Protein AF-A0A077ZFT0-F1 (afdb_monomer_lite)

Sequence (893 aa):
MASGTEEMDNSSPRLKNLGNWIHCFCVITFDLEVGQSLELKYPSHAILSKEEILSACYLAFPDSNSGFLGDALFHFRIRRVGGKDEPFSLVHAKYNSMCPFAMEIDPDFFYAFAFFRQVKDSSLPRGYFQKSVVLITSLPFINFYRHILSSLSPAYFSTGLPLIEAVCQEVEHWEDPLPGAMLSLPFMGSVVKLRIPTRTDSSGAKEALLGLHTGGENCFVLPSVHEPELFEYVPRIAKVRLFNFQFSCLSSYLPHLHLLWELVLLGEPIVVMGPFPDVVSAIVQALVNLIWPLRYCYDFRPYFTVQDNDFKEFVLPNGAAAAHNVILGTTNPFFIKALENWPHVLRLPKDSKKKTFKRNSKVRRNLAQMTNEEKIGLFSKYKGFLAKGNSLVKRLAKGVQYNRPSEAQTLIIRRHFTDLTQSFLLPLESPKVPQFELNEFIKTVESVGLPTVAGVKGDWIGLYRAFCETKNFQFWLQRQQLEADIKLRLLHLEAIAEAPLTDTLSTKVEVEVVDFILKLREALKFAVAHTDIVSVELRCRIEEQTNPFETEEIKRWSDRLNQDEANLLKKIIREFELYKYLDSNLPSRLTVKQAERLLILDGKTQRLRYLSYLGRKEHLTESKEKTRLERAKKGEVRRAEVLAERMSNTHLLYALGANCISRRIIDSSMNKIDEARLAFAQMYGQPLVLDMSPMRELSPIETDLTWSQLRECYFVNRTHLVPFDLHFTDCDQSLRTWSDSERYFCGGLDKYMLQWHEQRFYDLFPRERLVYLSPDSRRMLDAVEPDKIYVIGAMVDRPNRLNWTLGKAKQLNITTAKLPLDKYVRWHSGTKSLTLNQVIGILLDVVQSGGDWSSAIVKNVPKRKLIPKNTECSKQIRQGRFDRMRYLLSMVD

Radius of gyration: 44.39 Å; chains: 1; bounding box: 109×74×116 Å

Secondary structure (DSSP, 8-state):
---------TTS---TTHHHH-SEEEEEEEETTTEEEEEEEESTT----HHHHHHHHHHSS---SS---EEEEEEEEEE-TTTTTSPPPHHHHHHHHHS-GGG---TTEEEEEEEEEEEE-TTSTTSEEEEEEEEEESS--HHHHHHHHHHHHHHHHHH-HHHHHHHHHHHHTSPP--SSSEEEEEETTEEEEEEPPPTT--TTTTHHHHTT----TTEEE-S-SS---SS-B-----S-TT----B-TTGGGGGGHHHHHHHHHTT--EEEE-SSHHHHHHHHHHHHGGGTTSPP-SEEESS--TTSTTHHHHH-TTTGGGT--EEEEE--TTHHHHTTT-SEEEEPPS-TT-----TTPPPB--GGGGG-TT--EEEE----SBPP-HHHHHHHHHHHHTT--HHHHHHHHHHHHHHHHHHHHGGGG---SSS--HHHHHHHHHHH----GGG--B-HHHHHHHHHTSHHHHHHHHHHHHHHHHHHHHHHHHHHHHS-HHHHHTTS-HHHHHHHHHHHHHHHHHHHHTTTTS-HHHHHHHHTTT-SSS-HHHHHHHTTS-HHHHHHHHHHHHHHHHHHHH-TTS-SS--HHHHHHHHHS-SHHHHHHHHHHHHHHHHHHHHHHHHHHHHHHHHHHHHHHHHHHHHH-TT---STTSS-SS----HHHHHHHHHHHHHHHHHHSPEEEEE-GGGGGS-HHHHHHHHHHHHHHHHHHHTSSS--EEEEES--TTSTTGGGHHHHSTT-GGGSS-EE-SS-HHHHS-GGGEEEE-TT-SSB-----TT-EEEEE-----GGGTTHHHHHHHHTT-EEEB--HHHH----SS-S---HHHHHHHHHHHHHHTS-HHHHHHHHS-HHHHS----HHHHHHHHHHHHHHHHHHHHH-

Organism: Trichuris trichiura (NCBI:txid36087)

InterPro domains:
  IPR007356 tRNA (guanine(9)-N1)-methyltransferase, eukaryotic [PF27710] (616-866)
  IPR024224 DENND6 [PTHR13677] (17-573)
  IPR025812 tRNA methyltransferase 10 homolog C, TRM10-type domain [cd18102] (686-865)
  IPR028564 tRNA methyltransferase TRM10-type domain [PS51675] (674-868)
  IPR037516 Tripartite DENN domain [PS50211] (23-487)
  IPR038459 tRNA methyltransferase TRM10-type domain superfamily [G3DSA:3.40.1280.30] (670-865)

pLDDT: mean 82.5, std 14.41, range [28.52, 98.19]

Foldseek 3Di:
DDPPPPPPPPPDPPLVLLQLFFLWKWKWFQDPVPGIATPDIPPNPRDDDPLQRLQCRVQLDAPAPDPDAFKDKFKWKGFGDCLVVDDDDPLLVQQQVWAQPQWRFDSGIKMKIKIWHWHQDCVDPVRIGIMIIMTIHRGLQPVQVSVQCLVQVVVCVVVPPVSVVVQSVQSSPFDRLHADDWGWGDGPNATETEHGHTNPDDPCPLVVLVVPPPDPPRYHYDSGRNAFLQAKDFSPNDPPPDDGQIDGLCLLPLQCLVVLQLCQLLLAEEEEEAQGLRSQLNNQSNSQLLLPPFHRPAAETSEDDCSNPCNCQCQDPPCSVRVHSYYYGYHYLVCLVSCLVRAKYAYDDHGSPPPDSPLDDDAAAPSVCSNPNHDGGIHHVDDDQWDGLNVLSVVLVVCVVVVPDSVVNSVSSSVLSNQVNCLLCVLVLPDPDLDDDLVVSLVVCVVVDRPCTSVIDGRSNVSSVSSCVHPSNVVVVVVSSVVVVLVVLQVVLVVVLPDPCVVVCVPPDPVVVVVVLVVLVVSLVVCVVCVVSHDPVSNVSSVCVNDVACDPQNVVVLVVDDPVLNVVLVLLSVLLVLLCVVDVLFDRYDDPVLSVLLSVDPDPLRNVVSRNVNSPVVVVVVVVVVVVVVVVVVVVVVVVVVVVVQVVVVPDRDDQVPPDPDHDCDVVNLLVVLVVLLVVQLVPFFAEEAEAVCLLVDRLVFLLVLLQLVLLQLVLQSNFPRHHQYEYELDDCPDPSVVSNCVSVPPDPVVGSHHYYNHHPCVVDPQQQEEEEDQPDPAADQADDRSHYYYYYRTDDDPPCPCVSVVVCVVVVHHYHYHPDVVQADFADDDPDDGPNLVSQQNSVCVVVVHPNNCSNVVRPPVVRRDHDPCPVVVVVVVVVVVSSVVSVVVSD

Structure (mmCIF, N/CA/C/O backbone):
data_AF-A0A077ZFT0-F1
#
_entry.id   AF-A0A077ZFT0-F1
#
loop_
_atom_site.group_PDB
_atom_site.id
_atom_site.type_symbol
_atom_site.label_atom_id
_atom_site.label_alt_id
_atom_site.label_comp_id
_atom_site.label_asym_id
_atom_site.label_entity_id
_atom_site.label_seq_id
_atom_site.pdbx_PDB_ins_code
_atom_site.Cartn_x
_atom_site.Cartn_y
_atom_site.Cartn_z
_atom_site.occupancy
_atom_site.B_iso_or_equiv
_atom_site.auth_seq_id
_atom_site.auth_comp_id
_atom_site.auth_asym_id
_atom_site.auth_atom_id
_atom_site.pdbx_PDB_model_num
ATOM 1 N N . MET A 1 1 ? 19.676 -4.809 56.068 1.00 32.22 1 MET A N 1
ATOM 2 C CA . MET A 1 1 ? 20.565 -5.826 55.468 1.00 32.22 1 MET A CA 1
ATOM 3 C C . MET A 1 1 ? 20.198 -5.928 54.001 1.00 32.22 1 MET A C 1
ATOM 5 O O . MET A 1 1 ? 19.013 -5.874 53.712 1.00 32.22 1 MET A O 1
ATOM 9 N N . ALA A 1 2 ? 21.213 -5.913 53.137 1.00 34.53 2 ALA A N 1
ATOM 10 C CA . ALA A 1 2 ? 21.185 -5.688 51.689 1.00 34.53 2 ALA A CA 1
ATOM 11 C C . ALA A 1 2 ? 19.837 -5.925 50.976 1.00 34.53 2 ALA A C 1
ATOM 13 O O . ALA A 1 2 ? 19.367 -7.053 50.855 1.00 34.53 2 ALA A O 1
ATOM 14 N N . SER A 1 3 ? 19.267 -4.833 50.461 1.00 32.56 3 SER A N 1
ATOM 15 C CA . SER A 1 3 ? 18.223 -4.825 49.441 1.00 32.56 3 SER A CA 1
ATOM 16 C C . SER A 1 3 ? 18.828 -5.334 48.131 1.00 32.56 3 SER A C 1
ATOM 18 O O . SER A 1 3 ? 19.417 -4.564 47.372 1.00 32.56 3 SER A O 1
ATOM 20 N N . GLY A 1 4 ? 18.747 -6.643 47.908 1.00 32.72 4 GLY A N 1
ATOM 21 C CA . GLY A 1 4 ? 19.024 -7.242 46.610 1.00 32.72 4 GLY A CA 1
ATOM 22 C C . GLY A 1 4 ? 18.018 -6.713 45.595 1.00 32.72 4 GLY A C 1
ATOM 23 O O . GLY A 1 4 ? 16.882 -7.171 45.541 1.00 32.72 4 GLY A O 1
ATOM 24 N N . THR A 1 5 ? 18.416 -5.702 44.832 1.00 33.94 5 THR A N 1
ATOM 25 C CA . THR A 1 5 ? 17.793 -5.382 43.553 1.00 33.94 5 THR A CA 1
ATOM 26 C C . THR A 1 5 ? 18.115 -6.545 42.628 1.00 33.94 5 THR A C 1
ATOM 28 O O . THR A 1 5 ? 19.248 -6.665 42.168 1.00 33.94 5 THR A O 1
ATOM 31 N N . GLU A 1 6 ? 17.146 -7.436 42.432 1.00 32.12 6 GLU A N 1
ATOM 32 C CA . GLU A 1 6 ? 17.177 -8.422 41.357 1.00 32.12 6 GLU A CA 1
ATOM 33 C C . GLU A 1 6 ? 17.333 -7.663 40.035 1.00 32.12 6 GLU A C 1
ATOM 35 O O . GLU A 1 6 ? 16.396 -7.043 39.528 1.00 32.12 6 GLU A O 1
ATOM 40 N N . GLU A 1 7 ? 18.555 -7.654 39.505 1.00 28.56 7 GLU A N 1
ATOM 41 C CA . GLU A 1 7 ? 18.814 -7.302 38.118 1.00 28.56 7 GLU A CA 1
ATOM 42 C C . GLU A 1 7 ? 18.067 -8.323 37.257 1.00 28.56 7 GLU A C 1
ATOM 44 O O . GLU A 1 7 ? 18.486 -9.470 37.108 1.00 28.56 7 GLU A O 1
ATOM 49 N N . MET A 1 8 ? 16.902 -7.917 36.747 1.00 30.73 8 MET A N 1
ATOM 50 C CA . MET A 1 8 ? 16.144 -8.686 35.769 1.00 30.73 8 MET A CA 1
ATOM 51 C C . MET A 1 8 ? 17.031 -8.942 34.550 1.00 30.73 8 MET A C 1
ATOM 53 O O . MET A 1 8 ? 17.335 -8.028 33.780 1.00 30.73 8 MET A O 1
ATOM 57 N N . ASP A 1 9 ? 17.427 -10.200 34.394 1.00 30.33 9 ASP A N 1
ATOM 58 C CA . ASP A 1 9 ? 18.143 -10.743 33.249 1.00 30.33 9 ASP A CA 1
ATOM 59 C C . ASP A 1 9 ? 17.368 -10.430 31.953 1.00 30.33 9 ASP A C 1
ATOM 61 O O . ASP A 1 9 ? 16.358 -11.048 31.607 1.00 30.33 9 ASP A O 1
ATOM 65 N N . ASN A 1 10 ? 17.817 -9.391 31.247 1.00 33.97 10 ASN A N 1
ATOM 66 C CA . ASN A 1 10 ? 17.193 -8.833 30.043 1.00 33.97 10 ASN A CA 1
ATOM 67 C C . ASN A 1 10 ? 17.445 -9.704 28.789 1.00 33.97 10 ASN A C 1
ATOM 69 O O . ASN A 1 10 ? 17.310 -9.225 27.662 1.00 33.97 10 ASN A O 1
ATOM 73 N N . SER A 1 11 ? 17.843 -10.968 28.968 1.00 32.66 11 SER A N 1
ATOM 74 C CA . SER A 1 11 ? 18.234 -11.885 27.892 1.00 32.66 11 SER A CA 1
ATOM 75 C C . SER A 1 11 ? 17.097 -12.758 27.350 1.00 32.66 11 SER A C 1
ATOM 77 O O . SER A 1 11 ? 17.283 -13.421 26.329 1.00 32.66 11 SER A O 1
ATOM 79 N N . SER A 1 12 ? 15.899 -12.738 27.953 1.00 41.03 12 SER A N 1
ATOM 80 C CA . SER A 1 12 ? 14.747 -13.412 27.339 1.00 41.03 12 SER A CA 1
ATOM 81 C C . SER A 1 12 ? 14.349 -12.679 26.047 1.00 41.03 12 SER A C 1
ATOM 83 O O . SER A 1 12 ? 14.054 -11.479 26.093 1.00 41.03 12 SER A O 1
ATOM 85 N N . PRO A 1 13 ? 14.369 -13.342 24.872 1.00 49.66 13 PRO A N 1
ATOM 86 C CA . PRO A 1 13 ? 14.009 -12.692 23.623 1.00 49.66 13 PRO A CA 1
ATOM 87 C C . PRO A 1 13 ? 12.559 -12.234 23.751 1.00 49.66 13 PRO A C 1
ATOM 89 O O . PRO A 1 13 ? 11.650 -13.054 23.885 1.00 49.66 13 PRO A O 1
ATOM 92 N N . ARG A 1 14 ? 12.337 -10.913 23.766 1.00 59.25 14 ARG A N 1
ATOM 93 C CA . ARG A 1 14 ? 10.987 -10.357 23.654 1.00 59.25 14 ARG A CA 1
ATOM 94 C C . ARG A 1 14 ? 10.382 -10.968 22.395 1.00 59.25 14 ARG A C 1
ATOM 96 O O . ARG A 1 14 ? 10.903 -10.718 21.311 1.00 59.25 14 ARG A O 1
ATOM 103 N N . LEU A 1 15 ? 9.339 -11.779 22.568 1.00 71.88 15 LEU A N 1
ATOM 104 C CA . LEU A 1 15 ? 8.557 -12.373 21.485 1.00 71.88 15 LEU A CA 1
ATOM 105 C C . LEU A 1 15 ? 7.857 -11.223 20.755 1.00 71.88 15 LEU A C 1
ATOM 107 O O . LEU A 1 15 ? 6.775 -10.771 21.138 1.00 71.88 15 LEU A O 1
ATOM 111 N N . LYS A 1 16 ? 8.577 -10.622 19.809 1.00 79.25 16 LYS A N 1
ATOM 112 C CA . LYS A 1 16 ? 8.243 -9.320 19.242 1.00 79.25 16 LYS A CA 1
ATOM 113 C C . LYS A 1 16 ? 7.091 -9.472 18.261 1.00 79.25 16 LYS A C 1
ATOM 115 O O . LYS A 1 16 ? 6.194 -8.632 18.265 1.00 79.25 16 LYS A O 1
ATOM 120 N N . ASN A 1 17 ? 7.098 -10.542 17.468 1.00 88.75 17 ASN A N 1
ATOM 121 C CA . ASN A 1 17 ? 6.014 -10.842 16.539 1.00 88.75 17 ASN A CA 1
ATOM 122 C C . ASN A 1 17 ? 4.768 -11.361 17.257 1.00 88.75 17 ASN A C 1
ATOM 124 O O . ASN A 1 17 ? 3.658 -11.055 16.819 1.00 88.75 17 ASN A O 1
ATOM 128 N N . LEU A 1 18 ? 4.919 -12.054 18.392 1.00 92.94 18 LEU A N 1
ATOM 129 C CA . LEU A 1 18 ? 3.792 -12.428 19.243 1.00 92.94 18 LEU A CA 1
ATOM 130 C C . LEU A 1 18 ? 2.965 -11.193 19.590 1.00 92.94 18 LEU A C 1
ATOM 132 O O . LEU A 1 18 ? 1.770 -11.193 19.320 1.00 92.94 18 LEU A O 1
ATOM 136 N N . GLY A 1 19 ? 3.604 -10.119 20.069 1.00 91.75 19 GLY A N 1
ATOM 137 C CA . GLY A 1 19 ? 2.935 -8.861 20.422 1.00 91.75 19 GLY A CA 1
ATOM 138 C C . GLY A 1 19 ? 2.187 -8.179 19.267 1.00 91.75 19 GLY A C 1
ATOM 139 O O . GLY A 1 19 ? 1.271 -7.389 19.508 1.00 91.75 19 GLY A O 1
ATOM 140 N N . ASN A 1 20 ? 2.516 -8.503 18.010 1.00 94.56 20 ASN A N 1
ATOM 141 C CA . ASN A 1 20 ? 1.772 -7.998 16.856 1.00 94.56 20 ASN A CA 1
ATOM 142 C C . ASN A 1 20 ? 0.382 -8.648 16.761 1.00 94.56 20 ASN A C 1
ATOM 144 O O . ASN A 1 20 ? -0.560 -7.978 16.338 1.00 94.56 20 ASN A O 1
ATOM 148 N N . TRP A 1 21 ? 0.238 -9.901 17.206 1.00 96.31 21 TRP A N 1
ATOM 149 C CA . TRP A 1 21 ? -1.006 -10.677 17.179 1.00 96.31 21 TRP A CA 1
ATOM 150 C C . TRP A 1 21 ? -1.688 -10.761 18.552 1.00 96.31 21 TRP A C 1
ATOM 152 O O . TRP A 1 21 ? -2.871 -10.458 18.698 1.00 96.31 21 TRP A O 1
ATOM 162 N N . ILE A 1 22 ? -0.953 -11.173 19.578 1.00 96.69 22 ILE A N 1
ATOM 163 C CA . ILE A 1 22 ? -1.450 -11.508 20.910 1.00 96.69 22 ILE A CA 1
ATOM 164 C C . ILE A 1 22 ? -0.622 -10.741 21.934 1.00 96.69 22 ILE A C 1
ATOM 166 O O . ILE A 1 22 ? 0.597 -10.860 21.984 1.00 96.69 22 ILE A O 1
ATOM 170 N N . HIS A 1 23 ? -1.297 -9.981 22.790 1.00 95.00 23 HIS A N 1
ATOM 171 C CA . HIS A 1 23 ? -0.638 -9.276 23.885 1.00 95.00 23 HIS A CA 1
ATOM 172 C C . HIS A 1 23 ? -0.163 -10.264 24.952 1.00 95.00 23 HIS A C 1
ATOM 174 O O . HIS A 1 23 ? 1.003 -10.263 25.344 1.00 95.00 23 HIS A O 1
ATOM 180 N N . CYS A 1 24 ? -1.066 -11.140 25.399 1.00 96.38 24 CYS A N 1
ATOM 181 C CA . CYS A 1 24 ? -0.744 -12.255 26.283 1.00 96.38 24 CYS A CA 1
ATOM 182 C C . CYS A 1 24 ? -1.883 -13.278 26.368 1.00 96.38 24 CYS A C 1
ATOM 184 O O . CYS A 1 24 ? -3.027 -13.031 25.977 1.00 96.38 24 CYS A O 1
ATOM 186 N N . PHE A 1 25 ? -1.549 -14.424 26.947 1.00 97.56 25 PHE A N 1
ATOM 187 C CA . PHE A 1 25 ? -2.479 -15.385 27.506 1.00 97.56 25 PHE A CA 1
ATOM 188 C C . PHE A 1 25 ? -2.530 -15.240 29.025 1.00 97.56 25 PHE A C 1
ATOM 190 O O . PHE A 1 25 ? -1.497 -15.112 29.682 1.00 97.56 25 PHE A O 1
ATOM 197 N N . CYS A 1 26 ? -3.727 -15.332 29.587 1.00 97.50 26 CYS A N 1
ATOM 198 C CA . CYS A 1 26 ? -3.967 -15.406 31.020 1.00 97.50 26 CYS A CA 1
ATOM 199 C C . CYS A 1 26 ? -4.733 -16.690 31.329 1.00 97.50 26 CYS A C 1
ATOM 201 O O . CYS A 1 26 ? -5.705 -17.006 30.647 1.00 97.50 26 CYS A O 1
ATOM 203 N N . VAL A 1 27 ? -4.333 -17.418 32.368 1.00 97.00 27 VAL A N 1
ATOM 204 C CA . VAL A 1 27 ? -5.149 -18.507 32.915 1.00 97.00 27 VAL A CA 1
ATOM 205 C C . VAL A 1 27 ? -5.686 -18.053 34.250 1.00 97.00 27 VAL A C 1
ATOM 207 O O . VAL A 1 27 ? -4.938 -17.589 35.108 1.00 97.00 27 VAL A O 1
ATOM 210 N N . ILE A 1 28 ? -7.002 -18.127 34.374 1.00 95.94 28 ILE A N 1
ATOM 211 C CA . ILE A 1 28 ? -7.743 -17.569 35.493 1.00 95.94 28 ILE A CA 1
ATOM 212 C C . ILE A 1 28 ? -8.480 -18.712 36.173 1.00 95.94 28 ILE A C 1
ATOM 214 O O . ILE A 1 28 ? -9.232 -19.457 35.538 1.00 95.94 28 ILE A O 1
ATOM 218 N N . THR A 1 29 ? -8.245 -18.854 37.467 1.00 92.50 29 THR A N 1
ATOM 219 C CA . THR A 1 29 ? -8.846 -19.864 38.337 1.00 92.50 29 THR A CA 1
ATOM 220 C C . THR A 1 29 ? -9.864 -19.245 39.267 1.00 92.50 29 THR A C 1
ATOM 222 O O . THR A 1 29 ? -9.891 -18.035 39.469 1.00 92.50 29 THR A O 1
ATOM 225 N N . PHE A 1 30 ? -10.700 -20.095 39.851 1.00 87.56 30 PHE A N 1
ATOM 226 C CA . PHE A 1 30 ? -11.510 -19.710 40.993 1.00 87.56 30 PHE A CA 1
ATOM 227 C C . PHE A 1 30 ? -10.869 -20.248 42.272 1.00 87.56 30 PHE A C 1
ATOM 229 O O . PHE A 1 30 ? -10.874 -21.456 42.509 1.00 87.56 30 PHE A O 1
ATOM 236 N N . ASP A 1 31 ? -10.326 -19.346 43.076 1.00 82.50 31 ASP A N 1
ATOM 237 C CA . ASP A 1 31 ? -9.864 -19.609 44.431 1.00 82.50 31 ASP A CA 1
ATOM 238 C C . ASP A 1 31 ? -11.029 -19.441 45.426 1.00 82.50 31 ASP A C 1
ATOM 240 O O . ASP A 1 31 ? -11.893 -18.582 45.248 1.00 82.50 31 ASP A O 1
ATOM 244 N N . LEU A 1 32 ? -11.094 -20.281 46.462 1.00 78.81 32 LEU A N 1
ATOM 245 C CA . LEU A 1 32 ? -12.200 -20.259 47.428 1.00 78.81 32 LEU A CA 1
ATOM 246 C C . LEU A 1 32 ? -12.149 -19.065 48.387 1.00 78.81 32 LEU A C 1
ATOM 248 O O . LEU A 1 32 ? -13.203 -18.629 48.849 1.00 78.81 32 LEU A O 1
ATOM 252 N N . GLU A 1 33 ? -10.957 -18.559 48.690 1.00 81.38 33 GLU A N 1
ATOM 253 C CA . GLU A 1 33 ? -10.747 -17.445 49.614 1.00 81.38 33 GLU A CA 1
ATOM 254 C C . GLU A 1 33 ? -10.735 -16.110 48.870 1.00 81.38 33 GLU A C 1
ATOM 256 O O . GLU A 1 33 ? -11.305 -15.126 49.342 1.00 81.38 33 GLU A O 1
ATOM 261 N N . VAL A 1 34 ? -10.113 -16.083 47.687 1.00 82.00 34 VAL A N 1
ATOM 262 C CA . VAL A 1 34 ? -9.886 -14.849 46.917 1.00 82.00 34 VAL A CA 1
ATOM 263 C C . VAL A 1 34 ? -10.949 -14.622 45.832 1.00 82.00 34 VAL A C 1
ATOM 265 O O . VAL A 1 34 ? -11.204 -13.482 45.448 1.00 82.00 34 VAL A O 1
ATOM 268 N N . GLY A 1 35 ? -11.603 -15.678 45.343 1.00 86.00 35 GLY A N 1
ATOM 269 C CA . GLY A 1 35 ? -12.494 -15.619 44.182 1.00 86.00 35 GLY A CA 1
ATOM 270 C C . GLY A 1 35 ? -11.739 -15.802 42.863 1.00 86.00 35 GLY A C 1
ATOM 271 O O . GLY A 1 35 ? -10.819 -16.612 42.769 1.00 86.00 35 GLY A O 1
ATOM 272 N N . GLN A 1 36 ? -12.135 -15.091 41.804 1.00 89.06 36 GLN A N 1
ATOM 273 C CA . GLN A 1 36 ? -11.459 -15.188 40.505 1.00 89.06 36 GLN A CA 1
ATOM 274 C C . GLN A 1 36 ? -10.044 -14.602 40.587 1.00 89.06 36 GLN A C 1
ATOM 276 O O . GLN A 1 36 ? -9.871 -13.413 40.851 1.00 89.06 36 GLN A O 1
ATOM 281 N N . SER A 1 37 ? -9.030 -15.419 40.314 1.00 92.12 37 SER A N 1
ATOM 282 C CA . SER A 1 37 ? -7.623 -15.043 40.438 1.00 92.12 37 SER A CA 1
ATOM 283 C C . SER A 1 37 ? -6.822 -15.424 39.195 1.00 92.12 37 SER A C 1
ATOM 285 O O . SER A 1 37 ? -7.090 -16.427 38.530 1.00 92.12 37 SER A O 1
ATOM 287 N N . LEU A 1 38 ? -5.827 -14.600 38.867 1.00 94.19 38 LEU A N 1
ATOM 288 C CA . LEU A 1 38 ? -4.876 -14.878 37.796 1.00 94.19 38 LEU A CA 1
ATOM 289 C C . LEU A 1 38 ? -3.871 -15.930 38.285 1.00 94.19 38 LEU A C 1
ATOM 291 O O . LEU A 1 38 ? -3.038 -15.631 39.135 1.00 94.19 38 LEU A O 1
ATOM 295 N N . GLU A 1 39 ? -3.941 -17.139 37.734 1.00 93.81 39 GLU A N 1
ATOM 296 C CA . GLU A 1 39 ? -3.016 -18.239 38.036 1.00 93.81 39 GLU A CA 1
ATOM 297 C C . GLU A 1 39 ? -1.691 -18.051 37.296 1.00 93.81 39 GLU A C 1
ATOM 299 O O . GLU A 1 39 ? -0.615 -18.186 37.873 1.00 93.81 39 GLU A O 1
ATOM 304 N N . LEU A 1 40 ? -1.763 -17.723 36.002 1.00 93.56 40 LEU A N 1
ATOM 305 C CA . LEU A 1 40 ? -0.579 -17.499 35.177 1.00 93.56 40 LEU A CA 1
ATOM 306 C C . LEU A 1 40 ? -0.839 -16.484 34.067 1.00 93.56 40 LEU A C 1
ATOM 308 O O . LEU A 1 40 ? -1.960 -16.335 33.575 1.00 93.56 40 LEU A O 1
ATOM 312 N N . LYS A 1 41 ? 0.237 -15.838 33.622 1.00 94.88 41 LYS A N 1
ATOM 313 C CA . LYS A 1 41 ? 0.265 -14.947 32.462 1.00 94.88 41 LYS A CA 1
ATOM 314 C C . LYS A 1 41 ? 1.474 -15.291 31.604 1.00 94.88 41 LYS A C 1
ATOM 316 O O . LYS A 1 41 ? 2.584 -15.372 32.127 1.00 94.88 41 LYS A O 1
ATOM 321 N N . TYR A 1 42 ? 1.261 -15.458 30.304 1.00 95.38 42 TYR A N 1
ATOM 322 C CA . TYR A 1 42 ? 2.325 -15.735 29.349 1.00 95.38 42 TYR A CA 1
ATOM 323 C C . TYR A 1 42 ? 2.209 -14.832 28.105 1.00 95.38 42 TYR A C 1
ATOM 325 O O . TYR A 1 42 ? 1.128 -14.753 27.529 1.00 95.38 42 TYR A O 1
ATOM 333 N N . PRO A 1 43 ? 3.289 -14.177 27.652 1.00 94.00 43 PRO A N 1
ATOM 334 C CA . PRO A 1 43 ? 4.599 -14.158 28.290 1.00 94.00 43 PRO A CA 1
ATOM 335 C C . PRO A 1 43 ? 4.541 -13.430 29.643 1.00 94.00 43 PRO A C 1
ATOM 337 O O . PRO A 1 43 ? 3.754 -12.503 29.841 1.00 94.00 43 PRO A O 1
ATOM 340 N N . SER A 1 44 ? 5.360 -13.864 30.601 1.00 88.94 44 SER A N 1
ATOM 341 C CA . SER A 1 44 ? 5.343 -13.342 31.980 1.00 88.94 44 SER A CA 1
ATOM 342 C C . SER A 1 44 ? 5.624 -11.835 32.052 1.00 88.94 44 SER A C 1
ATOM 344 O O . SER A 1 44 ? 5.064 -11.135 32.899 1.00 88.94 44 SER A O 1
ATOM 346 N N . HIS A 1 45 ? 6.418 -11.325 31.108 1.00 87.69 45 HIS A N 1
ATOM 347 C CA . HIS A 1 45 ? 6.781 -9.915 30.973 1.00 87.69 45 HIS A CA 1
ATOM 348 C C . HIS A 1 45 ? 5.723 -9.043 30.271 1.00 87.69 45 HIS A C 1
ATOM 350 O O . HIS A 1 45 ? 5.923 -7.834 30.173 1.00 87.69 45 HIS A O 1
ATOM 356 N N . ALA A 1 46 ? 4.610 -9.605 29.778 1.00 90.62 46 ALA A N 1
ATOM 357 C CA . ALA A 1 46 ? 3.539 -8.803 29.183 1.00 90.62 46 ALA A CA 1
ATOM 358 C C . ALA A 1 46 ? 2.962 -7.820 30.215 1.00 90.62 46 ALA A C 1
ATOM 360 O O . ALA A 1 46 ? 2.616 -8.213 31.332 1.00 90.62 46 ALA A O 1
ATOM 361 N N . ILE A 1 47 ? 2.848 -6.543 29.862 1.00 89.38 47 ILE A N 1
ATOM 362 C CA . ILE A 1 47 ? 2.422 -5.495 30.795 1.00 89.38 47 ILE A CA 1
ATOM 363 C C . ILE A 1 47 ? 0.893 -5.453 30.834 1.00 89.38 47 ILE A C 1
ATOM 365 O O . ILE A 1 47 ? 0.253 -5.271 29.806 1.00 89.38 47 ILE A O 1
ATOM 369 N N . LEU A 1 48 ? 0.314 -5.634 32.018 1.00 92.12 48 LEU A N 1
ATOM 370 C CA . LEU A 1 48 ? -1.100 -5.387 32.294 1.00 92.12 48 LEU A CA 1
ATOM 371 C C . LEU A 1 48 ? -1.195 -4.657 33.631 1.00 92.12 48 LEU A C 1
ATOM 373 O O . LEU A 1 48 ? -0.517 -5.047 34.590 1.00 92.12 48 LEU A O 1
ATOM 377 N N . SER A 1 49 ? -2.020 -3.616 33.699 1.00 92.50 49 SER A N 1
ATOM 378 C CA . SER A 1 49 ? -2.296 -2.914 34.949 1.00 92.50 49 SER A CA 1
ATOM 379 C C . SER A 1 49 ? -3.056 -3.814 35.929 1.00 92.50 49 SER A C 1
ATOM 381 O O . SER A 1 49 ? -3.624 -4.851 35.570 1.00 92.50 49 SER A O 1
ATOM 383 N N . LYS A 1 50 ? -3.104 -3.406 37.201 1.00 91.19 50 LYS A N 1
ATOM 384 C CA . LYS A 1 50 ? -3.907 -4.120 38.200 1.00 91.19 50 LYS A CA 1
ATOM 385 C C . LYS A 1 50 ? -5.400 -4.073 37.854 1.00 91.19 50 LYS A C 1
ATOM 387 O O . LYS A 1 50 ? -6.067 -5.092 38.013 1.00 91.19 50 LYS A O 1
ATOM 392 N N . GLU A 1 51 ? -5.922 -2.946 37.357 1.00 91.25 51 GLU A N 1
ATOM 393 C CA . GLU A 1 51 ? -7.331 -2.860 36.943 1.00 91.25 51 GLU A CA 1
ATOM 394 C C . GLU A 1 51 ? -7.642 -3.740 35.725 1.00 91.25 51 GLU A C 1
ATOM 396 O O . GLU A 1 51 ? -8.716 -4.340 35.659 1.00 91.25 51 GLU A O 1
ATOM 401 N N . GLU A 1 52 ? -6.707 -3.854 34.781 1.00 93.81 52 GLU A N 1
ATOM 402 C CA . GLU A 1 52 ? -6.855 -4.697 33.590 1.00 93.81 52 GLU A CA 1
ATOM 403 C C . GLU A 1 52 ? -6.884 -6.185 33.958 1.00 93.81 52 GLU A C 1
ATOM 405 O O . GLU A 1 52 ? -7.744 -6.925 33.475 1.00 93.81 52 GLU A O 1
ATOM 410 N N . ILE A 1 53 ? -5.998 -6.613 34.868 1.00 94.31 53 ILE A N 1
ATOM 411 C CA . ILE A 1 53 ? -5.986 -7.983 35.404 1.00 94.31 53 ILE A CA 1
ATOM 412 C C . ILE A 1 53 ? -7.299 -8.281 36.131 1.00 94.31 53 ILE A C 1
ATOM 414 O O . ILE A 1 53 ? -7.917 -9.311 35.871 1.00 94.31 53 ILE A O 1
ATOM 418 N N . LEU A 1 54 ? -7.756 -7.378 37.005 1.00 92.38 54 LEU A N 1
ATOM 419 C CA . LEU A 1 54 ? -9.022 -7.547 37.725 1.00 92.38 54 LEU A CA 1
ATOM 420 C C . LEU A 1 54 ? -10.210 -7.654 36.761 1.00 92.38 54 LEU A C 1
ATOM 422 O O . LEU A 1 54 ? -11.041 -8.549 36.904 1.00 92.38 54 LEU A O 1
ATOM 426 N N . SER A 1 55 ? -10.256 -6.800 35.737 1.00 92.75 55 SER A N 1
ATOM 427 C CA . SER A 1 55 ? -11.299 -6.845 34.705 1.00 92.75 55 SER A CA 1
ATOM 428 C C . SER A 1 55 ? -11.294 -8.180 33.957 1.00 92.75 55 SER A C 1
ATOM 430 O O . SER A 1 55 ? -12.351 -8.780 33.758 1.00 92.75 55 SER A O 1
ATOM 432 N N . ALA A 1 56 ? -10.111 -8.689 33.591 1.00 94.50 56 ALA A N 1
ATOM 433 C CA . ALA A 1 56 ? -9.976 -10.005 32.975 1.00 94.50 56 ALA A CA 1
ATOM 434 C C . ALA A 1 56 ? -10.482 -11.122 33.901 1.00 94.50 56 ALA A C 1
ATOM 436 O O . ALA A 1 56 ? -11.246 -11.976 33.452 1.00 94.50 56 ALA A O 1
ATOM 437 N N . CYS A 1 57 ? -10.115 -11.095 35.187 1.00 93.75 57 CYS A N 1
ATOM 438 C CA . CYS A 1 57 ? -10.547 -12.086 36.175 1.00 93.75 57 CYS A CA 1
ATOM 439 C C . CYS A 1 57 ? -12.069 -12.139 36.321 1.00 93.75 57 CYS A C 1
ATOM 441 O O . CYS A 1 57 ? -12.658 -13.220 36.255 1.00 93.75 57 CYS A O 1
ATOM 443 N N . TYR A 1 58 ? -12.714 -10.982 36.468 1.00 91.25 58 TYR A N 1
ATOM 444 C CA . TYR A 1 58 ? -14.155 -10.917 36.700 1.00 91.25 58 TYR A CA 1
ATOM 445 C C . TYR A 1 58 ? -14.995 -11.207 35.459 1.00 91.25 58 TYR A C 1
ATOM 447 O O . TYR A 1 58 ? -16.074 -11.788 35.576 1.00 91.25 58 TYR A O 1
ATOM 455 N N . LEU A 1 59 ? -14.520 -10.831 34.270 1.00 93.88 59 LEU A N 1
ATOM 456 C CA . LEU A 1 59 ? -15.255 -11.052 33.024 1.00 93.88 59 LEU A CA 1
ATOM 457 C C . LEU A 1 59 ? -15.011 -12.444 32.430 1.00 93.88 59 LEU A C 1
ATOM 459 O O . LEU A 1 59 ? -15.857 -12.924 31.684 1.00 93.88 59 LEU A O 1
ATOM 463 N N . ALA A 1 60 ? -13.912 -13.129 32.763 1.00 94.62 60 ALA A N 1
ATOM 464 C CA . ALA A 1 60 ? -13.610 -14.460 32.228 1.00 94.62 60 ALA A CA 1
ATOM 465 C C . ALA A 1 60 ? -14.487 -15.592 32.785 1.00 94.62 60 ALA A C 1
ATOM 467 O O . ALA A 1 60 ? -14.410 -16.714 32.279 1.00 94.62 60 ALA A O 1
ATOM 468 N N . PHE A 1 61 ? -15.304 -15.325 33.806 1.00 90.62 61 PHE A N 1
ATOM 469 C CA . PHE A 1 61 ? -16.206 -16.296 34.422 1.00 90.62 61 PHE A CA 1
ATOM 470 C C . PHE A 1 61 ? -17.667 -15.925 34.130 1.00 90.62 61 PHE A C 1
ATOM 472 O O . PHE A 1 61 ? -18.052 -14.774 34.333 1.00 90.62 61 PHE A O 1
ATOM 479 N N . PRO A 1 62 ? -18.510 -16.877 33.688 1.00 87.06 62 PRO A N 1
ATOM 480 C CA . PRO A 1 62 ? -19.934 -16.619 33.509 1.00 87.06 62 PRO A CA 1
ATOM 481 C C . PRO A 1 62 ? -20.632 -16.261 34.835 1.00 87.06 62 PRO A C 1
ATOM 483 O O . PRO A 1 62 ? -20.738 -17.087 35.737 1.00 87.06 62 PRO A O 1
ATOM 486 N N . ASP A 1 63 ? -21.183 -15.053 34.918 1.00 81.62 63 ASP A N 1
ATOM 487 C CA . ASP A 1 63 ? -22.101 -14.588 35.965 1.00 81.62 63 ASP A CA 1
ATOM 488 C C . ASP A 1 63 ? -23.557 -14.894 35.562 1.00 81.62 63 ASP A C 1
ATOM 490 O O . ASP A 1 63 ? -24.300 -14.041 35.062 1.00 81.62 63 ASP A O 1
ATOM 494 N N . SER A 1 64 ? -23.947 -16.169 35.651 1.00 71.38 64 SER A N 1
ATOM 495 C CA . SER A 1 64 ? -25.282 -16.645 35.267 1.00 71.38 64 SER A CA 1
ATOM 496 C C . SER A 1 64 ? -25.888 -17.535 36.349 1.00 71.38 64 SER A C 1
ATOM 498 O O . SER A 1 64 ? -25.232 -18.426 36.876 1.00 71.38 64 SER A O 1
ATOM 500 N N . ASN A 1 65 ? -27.186 -17.352 36.615 1.00 65.44 65 ASN A N 1
ATOM 501 C CA . ASN A 1 65 ? -27.973 -18.231 37.495 1.00 65.44 65 ASN A CA 1
ATOM 502 C C . ASN A 1 65 ? -28.350 -19.567 36.824 1.00 65.44 65 ASN A C 1
ATOM 504 O O . ASN A 1 65 ? -29.043 -20.393 37.420 1.00 65.44 65 ASN A O 1
ATOM 508 N N . SER A 1 66 ? -27.972 -19.770 35.560 1.00 62.78 66 SER A N 1
ATOM 509 C CA . SER A 1 66 ? -28.166 -21.052 34.885 1.00 62.78 66 SER A CA 1
ATOM 510 C C . SER A 1 66 ? -27.121 -22.058 35.378 1.00 62.78 66 SER A C 1
ATOM 512 O O . SER A 1 66 ? -25.949 -21.721 35.505 1.00 62.78 66 SER A O 1
ATOM 514 N N . GLY A 1 67 ? -27.539 -23.293 35.683 1.00 63.53 67 GLY A N 1
ATOM 515 C CA . GLY A 1 67 ? -26.650 -24.377 36.122 1.00 63.53 67 GLY A CA 1
ATOM 516 C C . GLY A 1 67 ? -25.745 -24.869 34.991 1.00 63.53 67 GLY A C 1
ATOM 517 O O . GLY A 1 67 ? -25.937 -25.970 34.477 1.00 63.53 67 GLY A O 1
ATOM 518 N N . PHE A 1 68 ? -24.812 -24.023 34.561 1.00 67.50 68 PHE A N 1
ATOM 519 C CA . PHE A 1 68 ? -23.925 -24.268 33.438 1.00 67.50 68 PHE A CA 1
ATOM 520 C C . PHE A 1 68 ? -22.886 -25.345 33.785 1.00 67.50 68 PHE A C 1
ATOM 522 O O . PHE A 1 68 ? -22.174 -25.256 34.783 1.00 67.50 68 PHE A O 1
ATOM 529 N N . LEU A 1 69 ? -22.808 -26.371 32.939 1.00 74.44 69 LEU A N 1
ATOM 530 C CA . LEU A 1 69 ? -21.815 -27.440 32.989 1.00 74.44 69 LEU A CA 1
ATOM 531 C C . LEU A 1 69 ? -21.265 -27.634 31.578 1.00 74.44 69 LEU A C 1
ATOM 533 O O . LEU A 1 69 ? -22.039 -27.901 30.658 1.00 74.44 69 LEU A O 1
ATOM 537 N N . GLY A 1 70 ? -19.949 -27.518 31.417 1.00 84.56 70 GLY A N 1
ATOM 538 C CA . GLY A 1 70 ? -19.265 -27.650 30.133 1.00 84.56 70 GLY A CA 1
ATOM 539 C C . GLY A 1 70 ? -18.352 -26.472 29.807 1.00 84.56 70 GLY A C 1
ATOM 540 O O . GLY A 1 70 ? -17.812 -25.823 30.703 1.00 84.56 70 GLY A O 1
ATOM 541 N N . ASP A 1 71 ? -18.186 -26.228 28.508 1.00 88.00 71 ASP A N 1
ATOM 542 C CA . ASP A 1 71 ? -17.255 -25.248 27.952 1.00 88.00 71 ASP A CA 1
ATOM 543 C C . ASP A 1 71 ? -18.011 -24.062 27.332 1.00 88.00 71 ASP A C 1
ATOM 545 O O . ASP A 1 71 ? -18.980 -24.257 26.594 1.00 88.00 71 ASP A O 1
ATOM 549 N N . ALA A 1 72 ? -17.577 -22.831 27.613 1.00 88.06 72 ALA A N 1
ATOM 550 C CA . ALA A 1 72 ? -18.120 -21.605 27.028 1.00 88.06 72 ALA A CA 1
ATOM 551 C C . ALA A 1 72 ? -16.994 -20.769 26.416 1.00 88.06 72 ALA A C 1
ATOM 553 O O . ALA A 1 72 ? -16.009 -20.470 27.085 1.00 88.06 72 ALA A O 1
ATOM 554 N N . LEU A 1 73 ? -17.168 -20.353 25.159 1.00 91.38 73 LEU A N 1
ATOM 555 C CA . LEU A 1 73 ? -16.220 -19.502 24.442 1.00 91.38 73 LEU A CA 1
ATOM 556 C C . LEU A 1 73 ? -16.873 -18.173 24.071 1.00 91.38 73 LEU A C 1
ATOM 558 O O . LEU A 1 73 ? -17.750 -18.108 23.202 1.00 91.38 73 LEU A O 1
ATOM 562 N N . PHE A 1 74 ? -16.412 -17.104 24.702 1.00 92.31 74 PHE A N 1
ATOM 563 C CA . PHE A 1 74 ? -16.978 -15.770 24.561 1.00 92.31 74 PHE A CA 1
ATOM 564 C C . PHE A 1 74 ? -15.882 -14.711 24.594 1.00 92.31 74 PHE A C 1
ATOM 566 O O . PHE A 1 74 ? -14.703 -15.016 24.760 1.00 92.31 74 PHE A O 1
ATOM 573 N N . HIS A 1 75 ? -16.262 -13.461 24.366 1.00 95.00 75 HIS A N 1
ATOM 574 C CA . HIS A 1 75 ? -15.317 -12.355 24.342 1.00 95.00 75 HIS A CA 1
ATOM 575 C C . HIS A 1 75 ? -15.890 -11.135 25.042 1.00 95.00 75 HIS A C 1
ATOM 577 O O . HIS A 1 75 ? -17.106 -10.982 25.157 1.00 95.00 75 HIS A O 1
ATOM 583 N N . PHE A 1 76 ? -15.000 -10.274 25.504 1.00 96.69 76 PHE A N 1
ATOM 584 C CA . PHE A 1 76 ? -15.299 -9.005 26.148 1.00 96.69 76 PHE A CA 1
ATOM 585 C C . PHE A 1 76 ? -14.199 -7.998 25.821 1.00 96.69 76 PHE A C 1
ATOM 587 O O . PHE A 1 76 ? -13.230 -8.314 25.126 1.00 96.69 76 PHE A O 1
ATOM 594 N N . ARG A 1 77 ? -14.380 -6.761 26.280 1.00 96.31 77 ARG A N 1
ATOM 595 C CA . ARG A 1 77 ? -13.387 -5.700 26.128 1.00 96.31 77 ARG A CA 1
ATOM 596 C C . ARG A 1 77 ? -12.879 -5.284 27.499 1.00 96.31 77 ARG A C 1
ATOM 598 O O . ARG A 1 77 ? -13.667 -5.215 28.435 1.00 96.31 77 ARG A O 1
ATOM 605 N N . ILE A 1 78 ? -11.582 -5.020 27.596 1.00 94.81 78 ILE A N 1
ATOM 606 C CA . ILE A 1 78 ? -10.923 -4.536 28.813 1.00 94.81 78 ILE A CA 1
ATOM 607 C C . ILE A 1 78 ? -10.500 -3.100 28.549 1.00 94.81 78 ILE A C 1
ATOM 609 O O . ILE A 1 78 ? -9.763 -2.854 27.595 1.00 94.81 78 ILE A O 1
ATOM 613 N N . ARG A 1 79 ? -10.971 -2.158 29.368 1.00 92.00 79 ARG A N 1
ATOM 614 C CA . ARG A 1 79 ? -10.548 -0.759 29.279 1.00 92.00 79 ARG A CA 1
ATOM 615 C C . ARG A 1 79 ? -9.074 -0.647 29.667 1.00 92.00 79 ARG A C 1
ATOM 617 O O . ARG A 1 79 ? -8.685 -1.139 30.722 1.00 92.00 79 ARG A O 1
ATOM 624 N N . ARG A 1 80 ? -8.280 0.007 28.822 1.00 91.81 80 ARG A N 1
ATOM 625 C CA . ARG A 1 80 ? -6.845 0.216 29.036 1.00 91.81 80 ARG A CA 1
ATOM 626 C C . ARG A 1 80 ? -6.587 1.410 29.942 1.00 91.81 80 ARG A C 1
ATOM 628 O O . ARG A 1 80 ? -7.229 2.453 29.798 1.00 91.81 80 ARG A O 1
ATOM 635 N N . VAL A 1 81 ? -5.608 1.287 30.833 1.00 86.12 81 VAL A N 1
ATOM 636 C CA . VAL A 1 81 ? -5.173 2.400 31.690 1.00 86.12 81 VAL A CA 1
ATOM 637 C C . VAL A 1 81 ? -4.100 3.203 30.958 1.00 86.12 81 VAL A C 1
ATOM 639 O O . VAL A 1 81 ? -3.010 2.704 30.713 1.00 86.12 81 VAL A O 1
ATOM 642 N N . GLY A 1 82 ? -4.417 4.444 30.575 1.00 79.00 82 GLY A N 1
ATOM 643 C CA . GLY A 1 82 ? -3.498 5.300 29.807 1.00 79.00 82 GLY A CA 1
ATOM 644 C C . GLY A 1 82 ? -3.372 4.928 28.323 1.00 79.00 82 GLY A C 1
ATOM 645 O O . GLY A 1 82 ? -2.431 5.349 27.659 1.00 79.00 82 GLY A O 1
ATOM 646 N N . GLY A 1 83 ? -4.320 4.159 27.771 1.00 70.81 83 GLY A N 1
ATOM 647 C CA . GLY A 1 83 ? -4.237 3.635 26.400 1.00 70.81 83 GLY A CA 1
ATOM 648 C C . GLY A 1 83 ? -4.102 4.689 25.289 1.00 70.81 83 GLY A C 1
ATOM 649 O O . GLY A 1 83 ? -3.549 4.380 24.237 1.00 70.81 83 GLY A O 1
ATOM 650 N N . LYS A 1 84 ? -4.550 5.934 25.519 1.00 71.19 84 LYS A N 1
ATOM 651 C CA . LYS A 1 84 ? -4.388 7.059 24.573 1.00 71.19 84 LYS A CA 1
ATOM 652 C C . LYS A 1 84 ? -2.978 7.635 24.535 1.00 71.19 84 LYS A C 1
ATOM 654 O O . LYS A 1 84 ? -2.603 8.216 23.520 1.00 71.19 84 LYS A O 1
ATOM 659 N N . ASP A 1 85 ? -2.237 7.494 25.628 1.00 75.19 85 ASP A N 1
ATOM 660 C CA . ASP A 1 85 ? -0.899 8.064 25.778 1.00 75.19 85 ASP A CA 1
ATOM 661 C C . ASP A 1 85 ? 0.181 7.099 25.262 1.00 75.19 85 ASP A C 1
ATOM 663 O O . ASP A 1 85 ? 1.301 7.514 24.963 1.00 75.19 85 ASP A O 1
ATOM 667 N N . GLU A 1 86 ? -0.154 5.812 25.120 1.00 76.81 86 GLU A N 1
ATOM 668 C CA . GLU A 1 86 ? 0.760 4.794 24.615 1.00 76.81 86 GLU A CA 1
ATOM 669 C C . GLU A 1 86 ? 0.718 4.727 23.075 1.00 76.81 86 GLU A C 1
ATOM 671 O O . GLU A 1 86 ? -0.321 4.399 22.491 1.00 76.81 86 GLU A O 1
ATOM 676 N N . PRO A 1 87 ? 1.835 5.012 22.379 1.00 80.00 87 PRO A N 1
ATOM 677 C CA . PRO A 1 87 ? 1.868 4.943 20.928 1.00 80.00 87 PRO A CA 1
ATOM 678 C C . PRO A 1 87 ? 1.712 3.496 20.453 1.00 80.00 87 PRO A C 1
ATOM 680 O O . PRO A 1 87 ? 2.289 2.565 21.017 1.00 80.00 87 PRO A O 1
ATOM 683 N N . PHE A 1 88 ? 0.970 3.306 19.362 1.00 85.12 88 PHE A N 1
ATOM 684 C CA . PHE A 1 88 ? 0.898 2.006 18.702 1.00 85.12 88 PHE A CA 1
ATOM 685 C C . PHE A 1 88 ? 2.288 1.528 18.270 1.00 85.12 88 PHE A C 1
ATOM 687 O O . PHE A 1 88 ? 3.137 2.321 17.852 1.00 85.12 88 PHE A O 1
ATOM 694 N N . SER A 1 89 ? 2.495 0.209 18.294 1.00 88.00 89 SER A N 1
ATOM 695 C CA . SER A 1 89 ? 3.661 -0.392 17.648 1.00 88.00 89 SER A CA 1
ATOM 696 C C . SER A 1 89 ? 3.700 -0.003 16.164 1.00 88.00 89 SER A C 1
ATOM 698 O O . SER A 1 89 ? 2.664 0.267 15.550 1.00 88.00 89 SER A O 1
ATOM 700 N N . LEU A 1 90 ? 4.889 -0.010 15.554 1.00 88.12 90 LEU A N 1
ATOM 701 C CA . LEU A 1 90 ? 5.040 0.321 14.131 1.00 88.12 90 LEU A CA 1
ATOM 702 C C . LEU A 1 90 ? 4.126 -0.541 13.236 1.00 88.12 90 LEU A C 1
ATOM 704 O O . LEU A 1 90 ? 3.552 -0.044 12.268 1.00 88.12 90 LEU A O 1
ATOM 708 N N . VAL A 1 91 ? 3.956 -1.819 13.588 1.00 91.31 91 VAL A N 1
ATOM 709 C CA . VAL A 1 91 ? 3.098 -2.765 12.862 1.00 91.31 91 VAL A CA 1
ATOM 710 C C . VAL A 1 91 ? 1.618 -2.432 13.055 1.00 91.31 91 VAL A C 1
ATOM 712 O O . VAL A 1 91 ? 0.876 -2.397 12.077 1.00 91.31 91 VAL A O 1
ATOM 715 N N . HIS A 1 92 ? 1.180 -2.111 14.276 1.00 94.00 92 HIS A N 1
ATOM 716 C CA . HIS A 1 92 ? -0.206 -1.705 14.555 1.00 94.00 92 HIS A CA 1
ATOM 717 C C . HIS A 1 92 ? -0.569 -0.362 13.913 1.00 94.00 92 HIS A C 1
ATOM 719 O O . HIS A 1 92 ? -1.667 -0.220 13.375 1.00 94.00 92 HIS A O 1
ATOM 725 N N . ALA A 1 93 ? 0.357 0.601 13.897 1.00 90.00 93 ALA A N 1
ATOM 726 C CA . ALA A 1 93 ? 0.179 1.869 13.193 1.00 90.00 93 ALA A CA 1
ATOM 727 C C . ALA A 1 93 ? -0.008 1.644 11.682 1.00 90.00 93 ALA A C 1
ATOM 729 O O . ALA A 1 93 ? -0.937 2.188 11.082 1.00 90.00 93 ALA A O 1
ATOM 730 N N . LYS A 1 94 ? 0.815 0.771 11.085 1.00 90.88 94 LYS A N 1
ATOM 731 C CA . LYS A 1 94 ? 0.696 0.372 9.675 1.00 90.88 94 LYS A CA 1
ATOM 732 C C . LYS A 1 94 ? -0.586 -0.422 9.389 1.00 90.88 94 LYS A C 1
ATOM 734 O O . LYS A 1 94 ? -1.219 -0.222 8.361 1.00 90.88 94 LYS A O 1
ATOM 739 N N . TYR A 1 95 ? -1.012 -1.297 10.298 1.00 93.81 95 TYR A N 1
ATOM 740 C CA . TYR A 1 95 ? -2.302 -1.986 10.196 1.00 93.81 95 TYR A CA 1
ATOM 741 C C . TYR A 1 95 ? -3.471 -0.984 10.171 1.00 93.81 95 TYR A C 1
ATOM 743 O O . TYR A 1 95 ? -4.309 -1.031 9.265 1.00 93.81 95 TYR A O 1
ATOM 751 N N . ASN A 1 96 ? -3.504 -0.035 11.115 1.00 92.25 96 ASN A N 1
ATOM 752 C CA . ASN A 1 96 ? -4.540 0.999 11.186 1.00 92.25 96 ASN A CA 1
ATOM 753 C C . ASN A 1 96 ? -4.545 1.895 9.939 1.00 92.25 96 ASN A C 1
ATOM 755 O O . ASN A 1 96 ? -5.613 2.286 9.473 1.00 92.25 96 ASN A O 1
ATOM 759 N N . SER A 1 97 ? -3.384 2.174 9.336 1.00 87.00 97 SER A N 1
ATOM 760 C CA . SER A 1 97 ? -3.321 2.966 8.102 1.00 87.00 97 SER A CA 1
ATOM 761 C C . SER A 1 97 ? -3.866 2.236 6.869 1.00 87.00 97 SER A C 1
ATOM 763 O O . SER A 1 97 ? -4.167 2.899 5.879 1.00 87.00 97 SER A O 1
ATOM 765 N N . MET A 1 98 ? -4.087 0.917 6.926 1.00 89.88 98 MET A N 1
ATOM 766 C CA . MET A 1 98 ? -4.508 0.103 5.775 1.00 89.88 98 MET A CA 1
ATOM 767 C C . MET A 1 98 ? -5.887 -0.563 5.920 1.00 89.88 98 MET A C 1
ATOM 769 O O . MET A 1 98 ? -6.526 -0.864 4.907 1.00 89.88 98 MET A O 1
ATOM 773 N N . CYS A 1 99 ? -6.344 -0.850 7.141 1.00 91.38 99 CYS A N 1
ATOM 774 C CA . CYS A 1 99 ? -7.586 -1.592 7.376 1.00 91.38 99 CYS A CA 1
ATOM 775 C C . CYS A 1 99 ? -8.847 -0.711 7.206 1.00 91.38 99 CYS A C 1
ATOM 777 O O . CYS A 1 99 ? -8.763 0.525 7.254 1.00 91.38 99 CYS A O 1
ATOM 779 N N . PRO A 1 100 ? -10.036 -1.318 7.009 1.00 90.44 100 PRO A N 1
ATOM 780 C CA . PRO A 1 100 ? -11.305 -0.602 7.089 1.00 90.44 100 PRO A CA 1
ATOM 781 C C . PRO A 1 100 ? -11.478 0.083 8.445 1.00 90.44 100 PRO A C 1
ATOM 783 O O . PRO A 1 100 ? -11.141 -0.495 9.475 1.00 90.44 100 PRO A O 1
ATOM 786 N N . PHE A 1 101 ? -12.093 1.268 8.465 1.00 90.06 101 PHE A N 1
ATOM 787 C CA . PHE A 1 101 ? -12.263 2.056 9.693 1.00 90.06 101 PHE A CA 1
ATOM 788 C C . PHE A 1 101 ? -12.985 1.304 10.817 1.00 90.06 101 PHE A C 1
ATOM 790 O O . PHE A 1 101 ? -12.657 1.465 11.989 1.00 90.06 101 PHE A O 1
ATOM 797 N N . ALA A 1 102 ? -13.938 0.440 10.471 1.00 91.12 102 ALA A N 1
ATOM 798 C CA . ALA A 1 102 ? -14.650 -0.401 11.429 1.00 91.12 102 ALA A CA 1
ATOM 799 C C . ALA A 1 102 ? -13.778 -1.488 12.100 1.00 91.12 102 ALA A C 1
ATOM 801 O O . ALA A 1 102 ? -14.234 -2.121 13.048 1.00 91.12 102 ALA A O 1
ATOM 802 N N . MET A 1 103 ? -12.544 -1.707 11.630 1.00 92.31 103 MET A N 1
ATOM 803 C CA . MET A 1 103 ? -11.571 -2.663 12.175 1.00 92.31 103 MET A CA 1
ATOM 804 C C . MET A 1 103 ? -10.313 -2.002 12.757 1.00 92.31 103 MET A C 1
ATOM 806 O O . MET A 1 103 ? -9.374 -2.715 13.119 1.00 92.31 103 MET A O 1
ATOM 810 N N . GLU A 1 104 ? -10.259 -0.673 12.846 1.00 93.12 104 GLU A N 1
ATOM 811 C CA . GLU A 1 104 ? -9.134 0.005 13.493 1.00 93.12 104 GLU A CA 1
ATOM 812 C C . GLU A 1 104 ? -8.990 -0.454 14.951 1.00 93.12 104 GLU A C 1
ATOM 814 O O . GLU A 1 104 ? -9.981 -0.663 15.657 1.00 93.12 104 GLU A O 1
ATOM 819 N N . ILE A 1 105 ? -7.742 -0.592 15.401 1.00 94.88 105 ILE A N 1
ATOM 820 C CA . ILE A 1 105 ? -7.424 -0.870 16.800 1.00 94.88 105 ILE A CA 1
ATOM 821 C C . ILE A 1 105 ? -7.970 0.273 17.657 1.00 94.88 105 ILE A C 1
ATOM 823 O O . ILE A 1 105 ? -7.737 1.454 17.379 1.00 94.88 105 ILE A O 1
ATOM 827 N N . ASP A 1 106 ? -8.697 -0.099 18.704 1.00 92.50 106 ASP A N 1
ATOM 828 C CA . ASP A 1 106 ? -9.204 0.827 19.704 1.00 92.50 106 ASP A CA 1
ATOM 829 C C . ASP A 1 106 ? -8.092 1.101 20.734 1.00 92.50 106 ASP A C 1
ATOM 831 O O . ASP A 1 106 ? -7.677 0.169 21.425 1.00 92.50 106 ASP A O 1
ATOM 835 N N . PRO A 1 107 ? -7.562 2.334 20.845 1.00 92.31 107 PRO A N 1
ATOM 836 C CA . PRO A 1 107 ? -6.510 2.627 21.817 1.00 92.31 107 PRO A CA 1
ATOM 837 C C . PRO A 1 107 ? -7.000 2.464 23.259 1.00 92.31 107 PRO A C 1
ATOM 839 O O . PRO A 1 107 ? -6.197 2.154 24.138 1.00 92.31 107 PRO A O 1
ATOM 842 N N . ASP A 1 108 ? -8.305 2.617 23.496 1.00 92.00 108 ASP A N 1
ATOM 843 C CA . ASP A 1 108 ? -8.898 2.617 24.831 1.00 92.00 108 ASP A CA 1
ATOM 844 C C . ASP A 1 108 ? -9.233 1.208 25.336 1.00 92.00 108 ASP A C 1
ATOM 846 O O . ASP A 1 108 ? -9.536 1.046 26.520 1.00 92.00 108 ASP A O 1
ATOM 850 N N . PHE A 1 109 ? -9.188 0.182 24.476 1.00 94.38 109 PHE A N 1
ATOM 851 C CA . PHE A 1 109 ? -9.644 -1.162 24.827 1.00 94.38 109 PHE A CA 1
ATOM 852 C C . PHE A 1 109 ? -8.777 -2.280 24.246 1.00 94.38 109 PHE A C 1
ATOM 854 O O . PHE A 1 109 ? -8.478 -2.308 23.056 1.00 94.38 109 PHE A O 1
ATOM 861 N N . PHE A 1 110 ? -8.493 -3.290 25.068 1.00 95.94 110 PHE A N 1
ATOM 862 C CA . PHE A 1 110 ? -8.125 -4.615 24.575 1.00 95.94 110 PHE A CA 1
ATOM 863 C C . PHE A 1 110 ? -9.372 -5.450 24.281 1.00 95.94 110 PHE A C 1
ATOM 865 O O . PHE A 1 110 ? -10.393 -5.342 24.965 1.00 95.94 110 PHE A O 1
ATOM 872 N N . TYR A 1 111 ? -9.259 -6.350 23.310 1.00 97.12 111 TYR A N 1
ATOM 873 C CA . TYR A 1 111 ? -10.160 -7.482 23.145 1.00 97.12 111 TYR A CA 1
ATOM 874 C C . TYR A 1 111 ? -9.635 -8.665 23.950 1.00 97.12 111 TYR A C 1
ATOM 876 O O . TYR A 1 111 ? -8.460 -9.019 23.863 1.00 97.12 111 TYR A O 1
ATOM 884 N N . ALA A 1 112 ? -10.522 -9.298 24.710 1.00 97.75 112 ALA A N 1
ATOM 885 C CA . ALA A 1 112 ? -10.220 -10.495 25.473 1.00 97.75 112 ALA A CA 1
ATOM 886 C C . ALA A 1 112 ? -11.191 -11.615 25.094 1.00 97.75 112 ALA A C 1
ATOM 888 O O . ALA A 1 112 ? -12.406 -11.419 25.056 1.00 97.75 112 ALA A O 1
ATOM 889 N N . PHE A 1 113 ? -10.652 -12.795 24.809 1.00 97.25 113 PHE A N 1
ATOM 890 C CA . PHE A 1 113 ? -11.403 -13.994 24.452 1.00 97.25 113 PHE A CA 1
ATOM 891 C C . PHE A 1 113 ? -11.215 -15.010 25.563 1.00 97.25 113 PHE A C 1
ATOM 893 O O . PHE A 1 113 ? -10.084 -15.394 25.827 1.00 97.25 113 PHE A O 1
ATOM 900 N N . ALA A 1 114 ? -12.297 -15.442 26.204 1.00 96.50 114 ALA A N 1
ATOM 901 C CA . ALA A 1 114 ? -12.257 -16.392 27.304 1.00 96.50 114 ALA A CA 1
ATOM 902 C C . ALA A 1 114 ? -12.890 -17.719 26.892 1.00 96.50 114 ALA A C 1
ATOM 904 O O . ALA A 1 114 ? -14.035 -17.768 26.434 1.00 96.50 114 ALA A O 1
ATOM 905 N N . PHE A 1 115 ? -12.137 -18.796 27.093 1.00 95.50 115 PHE A N 1
ATOM 906 C CA . PHE A 1 115 ? -12.645 -20.156 27.106 1.00 95.50 115 PHE A CA 1
ATOM 907 C C . PHE A 1 115 ? -12.755 -20.599 28.558 1.00 95.50 115 PHE A C 1
ATOM 909 O O . PHE A 1 115 ? -11.744 -20.894 29.194 1.00 95.50 115 PHE A O 1
ATOM 916 N N . PHE A 1 116 ? -13.978 -20.651 29.066 1.00 93.62 116 PHE A N 1
ATOM 917 C CA . PHE A 1 116 ? -14.297 -21.113 30.408 1.00 93.62 116 PHE A CA 1
ATOM 918 C C . PHE A 1 116 ? -14.685 -22.590 30.381 1.00 93.62 116 PHE A C 1
ATOM 920 O O . PHE A 1 116 ? -15.520 -22.985 29.568 1.00 93.62 116 PHE A O 1
ATOM 927 N N . ARG A 1 117 ? -14.126 -23.389 31.293 1.00 91.44 117 ARG A N 1
ATOM 928 C CA . ARG A 1 117 ? -14.495 -24.793 31.508 1.00 91.44 117 ARG A CA 1
ATOM 929 C C . ARG A 1 117 ? -15.013 -24.990 32.924 1.00 91.44 117 ARG A C 1
ATOM 931 O O . ARG A 1 117 ? -14.315 -24.665 33.882 1.00 91.44 117 ARG A O 1
ATOM 938 N N . GLN A 1 118 ? -16.188 -25.608 33.040 1.00 89.75 118 GLN A N 1
ATOM 939 C CA . GLN A 1 118 ? -16.755 -26.072 34.302 1.00 89.75 118 GLN A CA 1
ATOM 940 C C . GLN A 1 118 ? -17.133 -27.550 34.238 1.00 89.75 118 GLN A C 1
ATOM 942 O O . GLN A 1 118 ? -18.037 -27.941 33.499 1.00 89.75 118 GLN A O 1
ATOM 947 N N . VAL A 1 119 ? -16.484 -28.371 35.062 1.00 88.81 119 VAL A N 1
ATOM 948 C CA . VAL A 1 119 ? -16.717 -29.823 35.126 1.00 88.81 119 VAL A CA 1
ATOM 949 C C . VAL A 1 119 ? -16.936 -30.234 36.577 1.00 88.81 119 VAL A C 1
ATOM 951 O O . VAL A 1 119 ? -16.350 -29.650 37.483 1.00 88.81 119 VAL A O 1
ATOM 954 N N . LYS A 1 120 ? -17.803 -31.223 36.817 1.00 88.00 120 LYS A N 1
ATOM 955 C CA . LYS A 1 120 ? -17.949 -31.827 38.148 1.00 88.00 120 LYS A CA 1
ATOM 956 C C . LYS A 1 120 ? -16.638 -32.484 38.554 1.00 88.00 120 LYS A C 1
ATOM 958 O O . LYS A 1 120 ? -16.127 -33.321 37.818 1.00 88.00 120 LYS A O 1
ATOM 963 N N . ASP A 1 121 ? -16.158 -32.138 39.734 1.00 88.31 121 ASP A N 1
ATOM 964 C CA . ASP A 1 121 ? -14.983 -32.745 40.334 1.00 88.31 121 ASP A CA 1
ATOM 965 C C . ASP A 1 121 ? -15.213 -32.836 41.841 1.00 88.31 121 ASP A C 1
ATOM 967 O O . ASP A 1 121 ? -15.083 -31.855 42.572 1.00 88.31 121 ASP A O 1
ATOM 971 N N . SER A 1 122 ? -15.613 -34.022 42.295 1.00 90.44 122 SER A N 1
ATOM 972 C CA . SER A 1 122 ? -15.906 -34.292 43.702 1.00 90.44 122 SER A CA 1
ATOM 973 C C . SER A 1 122 ? -14.663 -34.302 44.591 1.00 90.44 122 SER A C 1
ATOM 975 O O . SER A 1 122 ? -14.815 -34.343 45.808 1.00 90.44 122 SER A O 1
ATOM 977 N N . SER A 1 123 ? -13.455 -34.300 44.012 1.00 89.44 123 SER A N 1
ATOM 978 C CA . SER A 1 123 ? -12.212 -34.199 44.783 1.00 89.44 123 SER A CA 1
ATOM 979 C C . SER A 1 123 ? -11.936 -32.772 45.262 1.00 89.44 123 SER A C 1
ATOM 981 O O . SER A 1 123 ? -11.237 -32.581 46.255 1.00 89.44 123 SER A O 1
ATOM 983 N N . LEU A 1 124 ? -12.522 -31.768 44.600 1.00 84.94 124 LEU A N 1
ATOM 984 C CA . LEU A 1 124 ? -12.386 -30.365 44.973 1.00 84.94 124 LEU A CA 1
ATOM 985 C C . LEU A 1 124 ? -13.439 -29.980 46.026 1.00 84.94 124 LEU A C 1
ATOM 987 O O . LEU A 1 124 ? -14.593 -30.395 45.903 1.00 84.94 124 LEU A O 1
ATOM 991 N N . PRO A 1 125 ? -13.121 -29.110 47.008 1.00 81.75 125 PRO A N 1
ATOM 992 C CA . PRO A 1 125 ? -14.054 -28.747 48.084 1.00 81.75 125 PRO A CA 1
ATOM 993 C C . PRO A 1 125 ? -15.392 -28.173 47.592 1.00 81.75 125 PRO A C 1
ATOM 995 O O . PRO A 1 125 ? -16.423 -28.332 48.240 1.00 81.75 125 PRO A O 1
ATOM 998 N N . ARG A 1 126 ? -15.391 -27.518 46.423 1.00 82.25 126 ARG A N 1
ATOM 999 C CA . ARG A 1 126 ? -16.592 -26.938 45.802 1.00 82.25 126 ARG A CA 1
ATOM 1000 C C . ARG A 1 126 ? -17.410 -27.943 44.980 1.00 82.25 126 ARG A C 1
ATOM 1002 O O . ARG A 1 126 ? -18.510 -27.613 44.544 1.00 82.25 126 ARG A O 1
ATOM 1009 N N . GLY A 1 127 ? -16.873 -29.135 44.714 1.00 85.19 127 GLY A N 1
ATOM 1010 C CA . GLY A 1 127 ? -17.484 -30.166 43.868 1.00 85.19 127 GLY A CA 1
ATOM 1011 C C . GLY A 1 127 ? -17.394 -29.911 42.356 1.00 85.19 127 GLY A C 1
ATOM 1012 O O . GLY A 1 127 ? -17.944 -30.688 41.569 1.00 85.19 127 GLY A O 1
ATOM 1013 N N . TYR A 1 128 ? -16.729 -28.831 41.930 1.00 85.94 128 TYR A N 1
ATOM 1014 C CA . TYR A 1 128 ? -16.550 -28.475 40.522 1.00 85.94 128 TYR A CA 1
ATOM 1015 C C . TYR A 1 128 ? -15.164 -27.880 40.273 1.00 85.94 128 TYR A C 1
ATOM 1017 O O . TYR A 1 128 ? -14.699 -27.037 41.039 1.00 85.94 128 TYR A O 1
ATOM 1025 N N . PHE A 1 129 ? -14.560 -28.266 39.153 1.00 87.69 129 PHE A N 1
ATOM 1026 C CA . PHE A 1 129 ? -13.412 -27.601 38.549 1.00 87.69 129 PHE A CA 1
ATOM 1027 C C . PHE A 1 129 ? -13.897 -26.420 37.707 1.00 87.69 129 PHE A C 1
ATOM 1029 O O . PHE A 1 129 ? -14.810 -26.590 36.894 1.00 87.69 129 PHE A O 1
ATOM 1036 N N . GLN A 1 130 ? -13.288 -25.245 37.879 1.00 89.44 130 GLN A N 1
ATOM 1037 C CA . GLN A 1 130 ? -13.583 -24.047 37.093 1.00 89.44 130 GLN A CA 1
ATOM 1038 C C . GLN A 1 130 ? -12.300 -23.297 36.743 1.00 89.44 130 GLN A C 1
ATOM 1040 O O . GLN A 1 130 ? -11.559 -22.871 37.631 1.00 89.44 130 GLN A O 1
ATOM 1045 N N . LYS A 1 131 ? -12.046 -23.125 35.446 1.00 93.50 131 LYS A N 1
ATOM 1046 C CA . LYS A 1 131 ? -10.848 -22.441 34.951 1.00 93.50 131 LYS A CA 1
ATOM 1047 C C . LYS A 1 131 ? -11.111 -21.833 33.575 1.00 93.50 131 LYS A C 1
ATOM 1049 O O . LYS A 1 131 ? -11.791 -22.448 32.749 1.00 93.50 131 LYS A O 1
ATOM 1054 N N . SER A 1 132 ? -10.547 -20.653 33.335 1.00 95.88 132 SER A N 1
ATOM 1055 C CA . SER A 1 132 ? -10.613 -19.949 32.056 1.00 95.88 132 SER A CA 1
ATOM 1056 C C . SER A 1 132 ? -9.234 -19.766 31.448 1.00 95.88 132 SER A C 1
ATOM 1058 O O . SER A 1 132 ? -8.314 -19.316 32.124 1.00 95.88 132 SER A O 1
ATOM 1060 N N . VAL A 1 133 ? -9.109 -20.053 30.154 1.00 97.44 133 VAL A N 1
ATOM 1061 C CA . VAL A 1 133 ? -7.966 -19.621 29.339 1.00 97.44 133 VAL A CA 1
ATOM 1062 C C . VAL A 1 133 ? -8.402 -18.382 28.571 1.00 97.44 133 VAL A C 1
ATOM 1064 O O . VAL A 1 133 ? -9.393 -18.427 27.841 1.00 97.44 133 VAL A O 1
ATOM 1067 N N . VAL A 1 134 ? -7.683 -17.281 28.751 1.00 98.00 134 VAL A N 1
ATOM 1068 C CA . VAL A 1 134 ? -8.002 -15.973 28.182 1.00 98.00 134 VAL A CA 1
ATOM 1069 C C . VAL A 1 134 ? -6.893 -15.538 27.234 1.00 98.00 134 VAL A C 1
ATOM 1071 O O . VAL A 1 134 ? -5.727 -15.549 27.611 1.00 98.00 134 VAL A O 1
ATOM 1074 N N . LEU A 1 135 ? -7.249 -15.140 26.016 1.00 98.12 135 LEU A N 1
ATOM 1075 C CA . LEU A 1 135 ? -6.356 -14.497 25.049 1.00 98.12 135 LEU A CA 1
ATOM 1076 C C . LEU A 1 135 ? -6.670 -13.002 25.019 1.00 98.12 135 LEU A C 1
ATOM 1078 O O . LEU A 1 135 ? -7.815 -12.636 24.757 1.00 98.12 135 LEU A O 1
ATOM 1082 N N . ILE A 1 136 ? -5.668 -12.153 25.254 1.00 98.06 136 ILE A N 1
ATOM 1083 C CA . ILE A 1 136 ? -5.780 -10.689 25.212 1.00 98.06 136 ILE A CA 1
ATOM 1084 C C . ILE A 1 136 ? -5.034 -10.159 23.982 1.00 98.06 136 ILE A C 1
ATOM 1086 O O . ILE A 1 136 ? -3.915 -10.577 23.689 1.00 98.06 136 ILE A O 1
ATOM 1090 N N . THR A 1 137 ? -5.655 -9.247 23.238 1.00 97.25 137 THR A N 1
ATOM 1091 C CA . THR A 1 137 ? -5.123 -8.687 21.986 1.00 97.25 137 THR A CA 1
ATOM 1092 C C . THR A 1 137 ? -5.691 -7.295 21.717 1.00 97.25 137 THR A C 1
ATOM 1094 O O . THR A 1 137 ? -6.813 -6.979 22.107 1.00 97.25 137 THR A O 1
ATOM 1097 N N . SER A 1 138 ? -4.937 -6.459 21.008 1.00 95.44 138 SER A N 1
ATOM 1098 C CA . SER A 1 138 ? -5.423 -5.168 20.502 1.00 95.44 138 SER A CA 1
ATOM 1099 C C . SER A 1 138 ? -6.275 -5.316 19.233 1.00 95.44 138 SER A C 1
ATOM 1101 O O . SER A 1 138 ? -7.014 -4.403 18.868 1.00 95.44 138 SER A O 1
ATOM 1103 N N . LEU A 1 139 ? -6.179 -6.452 18.531 1.00 96.38 139 LEU A N 1
ATOM 1104 C CA . LEU A 1 139 ? -6.772 -6.630 17.206 1.00 96.38 139 LEU A CA 1
ATOM 1105 C C . LEU A 1 139 ? -8.237 -7.103 17.284 1.00 96.38 139 LEU A C 1
ATOM 1107 O O . LEU A 1 139 ? -8.520 -8.123 17.918 1.00 96.38 139 LEU A O 1
ATOM 1111 N N . PRO A 1 140 ? -9.178 -6.469 16.559 1.00 94.44 140 PRO A N 1
ATOM 1112 C CA . PRO A 1 140 ? -10.599 -6.833 16.572 1.00 94.44 140 PRO A CA 1
ATOM 1113 C C . PRO A 1 140 ? -10.924 -8.061 15.692 1.00 94.44 140 PRO A C 1
ATOM 1115 O O . PRO A 1 140 ? -11.941 -8.105 14.994 1.00 94.44 140 PRO A O 1
ATOM 1118 N N . PHE A 1 141 ? -10.071 -9.092 15.687 1.00 94.31 141 PHE A N 1
ATOM 1119 C CA . PHE A 1 141 ? -10.249 -10.291 14.854 1.00 94.31 141 PHE A CA 1
ATOM 1120 C C . PHE A 1 141 ? -11.104 -11.351 15.554 1.00 94.31 141 PHE A C 1
ATOM 1122 O O . PHE A 1 141 ? -10.650 -12.446 15.889 1.00 94.31 141 PHE A O 1
ATOM 1129 N N . ILE A 1 142 ? -12.375 -11.007 15.774 1.00 92.12 142 ILE A N 1
ATOM 1130 C CA . ILE A 1 142 ? -13.304 -11.787 16.599 1.00 92.12 142 ILE A CA 1
ATOM 1131 C C . ILE A 1 142 ? -13.386 -13.259 16.184 1.00 92.12 142 ILE A C 1
ATOM 1133 O O . ILE A 1 142 ? -13.277 -14.150 17.020 1.00 92.12 142 ILE A O 1
ATOM 1137 N N . ASN A 1 143 ? -13.595 -13.536 14.900 1.00 87.25 143 ASN A N 1
ATOM 1138 C CA . ASN A 1 143 ? -13.783 -14.902 14.419 1.00 87.25 143 ASN A CA 1
ATOM 1139 C C . ASN A 1 143 ? -12.465 -15.693 14.417 1.00 87.25 143 ASN A C 1
ATOM 1141 O O . ASN A 1 143 ? -12.453 -16.883 14.728 1.00 87.25 143 ASN A O 1
ATOM 1145 N N . PHE A 1 144 ? -11.352 -15.019 14.121 1.00 92.88 144 PHE A N 1
ATOM 1146 C CA . PHE A 1 144 ? -10.023 -15.621 14.146 1.00 92.88 144 PHE A CA 1
ATOM 1147 C C . PHE A 1 144 ? -9.630 -16.075 15.556 1.00 92.88 144 PHE A C 1
ATOM 1149 O O . PHE A 1 144 ? -9.370 -17.257 15.757 1.00 92.88 144 PHE A O 1
ATOM 1156 N N . TYR A 1 145 ? -9.665 -15.189 16.555 1.00 95.38 145 TYR A N 1
ATOM 1157 C CA . TYR A 1 145 ? -9.241 -15.558 17.911 1.00 95.38 145 TYR A CA 1
ATOM 1158 C C . TYR A 1 145 ? -10.168 -16.575 18.569 1.00 95.38 145 TYR A C 1
ATOM 1160 O O . TYR A 1 145 ? -9.710 -17.421 19.333 1.00 95.38 145 TYR A O 1
ATOM 1168 N N . ARG A 1 146 ? -11.457 -16.575 18.213 1.00 91.44 146 ARG A N 1
ATOM 1169 C CA . ARG A 1 146 ? -12.363 -17.662 18.598 1.00 91.44 146 ARG A CA 1
ATOM 1170 C C . ARG A 1 146 ? -11.922 -19.001 18.012 1.00 91.44 146 ARG A C 1
ATOM 1172 O O . ARG A 1 146 ? -11.936 -19.994 18.731 1.00 91.44 146 ARG A O 1
ATOM 1179 N N . HIS A 1 147 ? -11.521 -19.043 16.741 1.00 89.06 147 HIS A N 1
ATOM 1180 C CA . HIS A 1 147 ? -10.995 -20.262 16.125 1.00 89.06 147 HIS A CA 1
ATOM 1181 C C . HIS A 1 147 ? -9.723 -20.746 16.839 1.00 89.06 147 HIS A C 1
ATOM 1183 O O . HIS A 1 147 ? -9.675 -21.899 17.265 1.00 89.06 147 HIS A O 1
ATOM 1189 N N . ILE A 1 148 ? -8.762 -19.845 17.062 1.00 93.62 148 ILE A N 1
ATOM 1190 C CA . ILE A 1 148 ? -7.517 -20.120 17.796 1.00 93.62 148 ILE A CA 1
ATOM 1191 C C . ILE A 1 148 ? -7.811 -20.708 19.182 1.00 93.62 148 ILE A C 1
ATOM 1193 O O . ILE A 1 148 ? -7.352 -21.802 19.516 1.00 93.62 148 ILE A O 1
ATOM 1197 N N . LEU A 1 149 ? -8.645 -20.029 19.972 1.00 94.06 149 LEU A N 1
ATOM 1198 C CA . LEU A 1 149 ? -8.926 -20.433 21.346 1.00 94.06 149 LEU A CA 1
ATOM 1199 C C . LEU A 1 149 ? -9.773 -21.717 21.425 1.00 94.06 149 LEU A C 1
ATOM 1201 O O . LEU A 1 149 ? -9.591 -22.519 22.337 1.00 94.06 149 LEU A O 1
ATOM 1205 N N . SER A 1 150 ? -10.648 -21.966 20.440 1.00 90.25 150 SER A N 1
ATOM 1206 C CA . SER A 1 150 ? -11.446 -23.202 20.369 1.00 90.25 150 SER A CA 1
ATOM 1207 C C . SER A 1 150 ? -10.605 -24.470 20.195 1.00 90.25 150 SER A C 1
ATOM 1209 O O . SER A 1 150 ? -11.037 -25.542 20.614 1.00 90.25 150 SER A O 1
ATOM 1211 N N . SER A 1 151 ? -9.414 -24.336 19.610 1.00 89.50 151 SER A N 1
ATOM 1212 C CA . SER A 1 151 ? -8.452 -25.422 19.417 1.00 89.50 151 SER A CA 1
ATOM 1213 C C . SER A 1 151 ? -7.452 -25.507 20.576 1.00 89.50 151 SER A C 1
ATOM 1215 O O . SER A 1 151 ? -7.195 -26.598 21.083 1.00 89.50 151 SER A O 1
ATOM 1217 N N . LEU A 1 152 ? -6.939 -24.361 21.044 1.00 94.75 152 LEU A N 1
ATOM 1218 C CA . LEU A 1 152 ? -5.939 -24.280 22.115 1.00 94.75 152 LEU A CA 1
ATOM 1219 C C . LEU A 1 152 ? -6.473 -24.757 23.468 1.00 94.75 152 LEU A C 1
ATOM 1221 O O . LEU A 1 152 ? -5.866 -25.603 24.123 1.00 94.75 152 LEU A O 1
ATOM 1225 N N . SER A 1 153 ? -7.593 -24.190 23.920 1.00 94.00 153 SER A N 1
ATOM 1226 C CA . SER A 1 153 ? -8.021 -24.329 25.313 1.00 94.00 153 SER A CA 1
ATOM 1227 C C . SER A 1 153 ? -8.384 -25.763 25.708 1.00 94.00 153 SER A C 1
ATOM 1229 O O . SER A 1 153 ? -7.937 -26.190 26.772 1.00 94.00 153 SER A O 1
ATOM 1231 N N . PRO A 1 154 ? -9.106 -26.563 24.893 1.00 92.00 154 PRO A N 1
ATOM 1232 C CA . PRO A 1 154 ? -9.360 -27.962 25.229 1.00 92.00 154 PRO A CA 1
ATOM 1233 C C . PRO A 1 154 ? -8.084 -28.778 25.461 1.00 92.00 154 PRO A C 1
ATOM 1235 O O . PRO A 1 154 ? -8.057 -29.574 26.399 1.00 92.00 154 PRO A O 1
ATOM 1238 N N . ALA A 1 155 ? -7.047 -28.557 24.645 1.00 93.56 155 ALA A N 1
ATOM 1239 C CA . ALA A 1 155 ? -5.749 -29.221 24.764 1.00 93.56 155 ALA A CA 1
ATOM 1240 C C . ALA A 1 155 ? -4.933 -28.690 25.955 1.00 93.56 155 ALA A C 1
ATOM 1242 O O . ALA A 1 155 ? -4.245 -29.455 26.631 1.00 93.56 155 ALA A O 1
ATOM 1243 N N . TYR A 1 156 ? -5.062 -27.401 26.279 1.00 95.56 156 TYR A N 1
ATOM 1244 C CA . TYR A 1 156 ? -4.404 -26.811 27.445 1.00 95.56 156 TYR A CA 1
ATOM 1245 C C . TYR A 1 156 ? -4.818 -27.502 28.748 1.00 95.56 156 TYR A C 1
ATOM 1247 O O . TYR A 1 156 ? -3.966 -27.785 29.581 1.00 95.56 156 TYR A O 1
ATOM 1255 N N . PHE A 1 157 ? -6.096 -27.845 28.925 1.00 92.25 157 PHE A N 1
ATOM 1256 C CA . PHE A 1 157 ? -6.542 -28.499 30.161 1.00 92.25 157 PHE A CA 1
ATOM 1257 C C . PHE A 1 157 ? -5.945 -29.899 30.385 1.00 92.25 157 PHE A C 1
ATOM 1259 O O . PHE A 1 157 ? -5.979 -30.381 31.513 1.00 92.25 157 PHE A O 1
ATOM 1266 N N . SER A 1 158 ? -5.404 -30.547 29.347 1.00 92.25 158 SER A N 1
ATOM 1267 C CA . SER A 1 158 ? -4.653 -31.803 29.478 1.00 92.25 158 SER A CA 1
ATOM 1268 C C . SER A 1 158 ? -3.136 -31.611 29.530 1.00 92.25 158 SER A C 1
ATOM 1270 O O . SER A 1 158 ? -2.454 -32.406 30.167 1.00 92.25 158 SER A O 1
ATOM 1272 N N . THR A 1 159 ? -2.597 -30.591 28.855 1.00 93.50 159 THR A N 1
ATOM 1273 C CA . THR A 1 159 ? -1.144 -30.426 28.649 1.00 93.50 159 THR A CA 1
ATOM 1274 C C . THR A 1 159 ? -0.515 -29.352 29.543 1.00 93.50 159 THR A C 1
ATOM 1276 O O . THR A 1 159 ? 0.661 -29.443 29.881 1.00 93.50 159 THR A O 1
ATOM 1279 N N . GLY A 1 160 ? -1.281 -28.343 29.955 1.00 94.19 160 GLY A N 1
ATOM 1280 C CA . GLY A 1 160 ? -0.824 -27.238 30.796 1.00 94.19 160 GLY A CA 1
ATOM 1281 C C . GLY A 1 160 ? 0.009 -26.184 30.058 1.00 94.19 160 GLY A C 1
ATOM 1282 O O . GLY A 1 160 ? -0.084 -26.021 28.840 1.00 94.19 160 GLY A O 1
ATOM 1283 N N . LEU A 1 161 ? 0.815 -25.439 30.826 1.00 94.44 161 LEU A N 1
ATOM 1284 C CA . LEU A 1 161 ? 1.622 -24.304 30.355 1.00 94.44 161 LEU A CA 1
ATOM 1285 C C . LEU A 1 161 ? 2.533 -24.610 29.149 1.00 94.44 161 LEU A C 1
ATOM 1287 O O . LEU A 1 161 ? 2.543 -23.773 28.244 1.00 94.44 161 LEU A O 1
ATOM 1291 N N . PRO A 1 162 ? 3.204 -25.780 29.049 1.00 95.06 162 PRO A N 1
ATOM 1292 C CA . PRO A 1 162 ? 4.064 -26.083 27.902 1.00 95.06 162 PRO A CA 1
ATOM 1293 C C . PRO A 1 162 ? 3.363 -25.949 26.544 1.00 95.06 162 PRO A C 1
ATOM 1295 O O . PRO A 1 162 ? 4.000 -25.624 25.545 1.00 95.06 162 PRO A O 1
ATOM 1298 N N . LEU A 1 163 ? 2.039 -26.150 26.490 1.00 95.75 163 LEU A N 1
ATOM 1299 C CA . LEU A 1 163 ? 1.275 -25.944 25.261 1.00 95.75 163 LEU A CA 1
ATOM 1300 C C . LEU A 1 163 ? 1.183 -24.464 24.867 1.00 95.75 163 LEU A C 1
ATOM 1302 O O . LEU A 1 163 ? 1.324 -24.139 23.692 1.00 95.75 163 LEU A O 1
ATOM 1306 N N . ILE A 1 164 ? 0.928 -23.572 25.830 1.00 95.88 164 ILE A N 1
ATOM 1307 C CA . ILE A 1 164 ? 0.862 -22.126 25.568 1.00 95.88 164 ILE A CA 1
ATOM 1308 C C . ILE A 1 164 ? 2.236 -21.625 25.121 1.00 95.88 164 ILE A C 1
ATOM 1310 O O . ILE A 1 164 ? 2.316 -20.855 24.170 1.00 95.88 164 ILE A O 1
ATOM 1314 N N . GLU A 1 165 ? 3.309 -22.103 25.754 1.00 94.94 165 GLU A N 1
ATOM 1315 C CA . GLU A 1 165 ? 4.682 -21.769 25.364 1.00 94.94 165 GLU A CA 1
ATOM 1316 C C . GLU A 1 165 ? 4.972 -22.195 23.922 1.00 94.94 165 GLU A C 1
ATOM 1318 O O . GLU A 1 165 ? 5.411 -21.371 23.121 1.00 94.94 165 GLU A O 1
ATOM 1323 N N . ALA A 1 166 ? 4.651 -23.443 23.564 1.00 94.50 166 ALA A N 1
ATOM 1324 C CA . ALA A 1 166 ? 4.820 -23.950 22.204 1.00 94.50 166 ALA A CA 1
ATOM 1325 C C . ALA A 1 166 ? 4.014 -23.139 21.176 1.00 94.50 166 ALA A C 1
ATOM 1327 O O . ALA A 1 166 ? 4.541 -22.757 20.133 1.00 94.50 166 ALA A O 1
ATOM 1328 N N . VAL A 1 167 ? 2.758 -22.808 21.487 1.00 95.31 167 VAL A N 1
ATOM 1329 C CA . VAL A 1 167 ? 1.906 -22.013 20.593 1.00 95.31 167 VAL A CA 1
ATOM 1330 C C . VAL A 1 167 ? 2.421 -20.586 20.436 1.00 95.31 167 VAL A C 1
ATOM 1332 O O . VAL A 1 167 ? 2.426 -20.065 19.326 1.00 95.31 167 VAL A O 1
ATOM 1335 N N . CYS A 1 168 ? 2.911 -19.951 21.498 1.00 95.31 168 CYS A N 1
ATOM 1336 C CA . CYS A 1 168 ? 3.529 -18.633 21.381 1.00 95.31 168 CYS A CA 1
ATOM 1337 C C . CYS A 1 168 ? 4.797 -18.654 20.519 1.00 95.31 168 CYS A C 1
ATOM 1339 O O . CYS A 1 168 ? 5.027 -17.702 19.776 1.00 95.31 168 CYS A O 1
ATOM 1341 N N . GLN A 1 169 ? 5.584 -19.734 20.570 1.00 93.19 169 GLN A N 1
ATOM 1342 C CA . GLN A 1 169 ? 6.723 -19.919 19.666 1.00 93.19 169 GLN A CA 1
ATOM 1343 C C . GLN A 1 169 ? 6.276 -20.102 18.209 1.00 93.19 169 GLN A C 1
ATOM 1345 O O . GLN A 1 169 ? 6.910 -19.553 17.312 1.00 93.19 169 GLN A O 1
ATOM 1350 N N . GLU A 1 170 ? 5.170 -20.808 17.945 1.00 94.12 170 GLU A N 1
ATOM 1351 C CA . GLU A 1 170 ? 4.594 -20.889 16.591 1.00 94.12 170 GLU A CA 1
ATOM 1352 C C . GLU A 1 170 ? 4.129 -19.511 16.085 1.00 94.12 170 GLU A C 1
ATOM 1354 O O . GLU A 1 170 ? 4.446 -19.133 14.957 1.00 94.12 170 GLU A O 1
ATOM 1359 N N . VAL A 1 171 ? 3.429 -18.737 16.926 1.00 95.12 171 VAL A N 1
ATOM 1360 C CA . VAL A 1 171 ? 2.907 -17.399 16.582 1.00 95.12 171 VAL A CA 1
ATOM 1361 C C . VAL A 1 171 ? 4.027 -16.388 16.328 1.00 95.12 171 VAL A C 1
ATOM 1363 O O . VAL A 1 171 ? 3.878 -15.522 15.470 1.00 95.12 171 VAL A O 1
ATOM 1366 N N . GLU A 1 172 ? 5.170 -16.502 17.007 1.00 94.19 172 GLU A N 1
ATOM 1367 C CA . GLU A 1 172 ? 6.337 -15.641 16.754 1.00 94.19 172 GLU A CA 1
ATOM 1368 C C . GLU A 1 172 ? 6.836 -15.740 15.299 1.00 94.19 172 GLU A C 1
ATOM 1370 O O . GLU A 1 172 ? 7.374 -14.780 14.746 1.00 94.19 172 GLU A O 1
ATOM 1375 N N . HIS A 1 173 ? 6.610 -16.882 14.646 1.00 93.56 173 HIS A N 1
ATOM 1376 C CA . HIS A 1 173 ? 7.001 -17.115 13.255 1.00 93.56 173 HIS A CA 1
ATOM 1377 C C . HIS A 1 173 ? 5.917 -16.718 12.242 1.00 93.56 173 HIS A C 1
ATOM 1379 O O . HIS A 1 173 ? 6.106 -16.908 11.039 1.00 93.56 173 HIS A O 1
ATOM 1385 N N . TRP A 1 174 ? 4.777 -16.185 12.691 1.00 95.31 174 TRP A N 1
ATOM 1386 C CA . TRP A 1 174 ? 3.748 -15.677 11.790 1.00 95.31 174 TRP A CA 1
ATOM 1387 C C . TRP A 1 174 ? 4.191 -14.382 11.111 1.00 95.31 174 TRP A C 1
ATOM 1389 O O . TRP A 1 174 ? 4.908 -13.561 11.679 1.00 95.31 174 TRP A O 1
ATOM 1399 N N . GLU A 1 175 ? 3.711 -14.185 9.886 1.00 94.25 175 GLU A N 1
ATOM 1400 C CA . GLU A 1 175 ? 3.808 -12.895 9.207 1.00 94.25 175 GLU A CA 1
ATOM 1401 C C . GLU A 1 175 ? 3.029 -11.817 9.978 1.00 94.25 175 GLU A C 1
ATOM 1403 O O . GLU A 1 175 ? 2.073 -12.115 10.701 1.00 94.25 175 GLU A O 1
ATOM 1408 N N . ASP A 1 176 ? 3.412 -10.551 9.806 1.00 94.88 176 ASP A N 1
ATOM 1409 C CA . ASP A 1 176 ? 2.703 -9.432 10.426 1.00 94.88 176 ASP A CA 1
ATOM 1410 C C . ASP A 1 176 ? 1.224 -9.387 9.983 1.00 94.88 176 ASP A C 1
ATOM 1412 O O . ASP A 1 176 ? 0.924 -9.639 8.810 1.00 94.88 176 ASP A O 1
ATOM 1416 N N . PRO A 1 177 ? 0.283 -9.003 10.871 1.00 94.69 177 PRO A N 1
ATOM 1417 C CA . PRO A 1 177 ? -1.152 -8.955 10.583 1.00 94.69 177 PRO A CA 1
ATOM 1418 C C . PRO A 1 177 ? -1.527 -7.755 9.697 1.00 94.69 177 PRO A C 1
ATOM 1420 O O . PRO A 1 177 ? -2.359 -6.930 10.068 1.00 94.69 177 PRO A O 1
ATOM 1423 N N . LEU A 1 178 ? -0.915 -7.618 8.520 1.00 93.69 178 LEU A N 1
ATOM 1424 C CA . LEU A 1 178 ? -1.151 -6.504 7.605 1.00 93.69 178 LEU A CA 1
ATOM 1425 C C . LEU A 1 178 ? -2.324 -6.787 6.642 1.00 93.69 178 LEU A C 1
ATOM 1427 O O . LEU A 1 178 ? -2.443 -7.893 6.109 1.00 93.69 178 LEU A O 1
ATOM 1431 N N . PRO A 1 179 ? -3.193 -5.795 6.369 1.00 92.00 179 PRO A N 1
ATOM 1432 C CA . PRO A 1 179 ? -4.289 -5.926 5.411 1.00 92.00 179 PRO A CA 1
ATOM 1433 C C . PRO A 1 179 ? -3.856 -6.264 3.978 1.00 92.00 179 PRO A C 1
ATOM 1435 O O . PRO A 1 179 ? -2.849 -5.766 3.479 1.00 92.00 179 PRO A O 1
ATOM 1438 N N . GLY A 1 180 ? -4.686 -7.037 3.273 1.00 87.44 180 GLY A N 1
ATOM 1439 C CA . GLY A 1 180 ? -4.617 -7.251 1.823 1.00 87.44 180 GLY A CA 1
ATOM 1440 C C . GLY A 1 180 ? -4.012 -8.578 1.384 1.00 87.44 180 GLY A C 1
ATOM 1441 O O . GLY A 1 180 ? -4.573 -9.216 0.486 1.00 87.44 180 GLY A O 1
ATOM 1442 N N . ALA A 1 181 ? -2.929 -9.015 2.025 1.00 85.19 181 ALA A N 1
ATOM 1443 C CA . ALA A 1 181 ? -2.281 -10.287 1.721 1.00 85.19 181 ALA A CA 1
ATOM 1444 C C . ALA A 1 181 ? -3.074 -11.490 2.265 1.00 85.19 181 ALA A C 1
ATOM 1446 O O . ALA A 1 181 ? -3.809 -11.400 3.252 1.00 85.19 181 ALA A O 1
ATOM 1447 N N . MET A 1 182 ? -2.928 -12.631 1.590 1.00 87.69 182 MET A N 1
ATOM 1448 C CA . MET A 1 182 ? -3.447 -13.917 2.050 1.00 87.69 182 MET A CA 1
ATOM 1449 C C . MET A 1 182 ? -2.417 -14.538 2.994 1.00 87.69 182 MET A C 1
ATOM 1451 O O . MET A 1 182 ? -1.337 -14.911 2.548 1.00 87.69 182 MET A O 1
ATOM 1455 N N . LEU A 1 183 ? -2.755 -14.671 4.273 1.00 92.19 183 LEU A N 1
ATOM 1456 C CA . LEU A 1 183 ? -1.868 -15.227 5.290 1.00 92.19 183 LEU A CA 1
ATOM 1457 C C . LEU A 1 183 ? -2.128 -16.727 5.446 1.00 92.19 183 LEU A C 1
ATOM 1459 O O . LEU A 1 183 ? -3.283 -17.161 5.453 1.00 92.19 183 LEU A O 1
ATOM 1463 N N . SER A 1 184 ? -1.059 -17.514 5.568 1.00 93.00 184 SER A N 1
ATOM 1464 C CA . SER A 1 184 ? -1.111 -18.953 5.863 1.00 93.00 184 SER A CA 1
ATOM 1465 C C . SER A 1 184 ? -0.376 -19.210 7.172 1.00 93.00 184 SER A C 1
ATOM 1467 O O . SER A 1 184 ? 0.847 -19.272 7.190 1.00 93.00 184 SER A O 1
ATOM 1469 N N . LEU A 1 185 ? -1.128 -19.329 8.263 1.00 94.50 185 LEU A N 1
ATOM 1470 C CA . LEU A 1 185 ? -0.603 -19.337 9.626 1.00 94.50 185 LEU A CA 1
ATOM 1471 C C . LEU A 1 185 ? -0.559 -20.775 10.169 1.00 94.50 185 LEU A C 1
ATOM 1473 O O . LEU A 1 185 ? -1.624 -21.379 10.339 1.00 94.50 185 LEU A O 1
ATOM 1477 N N . PRO A 1 186 ? 0.625 -21.360 10.420 1.00 93.94 186 PRO A N 1
ATOM 1478 C CA . PRO A 1 186 ? 0.738 -22.648 11.099 1.00 93.94 186 PRO A CA 1
ATOM 1479 C C . PRO A 1 186 ? 0.196 -22.545 12.525 1.00 93.94 186 PRO A C 1
ATOM 1481 O O . PRO A 1 186 ? 0.516 -21.596 13.236 1.00 93.94 186 PRO A O 1
ATOM 1484 N N . PHE A 1 187 ? -0.638 -23.496 12.933 1.00 94.50 187 PHE A N 1
ATOM 1485 C CA . PHE A 1 187 ? -1.218 -23.511 14.269 1.00 94.50 187 PHE A CA 1
ATOM 1486 C C . PHE A 1 187 ? -1.556 -24.936 14.716 1.00 94.50 187 PHE A C 1
ATOM 1488 O O . PHE A 1 187 ? -2.442 -25.581 14.139 1.00 94.50 187 PHE A O 1
ATOM 1495 N N . MET A 1 188 ? -0.863 -25.426 15.749 1.00 91.69 188 MET A N 1
ATOM 1496 C CA . MET A 1 188 ? -1.098 -26.729 16.392 1.00 91.69 188 MET A CA 1
ATOM 1497 C C . MET A 1 188 ? -1.197 -27.897 15.386 1.00 91.69 188 MET A C 1
ATOM 1499 O O . MET A 1 188 ? -2.125 -28.706 15.432 1.00 91.69 188 MET A O 1
ATOM 1503 N N . GLY A 1 189 ? -0.263 -27.967 14.431 1.00 89.50 189 GLY A N 1
ATOM 1504 C CA . GLY A 1 189 ? -0.211 -29.020 13.400 1.00 89.50 189 GLY A CA 1
ATOM 1505 C C . GLY A 1 189 ? -1.188 -28.851 12.226 1.00 89.50 189 GLY A C 1
ATOM 1506 O O . GLY A 1 189 ? -1.233 -29.695 11.329 1.00 89.50 189 GLY A O 1
ATOM 1507 N N . SER A 1 190 ? -1.951 -27.759 12.203 1.00 91.44 190 SER A N 1
ATOM 1508 C CA . SER A 1 190 ? -2.815 -27.359 11.091 1.00 91.44 190 SER A CA 1
ATOM 1509 C C . SER A 1 190 ? -2.362 -26.030 10.483 1.00 91.44 190 SER A C 1
ATOM 1511 O O . SER A 1 190 ? -1.462 -25.377 11.005 1.00 91.44 190 SER A O 1
ATOM 1513 N N . VAL A 1 191 ? -2.964 -25.620 9.366 1.00 91.56 191 VAL A N 1
ATOM 1514 C CA . VAL A 1 191 ? -2.710 -24.310 8.747 1.00 91.56 191 VAL A CA 1
ATOM 1515 C C . VAL A 1 191 ? -4.009 -23.527 8.649 1.00 91.56 191 VAL A C 1
ATOM 1517 O O . VAL A 1 191 ? -4.958 -23.972 8.002 1.00 91.56 191 VAL A O 1
ATOM 1520 N N . VAL A 1 192 ? -4.026 -22.331 9.231 1.00 91.62 192 VAL A N 1
ATOM 1521 C CA . VAL A 1 192 ? -5.138 -21.384 9.163 1.00 91.62 192 VAL A CA 1
ATOM 1522 C C . VAL A 1 192 ? -4.863 -20.367 8.057 1.00 91.62 192 VAL A C 1
ATOM 1524 O O . VAL A 1 192 ? -3.967 -19.533 8.163 1.00 91.62 192 VAL A O 1
ATOM 1527 N N . LYS A 1 193 ? -5.646 -20.420 6.981 1.00 91.56 193 LYS A N 1
ATOM 1528 C CA . LYS A 1 193 ? -5.595 -19.458 5.878 1.00 91.56 193 LYS A CA 1
ATOM 1529 C C . LYS A 1 193 ? -6.632 -18.363 6.080 1.00 91.56 193 LYS A C 1
ATOM 1531 O O . LYS A 1 193 ? -7.824 -18.654 6.184 1.00 91.56 193 LYS A O 1
ATOM 1536 N N . LEU A 1 194 ? -6.194 -17.108 6.108 1.00 90.94 194 LEU A N 1
ATOM 1537 C CA . LEU A 1 194 ? -7.069 -15.952 6.321 1.00 90.94 194 LEU A CA 1
ATOM 1538 C C . LEU A 1 194 ? -6.586 -14.716 5.571 1.00 90.94 194 LEU A C 1
ATOM 1540 O O . LEU A 1 194 ? -5.396 -14.561 5.312 1.00 90.94 194 LEU A O 1
ATOM 1544 N N . ARG A 1 195 ? -7.521 -13.837 5.202 1.00 89.38 195 ARG A N 1
ATOM 1545 C CA . ARG A 1 195 ? -7.218 -12.543 4.582 1.00 89.38 195 ARG A CA 1
ATOM 1546 C C . ARG A 1 195 ? -7.793 -11.435 5.446 1.00 89.38 195 ARG A C 1
ATOM 1548 O O . ARG A 1 195 ? -8.979 -11.461 5.782 1.00 89.38 195 ARG A O 1
ATOM 1555 N N . ILE A 1 196 ? -6.963 -10.451 5.760 1.00 92.19 196 ILE A N 1
ATOM 1556 C CA . ILE A 1 196 ? -7.381 -9.239 6.462 1.00 92.19 196 ILE A CA 1
ATOM 1557 C C . ILE A 1 196 ? -7.870 -8.231 5.402 1.00 92.19 196 ILE A C 1
ATOM 1559 O O . ILE A 1 196 ? -7.121 -7.951 4.464 1.00 92.19 196 ILE A O 1
ATOM 1563 N N . PRO A 1 197 ? -9.109 -7.709 5.490 1.00 89.00 197 PRO A N 1
ATOM 1564 C CA . PRO A 1 197 ? -9.631 -6.756 4.509 1.00 89.00 197 PRO A CA 1
ATOM 1565 C C . PRO A 1 197 ? -8.845 -5.441 4.483 1.00 89.00 197 PRO A C 1
ATOM 1567 O O . PRO A 1 197 ? -8.396 -4.988 5.535 1.00 89.00 197 PRO A O 1
ATOM 1570 N N . THR A 1 198 ? -8.726 -4.809 3.313 1.00 88.38 198 THR A N 1
ATOM 1571 C CA . THR A 1 198 ? -8.146 -3.463 3.137 1.00 88.38 198 THR A CA 1
ATOM 1572 C C . THR A 1 198 ? -9.231 -2.395 3.053 1.00 88.38 198 THR A C 1
ATOM 1574 O O . THR A 1 198 ? -10.393 -2.681 2.763 1.00 88.38 198 THR A O 1
ATOM 1577 N N . ARG A 1 199 ? -8.844 -1.131 3.255 1.00 82.94 199 ARG A N 1
ATOM 1578 C CA . ARG A 1 199 ? -9.731 0.031 3.094 1.00 82.94 199 ARG A CA 1
ATOM 1579 C C . ARG A 1 199 ? -10.319 0.163 1.683 1.00 82.94 199 ARG A C 1
ATOM 1581 O O . ARG A 1 199 ? -11.416 0.683 1.534 1.00 82.94 199 ARG A O 1
ATOM 1588 N N . THR A 1 200 ? -9.609 -0.318 0.665 1.00 75.75 200 THR A N 1
ATOM 1589 C CA . THR A 1 200 ? -9.985 -0.209 -0.755 1.00 75.75 200 THR A CA 1
ATOM 1590 C C . THR A 1 200 ? -10.665 -1.460 -1.313 1.00 75.75 200 THR A C 1
ATOM 1592 O O . THR A 1 200 ? -10.962 -1.514 -2.509 1.00 75.75 200 THR A O 1
ATOM 1595 N N . ASP A 1 201 ? -10.919 -2.476 -0.481 1.00 73.12 201 ASP A N 1
ATOM 1596 C CA . ASP A 1 201 ? -11.574 -3.702 -0.926 1.00 73.12 201 ASP A CA 1
ATOM 1597 C C . ASP A 1 201 ? -12.971 -3.409 -1.488 1.00 73.12 201 ASP A C 1
ATOM 1599 O O . ASP A 1 201 ? -13.889 -2.990 -0.784 1.00 73.12 201 ASP A O 1
ATOM 1603 N N . SER A 1 202 ? -13.149 -3.687 -2.778 1.00 58.94 202 SER A N 1
ATOM 1604 C CA . SER A 1 202 ? -14.465 -3.696 -3.418 1.00 58.94 202 SER A CA 1
ATOM 1605 C C . SER A 1 202 ? -15.217 -4.985 -3.067 1.00 58.94 202 SER A C 1
ATOM 1607 O O . SER A 1 202 ? -14.598 -6.006 -2.758 1.00 58.94 202 SER A O 1
ATOM 1609 N N . SER A 1 203 ? -16.552 -4.986 -3.179 1.00 52.34 203 SER A N 1
ATOM 1610 C CA . SER A 1 203 ? -17.432 -6.110 -2.796 1.00 52.34 203 SER A CA 1
ATOM 1611 C C . SER A 1 203 ? -17.065 -7.489 -3.392 1.00 52.34 203 SER A C 1
ATOM 1613 O O . SER A 1 203 ? -17.551 -8.502 -2.890 1.00 52.34 203 SER A O 1
ATOM 1615 N N . GLY A 1 204 ? -16.201 -7.550 -4.417 1.00 43.31 204 GLY A N 1
ATOM 1616 C CA . GLY A 1 204 ? -15.691 -8.776 -5.050 1.00 43.31 204 GLY A CA 1
ATOM 1617 C C . GLY A 1 204 ? -14.427 -9.398 -4.429 1.00 43.31 204 GLY A C 1
ATOM 1618 O O . GLY A 1 204 ? -14.137 -10.554 -4.711 1.00 43.31 204 GLY A O 1
ATOM 1619 N N . ALA A 1 205 ? -13.686 -8.725 -3.535 1.00 49.59 205 ALA A N 1
ATOM 1620 C CA . ALA A 1 205 ? -12.410 -9.253 -3.005 1.00 49.59 205 ALA A CA 1
ATOM 1621 C C . ALA A 1 205 ? -12.541 -10.610 -2.268 1.00 49.59 205 ALA A C 1
ATOM 1623 O O . ALA A 1 205 ? -11.574 -11.365 -2.158 1.00 49.59 205 ALA A O 1
ATOM 1624 N N . LYS A 1 206 ? -13.751 -10.966 -1.805 1.00 51.91 206 LYS A N 1
ATOM 1625 C CA . LYS A 1 206 ? -14.054 -12.280 -1.205 1.00 51.91 206 LYS A CA 1
ATOM 1626 C C . LYS A 1 206 ? -14.017 -13.436 -2.223 1.00 51.91 206 LYS A C 1
ATOM 1628 O O . LYS A 1 206 ? -13.856 -14.581 -1.811 1.00 51.91 206 LYS A O 1
ATOM 1633 N N . GLU A 1 207 ? -14.113 -13.177 -3.528 1.00 49.06 207 GLU A N 1
ATOM 1634 C CA . GLU A 1 207 ? -14.043 -14.214 -4.574 1.00 49.06 207 GLU A CA 1
ATOM 1635 C C . GLU A 1 207 ? -12.668 -14.896 -4.616 1.00 49.06 207 GLU A C 1
ATOM 1637 O O . GLU A 1 207 ? -12.591 -16.102 -4.854 1.00 49.06 207 GLU A O 1
ATOM 1642 N N . ALA A 1 208 ? -11.599 -14.178 -4.250 1.00 49.78 208 ALA A N 1
ATOM 1643 C CA . ALA A 1 208 ? -10.256 -14.746 -4.115 1.00 49.78 208 ALA A CA 1
ATOM 1644 C C . ALA A 1 208 ? -10.166 -15.838 -3.025 1.00 49.78 208 ALA A C 1
ATOM 1646 O O . ALA A 1 208 ? -9.373 -16.768 -3.154 1.00 49.78 208 ALA A O 1
ATOM 1647 N N . LEU A 1 209 ? -11.003 -15.772 -1.979 1.00 51.28 209 LEU A N 1
ATOM 1648 C CA . LEU A 1 209 ? -11.086 -16.800 -0.930 1.00 51.28 209 LEU A CA 1
ATOM 1649 C C . LEU A 1 209 ? -11.869 -18.042 -1.386 1.00 51.28 209 LEU A C 1
ATOM 1651 O O . LEU A 1 209 ? -11.525 -19.154 -0.989 1.00 51.28 209 LEU A O 1
ATOM 1655 N N . LEU A 1 210 ? -12.897 -17.876 -2.230 1.00 49.97 210 LEU A N 1
ATOM 1656 C CA . LEU A 1 210 ? -13.742 -18.986 -2.701 1.00 49.97 210 LEU A CA 1
ATOM 1657 C C . LEU A 1 210 ? -12.956 -19.996 -3.552 1.00 49.97 210 LEU A C 1
ATOM 1659 O O . LEU A 1 210 ? -13.250 -21.190 -3.509 1.00 49.97 210 LEU A O 1
ATOM 1663 N N . GLY A 1 211 ? -11.928 -19.541 -4.276 1.00 50.81 211 GLY A N 1
ATOM 1664 C CA . GLY A 1 211 ? -11.050 -20.411 -5.066 1.00 50.81 211 GLY A CA 1
ATOM 1665 C C . GLY A 1 211 ? -10.173 -21.363 -4.240 1.00 50.81 211 GLY A C 1
ATOM 1666 O O . GLY A 1 211 ? -9.576 -22.272 -4.807 1.00 50.81 211 GLY A O 1
ATOM 1667 N N . LEU A 1 212 ? -10.096 -21.184 -2.914 1.00 48.31 212 LEU A N 1
ATOM 1668 C CA . LEU A 1 212 ? -9.171 -21.903 -2.028 1.00 48.31 212 LEU A CA 1
ATOM 1669 C C . LEU A 1 212 ? -9.834 -22.980 -1.157 1.00 48.31 212 LEU A C 1
ATOM 1671 O O . LEU A 1 212 ? -9.160 -23.569 -0.313 1.00 48.31 212 LEU A O 1
ATOM 1675 N N . HIS A 1 213 ? -11.122 -23.291 -1.358 1.00 49.97 213 HIS A N 1
ATOM 1676 C CA . HIS A 1 213 ? -11.809 -24.362 -0.614 1.00 49.97 213 HIS A CA 1
ATOM 1677 C C . HIS A 1 213 ? -11.239 -25.779 -0.857 1.00 49.97 213 HIS A C 1
ATOM 1679 O O . HIS A 1 213 ? -11.694 -26.739 -0.243 1.00 49.97 213 HIS A O 1
ATOM 1685 N N . THR A 1 214 ? -10.210 -25.921 -1.695 1.00 47.62 214 THR A N 1
ATOM 1686 C CA . THR A 1 214 ? -9.415 -27.140 -1.878 1.00 47.62 214 THR A CA 1
ATOM 1687 C C . THR A 1 214 ? -8.200 -27.147 -0.937 1.00 47.62 214 THR A C 1
ATOM 1689 O O . THR A 1 214 ? -7.058 -26.985 -1.368 1.00 47.62 214 THR A O 1
ATOM 1692 N N . GLY A 1 215 ? -8.433 -27.280 0.368 1.00 50.03 215 GLY A N 1
ATOM 1693 C CA . GLY A 1 215 ? -7.383 -27.548 1.359 1.00 50.03 215 GLY A CA 1
ATOM 1694 C C . GLY A 1 215 ? -7.414 -29.014 1.794 1.00 50.03 215 GLY A C 1
ATOM 1695 O O . GLY A 1 215 ? -8.493 -29.593 1.881 1.00 50.03 215 GLY A O 1
ATOM 1696 N N . GLY A 1 216 ? -6.253 -29.626 2.056 1.00 58.44 216 GLY A N 1
ATOM 1697 C CA . GLY A 1 216 ? -6.181 -30.955 2.684 1.00 58.44 216 GLY A CA 1
ATOM 1698 C C . GLY A 1 216 ? -6.789 -30.967 4.097 1.00 58.44 216 GLY A C 1
ATOM 1699 O O . GLY A 1 216 ? -7.082 -29.906 4.645 1.00 58.44 216 GLY A O 1
ATOM 1700 N N . GLU A 1 217 ? -6.944 -32.148 4.708 1.00 70.12 217 GLU A N 1
ATOM 1701 C CA . GLU A 1 217 ? -7.648 -32.340 5.999 1.00 70.12 217 GLU A CA 1
ATOM 1702 C C . GLU A 1 217 ? -7.164 -31.430 7.151 1.00 70.12 217 GLU A C 1
ATOM 1704 O O . GLU A 1 217 ? -7.946 -31.121 8.047 1.00 70.12 217 GLU A O 1
ATOM 1709 N N . ASN A 1 218 ? -5.922 -30.930 7.092 1.00 80.75 218 ASN A N 1
ATOM 1710 C CA . ASN A 1 218 ? -5.308 -30.058 8.104 1.00 80.75 218 ASN A CA 1
ATOM 1711 C C . ASN A 1 218 ? -5.227 -28.571 7.697 1.00 80.75 218 ASN A C 1
ATOM 1713 O O . ASN A 1 218 ? -4.410 -27.828 8.243 1.00 80.75 218 ASN A O 1
ATOM 1717 N N . CYS A 1 219 ? -6.023 -28.112 6.726 1.00 84.44 219 CYS A N 1
ATOM 1718 C CA . CYS A 1 219 ? -6.047 -26.710 6.301 1.00 84.44 219 CYS A CA 1
ATOM 1719 C C . CYS A 1 219 ? -7.430 -26.077 6.507 1.00 84.44 219 CYS A C 1
ATOM 1721 O O . CYS A 1 219 ? -8.418 -26.492 5.903 1.00 84.44 219 CYS A O 1
ATOM 1723 N N . PHE A 1 220 ? -7.488 -25.027 7.327 1.00 83.88 220 PHE A N 1
ATOM 1724 C CA . PHE A 1 220 ? -8.706 -24.283 7.638 1.00 83.88 220 PHE A CA 1
ATOM 1725 C C . PHE A 1 220 ? -8.707 -22.936 6.923 1.00 83.88 220 PHE A C 1
ATOM 1727 O O . PHE A 1 220 ? -7.810 -22.126 7.124 1.00 83.88 220 PHE A O 1
ATOM 1734 N N . VAL A 1 221 ? -9.733 -22.660 6.118 1.00 83.19 221 VAL A N 1
ATOM 1735 C CA . VAL A 1 221 ? -9.908 -21.354 5.466 1.00 83.19 221 VAL A CA 1
ATOM 1736 C C . VAL A 1 221 ? -10.927 -20.537 6.256 1.00 83.19 221 VAL A C 1
ATOM 1738 O O . VAL A 1 221 ? -12.102 -20.902 6.326 1.00 83.19 221 VAL A O 1
ATOM 1741 N N . LEU A 1 222 ? -10.488 -19.427 6.848 1.00 82.38 222 LEU A N 1
ATOM 1742 C CA . LEU A 1 222 ? -11.356 -18.483 7.550 1.00 82.38 222 LEU A CA 1
ATOM 1743 C C . LEU A 1 222 ? -11.971 -17.492 6.548 1.00 82.38 222 LEU A C 1
ATOM 1745 O O . LEU A 1 222 ? -11.248 -16.666 5.989 1.00 82.38 222 LEU A O 1
ATOM 1749 N N . PRO A 1 223 ? -13.304 -17.500 6.344 1.00 76.62 223 PRO A N 1
ATOM 1750 C CA . PRO A 1 223 ? -13.958 -16.616 5.373 1.00 76.62 223 PRO A CA 1
ATOM 1751 C C . PRO A 1 223 ? -13.971 -15.143 5.809 1.00 76.62 223 PRO A C 1
ATOM 1753 O O . PRO A 1 223 ? -14.176 -14.249 4.990 1.00 76.62 223 PRO A O 1
ATOM 1756 N N . SER A 1 224 ? -13.806 -14.883 7.106 1.00 81.75 224 SER A N 1
ATOM 1757 C CA . SER A 1 224 ? -13.654 -13.547 7.677 1.00 81.75 224 SER A CA 1
ATOM 1758 C C . SER A 1 224 ? -12.950 -13.631 9.026 1.00 81.75 224 SER A C 1
ATOM 1760 O O . SER A 1 224 ? -13.188 -14.566 9.794 1.00 81.75 224 SER A O 1
ATOM 1762 N N . VAL A 1 225 ? -12.119 -12.630 9.317 1.00 87.12 225 VAL A N 1
ATOM 1763 C CA . VAL A 1 225 ? -11.404 -12.481 10.592 1.00 87.12 225 VAL A CA 1
ATOM 1764 C C . VAL A 1 225 ? -12.253 -11.839 11.692 1.00 87.12 225 VAL A C 1
ATOM 1766 O O . VAL A 1 225 ? -12.090 -12.187 12.856 1.00 87.12 225 VAL A O 1
ATOM 1769 N N . HIS A 1 226 ? -13.179 -10.938 11.351 1.00 82.56 226 HIS A N 1
ATOM 1770 C CA . HIS A 1 226 ? -13.903 -10.091 12.315 1.00 82.56 226 HIS A CA 1
ATOM 1771 C C . HIS A 1 226 ? -15.394 -10.438 12.442 1.00 82.56 226 HIS A C 1
ATOM 1773 O O . HIS A 1 226 ? -16.037 -10.076 13.426 1.00 82.56 226 HIS A O 1
ATOM 1779 N N . GLU A 1 227 ? -15.978 -11.123 11.454 1.00 73.44 227 GLU A N 1
ATOM 1780 C CA . GLU A 1 227 ? -17.427 -11.326 11.399 1.00 73.44 227 GLU A CA 1
ATOM 1781 C C . GLU A 1 227 ? -17.854 -12.611 12.154 1.00 73.44 227 GLU A C 1
ATOM 1783 O O . GLU A 1 227 ? -17.550 -13.709 11.675 1.00 73.44 227 GLU A O 1
ATOM 1788 N N . PRO A 1 228 ? -18.628 -12.537 13.260 1.00 68.38 228 PRO A N 1
ATOM 1789 C CA . PRO A 1 228 ? -19.190 -13.726 13.912 1.00 68.38 228 PRO A CA 1
ATOM 1790 C C . PRO A 1 228 ? -20.321 -14.336 13.069 1.00 68.38 228 PRO A C 1
ATOM 1792 O O . PRO A 1 228 ? -20.990 -13.611 12.323 1.00 68.38 228 PRO A O 1
ATOM 1795 N N . GLU A 1 229 ? -20.578 -15.646 13.175 1.00 65.50 229 GLU A N 1
ATOM 1796 C CA . GLU A 1 229 ? -21.758 -16.263 12.543 1.00 65.50 229 GLU A CA 1
ATOM 1797 C C . GLU A 1 229 ? -23.049 -15.571 13.023 1.00 65.50 229 GLU A C 1
ATOM 1799 O O . GLU A 1 229 ? -23.372 -15.554 14.210 1.00 65.50 229 GLU A O 1
ATOM 1804 N N . LEU A 1 230 ? -23.777 -14.949 12.087 1.00 58.59 230 LEU A N 1
ATOM 1805 C CA . LEU A 1 230 ? -24.948 -14.118 12.395 1.00 58.59 230 LEU A CA 1
ATOM 1806 C C . LEU A 1 230 ? -26.233 -14.944 12.483 1.00 58.59 230 LEU A C 1
ATOM 1808 O O . LEU A 1 230 ? -27.164 -14.590 13.210 1.00 58.59 230 LEU A O 1
ATOM 1812 N N . PHE A 1 231 ? -26.320 -16.008 11.683 1.00 52.38 231 PHE A N 1
ATOM 1813 C CA . PHE A 1 231 ? -27.555 -16.754 11.495 1.00 52.38 231 PHE A CA 1
ATOM 1814 C C . PHE A 1 231 ? -27.775 -17.815 12.574 1.00 52.38 231 PHE A C 1
ATOM 1816 O O . PHE A 1 231 ? -28.816 -17.823 13.236 1.00 52.38 231 PHE A O 1
ATOM 1823 N N . GLU A 1 232 ? -26.786 -18.681 12.766 1.00 52.09 232 GLU A N 1
ATOM 1824 C CA . GLU A 1 232 ? -26.821 -19.784 13.715 1.00 52.09 232 GLU A CA 1
ATOM 1825 C C . GLU A 1 232 ? -25.480 -19.819 14.434 1.00 52.09 232 GLU A C 1
ATOM 1827 O O . GLU A 1 232 ? -24.444 -19.878 13.789 1.00 52.09 232 GLU A O 1
ATOM 1832 N N . TYR A 1 233 ? -25.490 -19.718 15.758 1.00 47.88 233 TYR A N 1
ATOM 1833 C CA . TYR A 1 233 ? -24.288 -19.907 16.548 1.00 47.88 233 TYR A CA 1
ATOM 1834 C C . TYR A 1 233 ? -24.302 -21.333 17.076 1.00 47.88 233 TYR A C 1
ATOM 1836 O O . TYR A 1 233 ? -25.124 -21.714 17.915 1.00 47.88 233 TYR A O 1
ATOM 1844 N N . VAL A 1 234 ? -23.408 -22.140 16.517 1.00 44.19 234 VAL A N 1
ATOM 1845 C CA . VAL A 1 234 ? -23.158 -23.503 16.969 1.00 44.19 234 VAL A CA 1
ATOM 1846 C C . VAL A 1 234 ? -21.796 -23.491 17.655 1.00 44.19 234 VAL A C 1
ATOM 1848 O O . VAL A 1 234 ? -20.781 -23.411 16.958 1.00 44.19 234 VAL A O 1
ATOM 1851 N N . PRO A 1 235 ? -21.718 -23.551 18.997 1.00 43.44 235 PRO A N 1
ATOM 1852 C CA . PRO A 1 235 ? -20.436 -23.768 19.649 1.00 43.44 235 PRO A CA 1
ATOM 1853 C C . PRO A 1 235 ? -19.889 -25.124 19.172 1.00 43.44 235 PRO A C 1
ATOM 1855 O O . PRO A 1 235 ? -20.435 -26.176 19.489 1.00 43.44 235 PRO A O 1
ATOM 1858 N N . ARG A 1 236 ? -18.827 -25.110 18.351 1.00 41.16 236 ARG A N 1
ATOM 1859 C CA . ARG A 1 236 ? -18.213 -26.322 17.760 1.00 41.16 236 ARG A CA 1
ATOM 1860 C C . ARG A 1 236 ? -17.479 -27.204 18.780 1.00 41.16 236 ARG A C 1
ATOM 1862 O O . ARG A 1 236 ? -16.919 -28.233 18.409 1.00 41.16 236 ARG A O 1
ATOM 1869 N N . ILE A 1 237 ? -17.492 -26.845 20.059 1.00 41.16 237 ILE A N 1
ATOM 1870 C CA . ILE A 1 237 ? -16.760 -27.544 21.114 1.00 41.16 237 ILE A CA 1
ATOM 1871 C C . ILE A 1 237 ? -17.639 -28.668 21.681 1.00 41.16 237 ILE A C 1
ATOM 1873 O O . ILE A 1 237 ? -18.094 -28.600 22.812 1.00 41.16 237 ILE A O 1
ATOM 1877 N N . ALA A 1 238 ? -17.943 -29.679 20.862 1.00 36.06 238 ALA A N 1
ATOM 1878 C CA . ALA A 1 238 ? -18.250 -31.041 21.307 1.00 36.06 238 ALA A CA 1
ATOM 1879 C C . ALA A 1 238 ? -18.556 -31.941 20.099 1.00 36.06 238 ALA A C 1
ATOM 1881 O O . ALA A 1 238 ? -19.668 -31.972 19.576 1.00 36.06 238 ALA A O 1
ATOM 1882 N N . LYS A 1 239 ? -17.605 -32.811 19.735 1.00 35.94 239 LYS A N 1
ATOM 1883 C CA . LYS A 1 239 ? -17.945 -34.096 19.091 1.00 35.94 239 LYS A CA 1
ATOM 1884 C C . LYS A 1 239 ? -18.721 -35.030 20.043 1.00 35.94 239 LYS A C 1
ATOM 1886 O O . LYS A 1 239 ? -19.190 -36.084 19.620 1.00 35.94 239 LYS A O 1
ATOM 1891 N N . VAL A 1 240 ? -18.909 -34.649 21.311 1.00 31.89 240 VAL A N 1
ATOM 1892 C CA . VAL A 1 240 ? -19.744 -35.371 22.277 1.00 31.89 240 VAL A CA 1
ATOM 1893 C C . VAL A 1 240 ? -21.209 -34.977 22.066 1.00 31.89 240 VAL A C 1
ATOM 1895 O O . VAL A 1 240 ? -21.683 -33.955 22.548 1.00 31.89 240 VAL A O 1
ATOM 1898 N N . ARG A 1 241 ? -21.926 -35.820 21.321 1.00 30.52 241 ARG A N 1
ATOM 1899 C CA . ARG A 1 241 ? -23.324 -35.689 20.864 1.00 30.52 241 ARG A CA 1
ATOM 1900 C C . ARG A 1 241 ? -24.419 -35.465 21.929 1.00 30.52 241 ARG A C 1
ATOM 1902 O O . ARG A 1 241 ? -25.589 -35.607 21.587 1.00 30.52 241 ARG A O 1
ATOM 1909 N N . LEU A 1 242 ? -24.128 -35.142 23.189 1.00 30.39 242 LEU A N 1
ATOM 1910 C CA . LEU A 1 242 ? -25.150 -35.247 24.239 1.00 30.39 242 LEU A CA 1
ATOM 1911 C C . LEU A 1 242 ? -25.978 -33.988 24.525 1.00 30.39 242 LEU A C 1
ATOM 1913 O O . LEU A 1 242 ? -27.140 -34.155 24.873 1.00 30.39 242 LEU A O 1
ATOM 1917 N N . PHE A 1 243 ? -25.510 -32.759 24.278 1.00 29.50 243 PHE A N 1
ATOM 1918 C CA . PHE A 1 243 ? -26.363 -31.565 24.436 1.00 29.50 243 PHE A CA 1
ATOM 1919 C C . PHE A 1 243 ? -25.951 -30.422 23.492 1.00 29.50 243 PHE A C 1
ATOM 1921 O O . PHE A 1 243 ? -25.356 -29.435 23.911 1.00 29.50 243 PHE A O 1
ATOM 1928 N N . ASN A 1 244 ? -26.292 -30.524 22.202 1.00 28.52 244 ASN A N 1
ATOM 1929 C CA . ASN A 1 244 ? -26.166 -29.403 21.260 1.00 28.52 244 ASN A CA 1
ATOM 1930 C C . ASN A 1 244 ? -27.181 -28.302 21.618 1.00 28.52 244 ASN A C 1
ATOM 1932 O O . ASN A 1 244 ? -28.302 -28.279 21.100 1.00 28.52 244 ASN A O 1
ATOM 1936 N N . PHE A 1 245 ? -26.808 -27.377 22.501 1.00 32.94 245 PHE A N 1
ATOM 1937 C CA . PHE A 1 245 ? -27.552 -26.137 22.702 1.00 32.94 245 PHE A CA 1
ATOM 1938 C C . PHE A 1 245 ? -27.353 -25.230 21.473 1.00 32.94 245 PHE A C 1
ATOM 1940 O O . PHE A 1 245 ? -26.455 -24.402 21.417 1.00 32.94 245 PHE A O 1
ATOM 1947 N N . GLN A 1 246 ? -28.186 -25.430 20.447 1.00 37.62 246 GLN A N 1
ATOM 1948 C CA . GLN A 1 246 ? -28.234 -24.584 19.250 1.00 37.62 246 GLN A CA 1
ATOM 1949 C C . GLN A 1 246 ? -28.856 -23.226 19.609 1.00 37.62 246 GLN A C 1
ATOM 1951 O O . GLN A 1 246 ? -30.055 -23.163 19.896 1.00 37.62 246 GLN A O 1
ATOM 1956 N N . PHE A 1 247 ? -28.082 -22.140 19.577 1.00 44.12 247 PHE A N 1
ATOM 1957 C CA . PHE A 1 247 ? -28.611 -20.786 19.748 1.00 44.12 247 PHE A CA 1
ATOM 1958 C C . PHE A 1 247 ? -28.501 -20.011 18.439 1.00 44.12 247 PHE A C 1
ATOM 1960 O O . PHE A 1 247 ? -27.430 -19.761 17.903 1.00 44.12 247 PHE A O 1
ATOM 1967 N N . SER A 1 248 ? -29.642 -19.608 17.892 1.00 48.84 248 SER A N 1
ATOM 1968 C CA . SER A 1 248 ? -29.675 -18.817 16.670 1.00 48.84 248 SER A CA 1
ATOM 1969 C C . SER A 1 248 ? -29.576 -17.326 17.005 1.00 48.84 248 SER A C 1
ATOM 1971 O O . SER A 1 248 ? -30.597 -16.738 17.370 1.00 48.84 248 SER A O 1
ATOM 1973 N N . CYS A 1 249 ? -28.379 -16.729 16.914 1.00 53.91 249 CYS A N 1
ATOM 1974 C CA . CYS A 1 249 ? -28.099 -15.345 17.337 1.00 53.91 249 CYS A CA 1
ATOM 1975 C C . CYS A 1 249 ? -29.176 -14.355 16.886 1.00 53.91 249 CYS A C 1
ATOM 1977 O O . CYS A 1 249 ? -29.878 -13.764 17.705 1.00 53.91 249 CYS A O 1
ATOM 1979 N N . LEU A 1 250 ? -29.350 -14.217 15.566 1.00 60.50 250 LEU A N 1
ATOM 1980 C CA . LEU A 1 250 ? -30.291 -13.261 14.985 1.00 60.50 250 LEU A CA 1
ATOM 1981 C C . LEU A 1 250 ? -31.518 -13.913 14.339 1.00 60.50 250 LEU A C 1
ATOM 1983 O O . LEU A 1 250 ? -32.478 -13.200 14.042 1.00 60.50 250 LEU A O 1
ATOM 1987 N N . SER A 1 251 ? -31.552 -15.240 14.142 1.00 61.38 251 SER A N 1
ATOM 1988 C CA . SER A 1 251 ? -32.669 -15.892 13.426 1.00 61.38 251 SER A CA 1
ATOM 1989 C C . SER A 1 251 ? -34.033 -15.662 14.106 1.00 61.38 251 SER A C 1
ATOM 1991 O O . SER A 1 251 ? -35.048 -15.435 13.443 1.00 61.38 251 SER A O 1
ATOM 1993 N N . SER A 1 252 ? -34.050 -15.611 15.441 1.00 63.78 252 SER A N 1
ATOM 1994 C CA . SER A 1 252 ? -35.253 -15.323 16.235 1.00 63.78 252 SER A CA 1
ATOM 1995 C C . SER A 1 252 ? -35.709 -13.864 16.135 1.00 63.78 252 SER A C 1
ATOM 1997 O O . SER A 1 252 ? -36.853 -13.549 16.463 1.00 63.78 252 SER A O 1
ATOM 1999 N N . TYR A 1 253 ? -34.836 -12.977 15.652 1.00 73.12 253 TYR A N 1
ATOM 2000 C CA . TYR A 1 253 ? -35.024 -11.528 15.625 1.00 73.12 253 TYR A CA 1
ATOM 2001 C C . TYR A 1 253 ? -34.942 -10.935 14.216 1.00 73.12 253 TYR A C 1
ATOM 2003 O O . TYR A 1 253 ? -34.943 -9.714 14.076 1.00 73.12 253 TYR A O 1
ATOM 2011 N N . LEU A 1 254 ? -34.966 -11.763 13.161 1.00 74.44 254 LEU A N 1
ATOM 2012 C CA . LEU A 1 254 ? -34.984 -11.303 11.763 1.00 74.44 254 LEU A CA 1
ATOM 2013 C C . LEU A 1 254 ? -36.032 -10.207 11.486 1.00 74.44 254 LEU A C 1
ATOM 2015 O O . LEU A 1 254 ? -35.696 -9.245 10.792 1.00 74.44 254 LEU A O 1
ATOM 2019 N N . PRO A 1 255 ? -37.268 -10.265 12.040 1.00 80.25 255 PRO A N 1
ATOM 2020 C CA . PRO A 1 255 ? -38.262 -9.202 11.847 1.00 80.25 255 PRO A CA 1
ATOM 2021 C C . PRO A 1 255 ? -37.888 -7.847 12.469 1.00 80.25 255 PRO A C 1
ATOM 2023 O O . PRO A 1 255 ? -38.578 -6.855 12.218 1.00 80.25 255 PRO A O 1
ATOM 2026 N N . HIS A 1 256 ? -36.847 -7.806 13.301 1.00 86.69 256 HIS A N 1
ATOM 2027 C CA . HIS A 1 256 ? -36.366 -6.630 14.021 1.00 86.69 256 HIS A CA 1
ATOM 2028 C C . HIS A 1 256 ? -35.034 -6.093 13.488 1.00 86.69 256 HIS A C 1
ATOM 2030 O O . HIS A 1 256 ? -34.650 -5.007 13.896 1.00 86.69 256 HIS A O 1
ATOM 2036 N N . LEU A 1 257 ? -34.351 -6.782 12.564 1.00 87.19 257 LEU A N 1
ATOM 2037 C CA . LEU A 1 257 ? -32.995 -6.393 12.149 1.00 87.19 257 LEU A CA 1
ATOM 2038 C C . LEU A 1 257 ? -32.888 -4.991 11.542 1.00 87.19 257 LEU A C 1
ATOM 2040 O O . LEU A 1 257 ? -31.898 -4.324 11.782 1.00 87.19 257 LEU A O 1
ATOM 2044 N N . HIS A 1 258 ? -33.896 -4.525 10.802 1.00 90.00 258 HIS A N 1
ATOM 2045 C CA . HIS A 1 258 ? -33.875 -3.164 10.242 1.00 90.00 258 HIS A CA 1
ATOM 2046 C C . HIS A 1 258 ? -33.989 -2.104 11.341 1.00 90.00 258 HIS A C 1
ATOM 2048 O O . HIS A 1 258 ? -33.286 -1.107 11.307 1.00 90.00 258 HIS A O 1
ATOM 2054 N N . LEU A 1 259 ? -34.828 -2.367 12.347 1.00 92.50 259 LEU A N 1
ATOM 2055 C CA . LEU A 1 259 ? -34.935 -1.503 13.517 1.00 92.50 259 LEU A CA 1
ATOM 2056 C C . LEU A 1 259 ? -33.632 -1.528 14.323 1.00 92.50 259 LEU A C 1
ATOM 2058 O O . LEU A 1 259 ? -33.156 -0.486 14.731 1.00 92.50 259 LEU A O 1
ATOM 2062 N N . LEU A 1 260 ? -33.039 -2.705 14.533 1.00 93.25 260 LEU A N 1
ATOM 2063 C CA . LEU A 1 260 ? -31.763 -2.829 15.240 1.00 93.25 260 LEU A CA 1
ATOM 2064 C C . LEU A 1 260 ? -30.623 -2.126 14.492 1.00 93.25 260 LEU A C 1
ATOM 2066 O O . LEU A 1 260 ? -29.838 -1.443 15.130 1.00 93.25 260 LEU A O 1
ATOM 2070 N N . TRP A 1 261 ? -30.562 -2.247 13.164 1.00 93.88 261 TRP A N 1
ATOM 2071 C CA . TRP A 1 261 ? -29.616 -1.501 12.332 1.00 93.88 261 TRP A CA 1
ATOM 2072 C C . TRP A 1 261 ? -29.777 0.008 12.522 1.00 93.88 261 TRP A C 1
ATOM 2074 O O . TRP A 1 261 ? -28.787 0.691 12.743 1.00 93.88 261 TRP A O 1
ATOM 2084 N N . GLU A 1 262 ? -31.013 0.509 12.517 1.00 95.19 262 GLU A N 1
ATOM 2085 C CA . GLU A 1 262 ? -31.311 1.930 12.723 1.00 95.19 262 GLU A CA 1
ATOM 2086 C C . GLU A 1 262 ? -30.875 2.411 14.115 1.00 95.19 262 GLU A C 1
ATOM 2088 O O . GLU A 1 262 ? -30.203 3.429 14.235 1.00 95.19 262 GLU A O 1
ATOM 2093 N N . LEU A 1 263 ? -31.175 1.639 15.164 1.00 96.06 263 LEU A N 1
ATOM 2094 C CA . LEU A 1 263 ? -30.747 1.952 16.530 1.00 96.06 263 LEU A CA 1
ATOM 2095 C C . LEU A 1 263 ? -29.216 1.982 16.657 1.00 96.06 263 LEU A C 1
ATOM 2097 O O . LEU A 1 263 ? -28.667 2.893 17.268 1.00 96.06 263 LEU A O 1
ATOM 2101 N N . VAL A 1 264 ? -28.513 1.019 16.052 1.00 96.62 264 VAL A N 1
ATOM 2102 C CA . VAL A 1 264 ? -27.039 0.981 16.062 1.00 96.62 264 VAL A CA 1
ATOM 2103 C C . VAL A 1 264 ? -26.455 2.148 15.261 1.00 96.62 264 VAL A C 1
ATOM 2105 O O . VAL A 1 264 ? -25.503 2.783 15.715 1.00 96.62 264 VAL A O 1
ATOM 2108 N N . LEU A 1 265 ? -27.037 2.465 14.101 1.00 96.44 265 LEU A N 1
ATOM 2109 C CA . LEU A 1 265 ? -26.632 3.590 13.256 1.00 96.44 265 LEU A CA 1
ATOM 2110 C C . LEU A 1 265 ? -26.721 4.917 14.012 1.00 96.44 265 LEU A C 1
ATOM 2112 O O . LEU A 1 265 ? -25.802 5.732 13.926 1.00 96.44 265 LEU A O 1
ATOM 2116 N N . LEU A 1 266 ? -27.792 5.096 14.787 1.00 96.62 266 LEU A N 1
ATOM 2117 C CA . LEU A 1 266 ? -28.027 6.287 15.600 1.00 96.62 266 LEU A CA 1
ATOM 2118 C C . LEU A 1 266 ? -27.291 6.277 16.947 1.00 96.62 266 LEU A C 1
ATOM 2120 O O . LEU A 1 266 ? -27.325 7.261 17.679 1.00 96.62 266 LEU A O 1
ATOM 2124 N N . GLY A 1 267 ? -26.594 5.186 17.275 1.00 94.88 267 GLY A N 1
ATOM 2125 C CA . GLY A 1 267 ? -25.895 5.056 18.548 1.00 94.88 267 GLY A CA 1
ATOM 2126 C C . GLY A 1 267 ? -26.836 4.986 19.745 1.00 94.88 267 GLY A C 1
ATOM 2127 O O . GLY A 1 267 ? -26.443 5.367 20.841 1.00 94.88 267 GLY A O 1
ATOM 2128 N N . GLU A 1 268 ? -28.070 4.530 19.554 1.00 94.44 268 GLU A N 1
ATOM 2129 C CA . GLU A 1 268 ? -29.022 4.354 20.644 1.00 94.44 268 GLU A CA 1
ATOM 2130 C C . GLU A 1 268 ? -28.534 3.258 21.609 1.00 94.44 268 GLU A C 1
ATOM 2132 O O . GLU A 1 268 ? -28.003 2.231 21.165 1.00 94.44 268 GLU A O 1
ATOM 2137 N N . PRO A 1 269 ? -28.713 3.425 22.930 1.00 92.44 269 PRO A N 1
ATOM 2138 C CA . PRO A 1 269 ? -28.234 2.451 23.900 1.00 92.44 269 PRO A CA 1
ATOM 2139 C C . PRO A 1 269 ? -29.103 1.182 23.896 1.00 92.44 269 PRO A C 1
ATOM 2141 O O . PRO A 1 269 ? -30.334 1.235 23.963 1.00 92.44 269 PRO A O 1
ATOM 2144 N N . ILE A 1 270 ? -28.466 0.004 23.864 1.00 93.38 270 ILE A N 1
ATOM 2145 C CA . ILE A 1 270 ? -29.138 -1.305 23.742 1.00 93.38 270 ILE A CA 1
ATOM 2146 C C . ILE A 1 270 ? -28.591 -2.276 24.786 1.00 93.38 270 ILE A C 1
ATOM 2148 O O . ILE A 1 270 ? -27.388 -2.481 24.872 1.00 93.38 270 ILE A O 1
ATOM 2152 N N . VAL A 1 271 ? -29.463 -2.963 25.522 1.00 92.50 271 VAL A N 1
ATOM 2153 C CA . VAL A 1 271 ? -29.048 -4.066 26.404 1.00 92.50 271 VAL A CA 1
ATOM 2154 C C . VAL A 1 271 ? -29.533 -5.398 25.847 1.00 92.50 271 VAL A C 1
ATOM 2156 O O . VAL A 1 271 ? -30.726 -5.606 25.625 1.00 92.50 271 VAL A O 1
ATOM 2159 N N . VAL A 1 272 ? -28.606 -6.326 25.647 1.00 91.81 272 VAL A N 1
ATOM 2160 C CA . VAL A 1 272 ? -28.838 -7.714 25.256 1.00 91.81 272 VAL A CA 1
ATOM 2161 C C . VAL A 1 272 ? -28.775 -8.583 26.510 1.00 91.81 272 VAL A C 1
ATOM 2163 O O . VAL A 1 272 ? -27.724 -8.728 27.127 1.00 91.81 272 VAL A O 1
ATOM 2166 N N . MET A 1 273 ? -29.907 -9.177 26.885 1.00 89.69 273 MET A N 1
ATOM 2167 C CA . MET A 1 273 ? -30.017 -10.047 28.061 1.00 89.69 273 MET A CA 1
ATOM 2168 C C . MET A 1 273 ? -30.214 -11.490 27.623 1.00 89.69 273 MET A C 1
ATOM 2170 O O . MET A 1 273 ? -31.221 -11.797 26.979 1.00 89.69 273 MET A O 1
ATOM 2174 N N . GLY A 1 274 ? -29.300 -12.382 27.993 1.00 85.75 274 GLY A N 1
ATOM 2175 C CA . GLY A 1 274 ? -29.354 -13.788 27.597 1.00 85.75 274 GLY A CA 1
ATOM 2176 C C . GLY A 1 274 ? -28.940 -14.766 28.685 1.00 85.75 274 GLY A C 1
ATOM 2177 O O . GLY A 1 274 ? -28.498 -14.351 29.742 1.00 85.75 274 GLY A O 1
ATOM 2178 N N . PRO A 1 275 ? -29.105 -16.077 28.459 1.00 81.50 275 PRO A N 1
ATOM 2179 C CA . PRO A 1 275 ? -28.735 -17.076 29.460 1.00 81.50 275 PRO A CA 1
ATOM 2180 C C . PRO A 1 275 ? -27.217 -17.298 29.569 1.00 81.50 275 PRO A C 1
ATOM 2182 O O . PRO A 1 275 ? -26.735 -17.622 30.656 1.00 81.50 275 PRO A O 1
ATOM 2185 N N . PHE A 1 276 ? -26.475 -17.112 28.470 1.00 84.62 276 PHE A N 1
ATOM 2186 C CA . PHE A 1 276 ? -25.066 -17.495 28.354 1.00 84.62 276 PHE A CA 1
ATOM 2187 C C . PHE A 1 276 ? -24.196 -16.379 27.748 1.00 84.62 276 PHE A C 1
ATOM 2189 O O . PHE A 1 276 ? -24.672 -15.660 26.859 1.00 84.62 276 PHE A O 1
ATOM 2196 N N . PRO A 1 277 ? -22.938 -16.228 28.218 1.00 89.31 277 PRO A N 1
ATOM 2197 C CA . PRO A 1 277 ? -22.044 -15.136 27.826 1.00 89.31 277 PRO A CA 1
ATOM 2198 C C . PRO A 1 277 ? -21.640 -15.202 26.349 1.00 89.31 277 PRO A C 1
ATOM 2200 O O . PRO A 1 277 ? -21.521 -14.176 25.689 1.00 89.31 277 PRO A O 1
ATOM 2203 N N . ASP A 1 278 ? -21.494 -16.405 25.800 1.00 85.62 278 ASP A N 1
ATOM 2204 C CA . ASP A 1 278 ? -21.140 -16.640 24.400 1.00 85.62 278 ASP A CA 1
ATOM 2205 C C . ASP A 1 278 ? -22.229 -16.201 23.423 1.00 85.62 278 ASP A C 1
ATOM 2207 O O . ASP A 1 278 ? -21.930 -15.629 22.373 1.00 85.62 278 ASP A O 1
ATOM 2211 N N . VAL A 1 279 ? -23.493 -16.393 23.796 1.00 82.56 279 VAL A N 1
ATOM 2212 C CA . VAL A 1 279 ? -24.637 -15.931 23.010 1.00 82.56 279 VAL A CA 1
ATOM 2213 C C . VAL A 1 279 ? -24.752 -14.407 23.064 1.00 82.56 279 VAL A C 1
ATOM 2215 O O . VAL A 1 279 ? -24.927 -13.772 22.022 1.00 82.56 279 VAL A O 1
ATOM 2218 N N . VAL A 1 280 ? -24.660 -13.796 24.253 1.00 89.12 280 VAL A N 1
ATOM 2219 C CA . VAL A 1 280 ? -24.792 -12.331 24.369 1.00 89.12 280 VAL A CA 1
ATOM 2220 C C . VAL A 1 280 ? -23.619 -11.611 23.710 1.00 89.12 280 VAL A C 1
ATOM 2222 O O . VAL A 1 280 ? -23.861 -10.664 22.961 1.00 89.12 280 VAL A O 1
ATOM 2225 N N . SER A 1 281 ? -22.386 -12.108 23.862 1.00 91.69 281 SER A N 1
ATOM 2226 C CA . SER A 1 281 ? -21.210 -11.495 23.237 1.00 91.69 281 SER A CA 1
ATOM 2227 C C . SER A 1 281 ? -21.250 -11.593 21.718 1.00 91.69 281 SER A C 1
ATOM 2229 O O . SER A 1 281 ? -20.948 -10.617 21.027 1.00 91.69 281 SER A O 1
ATOM 2231 N N . ALA A 1 282 ? -21.705 -12.728 21.178 1.00 87.44 282 ALA A N 1
ATOM 2232 C CA . ALA A 1 282 ? -21.907 -12.889 19.745 1.00 87.44 282 ALA A CA 1
ATOM 2233 C C . ALA A 1 282 ? -22.982 -11.935 19.202 1.00 87.44 282 ALA A C 1
ATOM 2235 O O . ALA A 1 282 ? -22.790 -11.348 18.138 1.00 87.44 282 ALA A O 1
ATOM 2236 N N . ILE A 1 283 ? -24.095 -11.742 19.921 1.00 87.88 283 ILE A N 1
ATOM 2237 C CA . ILE A 1 283 ? -25.176 -10.848 19.483 1.00 87.88 283 ILE A CA 1
ATOM 2238 C C . ILE A 1 283 ? -24.762 -9.382 19.562 1.00 87.88 283 ILE A C 1
ATOM 2240 O O . ILE A 1 283 ? -25.021 -8.647 18.615 1.00 87.88 283 ILE A O 1
ATOM 2244 N N . VAL A 1 284 ? -24.101 -8.947 20.634 1.00 93.00 284 VAL A N 1
ATOM 2245 C CA . VAL A 1 284 ? -23.587 -7.571 20.719 1.00 93.00 284 VAL A CA 1
ATOM 2246 C C . VAL A 1 284 ? -22.608 -7.300 19.579 1.00 93.00 284 VAL A C 1
ATOM 2248 O O . VAL A 1 284 ? -22.749 -6.299 18.881 1.00 93.00 284 VAL A O 1
ATOM 2251 N N . GLN A 1 285 ? -21.682 -8.226 19.309 1.00 92.19 285 GLN A N 1
ATOM 2252 C CA . GLN A 1 285 ? -20.765 -8.082 18.180 1.00 92.19 285 GLN A CA 1
ATOM 2253 C C . GLN A 1 285 ? -21.499 -8.053 16.834 1.00 92.19 285 GLN A C 1
ATOM 2255 O O . GLN A 1 285 ? -21.148 -7.285 15.941 1.00 92.19 285 GLN A O 1
ATOM 2260 N N . ALA A 1 286 ? -22.529 -8.884 16.679 1.00 88.25 286 ALA A N 1
ATOM 2261 C CA . ALA A 1 286 ? -23.366 -8.895 15.492 1.00 88.25 286 ALA A CA 1
ATOM 2262 C C . ALA A 1 286 ? -24.088 -7.557 15.285 1.00 88.25 286 ALA A C 1
ATOM 2264 O O . ALA A 1 286 ? -24.153 -7.097 14.150 1.00 88.25 286 ALA A O 1
ATOM 2265 N N . LEU A 1 287 ? -24.596 -6.937 16.359 1.00 91.94 287 LEU A N 1
ATOM 2266 C CA . LEU A 1 287 ? -25.234 -5.620 16.324 1.00 91.94 287 LEU A CA 1
ATOM 2267 C C . LEU A 1 287 ? -24.250 -4.540 15.877 1.00 91.94 287 LEU A C 1
ATOM 2269 O O . LEU A 1 287 ? -24.557 -3.824 14.932 1.00 91.94 287 LEU A O 1
ATOM 2273 N N . VAL A 1 288 ? -23.064 -4.475 16.488 1.00 92.69 288 VAL A N 1
ATOM 2274 C CA . VAL A 1 288 ? -21.995 -3.535 16.097 1.00 92.69 288 VAL A CA 1
ATOM 2275 C C . VAL A 1 288 ? -21.650 -3.683 14.612 1.00 92.69 288 VAL A C 1
ATOM 2277 O O . VAL A 1 288 ? -21.530 -2.693 13.895 1.00 92.69 288 VAL A O 1
ATOM 2280 N N . ASN A 1 289 ? -21.590 -4.920 14.116 1.00 89.56 289 ASN A N 1
ATOM 2281 C CA . ASN A 1 289 ? -21.277 -5.205 12.717 1.00 89.56 289 ASN A CA 1
ATOM 2282 C C . ASN A 1 289 ? -22.456 -4.970 11.746 1.00 89.56 289 ASN A C 1
ATOM 2284 O O . ASN A 1 289 ? -22.252 -5.067 10.535 1.00 89.56 289 ASN A O 1
ATOM 2288 N N . LEU A 1 290 ? -23.682 -4.679 12.214 1.00 90.31 290 LEU A N 1
ATOM 2289 C CA . LEU A 1 290 ? -24.826 -4.434 11.318 1.00 90.31 290 LEU A CA 1
ATOM 2290 C C . LEU A 1 290 ? -24.609 -3.208 10.432 1.00 90.31 290 LEU A C 1
ATOM 2292 O O . LEU A 1 290 ? -25.095 -3.192 9.308 1.00 90.31 290 LEU A O 1
ATOM 2296 N N . ILE A 1 291 ? -23.893 -2.199 10.921 1.00 93.31 291 ILE A N 1
ATOM 2297 C CA . ILE A 1 291 ? -23.628 -0.961 10.180 1.00 93.31 291 ILE A CA 1
ATOM 2298 C C . ILE A 1 291 ? -22.324 -1.024 9.375 1.00 93.31 291 ILE A C 1
ATOM 2300 O O . ILE A 1 291 ? -21.818 0.003 8.953 1.00 93.31 291 ILE A O 1
ATOM 2304 N N . TRP A 1 292 ? -21.748 -2.206 9.142 1.00 89.75 292 TRP A N 1
ATOM 2305 C CA . TRP A 1 292 ? -20.557 -2.337 8.297 1.00 89.75 292 TRP A CA 1
ATOM 2306 C C . TRP A 1 292 ? -20.802 -1.749 6.890 1.00 89.75 292 TRP A C 1
ATOM 2308 O O . TRP A 1 292 ? -21.842 -2.055 6.301 1.00 89.75 292 TRP A O 1
ATOM 2318 N N . PRO A 1 293 ? -19.874 -0.967 6.295 1.00 88.94 293 PRO A N 1
ATOM 2319 C CA . PRO A 1 293 ? -18.484 -0.716 6.708 1.00 88.94 293 PRO A CA 1
ATOM 2320 C C . PRO A 1 293 ? -18.277 0.493 7.641 1.00 88.94 293 PRO A C 1
ATOM 2322 O O . PRO A 1 293 ? -17.134 0.855 7.920 1.00 88.94 293 PRO A O 1
ATOM 2325 N N . LEU A 1 294 ? -19.350 1.132 8.116 1.00 92.38 294 LEU A N 1
ATOM 2326 C CA . LEU A 1 294 ? -19.269 2.252 9.051 1.00 92.38 294 LEU A CA 1
ATOM 2327 C C . LEU A 1 294 ? -18.706 1.776 10.398 1.00 92.38 294 LEU A C 1
ATOM 2329 O O . LEU A 1 294 ? -19.125 0.749 10.935 1.00 92.38 294 LEU A O 1
ATOM 2333 N N . ARG A 1 295 ? -17.760 2.535 10.960 1.00 93.69 295 ARG A N 1
ATOM 2334 C CA . ARG A 1 295 ? -17.254 2.289 12.314 1.00 93.69 295 ARG A CA 1
ATOM 2335 C C . ARG A 1 295 ? -18.337 2.652 13.326 1.00 93.69 295 ARG A C 1
ATOM 2337 O O . ARG A 1 295 ? -18.896 3.742 13.271 1.00 93.69 295 ARG A O 1
ATOM 2344 N N . TYR A 1 296 ? -18.588 1.761 14.278 1.00 95.69 296 TYR A N 1
ATOM 2345 C CA . TYR A 1 296 ? -19.359 2.105 15.466 1.00 95.69 296 TYR A CA 1
ATOM 2346 C C . TYR A 1 296 ? -18.465 2.891 16.434 1.00 95.69 296 TYR A C 1
ATOM 2348 O O . TYR A 1 296 ? -17.444 2.382 16.895 1.00 95.69 296 TYR A O 1
ATOM 2356 N N . CYS A 1 297 ? -18.825 4.145 16.701 1.00 94.56 297 CYS A N 1
ATOM 2357 C CA . CYS A 1 297 ? -18.014 5.108 17.458 1.00 94.56 297 CYS A CA 1
ATOM 2358 C C . CYS A 1 297 ? -18.471 5.286 18.913 1.00 94.56 297 CYS A C 1
ATOM 2360 O O . CYS A 1 297 ? -17.990 6.172 19.620 1.00 94.56 297 CYS A O 1
ATOM 2362 N N . TYR A 1 298 ? -19.419 4.466 19.349 1.00 94.31 298 TYR A N 1
ATOM 2363 C CA . TYR A 1 298 ? -19.937 4.435 20.709 1.00 94.31 298 TYR A CA 1
ATOM 2364 C C . TYR A 1 298 ? -19.408 3.198 21.453 1.00 94.31 298 TYR A C 1
ATOM 2366 O O . TYR A 1 298 ? -18.832 2.291 20.847 1.00 94.31 298 TYR A O 1
ATOM 2374 N N . ASP A 1 299 ? -19.564 3.162 22.778 1.00 93.50 299 ASP A N 1
ATOM 2375 C CA . ASP A 1 299 ? -19.083 2.032 23.579 1.00 93.50 299 ASP A CA 1
ATOM 2376 C C . ASP A 1 299 ? -19.978 0.799 23.343 1.00 93.50 299 ASP A C 1
ATOM 2378 O O . ASP A 1 299 ? -21.185 0.884 23.124 1.00 93.50 299 ASP A O 1
ATOM 2382 N N . PHE A 1 300 ? -19.388 -0.384 23.398 1.00 95.38 300 PHE A N 1
ATOM 2383 C CA . PHE A 1 300 ? -20.095 -1.648 23.464 1.00 95.38 300 PHE A CA 1
ATOM 2384 C C . PHE A 1 300 ? -19.351 -2.622 24.381 1.00 95.38 300 PHE A C 1
ATOM 2386 O O . PHE A 1 300 ? -18.128 -2.751 24.348 1.00 95.38 300 PHE A O 1
ATOM 2393 N N . ARG A 1 301 ? -20.087 -3.369 25.195 1.00 94.69 301 ARG A N 1
ATOM 2394 C CA . ARG A 1 301 ? -19.554 -4.413 26.072 1.00 94.69 301 ARG A CA 1
ATOM 2395 C C . ARG A 1 301 ? -20.164 -5.738 25.640 1.00 94.69 301 ARG A C 1
ATOM 2397 O O . ARG A 1 301 ? -21.303 -6.014 26.016 1.00 94.69 301 ARG A O 1
ATOM 2404 N N . PRO A 1 302 ? -19.453 -6.553 24.831 1.00 94.94 302 PRO A N 1
ATOM 2405 C CA . PRO A 1 302 ? -19.977 -7.841 24.383 1.00 94.94 302 PRO A CA 1
ATOM 2406 C C . PRO A 1 302 ? -20.419 -8.726 25.548 1.00 94.94 302 PRO A C 1
ATOM 2408 O O . PRO A 1 302 ? -21.460 -9.377 25.479 1.00 94.94 302 PRO A O 1
ATOM 2411 N N . TYR A 1 303 ? -19.672 -8.676 26.645 1.00 94.75 303 TYR A N 1
ATOM 2412 C CA . TYR A 1 303 ? -20.071 -9.251 27.911 1.00 94.75 303 TYR A CA 1
ATOM 2413 C C . TYR A 1 303 ? -19.742 -8.287 29.052 1.00 94.75 303 TYR A C 1
ATOM 2415 O O . TYR A 1 303 ? -18.682 -7.664 29.044 1.00 94.75 303 TYR A O 1
ATOM 2423 N N . PHE A 1 304 ? -20.683 -8.140 29.981 1.00 92.81 304 PHE A N 1
ATOM 2424 C CA . PHE A 1 304 ? -20.650 -7.180 31.074 1.00 92.81 304 PHE A CA 1
ATOM 2425 C C . PHE A 1 304 ? -21.276 -7.778 32.336 1.00 92.81 304 PHE A C 1
ATOM 2427 O O . PHE A 1 304 ? -22.379 -8.344 32.295 1.00 92.81 304 PHE A O 1
ATOM 2434 N N . THR A 1 305 ? -20.583 -7.626 33.463 1.00 91.38 305 THR A N 1
ATOM 2435 C CA . THR A 1 305 ? -21.001 -8.133 34.776 1.00 91.38 305 THR A CA 1
ATOM 2436 C C . THR A 1 305 ? -21.087 -6.995 35.789 1.00 91.38 305 THR A C 1
ATOM 2438 O O . THR A 1 305 ? -20.639 -5.878 35.543 1.00 91.38 305 THR A O 1
ATOM 2441 N N . VAL A 1 306 ? -21.680 -7.268 36.951 1.00 88.06 306 VAL A N 1
ATOM 2442 C CA . VAL A 1 306 ? -21.809 -6.281 38.040 1.00 88.06 306 VAL A CA 1
ATOM 2443 C C . VAL A 1 306 ? -20.474 -5.890 38.683 1.00 88.06 306 VAL A C 1
ATOM 2445 O O . VAL A 1 306 ? -20.420 -4.922 39.433 1.00 88.06 306 VAL A O 1
ATOM 2448 N N . GLN A 1 307 ? -19.420 -6.663 38.419 1.00 86.69 307 GLN A N 1
ATOM 2449 C CA . GLN A 1 307 ? -18.087 -6.460 38.986 1.00 86.69 307 GLN A CA 1
ATOM 2450 C C . GLN A 1 307 ? -17.201 -5.564 38.114 1.00 86.69 307 GLN A C 1
ATOM 2452 O O . GLN A 1 307 ? -16.096 -5.218 38.519 1.00 86.69 307 GLN A O 1
ATOM 2457 N N . ASP A 1 308 ? -17.670 -5.195 36.920 1.00 86.00 308 ASP A N 1
ATOM 2458 C CA . ASP A 1 308 ? -16.972 -4.248 36.060 1.00 86.00 308 ASP A CA 1
ATOM 2459 C C . ASP A 1 308 ? -16.920 -2.867 36.739 1.00 86.00 308 ASP A C 1
ATOM 2461 O O . ASP A 1 308 ? -17.909 -2.398 37.312 1.00 86.00 308 ASP A O 1
ATOM 2465 N N . ASN A 1 309 ? -15.764 -2.206 36.678 1.00 82.44 309 ASN A N 1
ATOM 2466 C CA . ASN A 1 309 ? -15.549 -0.901 37.308 1.00 82.44 309 ASN A CA 1
ATOM 2467 C C . ASN A 1 309 ? -16.521 0.168 36.780 1.00 82.44 309 ASN A C 1
ATOM 2469 O O . ASN A 1 309 ? -16.923 1.063 37.529 1.00 82.44 309 ASN A O 1
ATOM 2473 N N . ASP A 1 310 ? -16.966 0.022 35.529 1.00 84.31 310 ASP A N 1
ATOM 2474 C CA . ASP A 1 310 ? -17.881 0.951 34.867 1.00 84.31 310 ASP A CA 1
ATOM 2475 C C . ASP A 1 310 ? -19.360 0.653 35.204 1.00 84.31 310 ASP A C 1
ATOM 2477 O O . ASP A 1 310 ? -20.268 1.359 34.767 1.00 84.31 310 ASP A O 1
ATOM 2481 N N . PHE A 1 311 ? -19.653 -0.364 36.029 1.00 85.12 311 PHE A N 1
ATOM 2482 C CA . PHE A 1 311 ? -21.022 -0.719 36.438 1.00 85.12 311 PHE A CA 1
ATOM 2483 C C . PHE A 1 311 ? -21.781 0.458 37.054 1.00 85.12 311 PHE A C 1
ATOM 2485 O O . PHE A 1 311 ? -22.958 0.677 36.755 1.00 85.12 311 PHE A O 1
ATOM 2492 N N . LYS A 1 312 ? -21.096 1.246 37.888 1.00 81.19 312 LYS A N 1
ATOM 2493 C CA . LYS A 1 312 ? -21.688 2.426 38.525 1.00 81.19 312 LYS A CA 1
ATOM 2494 C C . LYS A 1 312 ? -22.089 3.479 37.493 1.00 81.19 312 LYS A C 1
ATOM 2496 O O . LYS A 1 312 ? -23.116 4.116 37.677 1.00 81.19 312 LYS A O 1
ATOM 2501 N N . GLU A 1 313 ? -21.327 3.633 36.415 1.00 79.88 313 GLU A N 1
ATOM 2502 C CA . GLU A 1 313 ? -21.604 4.601 35.348 1.00 79.88 313 GLU A CA 1
ATOM 2503 C C . GLU A 1 313 ? -22.896 4.244 34.597 1.00 79.88 313 GLU A C 1
ATOM 2505 O O . GLU A 1 313 ? -23.739 5.108 34.362 1.00 79.88 313 GLU A O 1
ATOM 2510 N N . PHE A 1 314 ? -23.111 2.958 34.300 1.00 80.44 314 PHE A N 1
ATOM 2511 C CA . PHE A 1 314 ? -24.259 2.521 33.496 1.00 80.44 314 PHE A CA 1
ATOM 2512 C C . PHE A 1 314 ? -25.574 2.354 34.273 1.00 80.44 314 PHE A C 1
ATOM 2514 O O . PHE A 1 314 ? -26.639 2.357 33.660 1.00 80.44 314 PHE A O 1
ATOM 2521 N N . VAL A 1 315 ? -25.540 2.202 35.601 1.00 74.81 315 VAL A N 1
ATOM 2522 C CA . VAL A 1 315 ? -26.739 1.894 36.415 1.00 74.81 315 VAL A CA 1
ATOM 2523 C C . VAL A 1 315 ? -27.327 3.117 37.138 1.00 74.81 315 VAL A C 1
ATOM 2525 O O . VAL A 1 315 ? -28.420 3.037 37.699 1.00 74.81 315 VAL A O 1
ATOM 2528 N N . LEU A 1 316 ? -26.658 4.275 37.120 1.00 66.38 316 LEU A N 1
ATOM 2529 C CA . LEU A 1 316 ? -27.109 5.461 37.860 1.00 66.38 316 LEU A CA 1
ATOM 2530 C C . LEU A 1 316 ? -28.543 5.914 37.473 1.00 66.38 316 LEU A C 1
ATOM 2532 O O . LEU A 1 316 ? -28.795 6.219 36.304 1.00 66.38 316 LEU A O 1
ATOM 2536 N N . PRO A 1 317 ? -29.473 6.056 38.448 1.00 56.16 317 PRO A N 1
ATOM 2537 C CA . PRO A 1 317 ? -30.873 6.441 38.202 1.00 56.16 317 PRO A CA 1
ATOM 2538 C C . PRO A 1 317 ? -31.063 7.855 37.636 1.00 56.16 317 PRO A C 1
ATOM 2540 O O . PRO A 1 317 ? -32.068 8.150 36.989 1.00 56.16 317 PRO A O 1
ATOM 2543 N N . ASN A 1 318 ? -30.114 8.754 37.907 1.00 52.38 318 ASN A N 1
ATOM 2544 C CA . ASN A 1 318 ? -30.279 10.196 37.735 1.00 52.38 318 ASN A CA 1
ATOM 2545 C C . ASN A 1 318 ? -29.938 10.645 36.313 1.00 52.38 318 ASN A C 1
ATOM 2547 O O . ASN A 1 318 ? -28.922 11.300 36.121 1.00 52.38 318 ASN A O 1
ATOM 2551 N N . GLY A 1 319 ? -30.741 10.278 35.310 1.00 47.94 319 GLY A N 1
ATOM 2552 C CA . GLY A 1 319 ? -30.674 10.844 33.948 1.00 47.94 319 GLY A CA 1
ATOM 2553 C C . GLY A 1 319 ? -29.368 10.623 33.162 1.00 47.94 319 GLY A C 1
ATOM 2554 O O . GLY A 1 319 ? -29.350 10.836 31.956 1.00 47.94 319 GLY A O 1
ATOM 2555 N N . ALA A 1 320 ? -28.303 10.141 33.803 1.00 49.47 320 ALA A N 1
ATOM 2556 C CA . ALA A 1 320 ? -26.997 9.867 33.222 1.00 49.47 320 ALA A CA 1
ATOM 2557 C C . ALA A 1 320 ? -26.977 8.544 32.448 1.00 49.47 320 ALA A C 1
ATOM 2559 O O . ALA A 1 320 ? -26.200 8.409 31.513 1.00 49.47 320 ALA A O 1
ATOM 2560 N N . ALA A 1 321 ? -27.895 7.607 32.724 1.00 46.56 321 ALA A N 1
ATOM 2561 C CA . ALA A 1 321 ? -28.084 6.433 31.866 1.00 46.56 321 ALA A CA 1
ATOM 2562 C C . ALA A 1 321 ? -28.436 6.823 30.411 1.00 46.56 321 ALA A C 1
ATOM 2564 O O . ALA A 1 321 ? -28.129 6.078 29.487 1.00 46.56 321 ALA A O 1
ATOM 2565 N N . ALA A 1 322 ? -29.023 8.011 30.194 1.00 46.94 322 ALA A N 1
ATOM 2566 C CA . ALA A 1 322 ? -29.234 8.579 28.860 1.00 46.94 322 ALA A CA 1
ATOM 2567 C C . ALA A 1 322 ? -27.981 9.262 28.272 1.00 46.94 322 ALA A C 1
ATOM 2569 O O . ALA A 1 322 ? -27.959 9.551 27.081 1.00 46.94 322 ALA A O 1
ATOM 2570 N N . ALA A 1 323 ? -26.944 9.520 29.073 1.00 55.25 323 ALA A N 1
ATOM 2571 C CA . ALA A 1 323 ? -25.692 10.121 28.612 1.00 55.25 323 ALA A CA 1
ATOM 2572 C C . ALA A 1 323 ? -24.713 9.090 28.019 1.00 55.25 323 ALA A C 1
ATOM 2574 O O . ALA A 1 323 ? -23.832 9.463 27.242 1.00 55.25 323 ALA A O 1
ATOM 2575 N N . HIS A 1 324 ? -24.866 7.800 28.340 1.00 67.69 324 HIS A N 1
ATOM 2576 C CA . HIS A 1 324 ? -23.964 6.751 27.864 1.00 67.69 324 HIS A CA 1
ATOM 2577 C C . HIS A 1 324 ? -24.640 5.896 26.792 1.00 67.69 324 HIS A C 1
ATOM 2579 O O . HIS A 1 324 ? -25.278 4.880 27.054 1.00 67.69 324 HIS A O 1
ATOM 2585 N N . ASN A 1 325 ? -24.470 6.320 25.545 1.00 87.19 325 ASN A N 1
ATOM 2586 C CA . ASN A 1 325 ? -24.798 5.551 24.352 1.00 87.19 325 ASN A CA 1
ATOM 2587 C C . ASN A 1 325 ? -23.903 4.295 24.304 1.00 87.19 325 ASN A C 1
ATOM 2589 O O . ASN A 1 325 ? -22.761 4.369 23.844 1.00 87.19 325 ASN A O 1
ATOM 2593 N N . VAL A 1 326 ? -24.395 3.169 24.842 1.00 92.12 326 VAL A N 1
ATOM 2594 C CA . VAL A 1 326 ? -23.653 1.900 24.948 1.00 92.12 326 VAL A CA 1
ATOM 2595 C C . VAL A 1 326 ? -24.506 0.678 24.587 1.00 92.12 326 VAL A C 1
ATOM 2597 O O . VAL A 1 326 ? -25.695 0.612 24.915 1.00 92.12 326 VAL A O 1
ATOM 2600 N N . ILE A 1 327 ? -23.895 -0.322 23.937 1.00 95.25 327 ILE A N 1
ATOM 2601 C CA . ILE A 1 327 ? -24.501 -1.649 23.722 1.00 95.25 327 ILE A CA 1
ATOM 2602 C C . ILE A 1 327 ? -23.933 -2.655 24.730 1.00 95.25 327 ILE A C 1
ATOM 2604 O O . ILE A 1 327 ? -22.760 -3.001 24.648 1.00 95.25 327 ILE A O 1
ATOM 2608 N N . LEU A 1 328 ? -24.749 -3.171 25.650 1.00 93.38 328 LEU A N 1
ATOM 2609 C CA . LEU A 1 328 ? -24.314 -4.070 26.730 1.00 93.38 328 LEU A CA 1
ATOM 2610 C C . LEU A 1 328 ? -24.849 -5.490 26.539 1.00 93.38 328 LEU A C 1
ATOM 2612 O O . LEU A 1 328 ? -26.039 -5.672 26.303 1.00 93.38 328 LEU A O 1
ATOM 2616 N N . GLY A 1 329 ? -24.002 -6.503 26.699 1.00 93.81 329 GLY A N 1
ATOM 2617 C CA . GLY A 1 329 ? -24.397 -7.909 26.775 1.00 93.81 329 GLY A CA 1
ATOM 2618 C C . GLY A 1 329 ? -24.278 -8.428 28.201 1.00 93.81 329 GLY A C 1
ATOM 2619 O O . GLY A 1 329 ? -23.212 -8.336 28.798 1.00 93.81 329 GLY A O 1
ATOM 2620 N N . THR A 1 330 ? -25.345 -8.990 28.764 1.00 92.81 330 THR A N 1
ATOM 2621 C CA . THR A 1 330 ? -25.320 -9.494 30.144 1.00 92.81 330 THR A CA 1
ATOM 2622 C C . THR A 1 330 ? -26.153 -10.754 30.339 1.00 92.81 330 THR A C 1
ATOM 2624 O O . THR A 1 330 ? -27.144 -10.994 29.640 1.00 92.81 330 THR A O 1
ATOM 2627 N N . THR A 1 331 ? -25.734 -11.568 31.306 1.00 90.00 331 THR A N 1
ATOM 2628 C CA . THR A 1 331 ? -26.380 -12.832 31.669 1.00 90.00 331 THR A CA 1
ATOM 2629 C C . THR A 1 331 ? -27.111 -12.801 33.000 1.00 90.00 331 THR A C 1
ATOM 2631 O O . THR A 1 331 ? -27.970 -13.649 33.247 1.00 90.00 331 THR A O 1
ATOM 2634 N N . ASN A 1 332 ? -26.798 -11.831 33.859 1.00 87.38 332 ASN A N 1
ATOM 2635 C CA . ASN A 1 332 ? -27.321 -11.798 35.215 1.00 87.38 332 ASN A CA 1
ATOM 2636 C C . ASN A 1 332 ? -28.728 -11.155 35.244 1.00 87.38 332 ASN A C 1
ATOM 2638 O O . ASN A 1 332 ? -28.885 -10.002 34.826 1.00 87.38 332 ASN A O 1
ATOM 2642 N N . PRO A 1 333 ? -29.769 -11.846 35.759 1.00 82.69 333 PRO A N 1
ATOM 2643 C CA . PRO A 1 333 ? -31.121 -11.290 35.880 1.00 82.69 333 PRO A CA 1
ATOM 2644 C C . PRO A 1 333 ? -31.208 -10.019 36.732 1.00 82.69 333 PRO A C 1
ATOM 2646 O O . PRO A 1 333 ? -32.152 -9.248 36.576 1.00 82.69 333 PRO A O 1
ATOM 2649 N N . PHE A 1 334 ? -30.228 -9.757 37.600 1.00 84.00 334 PHE A N 1
ATOM 2650 C CA . PHE A 1 334 ? -30.150 -8.523 38.381 1.00 84.00 334 PHE A CA 1
ATOM 2651 C C . PHE A 1 334 ? -30.234 -7.258 37.507 1.00 84.00 334 PHE A C 1
ATOM 2653 O O . PHE A 1 334 ? -30.912 -6.291 37.872 1.00 84.00 334 PHE A O 1
ATOM 2660 N N . PHE A 1 335 ? -29.658 -7.298 36.299 1.00 84.94 335 PHE A N 1
ATOM 2661 C CA . PHE A 1 335 ? -29.716 -6.190 35.345 1.00 84.94 335 PHE A CA 1
ATOM 2662 C C . PHE A 1 335 ? -31.135 -5.845 34.880 1.00 84.94 335 PHE A C 1
ATOM 2664 O O . PHE A 1 335 ? -31.363 -4.743 34.394 1.00 84.94 335 PHE A O 1
ATOM 2671 N N . ILE A 1 336 ? -32.116 -6.735 35.056 1.00 81.00 336 ILE A N 1
ATOM 2672 C CA . ILE A 1 336 ? -33.520 -6.456 34.724 1.00 81.00 336 ILE A CA 1
ATOM 2673 C C . ILE A 1 336 ? -34.073 -5.314 35.577 1.00 81.00 336 ILE A C 1
ATOM 2675 O O . ILE A 1 336 ? -34.822 -4.486 35.063 1.00 81.00 336 ILE A O 1
ATOM 2679 N N . LYS A 1 337 ? -33.709 -5.279 36.865 1.00 80.94 337 LYS A N 1
ATOM 2680 C CA . LYS A 1 337 ? -34.087 -4.192 37.774 1.00 80.94 337 LYS A CA 1
ATOM 2681 C C . LYS A 1 337 ? -33.121 -3.021 37.662 1.00 80.94 337 LYS A C 1
ATOM 2683 O O . LYS A 1 337 ? -33.563 -1.885 37.579 1.00 80.94 337 LYS A O 1
ATOM 2688 N N . ALA A 1 338 ? -31.816 -3.298 37.614 1.00 80.00 338 ALA A N 1
ATOM 2689 C CA . ALA A 1 338 ? -30.798 -2.248 37.554 1.00 80.00 338 ALA A CA 1
ATOM 2690 C C . ALA A 1 338 ? -30.926 -1.365 36.296 1.00 80.00 338 ALA A C 1
ATOM 2692 O O . ALA A 1 338 ? -30.625 -0.180 36.343 1.00 80.00 338 ALA A O 1
ATOM 2693 N N . LEU A 1 339 ? -31.409 -1.932 35.185 1.00 80.31 339 LEU A N 1
ATOM 2694 C CA . LEU A 1 339 ? -31.580 -1.250 33.899 1.00 80.31 339 LEU A CA 1
ATOM 2695 C C . LEU A 1 339 ? -33.063 -1.145 33.501 1.00 80.31 339 LEU A C 1
ATOM 2697 O O . LEU A 1 339 ? -33.405 -1.216 32.319 1.00 80.31 339 LEU A O 1
ATOM 2701 N N . GLU A 1 340 ? -33.975 -0.999 34.469 1.00 77.94 340 GLU A N 1
ATOM 2702 C CA . GLU A 1 340 ? -35.423 -0.958 34.199 1.00 77.94 340 GLU A CA 1
ATOM 2703 C C . GLU A 1 340 ? -35.849 0.206 33.285 1.00 77.94 340 GLU A C 1
ATOM 2705 O O . GLU A 1 340 ? -36.809 0.081 32.522 1.00 77.94 340 GLU A O 1
ATOM 2710 N N . ASN A 1 341 ? -35.095 1.309 33.318 1.00 77.94 341 ASN A N 1
ATOM 2711 C CA . ASN A 1 341 ? -35.342 2.518 32.530 1.00 77.94 341 ASN A CA 1
ATOM 2712 C C . ASN A 1 341 ? -34.615 2.526 31.175 1.00 77.94 341 ASN A C 1
ATOM 2714 O O . ASN A 1 341 ? -34.677 3.522 30.453 1.00 77.94 341 ASN A O 1
ATOM 2718 N N . TRP A 1 342 ? -33.941 1.432 30.805 1.00 84.50 342 TRP A N 1
ATOM 2719 C CA . TRP A 1 342 ? -33.183 1.361 29.557 1.00 84.50 342 TRP A CA 1
ATOM 2720 C C . TRP A 1 342 ? -34.109 1.403 28.329 1.00 84.50 342 TRP A C 1
ATOM 2722 O O . TRP A 1 342 ? -35.113 0.680 28.290 1.00 84.50 342 TRP A O 1
ATOM 2732 N N . PRO A 1 343 ? -33.808 2.211 27.293 1.00 87.88 343 PRO A N 1
ATOM 2733 C CA . PRO A 1 343 ? -34.764 2.464 26.215 1.00 87.88 343 PRO A CA 1
ATOM 2734 C C . PRO A 1 343 ? -34.962 1.262 25.287 1.00 87.88 343 PRO A C 1
ATOM 2736 O O . PRO A 1 343 ? -36.064 1.080 24.745 1.00 87.88 343 PRO A O 1
ATOM 2739 N N . HIS A 1 344 ? -33.924 0.440 25.087 1.00 91.31 344 HIS A N 1
ATOM 2740 C CA . HIS A 1 344 ? -33.957 -0.715 24.187 1.00 91.31 344 HIS A CA 1
ATOM 2741 C C . HIS A 1 344 ? -33.387 -1.967 24.842 1.00 91.31 344 HIS A C 1
ATOM 2743 O O . HIS A 1 344 ? -32.197 -2.043 25.137 1.00 91.31 344 HIS A O 1
ATOM 2749 N N . VAL A 1 345 ? -34.226 -2.990 25.011 1.00 90.44 345 VAL A N 1
ATOM 2750 C CA . VAL A 1 345 ? -33.798 -4.266 25.596 1.00 90.44 345 VAL A CA 1
ATOM 2751 C C . VAL A 1 345 ? -34.134 -5.423 24.675 1.00 90.44 345 VAL A C 1
ATOM 2753 O O . VAL A 1 345 ? -35.288 -5.635 24.300 1.00 90.44 345 VAL A O 1
ATOM 2756 N N . LEU A 1 346 ? -33.115 -6.196 24.318 1.00 90.06 346 LEU A N 1
ATOM 2757 C CA . LEU A 1 346 ? -33.220 -7.424 23.549 1.00 90.06 346 LEU A CA 1
ATOM 2758 C C . LEU A 1 346 ? -33.084 -8.618 24.496 1.00 90.06 346 LEU A C 1
ATOM 2760 O O . LEU A 1 346 ? -31.980 -8.996 24.880 1.00 90.06 346 LEU A O 1
ATOM 2764 N N . ARG A 1 347 ? -34.213 -9.227 24.875 1.00 87.38 347 ARG A N 1
ATOM 2765 C CA . ARG A 1 347 ? -34.220 -10.395 25.767 1.00 87.38 347 ARG A CA 1
ATOM 2766 C C . ARG A 1 347 ? -34.276 -11.704 24.989 1.00 87.38 347 ARG A C 1
ATOM 2768 O O . ARG A 1 347 ? -35.211 -11.935 24.204 1.00 87.38 347 ARG A O 1
ATOM 2775 N N . LEU A 1 348 ? -33.293 -12.559 25.251 1.00 83.50 348 LEU A N 1
ATOM 2776 C CA . LEU A 1 348 ? -33.102 -13.868 24.639 1.00 83.50 348 LEU A CA 1
ATOM 2777 C C . LEU A 1 348 ? -33.864 -14.969 25.388 1.00 83.50 348 LEU A C 1
ATOM 2779 O O . LEU A 1 348 ? -34.083 -14.861 26.596 1.00 83.50 348 LEU A O 1
ATOM 2783 N N . PRO A 1 349 ? -34.305 -16.031 24.693 1.00 75.50 349 PRO A N 1
ATOM 2784 C CA . PRO A 1 349 ? -34.910 -17.184 25.348 1.00 75.50 349 PRO A CA 1
ATOM 2785 C C . PRO A 1 349 ? -33.892 -17.953 26.201 1.00 75.50 349 PRO A C 1
ATOM 2787 O O . PRO A 1 349 ? -32.762 -18.159 25.771 1.00 75.50 349 PRO A O 1
ATOM 2790 N N . LYS A 1 350 ? -34.325 -18.421 27.385 1.00 70.19 350 LYS A N 1
ATOM 2791 C CA . LYS A 1 350 ? -33.531 -19.310 28.257 1.00 70.19 350 LYS A CA 1
ATOM 2792 C C . LYS A 1 350 ? -33.355 -20.715 27.639 1.00 70.19 350 LYS A C 1
ATOM 2794 O O . LYS A 1 350 ? -32.270 -21.275 27.721 1.00 70.19 350 LYS A O 1
ATOM 2799 N N . ASP A 1 351 ? -34.382 -21.235 26.950 1.00 62.12 351 ASP A N 1
ATOM 2800 C CA . ASP A 1 351 ? -34.380 -22.568 26.318 1.00 62.12 351 ASP A CA 1
ATOM 2801 C C . ASP A 1 351 ? -34.364 -22.519 24.781 1.00 62.12 351 ASP A C 1
ATOM 2803 O O . ASP A 1 351 ? -35.255 -21.940 24.151 1.00 62.12 351 ASP A O 1
ATOM 2807 N N . SER A 1 352 ? -33.421 -23.243 24.168 1.00 52.94 352 SER A N 1
ATOM 2808 C CA . SER A 1 352 ? -33.293 -23.420 22.710 1.00 52.94 352 SER A CA 1
ATOM 2809 C C . SER A 1 352 ? -34.370 -24.326 22.088 1.00 52.94 352 SER A C 1
ATOM 2811 O O . SER A 1 352 ? -34.644 -24.237 20.890 1.00 52.94 352 SER A O 1
ATOM 2813 N N . LYS A 1 353 ? -35.041 -25.178 22.884 1.00 43.94 353 LYS A N 1
ATOM 2814 C CA . LYS A 1 353 ? -36.039 -26.155 22.389 1.00 43.94 353 LYS A CA 1
ATOM 2815 C C . LYS A 1 353 ? -37.250 -25.510 21.701 1.00 43.94 353 LYS A C 1
ATOM 2817 O O . LYS A 1 353 ? -37.907 -26.154 20.884 1.00 43.94 353 LYS A O 1
ATOM 2822 N N . LYS A 1 354 ? -37.545 -24.232 21.966 1.00 43.78 354 LYS A N 1
ATOM 2823 C CA . LYS A 1 354 ? -38.615 -23.488 21.279 1.00 43.78 354 LYS A CA 1
ATOM 2824 C C . LYS A 1 354 ? -38.120 -22.966 19.919 1.00 43.78 354 LYS A C 1
ATOM 2826 O O . LYS A 1 354 ? -38.003 -21.761 19.722 1.00 43.78 354 LYS A O 1
ATOM 2831 N N . LYS A 1 355 ? -37.900 -23.871 18.953 1.00 45.66 355 LYS A N 1
ATOM 2832 C CA . LYS A 1 355 ? -37.498 -23.596 17.547 1.00 45.66 355 LYS A CA 1
ATOM 2833 C C . LYS A 1 355 ? -38.485 -22.751 16.717 1.00 45.66 355 LYS A C 1
ATOM 2835 O O . LYS A 1 355 ? -38.386 -22.691 15.494 1.00 45.66 355 LYS A O 1
ATOM 2840 N N . THR A 1 356 ? -39.469 -22.087 17.314 1.00 48.47 356 THR A N 1
ATOM 2841 C CA . THR A 1 356 ? -40.477 -21.364 16.536 1.00 48.47 356 THR A CA 1
ATOM 2842 C C . THR A 1 356 ? -39.963 -19.982 16.161 1.00 48.47 356 THR A C 1
ATOM 2844 O O . THR A 1 356 ? -40.213 -19.008 16.873 1.00 48.47 356 THR A O 1
ATOM 2847 N N . PHE A 1 357 ? -39.283 -19.886 15.018 1.00 51.72 357 PHE A N 1
ATOM 2848 C CA . PHE A 1 357 ? -39.195 -18.647 14.252 1.00 51.72 357 PHE A CA 1
ATOM 2849 C C . PHE A 1 357 ? -40.601 -18.030 14.151 1.00 51.72 357 PHE A C 1
ATOM 2851 O O . PHE A 1 357 ? -41.466 -18.510 13.415 1.00 51.72 357 PHE A O 1
ATOM 2858 N N . LYS A 1 358 ? -40.872 -16.974 14.927 1.00 57.25 358 LYS A N 1
ATOM 2859 C CA . LYS A 1 358 ? -42.136 -16.238 14.840 1.00 57.25 358 LYS A CA 1
ATOM 2860 C C . LYS A 1 358 ? -41.972 -15.152 13.791 1.00 57.25 358 LYS A C 1
ATOM 2862 O O . LYS A 1 358 ? -41.570 -14.036 14.099 1.00 57.25 358 LYS A O 1
ATOM 2867 N N . ARG A 1 359 ? -42.356 -15.475 12.553 1.00 54.75 359 ARG A N 1
ATOM 2868 C CA . ARG A 1 359 ? -42.325 -14.567 11.388 1.00 54.75 359 ARG A CA 1
ATOM 2869 C C . ARG A 1 359 ? -42.930 -13.178 11.672 1.00 54.75 359 ARG A C 1
ATOM 2871 O O . ARG A 1 359 ? -42.501 -12.200 11.075 1.00 54.75 359 ARG A O 1
ATOM 2878 N N . ASN A 1 360 ? -43.876 -13.102 12.616 1.00 57.50 360 ASN A N 1
ATOM 2879 C CA . ASN A 1 360 ? -44.614 -11.894 12.996 1.00 57.50 360 ASN A CA 1
ATOM 2880 C C . ASN A 1 360 ? -44.326 -11.406 14.434 1.00 57.50 360 ASN A C 1
ATOM 2882 O O . ASN A 1 360 ? -45.228 -10.878 15.090 1.00 57.50 360 ASN A O 1
ATOM 2886 N N . SER A 1 361 ? -43.105 -11.565 14.958 1.00 71.81 361 SER A N 1
ATOM 2887 C CA . SER A 1 361 ? -42.752 -10.976 16.258 1.00 71.81 361 SER A CA 1
ATOM 2888 C C . SER A 1 361 ? -42.935 -9.444 16.235 1.00 71.81 361 SER A C 1
ATOM 2890 O O . SER A 1 361 ? -42.377 -8.712 15.407 1.00 71.81 361 SER A O 1
ATOM 2892 N N . LYS A 1 362 ? -43.793 -8.933 17.127 1.00 78.88 362 LYS A N 1
ATOM 2893 C CA . LYS A 1 362 ? -44.018 -7.492 17.309 1.00 78.88 362 LYS A CA 1
ATOM 2894 C C . LYS A 1 362 ? -43.046 -6.954 18.358 1.00 78.88 362 LYS A C 1
ATOM 2896 O O . LYS A 1 362 ? -42.756 -7.633 19.337 1.00 78.88 362 LYS A O 1
ATOM 2901 N N . VAL A 1 363 ? -42.570 -5.728 18.142 1.00 85.38 363 VAL A N 1
ATOM 2902 C CA . VAL A 1 363 ? -41.778 -4.990 19.136 1.00 85.38 363 VAL A CA 1
ATOM 2903 C C . VAL A 1 363 ? -42.678 -4.703 20.334 1.00 85.38 363 VAL A C 1
ATOM 2905 O O . VAL A 1 363 ? -43.816 -4.253 20.164 1.00 85.38 363 VAL A O 1
ATOM 2908 N N . ARG A 1 364 ? -42.191 -4.988 21.540 1.00 85.88 364 ARG A N 1
ATOM 2909 C CA . ARG A 1 364 ? -42.927 -4.751 22.781 1.00 85.88 364 ARG A CA 1
ATOM 2910 C C . ARG A 1 364 ? -42.744 -3.292 23.196 1.00 85.88 364 ARG A C 1
ATOM 2912 O O . ARG A 1 364 ? -41.678 -2.907 23.653 1.00 85.88 364 ARG A O 1
ATOM 2919 N N . ARG A 1 365 ? -43.796 -2.484 23.040 1.00 85.31 365 ARG A N 1
ATOM 2920 C CA . ARG A 1 365 ? -43.756 -1.043 23.364 1.00 85.31 365 ARG A CA 1
ATOM 2921 C C . ARG A 1 365 ? -43.998 -0.715 24.836 1.00 85.31 365 ARG A C 1
ATOM 2923 O O . ARG A 1 365 ? -43.651 0.367 25.291 1.00 85.31 365 ARG A O 1
ATOM 2930 N N . ASN A 1 366 ? -44.606 -1.636 25.580 1.00 81.44 366 ASN A N 1
ATOM 2931 C CA . ASN A 1 366 ? -44.823 -1.459 27.010 1.00 81.44 366 ASN A CA 1
ATOM 2932 C C . ASN A 1 366 ? -43.573 -1.917 27.784 1.00 81.44 366 ASN A C 1
ATOM 2934 O O . ASN A 1 366 ? -43.422 -3.112 28.042 1.00 81.44 366 ASN A O 1
ATOM 2938 N N . LEU A 1 367 ? -42.694 -0.968 28.129 1.00 77.88 367 LEU A N 1
ATOM 2939 C CA . LEU A 1 367 ? -41.446 -1.221 28.867 1.00 77.88 367 LEU A CA 1
ATOM 2940 C C . LEU A 1 367 ? -41.691 -1.739 30.292 1.00 77.88 367 LEU A C 1
ATOM 2942 O O . LEU A 1 367 ? -40.873 -2.495 30.792 1.00 77.88 367 LEU A O 1
ATOM 2946 N N . ALA A 1 368 ? -42.853 -1.483 30.908 1.00 73.12 368 ALA A N 1
ATOM 2947 C CA . ALA A 1 368 ? -43.180 -2.054 32.223 1.00 73.12 368 ALA A CA 1
ATOM 2948 C C . ALA A 1 368 ? -43.217 -3.595 32.208 1.00 73.12 368 ALA A C 1
ATOM 2950 O O . ALA A 1 368 ? -43.139 -4.245 33.242 1.00 73.12 368 ALA A O 1
ATOM 2951 N N . GLN A 1 369 ? -43.316 -4.207 31.022 1.00 74.38 369 GLN A N 1
ATOM 2952 C CA . GLN A 1 369 ? -43.218 -5.654 30.854 1.00 74.38 369 GLN A CA 1
ATOM 2953 C C . GLN A 1 369 ? -41.785 -6.196 30.966 1.00 74.38 369 GLN A C 1
ATOM 2955 O O . GLN A 1 369 ? -41.627 -7.416 31.003 1.00 74.38 369 GLN A O 1
ATOM 2960 N N . MET A 1 370 ? -40.765 -5.332 30.987 1.00 71.25 370 MET A N 1
ATOM 2961 C CA . MET A 1 370 ? -39.357 -5.724 31.088 1.00 71.25 370 MET A CA 1
ATOM 2962 C C . MET A 1 370 ? -39.031 -6.355 32.439 1.00 71.25 370 MET A C 1
ATOM 2964 O O . MET A 1 370 ? -38.189 -7.246 32.483 1.00 71.25 370 MET A O 1
ATOM 2968 N N . THR A 1 371 ? -39.732 -5.986 33.511 1.00 71.31 371 THR A N 1
ATOM 2969 C CA . THR A 1 371 ? -39.542 -6.570 34.851 1.00 71.31 371 THR A CA 1
ATOM 2970 C C . THR A 1 371 ? -39.935 -8.048 34.927 1.00 71.31 371 THR A C 1
ATOM 2972 O O . THR A 1 371 ? -39.495 -8.759 35.823 1.00 71.31 371 THR A O 1
ATOM 2975 N N . ASN A 1 372 ? -40.725 -8.548 33.969 1.00 74.19 372 ASN A N 1
ATOM 2976 C CA . ASN A 1 372 ? -41.109 -9.954 33.904 1.00 74.19 372 ASN A CA 1
ATOM 2977 C C . ASN A 1 372 ? -40.042 -10.778 33.161 1.00 74.19 372 ASN A C 1
ATOM 2979 O O . ASN A 1 372 ? -39.920 -10.683 31.934 1.00 74.19 372 ASN A O 1
ATOM 2983 N N . GLU A 1 373 ? -39.308 -11.616 33.896 1.00 70.00 373 GLU A N 1
ATOM 2984 C CA . GLU A 1 373 ? -38.224 -12.455 33.365 1.00 70.00 373 GLU A CA 1
ATOM 2985 C C . GLU A 1 373 ? -38.638 -13.381 32.211 1.00 70.00 373 GLU A C 1
ATOM 2987 O O . GLU A 1 373 ? -37.830 -13.653 31.324 1.00 70.00 373 GLU A O 1
ATOM 2992 N N . GLU A 1 374 ? -39.888 -13.852 32.175 1.00 72.12 374 GLU A N 1
ATOM 2993 C CA . GLU A 1 374 ? -40.353 -14.815 31.167 1.00 72.12 374 GLU A CA 1
ATOM 2994 C C . GLU A 1 374 ? -40.606 -14.174 29.795 1.00 72.12 374 GLU A C 1
ATOM 2996 O O . GLU A 1 374 ? -40.711 -14.858 28.768 1.00 72.12 374 GLU A O 1
ATOM 3001 N N . LYS A 1 375 ? -40.730 -12.843 29.741 1.00 78.12 375 LYS A N 1
ATOM 3002 C CA . LYS A 1 375 ? -41.065 -12.137 28.503 1.00 78.12 375 LYS A CA 1
ATOM 3003 C C . LYS A 1 375 ? -39.831 -11.925 27.631 1.00 78.12 375 LYS A C 1
ATOM 3005 O O . LYS A 1 375 ? -39.048 -11.015 27.848 1.00 78.12 375 LYS A O 1
ATOM 3010 N N . ILE A 1 376 ? -39.734 -12.709 26.563 1.00 81.12 376 ILE A N 1
ATOM 3011 C CA . ILE A 1 376 ? -38.697 -12.587 25.525 1.00 81.12 376 ILE A CA 1
ATOM 3012 C C . ILE A 1 376 ? -39.093 -11.609 24.402 1.00 81.12 376 ILE A C 1
ATOM 3014 O O . ILE A 1 376 ? -40.291 -11.382 24.152 1.00 81.12 376 ILE A O 1
ATOM 3018 N N . GLY A 1 377 ? -38.099 -11.075 23.684 1.00 85.62 377 GLY A N 1
ATOM 3019 C CA . GLY A 1 377 ? -38.288 -10.204 22.515 1.00 85.62 377 GLY A CA 1
ATOM 3020 C C . GLY A 1 377 ? -37.501 -8.892 22.576 1.00 85.62 377 GLY A C 1
ATOM 3021 O O . GLY A 1 377 ? -36.713 -8.674 23.490 1.00 85.62 377 GLY A O 1
ATOM 3022 N N . LEU A 1 378 ? -37.749 -8.018 21.596 1.00 88.88 378 LEU A N 1
ATOM 3023 C CA . LEU A 1 378 ? -37.251 -6.641 21.586 1.00 88.88 378 LEU A CA 1
ATOM 3024 C C . LEU A 1 378 ? -38.269 -5.708 22.258 1.00 88.88 378 LEU A C 1
ATOM 3026 O O . LEU A 1 378 ? -39.412 -5.597 21.795 1.00 88.88 378 LEU A O 1
ATOM 3030 N N . PHE A 1 379 ? -37.844 -5.041 23.325 1.00 90.06 379 PHE A N 1
ATOM 3031 C CA . PHE A 1 379 ? -38.580 -4.015 24.055 1.00 90.06 379 PHE A CA 1
ATOM 3032 C C . PHE A 1 379 ? -38.064 -2.644 23.643 1.00 90.06 379 PHE A C 1
ATOM 3034 O O . PHE A 1 379 ? -36.871 -2.381 23.746 1.00 90.06 379 PHE A O 1
ATOM 3041 N N . SER A 1 380 ? -38.952 -1.796 23.130 1.00 91.25 380 SER A N 1
ATOM 3042 C CA . SER A 1 380 ? -38.614 -0.432 22.729 1.00 91.25 380 SER A CA 1
ATOM 3043 C C . SER A 1 380 ? -39.880 0.391 22.493 1.00 91.25 380 SER A C 1
ATOM 3045 O O . SER A 1 380 ? -40.844 -0.094 21.889 1.00 91.25 380 SER A O 1
ATOM 3047 N N . LYS A 1 381 ? -39.874 1.648 22.955 1.00 89.31 381 LYS A N 1
ATOM 3048 C CA . LYS A 1 381 ? -40.891 2.660 22.606 1.00 89.31 381 LYS A CA 1
ATOM 3049 C C . LYS A 1 381 ? -40.587 3.368 21.282 1.00 89.31 381 LYS A C 1
ATOM 3051 O O . LYS A 1 381 ? -41.480 4.016 20.737 1.00 89.31 381 LYS A O 1
ATOM 3056 N N . TYR A 1 382 ? -39.366 3.220 20.773 1.00 91.00 382 TYR A N 1
ATOM 3057 C CA . TYR A 1 382 ? -38.890 3.885 19.571 1.00 91.00 382 TYR A CA 1
ATOM 3058 C C . TYR A 1 382 ? -39.717 3.480 18.350 1.00 91.00 382 TYR A C 1
ATOM 3060 O O . TYR A 1 382 ? -40.068 2.308 18.146 1.00 91.00 382 TYR A O 1
ATOM 3068 N N . LYS A 1 383 ? -40.071 4.480 17.547 1.00 88.88 383 LYS A N 1
ATOM 3069 C CA . LYS A 1 383 ? -40.755 4.300 16.272 1.00 88.88 383 LYS A CA 1
ATOM 3070 C C . LYS A 1 383 ? -39.720 4.552 15.189 1.00 88.88 383 LYS A C 1
ATOM 3072 O O . LYS A 1 383 ? -39.357 5.699 14.986 1.00 88.88 383 LYS A O 1
ATOM 3077 N N . GLY A 1 384 ? -39.274 3.480 14.541 1.00 89.56 384 GLY A N 1
ATOM 3078 C CA . GLY A 1 384 ? -38.270 3.602 13.494 1.00 89.56 384 GLY A CA 1
ATOM 3079 C C . GLY A 1 384 ? -38.746 4.453 12.323 1.00 89.56 384 GLY A C 1
ATOM 3080 O O . GLY A 1 384 ? -39.927 4.399 11.956 1.00 89.56 384 GLY A O 1
ATOM 3081 N N . PHE A 1 385 ? -37.812 5.205 11.753 1.00 92.12 385 PHE A N 1
ATOM 3082 C CA . PHE A 1 385 ? -37.959 5.952 10.514 1.00 92.12 385 PHE A CA 1
ATOM 3083 C C . PHE A 1 385 ? -38.217 5.004 9.341 1.00 92.12 385 PHE A C 1
ATOM 3085 O O . PHE A 1 385 ? -39.052 5.286 8.475 1.00 92.12 385 PHE A O 1
ATOM 3092 N N . LEU A 1 386 ? -37.545 3.846 9.326 1.00 88.81 386 LEU A N 1
ATOM 3093 C CA . LEU A 1 386 ? -37.662 2.865 8.255 1.00 88.81 386 LEU A CA 1
ATOM 3094 C C . LEU A 1 386 ? -38.677 1.753 8.559 1.00 88.81 386 LEU A C 1
ATOM 3096 O O . LEU A 1 386 ? -38.822 1.237 9.671 1.00 88.81 386 LEU A O 1
ATOM 3100 N N . ALA A 1 387 ? -39.387 1.326 7.518 1.00 83.62 387 ALA A N 1
ATOM 3101 C CA . ALA A 1 387 ? -40.288 0.188 7.566 1.00 83.62 387 ALA A CA 1
ATOM 3102 C C . ALA A 1 387 ? -39.513 -1.138 7.605 1.00 83.62 387 ALA A C 1
ATOM 3104 O O . ALA A 1 387 ? -38.366 -1.264 7.183 1.00 83.62 387 ALA A O 1
ATOM 3105 N N . LYS A 1 388 ? -40.185 -2.198 8.061 1.00 76.44 388 LYS A N 1
ATOM 3106 C CA . LYS A 1 388 ? -39.595 -3.541 8.109 1.00 76.44 388 LYS A CA 1
ATOM 3107 C C . LYS A 1 388 ? -39.324 -4.083 6.699 1.00 76.44 388 LYS A C 1
ATOM 3109 O O . LYS A 1 388 ? -40.248 -4.195 5.889 1.00 76.44 388 LYS A O 1
ATOM 3114 N N . GLY A 1 389 ? -38.096 -4.535 6.437 1.00 72.81 389 GLY A N 1
ATOM 3115 C CA . GLY A 1 389 ? -37.730 -5.210 5.187 1.00 72.81 389 GLY A CA 1
ATOM 3116 C C . GLY A 1 389 ? -38.301 -6.629 5.076 1.00 72.81 389 GLY A C 1
ATOM 3117 O O . GLY A 1 389 ? -37.634 -7.623 5.367 1.00 72.81 389 GLY A O 1
ATOM 3118 N N . ASN A 1 39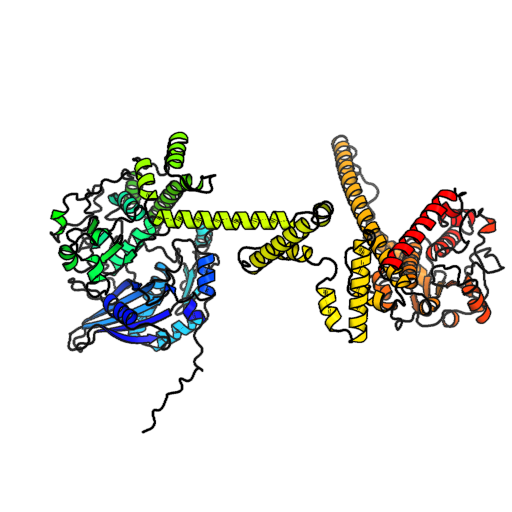0 ? -39.552 -6.742 4.621 1.00 76.06 390 ASN A N 1
ATOM 3119 C CA . ASN A 1 390 ? -40.250 -8.025 4.460 1.00 76.06 390 ASN A CA 1
ATOM 3120 C C . ASN A 1 390 ? -39.580 -8.968 3.442 1.00 76.06 390 ASN A C 1
ATOM 3122 O O . ASN A 1 390 ? -39.734 -10.187 3.542 1.00 76.06 390 ASN A O 1
ATOM 3126 N N . SER A 1 391 ? -38.856 -8.429 2.457 1.00 83.12 391 SER A N 1
ATOM 3127 C CA . SER A 1 391 ? -38.142 -9.195 1.426 1.00 83.12 391 SER A CA 1
ATOM 3128 C C . SER A 1 391 ? -37.033 -10.064 2.028 1.00 83.12 391 SER A C 1
ATOM 3130 O O . SER A 1 391 ? -37.020 -11.276 1.799 1.00 83.12 391 SER A O 1
ATOM 3132 N N . LEU A 1 392 ? -36.167 -9.477 2.863 1.00 83.94 392 LEU A N 1
ATOM 3133 C CA . LEU A 1 392 ? -35.082 -10.179 3.553 1.00 83.94 392 LEU A CA 1
ATOM 3134 C C . LEU A 1 392 ? -35.632 -11.287 4.455 1.00 83.94 392 LEU A C 1
ATOM 3136 O O . LEU A 1 392 ? -35.223 -12.442 4.346 1.00 83.94 392 LEU A O 1
ATOM 3140 N N . VAL A 1 393 ? -36.627 -10.964 5.288 1.00 81.94 393 VAL A N 1
ATOM 3141 C CA . VAL A 1 393 ? -37.253 -11.935 6.202 1.00 81.94 393 VAL A CA 1
ATOM 3142 C C . VAL A 1 393 ? -37.865 -13.103 5.422 1.00 81.94 393 VAL A C 1
ATOM 3144 O O . VAL A 1 393 ? -37.694 -14.262 5.802 1.00 81.94 393 VAL A O 1
ATOM 3147 N N . LYS A 1 394 ? -38.542 -12.836 4.295 1.00 83.75 394 LYS A N 1
ATOM 3148 C CA . LYS A 1 394 ? -39.073 -13.890 3.414 1.00 83.75 394 LYS A CA 1
ATOM 3149 C C . LYS A 1 394 ? -37.953 -14.747 2.811 1.00 83.75 394 LYS A C 1
ATOM 3151 O O . LYS A 1 394 ? -38.108 -15.967 2.774 1.00 83.75 394 LYS A O 1
ATOM 3156 N N . ARG A 1 395 ? -36.845 -14.141 2.365 1.00 86.69 395 ARG A N 1
ATOM 3157 C CA . ARG A 1 395 ? -35.689 -14.837 1.766 1.00 86.69 395 ARG A CA 1
ATOM 3158 C C . ARG A 1 395 ? -34.966 -15.745 2.763 1.00 86.69 395 ARG A C 1
ATOM 3160 O O . ARG A 1 395 ? -34.600 -16.865 2.403 1.00 86.69 395 ARG A O 1
ATOM 3167 N N . LEU A 1 396 ? -34.782 -15.281 3.997 1.00 82.75 396 LEU A N 1
ATOM 3168 C CA . LEU A 1 396 ? -34.149 -16.050 5.070 1.00 82.75 396 LEU A CA 1
ATOM 3169 C C . LEU A 1 396 ? -35.061 -17.176 5.562 1.00 82.75 396 LEU A C 1
ATOM 3171 O O . LEU A 1 396 ? -34.599 -18.305 5.709 1.00 82.75 396 LEU A O 1
ATOM 3175 N N . ALA A 1 397 ? -36.366 -16.910 5.706 1.00 79.38 397 ALA A N 1
ATOM 3176 C CA . ALA A 1 397 ? -37.355 -17.929 6.061 1.00 79.38 397 ALA A CA 1
ATOM 3177 C C . ALA A 1 397 ? -37.439 -19.052 5.014 1.00 79.38 397 ALA A C 1
ATOM 3179 O O . ALA A 1 397 ? -37.490 -20.222 5.379 1.00 79.38 397 ALA A O 1
ATOM 3180 N N . LYS A 1 398 ? -37.390 -18.717 3.713 1.00 84.12 398 LYS A N 1
ATOM 3181 C CA . LYS A 1 398 ? -37.254 -19.726 2.647 1.00 84.12 398 LYS A CA 1
ATOM 3182 C C . LYS A 1 398 ? -35.961 -20.528 2.809 1.00 84.12 398 LYS A C 1
ATOM 3184 O O . LYS A 1 398 ? -35.983 -21.736 2.654 1.00 84.12 398 LYS A O 1
ATOM 3189 N N . GLY A 1 399 ? -34.846 -19.877 3.148 1.00 81.50 399 GLY A N 1
ATOM 3190 C CA . GLY A 1 399 ? -33.585 -20.572 3.416 1.00 81.50 399 GLY A CA 1
ATOM 3191 C C . GLY A 1 399 ? -33.699 -21.605 4.542 1.00 81.50 399 GLY A C 1
ATOM 3192 O O . GLY A 1 399 ? -33.209 -22.711 4.369 1.00 81.50 399 GLY A O 1
ATOM 3193 N N . VAL A 1 400 ? -34.413 -21.289 5.632 1.00 74.75 400 VAL A N 1
ATOM 3194 C CA . VAL A 1 400 ? -34.699 -22.256 6.712 1.00 74.75 400 VAL A CA 1
ATOM 3195 C C . VAL A 1 400 ? -35.537 -23.418 6.190 1.00 74.75 400 VAL A C 1
ATOM 3197 O O . VAL A 1 400 ? -35.212 -24.569 6.444 1.00 74.75 400 VAL A O 1
ATOM 3200 N N . GLN A 1 401 ? -36.593 -23.123 5.428 1.00 77.12 401 GLN A N 1
ATOM 3201 C CA . GLN A 1 401 ? -37.481 -24.139 4.858 1.00 77.12 401 GLN A CA 1
ATOM 3202 C C . GLN A 1 401 ? -36.748 -25.110 3.916 1.00 77.12 401 GLN A C 1
ATOM 3204 O O . GLN A 1 401 ? -37.086 -26.287 3.876 1.00 77.12 401 GLN A O 1
ATOM 3209 N N . TYR A 1 402 ? -35.755 -24.620 3.171 1.00 83.88 402 TYR A N 1
ATOM 3210 C CA . TYR A 1 402 ? -34.960 -25.405 2.224 1.00 83.88 402 TYR A CA 1
ATOM 3211 C C . TYR A 1 402 ? -33.603 -25.859 2.792 1.00 83.88 402 TYR A C 1
ATOM 3213 O O . TYR A 1 402 ? -32.712 -26.182 2.013 1.00 83.88 402 TYR A O 1
ATOM 3221 N N . ASN A 1 403 ? -33.418 -25.862 4.121 1.00 77.19 403 ASN A N 1
ATOM 3222 C CA . ASN A 1 403 ? -32.181 -26.294 4.794 1.00 77.19 403 ASN A CA 1
ATOM 3223 C C . ASN A 1 403 ? -30.896 -25.648 4.231 1.00 77.19 403 ASN A C 1
ATOM 3225 O O . ASN A 1 403 ? -29.857 -26.296 4.108 1.00 77.19 403 ASN A O 1
ATOM 3229 N N . ARG A 1 404 ? -30.954 -24.358 3.873 1.00 82.69 404 ARG A N 1
ATOM 3230 C CA . ARG A 1 404 ? -29.769 -23.596 3.459 1.00 82.69 404 ARG A CA 1
ATOM 3231 C C . ARG A 1 404 ? -28.763 -23.554 4.627 1.00 82.69 404 ARG A C 1
ATOM 3233 O O . ARG A 1 404 ? -29.192 -23.190 5.724 1.00 82.69 404 ARG A O 1
ATOM 3240 N N . PRO A 1 405 ? -27.460 -23.816 4.391 1.00 78.00 405 PRO A N 1
ATOM 3241 C CA . PRO A 1 405 ? -26.422 -23.736 5.423 1.00 78.00 405 PRO A CA 1
ATOM 3242 C C . PRO A 1 405 ? -26.414 -22.400 6.182 1.00 78.00 405 PRO A C 1
ATOM 3244 O O . PRO A 1 405 ? -26.736 -21.349 5.604 1.00 78.00 405 PRO A O 1
ATOM 3247 N N . SER A 1 406 ? -26.032 -22.428 7.463 1.00 71.31 406 SER A N 1
ATOM 3248 C CA . SER A 1 406 ? -26.008 -21.246 8.338 1.00 71.31 406 SER A CA 1
ATOM 3249 C C . SER A 1 406 ? -25.042 -20.178 7.829 1.00 71.31 406 SER A C 1
ATOM 3251 O O . SER A 1 406 ? -25.338 -18.980 7.902 1.00 71.31 406 SER A O 1
ATOM 3253 N N . GLU A 1 407 ? -23.930 -20.595 7.229 1.00 74.19 407 GLU A N 1
ATOM 3254 C CA . GLU A 1 407 ? -22.911 -19.727 6.650 1.00 74.19 407 GLU A CA 1
ATOM 3255 C C . GLU A 1 407 ? -23.487 -18.953 5.461 1.00 74.19 407 GLU A C 1
ATOM 3257 O O . GLU A 1 407 ? -23.364 -17.730 5.376 1.00 74.19 407 GLU A O 1
ATOM 3262 N N . ALA A 1 408 ? -24.223 -19.637 4.582 1.00 78.25 408 ALA A N 1
ATOM 3263 C CA . ALA A 1 408 ? -24.878 -19.009 3.438 1.00 78.25 408 ALA A CA 1
ATOM 3264 C C . ALA A 1 408 ? -25.990 -18.037 3.870 1.00 78.25 408 ALA A C 1
ATOM 3266 O O . ALA A 1 408 ? -26.171 -16.980 3.263 1.00 78.25 408 ALA A O 1
ATOM 3267 N N . GLN A 1 409 ? -26.735 -18.356 4.932 1.00 81.56 409 GLN A N 1
ATOM 3268 C CA . GLN A 1 409 ? -27.733 -17.443 5.497 1.00 81.56 409 GLN A CA 1
ATOM 3269 C C . GLN A 1 409 ? -27.081 -16.207 6.136 1.00 81.56 409 GLN A C 1
ATOM 3271 O O . GLN A 1 409 ? -27.552 -15.085 5.938 1.00 81.56 409 GLN A O 1
ATOM 3276 N N . THR A 1 410 ? -25.974 -16.406 6.852 1.00 78.31 410 THR A N 1
ATOM 3277 C CA . THR A 1 410 ? -25.155 -15.340 7.438 1.00 78.31 410 THR A CA 1
ATOM 3278 C C . THR A 1 410 ? -24.648 -14.388 6.357 1.00 78.31 410 THR A C 1
ATOM 3280 O O . THR A 1 410 ? -24.808 -13.176 6.492 1.00 78.31 410 THR A O 1
ATOM 3283 N N . LEU A 1 411 ? -24.127 -14.915 5.246 1.00 80.69 411 LEU A N 1
ATOM 3284 C CA . LEU A 1 411 ? -23.671 -14.110 4.109 1.00 80.69 411 LEU A CA 1
ATOM 3285 C C . LEU A 1 411 ? -24.793 -13.265 3.490 1.00 80.69 411 LEU A C 1
ATOM 3287 O O . LEU A 1 411 ? -24.553 -12.120 3.113 1.00 80.69 411 LEU A O 1
ATOM 3291 N N . ILE A 1 412 ? -26.025 -13.785 3.421 1.00 84.69 412 ILE A N 1
ATOM 3292 C CA . ILE A 1 412 ? -27.183 -13.023 2.923 1.00 84.69 412 ILE A CA 1
ATOM 3293 C C . ILE A 1 412 ? -27.509 -11.845 3.845 1.00 84.69 412 ILE A C 1
ATOM 3295 O O . ILE A 1 412 ? -27.783 -10.756 3.344 1.00 84.69 412 ILE A O 1
ATOM 3299 N N . ILE A 1 413 ? -27.489 -12.053 5.167 1.00 83.44 413 ILE A N 1
ATOM 3300 C CA . ILE A 1 413 ? -27.711 -10.973 6.142 1.00 83.44 413 ILE A CA 1
ATOM 3301 C C . ILE A 1 413 ? -26.620 -9.914 5.990 1.00 83.44 413 ILE A C 1
ATOM 3303 O O . ILE A 1 413 ? -26.943 -8.741 5.836 1.00 83.44 413 ILE A O 1
ATOM 3307 N N . ARG A 1 414 ? -25.348 -10.333 5.976 1.00 81.75 414 ARG A N 1
ATOM 3308 C CA . ARG A 1 414 ? -24.199 -9.425 5.850 1.00 81.75 414 ARG A CA 1
ATOM 3309 C C . ARG A 1 414 ? -24.304 -8.574 4.597 1.00 81.75 414 ARG A C 1
ATOM 3311 O O . ARG A 1 414 ? -24.350 -7.358 4.703 1.00 81.75 414 ARG A O 1
ATOM 3318 N N . ARG A 1 415 ? -24.440 -9.215 3.432 1.00 84.75 415 ARG A N 1
ATOM 3319 C CA . ARG A 1 415 ? -24.548 -8.511 2.152 1.00 84.75 415 ARG A CA 1
ATOM 3320 C C . ARG A 1 415 ? -25.694 -7.505 2.159 1.00 84.75 415 ARG A C 1
ATOM 3322 O O . ARG A 1 415 ? -25.488 -6.367 1.778 1.00 84.75 415 ARG A O 1
ATOM 3329 N N . HIS A 1 416 ? -26.868 -7.892 2.664 1.00 87.31 416 HIS A N 1
ATOM 3330 C CA . HIS A 1 416 ? -28.016 -6.983 2.741 1.00 87.31 416 HIS A CA 1
ATOM 3331 C C . HIS A 1 416 ? -27.719 -5.722 3.561 1.00 87.31 416 HIS A C 1
ATOM 3333 O O . HIS A 1 416 ? -28.059 -4.629 3.124 1.00 87.31 416 HIS A O 1
ATOM 3339 N N . PHE A 1 417 ? -27.109 -5.858 4.740 1.00 89.19 417 PHE A N 1
ATOM 3340 C CA . PHE A 1 417 ? -26.846 -4.713 5.616 1.00 89.19 417 PHE A CA 1
ATOM 3341 C C . PHE A 1 417 ? -25.613 -3.898 5.208 1.00 89.19 417 PHE A C 1
ATOM 3343 O O . PHE A 1 417 ? -25.611 -2.683 5.396 1.00 89.19 417 PHE A O 1
ATOM 3350 N N . THR A 1 418 ? -24.619 -4.522 4.574 1.00 88.50 418 THR A N 1
ATOM 3351 C CA . THR A 1 418 ? -23.524 -3.805 3.910 1.00 88.50 418 THR A CA 1
ATOM 3352 C C . THR A 1 418 ? -24.049 -2.959 2.757 1.00 88.50 418 THR A C 1
ATOM 3354 O O . THR A 1 418 ? -23.801 -1.757 2.736 1.00 88.50 418 THR A O 1
ATOM 3357 N N . ASP A 1 419 ? -24.852 -3.550 1.866 1.00 88.25 419 ASP A N 1
ATOM 3358 C CA . ASP A 1 419 ? -25.464 -2.835 0.744 1.00 88.25 419 ASP A CA 1
ATOM 3359 C C . ASP A 1 419 ? -26.368 -1.697 1.258 1.00 88.25 419 ASP A C 1
ATOM 3361 O O . ASP A 1 419 ? -26.331 -0.586 0.729 1.00 88.25 419 ASP A O 1
ATOM 3365 N N . LEU A 1 420 ? -27.148 -1.943 2.322 1.00 89.94 420 LEU A N 1
ATOM 3366 C CA . LEU A 1 420 ? -28.001 -0.932 2.957 1.00 89.94 420 LEU A CA 1
ATOM 3367 C C . LEU A 1 420 ? -27.184 0.243 3.508 1.00 89.94 420 LEU A C 1
ATOM 3369 O O . LEU A 1 420 ? -27.524 1.394 3.246 1.00 89.94 420 LEU A O 1
ATOM 3373 N N . THR A 1 421 ? -26.109 -0.042 4.245 1.00 91.69 421 THR A N 1
ATOM 3374 C CA . THR A 1 421 ? -25.264 0.991 4.857 1.00 91.69 421 THR A CA 1
ATOM 3375 C C . THR A 1 421 ? -24.519 1.791 3.794 1.00 91.69 421 THR A C 1
ATOM 3377 O O . THR A 1 421 ? -24.548 3.015 3.827 1.00 91.69 421 THR A O 1
ATOM 3380 N N . GLN A 1 422 ? -23.901 1.130 2.812 1.00 89.12 422 GLN A N 1
ATOM 3381 C CA . GLN A 1 422 ? -23.217 1.816 1.711 1.00 89.12 422 GLN A CA 1
ATOM 3382 C C . GLN A 1 422 ? -24.179 2.711 0.927 1.00 89.12 422 GLN A C 1
ATOM 3384 O O . GLN A 1 422 ? -23.868 3.864 0.653 1.00 89.12 422 GLN A O 1
ATOM 3389 N N . SER A 1 423 ? -25.381 2.216 0.631 1.00 87.06 423 SER A N 1
ATOM 3390 C CA . SER A 1 423 ? -26.398 3.004 -0.072 1.00 87.06 423 SER A CA 1
ATOM 3391 C C . SER A 1 423 ? -26.884 4.200 0.742 1.00 87.06 423 SER A C 1
ATOM 3393 O O . SER A 1 423 ? -27.185 5.242 0.169 1.00 87.06 423 SER A O 1
ATOM 3395 N N . PHE A 1 424 ? -26.965 4.056 2.067 1.00 90.56 424 PHE A N 1
ATOM 3396 C CA . PHE A 1 424 ? -27.292 5.158 2.966 1.00 90.56 424 PHE A CA 1
ATOM 3397 C C . PHE A 1 424 ? -26.188 6.223 2.988 1.00 90.56 424 PHE A C 1
ATOM 3399 O O . PHE A 1 424 ? -26.503 7.411 2.987 1.00 90.56 424 PHE A O 1
ATOM 3406 N N . LEU A 1 425 ? -24.915 5.817 2.969 1.00 89.25 425 LEU A N 1
ATOM 3407 C CA . LEU A 1 425 ? -23.769 6.732 2.985 1.00 89.25 425 LEU A CA 1
ATOM 3408 C C . LEU A 1 425 ? -23.519 7.415 1.632 1.00 89.25 425 LEU A C 1
ATOM 3410 O O . LEU A 1 425 ? -23.058 8.549 1.616 1.00 89.25 425 LEU A O 1
ATOM 3414 N N . LEU A 1 426 ? -23.868 6.778 0.510 1.00 86.19 426 LEU A N 1
ATOM 3415 C CA . LEU A 1 426 ? -23.557 7.262 -0.841 1.00 86.19 426 LEU A CA 1
ATOM 3416 C C . LEU A 1 426 ? -23.975 8.729 -1.109 1.00 86.19 426 LEU A C 1
ATOM 3418 O O . LEU A 1 426 ? -23.155 9.490 -1.622 1.00 86.19 426 LEU A O 1
ATOM 3422 N N . PRO A 1 427 ? -25.187 9.203 -0.745 1.00 85.62 427 PRO A N 1
ATOM 3423 C CA . PRO A 1 427 ? -25.537 10.612 -0.938 1.00 85.62 427 PRO A CA 1
ATOM 3424 C C . PRO A 1 427 ? -24.669 11.575 -0.117 1.00 85.62 427 PRO A C 1
ATOM 3426 O O . PRO A 1 427 ? -24.445 12.705 -0.546 1.00 85.62 427 PRO A O 1
ATOM 3429 N N . LEU A 1 428 ? -24.176 11.144 1.051 1.00 84.62 428 LEU A N 1
ATOM 3430 C CA . LEU A 1 428 ? -23.331 11.965 1.922 1.00 84.62 428 LEU A CA 1
ATOM 3431 C C . LEU A 1 428 ? -21.921 12.158 1.350 1.00 84.62 428 LEU A C 1
ATOM 3433 O O . LEU A 1 428 ? -21.250 13.101 1.748 1.00 84.62 428 LEU A O 1
ATOM 3437 N N . GLU A 1 429 ? -21.471 11.316 0.417 1.00 77.75 429 GLU A N 1
ATOM 3438 C CA . GLU A 1 429 ? -20.156 11.432 -0.239 1.00 77.75 429 GLU A CA 1
ATOM 3439 C C . GLU A 1 429 ? -20.113 12.529 -1.322 1.00 77.75 429 GLU A C 1
ATOM 3441 O O . GLU A 1 429 ? -19.050 12.852 -1.845 1.00 77.75 429 GLU A O 1
ATOM 3446 N N . SER A 1 430 ? -21.255 13.146 -1.654 1.00 64.31 430 SER A N 1
ATOM 3447 C CA . SER A 1 430 ? -21.367 14.148 -2.726 1.00 64.31 430 SER A CA 1
ATOM 3448 C C . SER A 1 430 ? -21.079 15.635 -2.390 1.00 64.31 430 SER A C 1
ATOM 3450 O O . SER A 1 430 ? -21.204 16.441 -3.321 1.00 64.31 430 SER A O 1
ATOM 3452 N N . PRO A 1 431 ? -20.736 16.099 -1.165 1.00 53.97 431 PRO A N 1
ATOM 3453 C CA . PRO A 1 431 ? -20.614 17.531 -0.922 1.00 53.97 431 PRO A CA 1
ATOM 3454 C C . PRO A 1 431 ? -19.366 18.090 -1.613 1.00 53.97 431 PRO A C 1
ATOM 3456 O O . PRO A 1 431 ? -18.231 17.842 -1.222 1.00 53.97 431 PRO A O 1
ATOM 3459 N N . LYS A 1 432 ? -19.604 18.915 -2.638 1.00 53.75 432 LYS A N 1
ATOM 3460 C CA . LYS A 1 432 ? -18.602 19.739 -3.339 1.00 53.75 432 LYS A CA 1
ATOM 3461 C C . LYS A 1 432 ? -18.117 20.938 -2.505 1.00 53.75 432 LYS A C 1
ATOM 3463 O O . LYS A 1 432 ? -17.481 21.838 -3.047 1.00 53.75 432 LYS A O 1
ATOM 3468 N N . VAL A 1 433 ? -18.467 20.989 -1.222 1.00 51.69 433 VAL A N 1
ATOM 3469 C CA . VAL A 1 433 ? -18.303 22.151 -0.344 1.00 51.69 433 VAL A CA 1
ATOM 3470 C C . VAL A 1 433 ? -17.341 21.770 0.787 1.00 51.69 433 VAL A C 1
ATOM 3472 O O . VAL A 1 433 ? -17.484 20.682 1.342 1.00 51.69 433 VAL A O 1
ATOM 3475 N N . PRO A 1 434 ? -16.368 22.629 1.156 1.00 62.09 434 PRO A N 1
ATOM 3476 C CA . PRO A 1 434 ? -15.395 22.326 2.213 1.00 62.09 434 PRO A CA 1
ATOM 3477 C C . PRO A 1 434 ? -16.035 22.070 3.587 1.00 62.09 434 PRO A C 1
ATOM 3479 O O . PRO A 1 434 ? -15.451 21.385 4.427 1.00 62.09 434 PRO A O 1
ATOM 3482 N N . GLN A 1 435 ? -17.245 22.588 3.813 1.00 71.88 435 GLN A N 1
ATOM 3483 C CA . GLN A 1 435 ? -17.999 22.411 5.045 1.00 71.88 435 GLN A CA 1
ATOM 3484 C C . GLN A 1 435 ? -19.338 21.729 4.751 1.00 71.88 435 GLN A C 1
ATOM 3486 O O . GLN A 1 435 ? -20.084 22.151 3.871 1.00 71.88 435 GLN A O 1
ATOM 3491 N N . PHE A 1 436 ? -19.631 20.653 5.482 1.00 83.25 436 PHE A N 1
ATOM 3492 C CA . PHE A 1 436 ? -20.899 19.942 5.361 1.00 83.25 436 PHE A CA 1
ATOM 3493 C C . PHE A 1 436 ? -22.038 20.779 5.958 1.00 83.25 436 PHE A C 1
ATOM 3495 O O . PHE A 1 436 ? -22.054 21.033 7.164 1.00 83.25 436 PHE A O 1
ATOM 3502 N N . GLU A 1 437 ? -23.016 21.154 5.132 1.00 86.00 437 GLU A N 1
ATOM 3503 C CA . GLU A 1 437 ? -24.244 21.813 5.577 1.00 86.00 437 GLU A CA 1
ATOM 3504 C C . GLU A 1 437 ? -25.455 20.882 5.463 1.00 86.00 437 GLU A C 1
ATOM 3506 O O . GLU A 1 437 ? -25.924 20.553 4.371 1.00 86.00 437 GLU A O 1
ATOM 3511 N N . LEU A 1 438 ? -26.024 20.502 6.614 1.00 87.62 438 LEU A N 1
ATOM 3512 C CA . LEU A 1 438 ? -27.151 19.568 6.686 1.00 87.62 438 LEU A CA 1
ATOM 3513 C C . LEU A 1 438 ? -28.354 20.028 5.847 1.00 87.62 438 LEU A C 1
ATOM 3515 O O . LEU A 1 438 ? -28.953 19.233 5.129 1.00 87.62 438 LEU A O 1
ATOM 3519 N N . ASN A 1 439 ? -28.727 21.306 5.918 1.00 88.94 439 ASN A N 1
ATOM 3520 C CA . ASN A 1 439 ? -29.917 21.798 5.219 1.00 88.94 439 ASN A CA 1
ATOM 3521 C C . ASN A 1 439 ? -29.742 21.829 3.694 1.00 88.94 439 ASN A C 1
ATOM 3523 O O . ASN A 1 439 ? -30.709 21.595 2.971 1.00 88.94 439 ASN A O 1
ATOM 3527 N N . GLU A 1 440 ? -28.533 22.098 3.204 1.00 87.25 440 GLU A N 1
ATOM 3528 C CA . GLU A 1 440 ? -28.216 22.054 1.774 1.00 87.25 440 GLU A CA 1
ATOM 3529 C C . GLU A 1 440 ? -28.170 20.609 1.261 1.00 87.25 440 GLU A C 1
ATOM 3531 O O . GLU A 1 440 ? -28.757 20.291 0.221 1.00 87.25 440 GLU A O 1
ATOM 3536 N N . PHE A 1 441 ? -27.562 19.710 2.041 1.00 87.31 441 PHE A N 1
ATOM 3537 C CA . PHE A 1 441 ? -27.560 18.276 1.766 1.00 87.31 441 PHE A CA 1
ATOM 3538 C C . PHE A 1 441 ? -28.986 17.727 1.630 1.00 87.31 441 PHE A C 1
ATOM 3540 O O . PHE A 1 441 ? -29.309 17.097 0.623 1.00 87.31 441 PHE A O 1
ATOM 3547 N N . ILE A 1 442 ? -29.867 18.017 2.594 1.00 88.94 442 ILE A N 1
ATOM 3548 C CA . ILE A 1 442 ? -31.248 17.517 2.565 1.00 88.94 442 ILE A CA 1
ATOM 3549 C C . ILE A 1 442 ? -32.007 18.036 1.337 1.00 88.94 442 ILE A C 1
ATOM 3551 O O . ILE A 1 442 ? -32.628 17.234 0.643 1.00 88.94 442 ILE A O 1
ATOM 3555 N N . LYS A 1 443 ? -31.893 19.331 1.002 1.00 87.06 443 LYS A N 1
ATOM 3556 C CA . LYS A 1 443 ? -32.493 19.888 -0.227 1.00 87.06 443 LYS A CA 1
ATOM 3557 C C . LYS A 1 443 ? -32.007 19.157 -1.482 1.00 87.06 443 LYS A C 1
ATOM 3559 O O . LYS A 1 443 ? -32.791 18.881 -2.388 1.00 87.06 443 LYS A O 1
ATOM 3564 N N . THR A 1 444 ? -30.718 18.821 -1.527 1.00 84.88 444 THR A N 1
ATOM 3565 C CA . THR A 1 444 ? -30.114 18.096 -2.652 1.00 84.88 444 THR A CA 1
ATOM 3566 C C . THR A 1 444 ? -30.689 16.685 -2.766 1.00 84.88 444 THR A C 1
ATOM 3568 O O . THR A 1 444 ? -31.146 16.302 -3.842 1.00 84.88 444 THR A O 1
ATOM 3571 N N . VAL A 1 445 ? -30.750 15.937 -1.661 1.00 84.69 445 VAL A N 1
ATOM 3572 C CA . VAL A 1 445 ? -31.315 14.575 -1.629 1.00 84.69 445 VAL A CA 1
ATOM 3573 C C . VAL A 1 445 ? -32.799 14.561 -1.999 1.00 84.69 445 VAL A C 1
ATOM 3575 O O . VAL A 1 445 ? -33.234 13.694 -2.755 1.00 84.69 445 VAL A O 1
ATOM 3578 N N . GLU A 1 446 ? -33.575 15.534 -1.518 1.00 84.81 446 GLU A N 1
ATOM 3579 C CA . GLU A 1 446 ? -34.990 15.687 -1.878 1.00 84.81 446 GLU A CA 1
ATOM 3580 C C . GLU A 1 446 ? -35.175 15.974 -3.378 1.00 84.81 446 GLU A C 1
ATOM 3582 O O . GLU A 1 446 ? -36.128 15.476 -3.977 1.00 84.81 446 GLU A O 1
ATOM 3587 N N . SER A 1 447 ? -34.250 16.715 -4.002 1.00 82.62 447 SER A N 1
ATOM 3588 C CA . SER A 1 447 ? -34.305 17.050 -5.434 1.00 82.62 447 SER A CA 1
ATOM 3589 C C . SER A 1 447 ? -33.863 15.914 -6.368 1.00 82.62 447 SER A C 1
ATOM 3591 O O . SER A 1 447 ? -34.491 15.693 -7.402 1.00 82.62 447 SER A O 1
ATOM 3593 N N . VAL A 1 448 ? -32.799 15.183 -6.011 1.00 78.88 448 VAL A N 1
ATOM 3594 C CA . VAL A 1 448 ? -32.238 14.076 -6.815 1.00 78.88 448 VAL A CA 1
ATOM 3595 C C . VAL A 1 448 ? -33.071 12.800 -6.653 1.00 78.88 448 VAL A C 1
ATOM 3597 O O . VAL A 1 448 ? -33.081 11.936 -7.531 1.00 78.88 448 VAL A O 1
ATOM 3600 N N . GLY A 1 449 ? -33.814 12.705 -5.551 1.00 71.69 449 GLY A N 1
ATOM 3601 C CA . GLY A 1 449 ? -34.527 11.510 -5.142 1.00 71.69 449 GLY A CA 1
ATOM 3602 C C . GLY A 1 449 ? -33.671 10.655 -4.214 1.00 71.69 449 GLY A C 1
ATOM 3603 O O . GLY A 1 449 ? -32.468 10.473 -4.404 1.00 71.69 449 GLY A O 1
ATOM 3604 N N . LEU A 1 450 ? -34.322 10.109 -3.189 1.00 67.75 450 LEU A N 1
ATOM 3605 C CA . LEU A 1 450 ? -33.696 9.175 -2.265 1.00 67.75 450 LEU A CA 1
ATOM 3606 C C . LEU A 1 450 ? -33.252 7.912 -3.011 1.00 67.75 450 LEU A C 1
ATOM 3608 O O . LEU A 1 450 ? -33.999 7.418 -3.865 1.00 67.75 450 LEU A O 1
ATOM 3612 N N . PRO A 1 451 ? -32.110 7.312 -2.641 1.00 60.94 451 PRO A N 1
ATOM 3613 C CA . PRO A 1 451 ? -31.791 5.975 -3.097 1.00 60.94 451 PRO A CA 1
ATOM 3614 C C . PRO A 1 451 ? -32.915 5.041 -2.626 1.00 60.94 451 PRO A C 1
ATOM 3616 O O . PRO A 1 451 ? -32.989 4.681 -1.455 1.00 60.94 451 PRO A O 1
ATOM 3619 N N . THR A 1 452 ? -33.805 4.596 -3.516 1.00 56.00 452 THR A N 1
ATOM 3620 C CA . THR A 1 452 ? -34.798 3.537 -3.226 1.00 56.00 452 THR A CA 1
ATOM 3621 C C . THR A 1 452 ? -34.138 2.155 -3.077 1.00 56.00 452 THR A C 1
ATOM 3623 O O . THR A 1 452 ? -34.681 1.121 -3.475 1.00 56.00 452 THR A O 1
ATOM 3626 N N . VAL A 1 453 ? -32.925 2.119 -2.532 1.00 52.44 453 VAL A N 1
ATOM 3627 C CA . VAL A 1 453 ? -32.008 0.987 -2.569 1.00 52.44 453 VAL A CA 1
ATOM 3628 C C . VAL A 1 453 ? -32.306 0.056 -1.387 1.00 52.44 453 VAL A C 1
ATOM 3630 O O . VAL A 1 453 ? -32.676 0.486 -0.299 1.00 52.44 453 VAL A O 1
ATOM 3633 N N . ALA A 1 454 ? -32.274 -1.252 -1.651 1.00 57.62 454 ALA A N 1
ATOM 3634 C CA . ALA A 1 454 ? -32.794 -2.357 -0.825 1.00 57.62 454 ALA A CA 1
ATOM 3635 C C . ALA A 1 454 ? -34.332 -2.478 -0.691 1.00 57.62 454 ALA A C 1
ATOM 3637 O O . ALA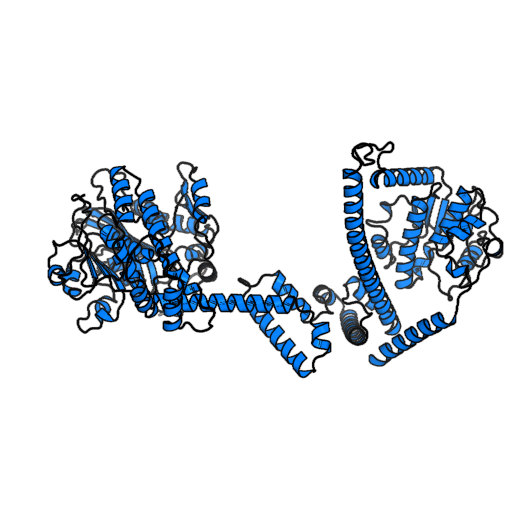 A 1 454 ? -34.822 -3.430 -0.072 1.00 57.62 454 ALA A O 1
ATOM 3638 N N . GLY A 1 455 ? -35.120 -1.587 -1.308 1.00 68.50 455 GLY A N 1
ATOM 3639 C CA . GLY A 1 455 ? -36.589 -1.673 -1.286 1.00 68.50 455 GLY A CA 1
ATOM 3640 C C . GLY A 1 455 ? -37.207 -1.426 0.098 1.00 68.50 455 GLY A C 1
ATOM 3641 O O . GLY A 1 455 ? -38.328 -1.873 0.367 1.00 68.50 455 GLY A O 1
ATOM 3642 N N . VAL A 1 456 ? -36.476 -0.741 0.982 1.00 78.62 456 VAL A N 1
ATOM 3643 C CA . VAL A 1 456 ? -36.928 -0.358 2.323 1.00 78.62 456 VAL A CA 1
ATOM 3644 C C . VAL A 1 456 ? -37.600 1.015 2.244 1.00 78.62 456 VAL A C 1
ATOM 3646 O O . VAL A 1 456 ? -36.985 2.011 1.877 1.00 78.62 456 VAL A O 1
ATOM 3649 N N . LYS A 1 457 ? -38.899 1.060 2.552 1.00 83.50 457 LYS A N 1
ATOM 3650 C CA . LYS A 1 457 ? -39.692 2.301 2.582 1.00 83.50 457 LYS A CA 1
ATOM 3651 C C . LYS A 1 457 ? -39.571 2.961 3.953 1.00 83.50 457 LYS A C 1
ATOM 3653 O O . LYS A 1 457 ? -39.446 2.240 4.934 1.00 83.50 457 LYS A O 1
ATOM 3658 N N . GLY A 1 458 ? -39.687 4.279 4.047 1.00 88.38 458 GLY A N 1
ATOM 3659 C CA . GLY A 1 458 ? -39.653 4.986 5.328 1.00 88.38 458 GLY A CA 1
ATOM 3660 C C . GLY A 1 458 ? -39.296 6.457 5.183 1.00 88.38 458 GLY A C 1
ATOM 3661 O O . GLY A 1 458 ? -39.132 6.944 4.065 1.00 88.38 458 GLY A O 1
ATOM 3662 N N . ASP A 1 459 ? -39.172 7.134 6.319 1.00 90.62 459 ASP A N 1
ATOM 3663 C CA . ASP A 1 459 ? -38.725 8.522 6.423 1.00 90.62 459 ASP A CA 1
ATOM 3664 C C . ASP A 1 459 ? -37.192 8.601 6.460 1.00 90.62 459 ASP A C 1
ATOM 3666 O O . ASP A 1 459 ? -36.559 8.770 7.500 1.00 90.62 459 ASP A O 1
ATOM 3670 N N . TRP A 1 460 ? -36.575 8.445 5.292 1.00 89.69 460 TRP A N 1
ATOM 3671 C CA . TRP A 1 460 ? -35.123 8.545 5.161 1.00 89.69 460 TRP A CA 1
ATOM 3672 C C . TRP A 1 460 ? -34.585 9.940 5.497 1.00 89.69 460 TRP A C 1
ATOM 3674 O O . TRP A 1 460 ? -33.474 10.053 6.002 1.00 89.69 460 TRP A O 1
ATOM 3684 N N . ILE A 1 461 ? -35.362 10.996 5.242 1.00 90.94 461 ILE A N 1
ATOM 3685 C CA . ILE A 1 461 ? -34.963 12.378 5.535 1.00 90.94 461 ILE A CA 1
ATOM 3686 C C . ILE A 1 461 ? -34.856 12.587 7.046 1.00 90.94 461 ILE A C 1
ATOM 3688 O O . ILE A 1 461 ? -33.850 13.119 7.519 1.00 90.94 461 ILE A O 1
ATOM 3692 N N . GLY A 1 462 ? -35.845 12.116 7.809 1.00 92.62 462 GLY A N 1
ATOM 3693 C CA . GLY A 1 462 ? -35.782 12.093 9.268 1.00 92.62 462 GLY A CA 1
ATOM 3694 C C . GLY A 1 462 ? -34.579 11.301 9.785 1.00 92.62 462 GLY A C 1
ATOM 3695 O O . GLY A 1 462 ? -33.865 11.783 10.666 1.00 92.62 462 GLY A O 1
ATOM 3696 N N . LEU A 1 463 ? -34.285 10.147 9.173 1.00 94.00 463 LEU A N 1
ATOM 3697 C CA . LEU A 1 463 ? -33.122 9.336 9.537 1.00 94.00 463 LEU A CA 1
ATOM 3698 C C . LEU A 1 463 ? -31.789 10.055 9.275 1.00 94.00 463 LEU A C 1
ATOM 3700 O O . LEU A 1 463 ? -30.909 10.015 10.130 1.00 94.00 463 LEU A O 1
ATOM 3704 N N . TYR A 1 464 ? -31.632 10.729 8.131 1.00 93.19 464 TYR A N 1
ATOM 3705 C CA . TYR A 1 464 ? -30.426 11.510 7.836 1.00 93.19 464 TYR A CA 1
ATOM 3706 C C . TYR A 1 464 ? -30.206 12.631 8.850 1.00 93.19 464 TYR A C 1
ATOM 3708 O O . TYR A 1 464 ? -29.089 12.799 9.333 1.00 93.19 464 TYR A O 1
ATOM 3716 N N . ARG A 1 465 ? -31.268 13.366 9.209 1.00 94.69 465 ARG A N 1
ATOM 3717 C CA . ARG A 1 465 ? -31.185 14.428 10.224 1.00 94.69 465 ARG A CA 1
ATOM 3718 C C . ARG A 1 465 ? -30.709 13.875 11.562 1.00 94.69 465 ARG A C 1
ATOM 3720 O O . ARG A 1 465 ? -29.758 14.408 12.118 1.00 94.69 465 ARG A O 1
ATOM 3727 N N . ALA A 1 466 ? -31.309 12.775 12.017 1.00 95.25 466 ALA A N 1
ATOM 3728 C CA . ALA A 1 466 ? -30.901 12.120 13.255 1.00 95.25 466 ALA A CA 1
ATOM 3729 C C . ALA A 1 466 ? -29.455 11.603 13.181 1.00 95.25 466 ALA A C 1
ATOM 3731 O O . ALA A 1 466 ? -28.684 11.795 14.114 1.00 95.25 466 ALA A O 1
ATOM 3732 N N . PHE A 1 467 ? -29.052 10.989 12.064 1.00 95.62 467 PHE A N 1
ATOM 3733 C CA . PHE A 1 467 ? -27.699 10.459 11.893 1.00 95.62 467 PHE A CA 1
ATOM 3734 C C . PHE A 1 467 ? -26.629 11.552 11.953 1.00 95.62 467 PHE A C 1
ATOM 3736 O O . PHE A 1 467 ? -25.598 11.347 12.594 1.00 95.62 467 PHE A O 1
ATOM 3743 N N . CYS A 1 468 ? -26.874 12.716 11.347 1.00 93.94 468 CYS A N 1
ATOM 3744 C CA . CYS A 1 468 ? -25.922 13.828 11.337 1.00 93.94 468 CYS A CA 1
ATOM 3745 C C . CYS A 1 468 ? -25.625 14.419 12.728 1.00 93.94 468 CYS A C 1
ATOM 3747 O O . CYS A 1 468 ? -24.630 15.121 12.890 1.00 93.94 468 CYS A O 1
ATOM 3749 N N . GLU A 1 469 ? -26.436 14.106 13.739 1.00 92.81 469 GLU A N 1
ATOM 3750 C CA . GLU A 1 469 ? -26.214 14.511 15.134 1.00 92.81 469 GLU A CA 1
ATOM 3751 C C . GLU A 1 469 ? -25.365 13.493 15.927 1.00 92.81 469 GLU A C 1
ATOM 3753 O O . GLU A 1 469 ? -25.014 13.728 17.083 1.00 92.81 469 GLU A O 1
ATOM 3758 N N . THR A 1 470 ? -24.997 12.360 15.319 1.00 95.25 470 THR A N 1
ATOM 3759 C CA . THR A 1 470 ? -24.332 11.241 16.006 1.00 95.25 470 THR A CA 1
ATOM 3760 C C . THR A 1 470 ? -22.804 11.305 15.942 1.00 95.25 470 THR A C 1
ATOM 3762 O O . THR A 1 470 ? -22.211 11.852 15.009 1.00 95.25 470 THR A O 1
ATOM 3765 N N . LYS A 1 471 ? -22.135 10.625 16.884 1.00 94.19 471 LYS A N 1
ATOM 3766 C CA . LYS A 1 471 ? -20.675 10.409 16.845 1.00 94.19 471 LYS A CA 1
ATOM 3767 C C . LYS A 1 471 ? -20.242 9.573 15.641 1.00 94.19 471 LYS A C 1
ATOM 3769 O O . LYS A 1 471 ? -19.159 9.797 15.110 1.00 94.19 471 LYS A O 1
ATOM 3774 N N . ASN A 1 472 ? -21.084 8.629 15.208 1.00 95.38 472 ASN A N 1
ATOM 3775 C CA . ASN A 1 472 ? -20.825 7.807 14.024 1.00 95.38 472 ASN A CA 1
ATOM 3776 C C . ASN A 1 472 ? -20.664 8.693 12.779 1.00 95.38 472 ASN A C 1
ATOM 3778 O O . ASN A 1 472 ? -19.711 8.520 12.020 1.00 95.38 472 ASN A O 1
ATOM 3782 N N . PHE A 1 473 ? -21.554 9.677 12.600 1.00 95.12 473 PHE A N 1
ATOM 3783 C CA . PHE A 1 473 ? -21.453 10.645 11.510 1.00 95.12 473 PHE A CA 1
ATOM 3784 C C . PHE A 1 473 ? -20.254 11.578 11.663 1.00 95.12 473 PHE A C 1
ATOM 3786 O O . PHE A 1 473 ? -19.510 11.753 10.705 1.00 95.12 473 PHE A O 1
ATOM 3793 N N . GLN A 1 474 ? -20.038 12.152 12.851 1.00 92.75 474 GLN A N 1
ATOM 3794 C CA . GLN A 1 474 ? -18.918 13.073 13.086 1.00 92.75 474 GLN A CA 1
ATOM 3795 C C . GLN A 1 474 ? -17.571 12.428 12.750 1.00 92.75 474 GLN A C 1
ATOM 3797 O O . GLN A 1 474 ? -16.761 13.017 12.035 1.00 92.75 474 GLN A O 1
ATOM 3802 N N . PHE A 1 475 ? -17.356 11.195 13.215 1.00 91.75 475 PHE A N 1
ATOM 3803 C CA . PHE A 1 475 ? -16.147 10.442 12.903 1.00 91.75 475 PHE A CA 1
ATOM 3804 C C . PHE A 1 475 ? -16.042 10.138 11.406 1.00 91.75 475 PHE A C 1
ATOM 3806 O O . PHE A 1 475 ? -14.987 10.344 10.811 1.00 91.75 475 PHE A O 1
ATOM 3813 N N . TRP A 1 476 ? -17.131 9.680 10.783 1.00 91.44 476 TRP A N 1
ATOM 3814 C CA . TRP A 1 476 ? -17.162 9.421 9.344 1.00 91.44 476 TRP A CA 1
ATOM 3815 C C . TRP A 1 476 ? -16.823 10.679 8.530 1.00 91.44 476 TRP A C 1
ATOM 3817 O O . TRP A 1 476 ? -15.951 10.619 7.667 1.00 91.44 476 TRP A O 1
ATOM 3827 N N . LEU A 1 477 ? -17.425 11.827 8.853 1.00 90.31 477 LEU A N 1
ATOM 3828 C CA . LEU A 1 477 ? -17.187 13.098 8.170 1.00 90.31 477 LEU A CA 1
ATOM 3829 C C . LEU A 1 477 ? -15.731 13.549 8.324 1.00 90.31 477 LEU A C 1
ATOM 3831 O O . LEU A 1 477 ? -15.093 13.904 7.336 1.00 90.31 477 LEU A O 1
ATOM 3835 N N . GLN A 1 478 ? -15.186 13.480 9.541 1.00 88.38 478 GLN A N 1
ATOM 3836 C CA . GLN A 1 478 ? -13.790 13.831 9.803 1.00 88.38 478 GLN A CA 1
ATOM 3837 C C . GLN A 1 478 ? -12.826 12.960 8.985 1.00 88.38 478 GLN A C 1
ATOM 3839 O O . GLN A 1 478 ? -11.830 13.457 8.459 1.00 88.38 478 GLN A O 1
ATOM 3844 N N . ARG A 1 479 ? -13.117 11.658 8.852 1.00 85.12 479 ARG A N 1
ATOM 3845 C CA . ARG A 1 479 ? -12.315 10.749 8.022 1.00 85.12 479 ARG A CA 1
ATOM 3846 C C . ARG A 1 479 ? -12.406 11.099 6.540 1.00 85.12 479 ARG A C 1
ATOM 3848 O O . ARG A 1 479 ? -11.367 11.147 5.892 1.00 85.12 479 ARG A O 1
ATOM 3855 N N . GLN A 1 480 ? -13.599 11.408 6.032 1.00 83.62 480 GLN A N 1
ATOM 3856 C CA . GLN A 1 480 ? -13.778 11.839 4.641 1.00 83.62 480 GLN A CA 1
ATOM 3857 C C . GLN A 1 480 ? -13.023 13.138 4.334 1.00 83.62 480 GLN A C 1
ATOM 3859 O O . GLN A 1 480 ? -12.354 13.238 3.310 1.00 83.62 480 GLN A O 1
ATOM 3864 N N . GLN A 1 481 ? -13.069 14.114 5.245 1.00 83.44 481 GLN A N 1
ATOM 3865 C CA . GLN A 1 481 ? -12.314 15.362 5.113 1.00 83.44 481 GLN A CA 1
ATOM 3866 C C . GLN A 1 481 ? -10.804 15.111 5.100 1.00 83.44 481 GLN A C 1
ATOM 3868 O O . GLN A 1 481 ? -10.107 15.625 4.231 1.00 83.44 481 GLN A O 1
ATOM 3873 N N . LEU A 1 482 ? -10.304 14.263 6.004 1.00 80.94 482 LEU A N 1
ATOM 3874 C CA . LEU A 1 482 ? -8.889 13.902 6.042 1.00 80.94 482 LEU A CA 1
ATOM 3875 C C . LEU A 1 482 ? -8.438 13.199 4.750 1.00 80.94 482 LEU A C 1
ATOM 3877 O O . LEU A 1 482 ? -7.375 13.517 4.222 1.00 80.94 482 LEU A O 1
ATOM 3881 N N . GLU A 1 483 ? -9.229 12.258 4.225 1.00 79.06 483 GLU A N 1
ATOM 3882 C CA . GLU A 1 483 ? -8.923 11.585 2.956 1.00 79.06 483 GLU A CA 1
ATOM 3883 C C . GLU A 1 483 ? -8.941 12.557 1.770 1.00 79.06 483 GLU A C 1
ATOM 3885 O O . GLU A 1 483 ? -8.053 12.498 0.913 1.00 79.06 483 GLU A O 1
ATOM 3890 N N . ALA A 1 484 ? -9.902 13.485 1.735 1.00 79.88 484 ALA A N 1
ATOM 3891 C CA . ALA A 1 484 ? -9.964 14.533 0.723 1.00 79.88 484 ALA A CA 1
ATOM 3892 C C . ALA A 1 484 ? -8.745 15.466 0.794 1.00 79.88 484 ALA A C 1
ATOM 3894 O O . ALA A 1 484 ? -8.122 15.726 -0.235 1.00 79.88 484 ALA A O 1
ATOM 3895 N N . ASP A 1 485 ? -8.350 15.901 1.992 1.00 79.69 485 ASP A N 1
ATOM 3896 C CA . ASP A 1 485 ? -7.174 16.748 2.217 1.00 79.69 485 ASP A CA 1
ATOM 3897 C C . ASP A 1 485 ? -5.879 16.052 1.790 1.00 79.69 485 ASP A C 1
ATOM 3899 O O . ASP A 1 485 ? -5.042 16.650 1.109 1.00 79.69 485 ASP A O 1
ATOM 3903 N N . ILE A 1 486 ? -5.714 14.772 2.142 1.00 76.56 486 ILE A N 1
ATOM 3904 C CA . ILE A 1 486 ? -4.569 13.963 1.706 1.00 76.56 486 ILE A CA 1
ATOM 3905 C C . ILE A 1 486 ? -4.539 13.878 0.176 1.00 76.56 486 ILE A C 1
ATOM 3907 O O . ILE A 1 486 ? -3.493 14.105 -0.435 1.00 76.56 486 ILE A O 1
ATOM 3911 N N . LYS A 1 487 ? -5.682 13.601 -0.458 1.00 79.31 487 LYS A N 1
ATOM 3912 C CA . LYS A 1 487 ? -5.784 13.496 -1.918 1.00 79.31 487 LYS A CA 1
ATOM 3913 C C . LYS A 1 487 ? -5.505 14.829 -2.616 1.00 79.31 487 LYS A C 1
ATOM 3915 O O . LYS A 1 487 ? -4.812 14.846 -3.629 1.00 79.31 487 LYS A O 1
ATOM 3920 N N . LEU A 1 488 ? -5.985 15.946 -2.070 1.00 81.56 488 LEU A N 1
ATOM 3921 C CA . LEU A 1 488 ? -5.685 17.290 -2.574 1.00 81.56 488 LEU A CA 1
ATOM 3922 C C . LEU A 1 488 ? -4.197 17.622 -2.446 1.00 81.56 488 LEU A C 1
ATOM 3924 O O . LEU A 1 488 ? -3.611 18.162 -3.383 1.00 81.56 488 LEU A O 1
ATOM 3928 N N . ARG A 1 489 ? -3.561 17.262 -1.323 1.00 80.12 489 ARG A N 1
ATOM 3929 C CA . ARG A 1 489 ? -2.110 17.428 -1.148 1.00 80.12 489 ARG A CA 1
ATOM 3930 C C . ARG A 1 489 ? -1.318 16.598 -2.151 1.00 80.12 489 ARG A C 1
ATOM 3932 O O . ARG A 1 489 ? -0.349 17.111 -2.699 1.00 80.12 489 ARG A O 1
ATOM 3939 N N . LEU A 1 490 ? -1.735 15.362 -2.425 1.00 80.44 490 LEU A N 1
ATOM 3940 C CA . LEU A 1 490 ? -1.119 14.532 -3.464 1.00 80.44 490 LEU A CA 1
ATOM 3941 C C . LEU A 1 490 ? -1.239 15.164 -4.853 1.00 80.44 490 LEU A C 1
ATOM 3943 O O . LEU A 1 490 ? -0.228 15.312 -5.530 1.00 80.44 490 LEU A O 1
ATOM 3947 N N . LEU A 1 491 ? -2.436 15.614 -5.240 1.00 82.88 491 LEU A N 1
ATOM 3948 C CA . LEU A 1 491 ? -2.651 16.299 -6.520 1.00 82.88 491 LEU A CA 1
ATOM 3949 C C . LEU A 1 491 ? -1.815 17.583 -6.633 1.00 82.88 491 LEU A C 1
ATOM 3951 O O . LEU A 1 491 ? -1.292 17.899 -7.699 1.00 82.88 491 LEU A O 1
ATOM 3955 N N . HIS A 1 492 ? -1.654 18.321 -5.533 1.00 81.00 492 HIS A N 1
ATOM 3956 C CA . HIS A 1 492 ? -0.795 19.502 -5.499 1.00 81.00 492 HIS A CA 1
ATOM 3957 C C . HIS A 1 492 ? 0.688 19.138 -5.678 1.00 81.00 492 HIS A C 1
ATOM 3959 O O . HIS A 1 492 ? 1.387 19.806 -6.436 1.00 81.00 492 HIS A O 1
ATOM 3965 N N . LEU A 1 493 ? 1.164 18.067 -5.033 1.00 80.94 493 LEU A N 1
ATOM 3966 C CA . LEU A 1 493 ? 2.529 17.563 -5.218 1.00 80.94 493 LEU A CA 1
ATOM 3967 C C . LEU A 1 493 ? 2.778 17.099 -6.659 1.00 80.94 493 LEU A C 1
ATOM 3969 O O . LEU A 1 493 ? 3.837 17.390 -7.209 1.00 80.94 493 LEU A O 1
ATOM 3973 N N . GLU A 1 494 ? 1.809 16.420 -7.276 1.00 81.69 494 GLU A N 1
ATOM 3974 C CA . GLU A 1 494 ? 1.844 16.034 -8.693 1.00 81.69 494 GLU A CA 1
ATOM 3975 C C . GLU A 1 494 ? 1.947 17.255 -9.604 1.00 81.69 494 GLU A C 1
ATOM 3977 O O . GLU A 1 494 ? 2.850 17.321 -10.437 1.00 81.69 494 GLU A O 1
ATOM 3982 N N . ALA A 1 495 ? 1.118 18.275 -9.377 1.00 81.75 495 ALA A N 1
ATOM 3983 C CA . ALA A 1 495 ? 1.175 19.514 -10.145 1.00 81.75 495 ALA A CA 1
ATOM 3984 C C . ALA A 1 495 ? 2.526 20.244 -10.003 1.00 81.75 495 ALA A C 1
ATOM 3986 O O . ALA A 1 495 ? 3.043 20.769 -10.989 1.00 81.75 495 ALA A O 1
ATOM 3987 N N . ILE A 1 496 ? 3.122 20.262 -8.802 1.00 76.88 496 ILE A N 1
ATOM 3988 C CA . ILE A 1 496 ? 4.460 20.838 -8.577 1.00 76.88 496 ILE A CA 1
ATOM 3989 C C . ILE A 1 496 ? 5.526 20.031 -9.328 1.00 76.88 496 ILE A C 1
ATOM 3991 O O . ILE A 1 496 ? 6.365 20.611 -10.017 1.00 76.88 496 ILE A O 1
ATOM 3995 N N . ALA A 1 497 ? 5.487 18.701 -9.217 1.00 74.50 497 ALA A N 1
ATOM 3996 C CA . ALA A 1 497 ? 6.460 17.815 -9.848 1.00 74.50 497 ALA A CA 1
ATOM 3997 C C . ALA A 1 497 ? 6.426 17.892 -11.387 1.00 74.50 497 ALA A C 1
ATOM 3999 O O . ALA A 1 497 ? 7.454 17.682 -12.030 1.00 74.50 497 ALA A O 1
ATOM 4000 N N . GLU A 1 498 ? 5.268 18.199 -11.980 1.00 79.06 498 GLU A N 1
ATOM 4001 C CA . GLU A 1 498 ? 5.093 18.352 -13.431 1.00 79.06 498 GLU A CA 1
ATOM 4002 C C . GLU A 1 498 ? 5.386 19.770 -13.956 1.00 79.06 498 GLU A C 1
ATOM 4004 O O . GLU A 1 498 ? 5.521 19.964 -15.167 1.00 79.06 498 GLU A O 1
ATOM 4009 N N . ALA A 1 499 ? 5.506 20.773 -13.080 1.00 72.75 499 ALA A N 1
ATOM 4010 C CA . ALA A 1 499 ? 5.680 22.161 -13.496 1.00 72.75 499 ALA A CA 1
ATOM 4011 C C . ALA A 1 499 ? 7.080 22.432 -14.101 1.00 72.75 499 ALA A C 1
ATOM 4013 O O . ALA A 1 499 ? 8.092 22.009 -13.539 1.00 72.75 499 ALA A O 1
ATOM 4014 N N . PRO A 1 500 ? 7.196 23.201 -15.204 1.00 73.06 500 PRO A N 1
ATOM 4015 C CA . PRO A 1 500 ? 8.481 23.628 -15.761 1.00 73.06 500 PRO A CA 1
ATOM 4016 C C . PRO A 1 500 ? 9.029 24.839 -14.987 1.00 73.06 500 PRO A C 1
ATOM 4018 O O . PRO A 1 500 ? 8.877 25.993 -15.400 1.00 73.06 500 PRO A O 1
ATOM 4021 N N . LEU A 1 501 ? 9.645 24.603 -13.824 1.00 68.06 501 LEU A N 1
ATOM 4022 C CA . LEU A 1 501 ? 10.023 25.695 -12.914 1.00 68.06 501 LEU A CA 1
ATOM 4023 C C . LEU A 1 501 ? 10.974 26.707 -13.517 1.00 68.06 501 LEU A C 1
ATOM 4025 O O . LEU A 1 501 ? 10.829 27.889 -13.238 1.00 68.06 501 LEU A O 1
ATOM 4029 N N . THR A 1 502 ? 11.956 26.270 -14.302 1.00 68.75 502 THR A N 1
ATOM 4030 C CA . THR A 1 502 ? 12.998 27.170 -14.806 1.00 68.75 502 THR A CA 1
ATOM 4031 C C . THR A 1 502 ? 12.387 28.265 -15.677 1.00 68.75 502 THR A C 1
ATOM 4033 O O . THR A 1 502 ? 12.661 29.445 -15.467 1.00 68.75 502 THR A O 1
ATOM 4036 N N . ASP A 1 503 ? 11.479 27.882 -16.577 1.00 68.88 503 ASP A N 1
ATOM 4037 C CA . ASP A 1 503 ? 10.754 28.819 -17.433 1.00 68.88 503 ASP A CA 1
ATOM 4038 C C . ASP A 1 503 ? 9.797 29.687 -16.608 1.00 68.88 503 ASP A C 1
ATOM 4040 O O . ASP A 1 503 ? 9.751 30.906 -16.777 1.00 68.88 503 ASP A O 1
ATOM 4044 N N . THR A 1 504 ? 9.082 29.079 -15.658 1.00 68.94 504 THR A N 1
ATOM 4045 C CA . THR A 1 504 ? 8.062 29.771 -14.855 1.00 68.94 504 THR A CA 1
ATOM 4046 C C . THR A 1 504 ? 8.676 30.815 -13.915 1.00 68.94 504 THR A C 1
ATOM 4048 O O . THR A 1 504 ? 8.166 31.930 -13.813 1.00 68.94 504 THR A O 1
ATOM 4051 N N . LEU A 1 505 ? 9.792 30.482 -13.258 1.00 71.81 505 LEU A N 1
ATOM 4052 C CA . LEU A 1 505 ? 10.483 31.344 -12.295 1.00 71.81 505 LEU A CA 1
ATOM 4053 C C . LEU A 1 505 ? 11.295 32.454 -12.972 1.00 71.81 505 LEU A C 1
ATOM 4055 O O . LEU A 1 505 ? 11.507 33.494 -12.358 1.00 71.81 505 LEU A O 1
ATOM 4059 N N . SER A 1 506 ? 11.702 32.285 -14.236 1.00 73.19 506 SER A N 1
ATOM 4060 C CA . SER A 1 506 ? 12.506 33.285 -14.964 1.00 73.19 506 SER A CA 1
ATOM 4061 C C . SER A 1 506 ? 11.833 34.658 -15.109 1.00 73.19 506 SER A C 1
ATOM 4063 O O . SER A 1 506 ? 12.511 35.669 -15.272 1.00 73.19 506 SER A O 1
ATOM 4065 N N . THR A 1 507 ? 10.500 34.699 -15.038 1.00 78.62 507 THR A N 1
ATOM 4066 C CA . THR A 1 507 ? 9.692 35.926 -15.167 1.00 78.62 507 THR A CA 1
ATOM 4067 C C . THR A 1 507 ? 9.275 36.522 -13.823 1.00 78.62 507 THR A C 1
ATOM 4069 O O . THR A 1 507 ? 8.595 37.548 -13.790 1.00 78.62 507 THR A O 1
ATOM 4072 N N . LYS A 1 508 ? 9.641 35.867 -12.718 1.00 77.12 508 LYS A N 1
ATOM 4073 C CA . LYS A 1 508 ? 9.190 36.201 -11.368 1.00 77.12 508 LYS A CA 1
ATOM 4074 C C . LYS A 1 508 ? 10.208 37.063 -10.646 1.00 77.12 508 LYS A C 1
ATOM 4076 O O . LYS A 1 508 ? 11.406 37.012 -10.919 1.00 77.12 508 LYS A O 1
ATOM 4081 N N . VAL A 1 509 ? 9.714 37.878 -9.723 1.00 83.00 509 VAL A N 1
ATOM 4082 C CA . VAL A 1 509 ? 10.575 38.738 -8.905 1.00 83.00 509 VAL A CA 1
ATOM 4083 C C . VAL A 1 509 ? 11.274 37.879 -7.850 1.00 83.00 509 VAL A C 1
ATOM 4085 O O . VAL A 1 509 ? 10.713 36.889 -7.388 1.00 83.00 509 VAL A O 1
ATOM 4088 N N . GLU A 1 510 ? 12.483 38.255 -7.432 1.00 72.00 510 GLU A N 1
ATOM 4089 C CA . GLU A 1 510 ? 13.330 37.445 -6.536 1.00 72.00 510 GLU A CA 1
ATOM 4090 C C . GLU A 1 510 ? 12.603 36.964 -5.265 1.00 72.00 510 GLU A C 1
ATOM 4092 O O . GLU A 1 510 ? 12.716 35.801 -4.883 1.00 72.00 510 GLU A O 1
ATOM 4097 N N . VAL A 1 511 ? 11.779 37.821 -4.653 1.00 70.38 511 VAL A N 1
ATOM 4098 C CA . VAL A 1 511 ? 10.993 37.476 -3.455 1.00 70.38 511 VAL A CA 1
ATOM 4099 C C . VAL A 1 511 ? 9.994 36.343 -3.725 1.00 70.38 511 VAL A C 1
ATOM 4101 O O . VAL A 1 511 ? 9.840 35.450 -2.894 1.00 70.38 511 VAL A O 1
ATOM 4104 N N . GLU A 1 512 ? 9.344 36.337 -4.892 1.00 76.50 512 GLU A N 1
ATOM 4105 C CA . GLU A 1 512 ? 8.408 35.275 -5.287 1.00 76.50 512 GLU A CA 1
ATOM 4106 C C . GLU A 1 512 ? 9.142 33.951 -5.528 1.00 76.50 512 GLU A C 1
ATOM 4108 O O . GLU A 1 512 ? 8.635 32.887 -5.174 1.00 76.50 512 GLU A O 1
ATOM 4113 N N . VAL A 1 513 ? 10.353 34.012 -6.094 1.00 72.50 513 VAL A N 1
ATOM 4114 C CA . VAL A 1 513 ? 11.205 32.833 -6.301 1.00 72.50 513 VAL A CA 1
ATOM 4115 C C . VAL A 1 513 ? 11.586 32.210 -4.958 1.00 72.50 513 VAL A C 1
ATOM 4117 O O . VAL A 1 513 ? 11.484 30.994 -4.792 1.00 72.50 513 VAL A O 1
ATOM 4120 N N . VAL A 1 514 ? 11.973 33.029 -3.975 1.00 71.44 514 VAL A N 1
ATOM 4121 C CA . VAL A 1 514 ? 12.312 32.555 -2.624 1.00 71.44 514 VAL A CA 1
ATOM 4122 C C . VAL A 1 514 ? 11.098 31.932 -1.928 1.00 71.44 514 VAL A C 1
ATOM 4124 O O . VAL A 1 514 ? 11.216 30.826 -1.398 1.00 71.44 514 VAL A O 1
ATOM 4127 N N . ASP A 1 515 ? 9.932 32.586 -1.958 1.00 74.12 515 ASP A N 1
ATOM 4128 C CA . ASP A 1 515 ? 8.689 32.044 -1.381 1.00 74.12 515 ASP A CA 1
ATOM 4129 C C . ASP A 1 515 ? 8.308 30.696 -2.015 1.00 74.12 515 ASP A C 1
ATOM 4131 O O . ASP A 1 515 ? 7.991 29.729 -1.317 1.00 74.12 515 ASP A O 1
ATOM 4135 N N . PHE A 1 516 ? 8.426 30.592 -3.341 1.00 78.06 516 PHE A N 1
ATOM 4136 C CA . PHE A 1 516 ? 8.169 29.350 -4.059 1.00 78.06 516 PHE A CA 1
ATOM 4137 C C . PHE A 1 516 ? 9.122 28.223 -3.622 1.00 78.06 516 PHE A C 1
ATOM 4139 O O . PHE A 1 516 ? 8.680 27.103 -3.360 1.00 78.06 516 PHE A O 1
ATOM 4146 N N . ILE A 1 517 ? 10.419 28.514 -3.468 1.00 73.88 517 ILE A N 1
ATOM 4147 C CA . ILE A 1 517 ? 11.412 27.541 -2.983 1.00 73.88 517 ILE A CA 1
ATOM 4148 C C . ILE A 1 517 ? 11.101 27.091 -1.546 1.00 73.88 517 ILE A C 1
ATOM 4150 O O . ILE A 1 517 ? 11.269 25.913 -1.220 1.00 73.88 517 ILE A O 1
ATOM 4154 N N . LEU A 1 518 ? 10.635 27.992 -0.676 1.00 74.44 518 LEU A N 1
ATOM 4155 C CA . LEU A 1 518 ? 10.242 27.641 0.693 1.00 74.44 518 LEU A CA 1
ATOM 4156 C C . LEU A 1 518 ? 9.039 26.690 0.709 1.00 74.44 518 LEU A C 1
ATOM 4158 O O . LEU A 1 518 ? 9.090 25.668 1.398 1.00 74.44 518 LEU A O 1
ATOM 4162 N N . LYS A 1 519 ? 8.014 26.963 -0.107 1.00 76.44 519 LYS A N 1
ATOM 4163 C CA . LYS A 1 519 ? 6.849 26.076 -0.279 1.00 76.44 519 LYS A CA 1
ATOM 4164 C C . LYS A 1 519 ? 7.241 24.709 -0.839 1.00 76.44 519 LYS A C 1
ATOM 4166 O O . LYS A 1 519 ? 6.767 23.690 -0.346 1.00 76.44 519 LYS A O 1
ATOM 4171 N N . LEU A 1 520 ? 8.162 24.669 -1.805 1.00 75.50 520 LEU A N 1
ATOM 4172 C CA . LEU A 1 520 ? 8.751 23.429 -2.325 1.00 75.50 520 LEU A CA 1
ATOM 4173 C C . LEU A 1 520 ? 9.426 22.608 -1.221 1.00 75.50 520 LEU A C 1
ATOM 4175 O O . LEU A 1 520 ? 9.222 21.401 -1.128 1.00 75.50 520 LEU A O 1
ATOM 4179 N N . ARG A 1 521 ? 10.218 23.253 -0.357 1.00 74.88 521 ARG A N 1
ATOM 4180 C CA . ARG A 1 521 ? 10.887 22.576 0.766 1.00 74.88 521 ARG A CA 1
ATOM 4181 C C . ARG A 1 521 ? 9.891 22.031 1.782 1.00 74.88 521 ARG A C 1
ATOM 4183 O O . ARG A 1 521 ? 10.108 20.949 2.320 1.00 74.88 521 ARG A O 1
ATOM 4190 N N . GLU A 1 522 ? 8.820 22.764 2.063 1.00 77.62 522 GLU A N 1
ATOM 4191 C CA . GLU A 1 522 ? 7.749 22.301 2.947 1.00 77.62 522 GLU A CA 1
ATOM 4192 C C . GLU A 1 522 ? 6.996 21.106 2.346 1.00 77.62 522 GLU A C 1
ATOM 4194 O O . GLU A 1 522 ? 6.801 20.094 3.023 1.00 77.62 522 GLU A O 1
ATOM 4199 N N . ALA A 1 523 ? 6.677 21.169 1.051 1.00 74.62 523 ALA A N 1
ATOM 4200 C CA . ALA A 1 523 ? 6.098 20.063 0.294 1.00 74.62 523 ALA A CA 1
ATOM 4201 C C . ALA A 1 523 ? 6.998 18.813 0.326 1.00 74.62 523 ALA A C 1
ATOM 4203 O O . ALA A 1 523 ? 6.515 17.699 0.533 1.00 74.62 523 ALA A O 1
ATOM 4204 N N . LEU A 1 524 ? 8.317 18.999 0.217 1.00 73.19 524 LEU A N 1
ATOM 4205 C CA . LEU A 1 524 ? 9.307 17.923 0.288 1.00 73.19 524 LEU A CA 1
ATOM 4206 C C . LEU A 1 524 ? 9.386 17.313 1.696 1.00 73.19 524 LEU A C 1
ATOM 4208 O O . LEU A 1 524 ? 9.377 16.092 1.834 1.00 73.19 524 LEU A O 1
ATOM 4212 N N . LYS A 1 525 ? 9.357 18.133 2.758 1.00 76.88 525 LYS A N 1
ATOM 4213 C CA . LYS A 1 525 ? 9.254 17.644 4.147 1.00 76.88 525 LYS A CA 1
ATOM 4214 C C . LYS A 1 525 ? 7.992 16.811 4.364 1.00 76.88 525 LYS A C 1
ATOM 4216 O O . LYS A 1 525 ? 8.068 15.747 4.975 1.00 76.88 525 LYS A O 1
ATOM 4221 N N . PHE A 1 526 ? 6.847 17.266 3.850 1.00 77.69 526 PHE A N 1
ATOM 4222 C CA . PHE A 1 526 ? 5.600 16.504 3.911 1.00 77.69 526 PHE A CA 1
ATOM 4223 C C . PHE A 1 526 ? 5.725 15.167 3.168 1.00 77.69 526 PHE A C 1
ATOM 4225 O O . PHE A 1 526 ? 5.376 14.131 3.735 1.00 77.69 526 PHE A O 1
ATOM 4232 N N . ALA A 1 527 ? 6.279 15.169 1.952 1.00 72.94 527 ALA A N 1
ATOM 4233 C CA . ALA A 1 527 ? 6.467 13.964 1.146 1.00 72.94 527 ALA A CA 1
ATOM 4234 C C . ALA A 1 527 ? 7.408 12.939 1.804 1.00 72.94 527 ALA A C 1
ATOM 4236 O O . ALA A 1 527 ? 7.153 11.737 1.749 1.00 72.94 527 ALA A O 1
ATOM 4237 N N . VAL A 1 528 ? 8.468 13.406 2.467 1.00 70.06 528 VAL A N 1
ATOM 4238 C CA . VAL A 1 528 ? 9.390 12.556 3.237 1.00 70.06 528 VAL A CA 1
ATOM 4239 C C . VAL A 1 528 ? 8.722 12.001 4.497 1.00 70.06 528 VAL A C 1
ATOM 4241 O O . VAL A 1 528 ? 8.964 10.851 4.848 1.00 70.06 528 VAL A O 1
ATOM 4244 N N . ALA A 1 529 ? 7.860 12.773 5.161 1.00 68.38 529 ALA A N 1
ATOM 4245 C CA . ALA A 1 529 ? 7.144 12.310 6.349 1.00 68.38 529 ALA A CA 1
ATOM 4246 C C . ALA A 1 529 ? 6.027 11.290 6.038 1.00 68.38 529 ALA A C 1
ATOM 4248 O O . ALA A 1 529 ? 5.726 10.457 6.886 1.00 68.38 529 ALA A O 1
ATOM 4249 N N . HIS A 1 530 ? 5.443 11.319 4.833 1.00 71.00 530 HIS A N 1
ATOM 4250 C CA . HIS A 1 530 ? 4.281 10.498 4.442 1.00 71.00 530 HIS A CA 1
ATOM 4251 C C . HIS A 1 530 ? 4.642 9.479 3.353 1.00 71.00 530 HIS A C 1
ATOM 4253 O O . HIS A 1 530 ? 4.042 9.419 2.276 1.00 71.00 530 HIS A O 1
ATOM 4259 N N . THR A 1 531 ? 5.681 8.684 3.620 1.00 65.06 531 THR A N 1
ATOM 4260 C CA . THR A 1 531 ? 6.228 7.701 2.666 1.00 65.06 531 THR A CA 1
ATOM 4261 C C . THR A 1 531 ? 5.266 6.575 2.282 1.00 65.06 531 THR A C 1
ATOM 4263 O O . THR A 1 531 ? 5.485 5.911 1.269 1.00 65.06 531 THR A O 1
ATOM 4266 N N . ASP A 1 532 ? 4.240 6.360 3.100 1.00 62.69 532 ASP A N 1
ATOM 4267 C CA . ASP A 1 532 ? 3.170 5.380 2.947 1.00 62.69 532 ASP A CA 1
ATOM 4268 C C . ASP A 1 532 ? 2.128 5.800 1.903 1.00 62.69 532 ASP A C 1
ATOM 4270 O O . ASP A 1 532 ? 1.491 4.941 1.297 1.00 62.69 532 ASP A O 1
ATOM 4274 N N . ILE A 1 533 ? 1.989 7.107 1.665 1.00 68.75 533 ILE A N 1
ATOM 4275 C CA . ILE A 1 533 ? 0.995 7.676 0.750 1.00 68.75 533 ILE A CA 1
ATOM 4276 C C . ILE A 1 533 ? 1.660 8.282 -0.497 1.00 68.75 533 ILE A C 1
ATOM 4278 O O . ILE A 1 533 ? 1.101 8.217 -1.591 1.00 68.75 533 ILE A O 1
ATOM 4282 N N . VAL A 1 534 ? 2.865 8.851 -0.367 1.00 68.12 534 VAL A N 1
ATOM 4283 C CA . VAL A 1 534 ? 3.577 9.494 -1.481 1.00 68.12 534 VAL A CA 1
ATOM 4284 C C . VAL A 1 534 ? 4.490 8.495 -2.190 1.00 68.12 534 VAL A C 1
ATOM 4286 O O . VAL A 1 534 ? 5.411 7.932 -1.591 1.00 68.12 534 VAL A O 1
ATOM 4289 N N . SER A 1 535 ? 4.281 8.293 -3.494 1.00 72.31 535 SER A N 1
ATOM 4290 C CA . SER A 1 535 ? 5.087 7.360 -4.290 1.00 72.31 535 SER A CA 1
ATOM 4291 C C . SER A 1 535 ? 6.574 7.751 -4.311 1.00 72.31 535 SER A C 1
ATOM 4293 O O . SER A 1 535 ? 6.952 8.914 -4.143 1.00 72.31 535 SER A O 1
ATOM 4295 N N . VAL A 1 536 ? 7.454 6.759 -4.479 1.00 72.12 536 VAL A N 1
ATOM 4296 C CA . VAL A 1 536 ? 8.908 6.993 -4.587 1.00 72.12 536 VAL A CA 1
ATOM 4297 C C . VAL A 1 536 ? 9.222 7.858 -5.812 1.00 72.12 536 VAL A C 1
ATOM 4299 O O . VAL A 1 536 ? 10.026 8.778 -5.720 1.00 72.12 536 VAL A O 1
ATOM 4302 N N . GLU A 1 537 ? 8.529 7.619 -6.928 1.00 73.88 537 GLU A N 1
ATOM 4303 C CA . GLU A 1 537 ? 8.700 8.381 -8.168 1.00 73.88 537 GLU A CA 1
ATOM 4304 C C . GLU A 1 537 ? 8.387 9.873 -7.983 1.00 73.88 537 GLU A C 1
ATOM 4306 O O . GLU A 1 537 ? 9.161 10.723 -8.426 1.00 73.88 537 GLU A O 1
ATOM 4311 N N . LEU A 1 538 ? 7.297 10.200 -7.277 1.00 71.62 538 LEU A N 1
ATOM 4312 C CA . LEU A 1 538 ? 6.915 11.587 -7.014 1.00 71.62 538 LEU A CA 1
ATOM 4313 C C . LEU A 1 538 ? 7.969 12.311 -6.166 1.00 71.62 538 LEU A C 1
ATOM 4315 O O . LEU A 1 538 ? 8.325 13.448 -6.458 1.00 71.62 538 LEU A O 1
ATOM 4319 N N . ARG A 1 539 ? 8.514 11.635 -5.146 1.00 71.38 539 ARG A N 1
ATOM 4320 C CA . ARG A 1 539 ? 9.573 12.184 -4.283 1.00 71.38 539 ARG A CA 1
ATOM 4321 C C . ARG A 1 539 ? 10.841 12.502 -5.061 1.00 71.38 539 ARG A C 1
ATOM 4323 O O . ARG A 1 539 ? 11.333 13.623 -4.958 1.00 71.38 539 ARG A O 1
ATOM 4330 N N . CYS A 1 540 ? 11.324 11.557 -5.869 1.00 69.19 540 CYS A N 1
ATOM 4331 C CA . CYS A 1 540 ? 12.518 11.766 -6.687 1.00 69.19 540 CYS A CA 1
ATOM 4332 C C . CYS A 1 540 ? 12.346 12.965 -7.631 1.00 69.19 540 CYS A C 1
ATOM 4334 O O . CYS A 1 540 ? 13.246 13.796 -7.727 1.00 69.19 540 CYS A O 1
ATOM 4336 N N . ARG A 1 541 ? 11.170 13.118 -8.262 1.00 69.38 541 ARG A N 1
ATOM 4337 C CA . ARG A 1 541 ? 10.896 14.270 -9.139 1.00 69.38 541 ARG A CA 1
ATOM 4338 C C . ARG A 1 541 ? 10.967 15.612 -8.408 1.00 69.38 541 ARG A C 1
ATOM 4340 O O . ARG A 1 541 ? 11.504 16.561 -8.968 1.00 69.38 541 ARG A O 1
ATOM 4347 N N . ILE A 1 542 ? 10.458 15.702 -7.178 1.00 67.06 542 ILE A N 1
ATOM 4348 C CA . ILE A 1 542 ? 10.502 16.947 -6.389 1.00 67.06 542 ILE A CA 1
ATOM 4349 C C . ILE A 1 542 ? 11.936 17.231 -5.900 1.00 67.06 542 ILE A C 1
ATOM 4351 O O . ILE A 1 542 ? 12.385 18.377 -5.949 1.00 67.06 542 ILE A O 1
ATOM 4355 N N . GLU A 1 543 ? 12.691 16.209 -5.478 1.00 65.44 543 GLU A N 1
ATOM 4356 C CA . GLU A 1 543 ? 14.100 16.359 -5.070 1.00 65.44 543 GLU A CA 1
ATOM 4357 C C . GLU A 1 543 ? 14.984 16.890 -6.202 1.00 65.44 543 GLU A C 1
ATOM 4359 O O . GLU A 1 543 ? 15.760 17.828 -5.985 1.00 65.44 543 GLU A O 1
ATOM 4364 N N . GLU A 1 544 ? 14.814 16.367 -7.421 1.00 62.78 544 GLU A N 1
ATOM 4365 C CA . GLU A 1 544 ? 15.563 16.795 -8.609 1.00 62.78 544 GLU A CA 1
ATOM 4366 C C . GLU A 1 544 ? 15.434 18.296 -8.920 1.00 62.78 544 GLU A C 1
ATOM 4368 O O . GLU A 1 544 ? 16.316 18.870 -9.564 1.00 62.78 544 GLU A O 1
ATOM 4373 N N . GLN A 1 545 ? 14.373 18.953 -8.447 1.00 59.16 545 GLN A N 1
ATOM 4374 C CA . GLN A 1 545 ? 14.141 20.378 -8.679 1.00 59.16 545 GLN A CA 1
ATOM 4375 C C . GLN A 1 545 ? 14.864 21.302 -7.684 1.00 59.16 545 GLN A C 1
ATOM 4377 O O . GLN A 1 545 ? 14.929 22.506 -7.921 1.00 59.16 545 GLN A O 1
ATOM 4382 N N . THR A 1 546 ? 15.439 20.778 -6.593 1.00 56.62 546 THR A N 1
ATOM 4383 C CA . THR A 1 546 ? 16.031 21.609 -5.520 1.00 56.62 546 THR A CA 1
ATOM 4384 C C . THR A 1 546 ? 17.538 21.876 -5.638 1.00 56.62 546 THR A C 1
ATOM 4386 O O . THR A 1 546 ? 18.004 22.871 -5.082 1.00 56.62 546 THR A O 1
ATOM 4389 N N . ASN A 1 547 ? 18.307 21.052 -6.362 1.00 55.75 547 ASN A N 1
ATOM 4390 C CA . ASN A 1 547 ? 19.724 21.311 -6.671 1.00 55.75 547 ASN A CA 1
ATOM 4391 C C . ASN A 1 547 ? 20.140 20.621 -7.993 1.00 55.75 547 ASN A C 1
ATOM 4393 O O . ASN A 1 547 ? 20.655 19.503 -7.973 1.00 55.75 547 ASN A O 1
ATOM 4397 N N . PRO A 1 548 ? 19.883 21.234 -9.163 1.00 53.38 548 PRO A N 1
ATOM 4398 C CA . PRO A 1 548 ? 19.916 20.512 -10.435 1.00 53.38 548 PRO A CA 1
ATOM 4399 C C . PRO A 1 548 ? 21.322 20.145 -10.938 1.00 53.38 548 PRO A C 1
ATOM 4401 O O . PRO A 1 548 ? 21.427 19.289 -11.816 1.00 53.38 548 PRO A O 1
ATOM 4404 N N . PHE A 1 549 ? 22.390 20.775 -10.431 1.00 55.97 549 PHE A N 1
ATOM 4405 C CA . PHE A 1 549 ? 23.729 20.696 -11.037 1.00 55.97 549 PHE A CA 1
ATOM 4406 C C . PHE A 1 549 ? 24.666 19.678 -10.371 1.00 55.97 549 PHE A C 1
ATOM 4408 O O . PHE A 1 549 ? 25.484 19.064 -11.061 1.00 55.97 549 PHE A O 1
ATOM 4415 N N . GLU A 1 550 ? 24.534 19.466 -9.058 1.00 61.50 550 GLU A N 1
ATOM 4416 C CA . GLU A 1 550 ? 25.315 18.489 -8.296 1.00 61.50 550 GLU A CA 1
ATOM 4417 C C . GLU A 1 550 ? 24.489 17.217 -8.068 1.00 61.50 550 GLU A C 1
ATOM 4419 O O . GLU A 1 550 ? 23.713 17.100 -7.121 1.00 61.50 550 GLU A O 1
ATOM 4424 N N . THR A 1 551 ? 24.652 16.242 -8.962 1.00 68.56 551 THR A N 1
ATOM 4425 C CA . THR A 1 551 ? 24.014 14.927 -8.820 1.00 68.56 551 THR A CA 1
ATOM 4426 C C . THR A 1 551 ? 24.569 14.169 -7.614 1.00 68.56 551 THR A C 1
ATOM 4428 O O . THR A 1 551 ? 25.768 14.233 -7.340 1.00 68.56 551 THR A O 1
ATOM 4431 N N . GLU A 1 552 ? 23.737 13.357 -6.964 1.00 71.06 552 GLU A N 1
ATOM 4432 C CA . GLU A 1 552 ? 24.132 12.546 -5.803 1.00 71.06 552 GLU A CA 1
ATOM 4433 C C . GLU A 1 552 ? 25.314 11.597 -6.095 1.00 71.06 552 GLU A C 1
ATOM 4435 O O . GLU A 1 552 ? 26.137 11.314 -5.225 1.00 71.06 552 GLU A O 1
ATOM 4440 N N . GLU A 1 553 ? 25.461 11.161 -7.350 1.00 79.25 553 GLU A N 1
ATOM 4441 C CA . GLU A 1 553 ? 26.620 10.388 -7.812 1.00 79.25 553 GLU A CA 1
ATOM 4442 C C . GLU A 1 553 ? 27.941 11.161 -7.698 1.00 79.25 553 GLU A C 1
ATOM 4444 O O . GLU A 1 553 ? 28.955 10.584 -7.301 1.00 79.25 553 GLU A O 1
ATOM 4449 N N . ILE A 1 554 ? 27.938 12.463 -8.013 1.00 81.19 554 ILE A N 1
ATOM 4450 C CA . ILE A 1 554 ? 29.121 13.325 -7.886 1.00 81.19 554 ILE A CA 1
ATOM 4451 C C . ILE A 1 554 ? 29.469 13.520 -6.415 1.00 81.19 554 ILE A C 1
ATOM 4453 O O . ILE A 1 554 ? 30.647 13.423 -6.087 1.00 81.19 554 ILE A O 1
ATOM 4457 N N . LYS A 1 555 ? 28.482 13.710 -5.528 1.00 78.56 555 LYS A N 1
ATOM 4458 C CA . LYS A 1 555 ? 28.739 13.834 -4.082 1.00 78.56 555 LYS A CA 1
ATOM 4459 C C . LYS A 1 555 ? 29.426 12.591 -3.529 1.00 78.56 555 LYS A C 1
ATOM 4461 O O . LYS A 1 555 ? 30.534 12.688 -3.011 1.00 78.56 555 LYS A O 1
ATOM 4466 N N . ARG A 1 556 ? 28.839 11.413 -3.765 1.00 82.94 556 ARG A N 1
ATOM 4467 C CA . ARG A 1 556 ? 29.415 10.127 -3.328 1.00 82.94 556 ARG A CA 1
ATOM 4468 C C . ARG A 1 556 ? 30.798 9.867 -3.916 1.00 82.94 556 ARG A C 1
ATOM 4470 O O . ARG A 1 556 ? 31.641 9.235 -3.288 1.00 82.94 556 ARG A O 1
ATOM 4477 N N . TRP A 1 557 ? 31.029 10.286 -5.159 1.00 84.38 557 TRP A N 1
ATOM 4478 C CA . TRP A 1 557 ? 32.348 10.173 -5.771 1.00 84.38 557 TRP A CA 1
ATOM 4479 C C . TRP A 1 557 ? 33.348 11.171 -5.174 1.00 84.38 557 TRP A C 1
ATOM 4481 O O . TRP A 1 557 ? 34.493 10.785 -4.952 1.00 84.38 557 TRP A O 1
ATOM 4491 N N . SER A 1 558 ? 32.920 12.395 -4.854 1.00 82.69 558 SER A N 1
ATOM 4492 C CA . SER A 1 558 ? 33.772 13.437 -4.274 1.00 82.69 558 SER A CA 1
ATOM 4493 C C . SER A 1 558 ? 34.342 13.052 -2.909 1.00 82.69 558 SER A C 1
ATOM 4495 O O . SER A 1 558 ? 35.487 13.391 -2.625 1.00 82.69 558 SER A O 1
ATOM 4497 N N . ASP A 1 559 ? 33.611 12.250 -2.128 1.00 84.00 559 ASP A N 1
ATOM 4498 C CA . ASP A 1 559 ? 34.068 11.721 -0.835 1.00 84.00 559 ASP A CA 1
ATOM 4499 C C . ASP A 1 559 ? 35.283 10.780 -0.958 1.00 84.00 559 ASP A C 1
ATOM 4501 O O . ASP A 1 559 ? 35.954 10.494 0.031 1.00 84.00 559 ASP A O 1
ATOM 4505 N N . ARG A 1 560 ? 35.578 10.283 -2.169 1.00 87.38 560 ARG A N 1
ATOM 4506 C CA . ARG A 1 560 ? 36.722 9.397 -2.452 1.00 87.38 560 ARG A CA 1
ATOM 4507 C C . ARG A 1 560 ? 37.952 10.131 -2.985 1.00 87.38 560 ARG A C 1
ATOM 4509 O O . ARG A 1 560 ? 38.986 9.494 -3.177 1.00 87.38 560 ARG A O 1
ATOM 4516 N N . LEU A 1 561 ? 37.841 11.426 -3.272 1.00 86.62 561 LEU A N 1
ATOM 4517 C CA . LEU A 1 561 ? 38.957 12.231 -3.762 1.00 86.62 561 LEU A CA 1
ATOM 4518 C C . LEU A 1 561 ? 39.891 12.617 -2.617 1.00 86.62 561 LEU A C 1
ATOM 4520 O O . LEU A 1 561 ? 39.476 12.731 -1.463 1.00 86.62 561 LEU A O 1
ATOM 4524 N N . ASN A 1 562 ? 41.160 12.865 -2.940 1.00 91.12 562 ASN A N 1
ATOM 4525 C CA . ASN A 1 562 ? 42.052 13.493 -1.970 1.00 91.12 562 ASN A CA 1
ATOM 4526 C C . ASN A 1 562 ? 41.629 14.957 -1.717 1.00 91.12 562 ASN A C 1
ATOM 4528 O O . ASN A 1 562 ? 40.848 15.543 -2.471 1.00 91.12 562 ASN A O 1
ATOM 4532 N N . GLN A 1 563 ? 42.142 15.561 -0.643 1.00 85.38 563 GLN A N 1
ATOM 4533 C CA . GLN A 1 563 ? 41.701 16.889 -0.206 1.00 85.38 563 GLN A CA 1
ATOM 4534 C C . GLN A 1 563 ? 41.910 17.980 -1.273 1.00 85.38 563 GLN A C 1
ATOM 4536 O O . GLN A 1 563 ? 41.055 18.857 -1.431 1.00 85.38 563 GLN A O 1
ATOM 4541 N N . ASP A 1 564 ? 43.017 17.925 -2.014 1.00 87.12 564 ASP A N 1
ATOM 4542 C CA . ASP A 1 564 ? 43.350 18.915 -3.042 1.00 87.12 564 ASP A CA 1
ATOM 4543 C C . ASP A 1 564 ? 42.420 18.797 -4.255 1.00 87.12 564 ASP A C 1
ATOM 4545 O O . ASP A 1 564 ? 41.877 19.799 -4.732 1.00 87.12 564 ASP A O 1
ATOM 4549 N N . GLU A 1 565 ? 42.158 17.570 -4.708 1.00 88.56 565 GLU A N 1
ATOM 4550 C CA . GLU A 1 565 ? 41.206 17.271 -5.777 1.00 88.56 565 GLU A CA 1
ATOM 4551 C C . GLU A 1 565 ? 39.775 17.646 -5.382 1.00 88.56 565 GLU A C 1
ATOM 4553 O O . GLU A 1 565 ? 39.064 18.253 -6.183 1.00 88.56 565 GLU A O 1
ATOM 4558 N N . ALA A 1 566 ? 39.356 17.357 -4.146 1.00 86.69 566 ALA A N 1
ATOM 4559 C CA . ALA A 1 566 ? 38.032 17.714 -3.640 1.00 86.69 566 ALA A CA 1
ATOM 4560 C C . ALA A 1 566 ? 37.836 19.240 -3.570 1.00 86.69 566 ALA A C 1
ATOM 4562 O O . ALA A 1 566 ? 36.781 19.763 -3.945 1.00 86.69 566 ALA A O 1
ATOM 4563 N N . ASN A 1 567 ? 38.864 19.979 -3.139 1.00 87.12 567 ASN A N 1
ATOM 4564 C CA . ASN A 1 567 ? 38.847 21.443 -3.117 1.00 87.12 567 ASN A CA 1
ATOM 4565 C C . ASN A 1 567 ? 38.791 22.030 -4.535 1.00 87.12 567 ASN A C 1
ATOM 4567 O O . ASN A 1 567 ? 38.008 22.950 -4.802 1.00 87.12 567 ASN A O 1
ATOM 4571 N N . LEU A 1 568 ? 39.587 21.483 -5.459 1.00 87.38 568 LEU A N 1
ATOM 4572 C CA . LEU A 1 568 ? 39.562 21.884 -6.862 1.00 87.38 568 LEU A CA 1
ATOM 4573 C C . LEU A 1 568 ? 38.205 21.570 -7.507 1.00 87.38 568 LEU A C 1
ATOM 4575 O O . LEU A 1 568 ? 37.666 22.419 -8.215 1.00 87.38 568 LEU A O 1
ATOM 4579 N N . LEU A 1 569 ? 37.615 20.407 -7.221 1.00 89.31 569 LEU A N 1
ATOM 4580 C CA . LEU A 1 569 ? 36.298 20.018 -7.720 1.00 89.31 569 LEU A CA 1
ATOM 4581 C C . LEU A 1 569 ? 35.212 20.982 -7.239 1.00 89.31 569 LEU A C 1
ATOM 4583 O O . LEU A 1 569 ? 34.447 21.479 -8.060 1.00 89.31 569 LEU A O 1
ATOM 4587 N N . LYS A 1 570 ? 35.176 21.315 -5.942 1.00 86.44 570 LYS A N 1
ATOM 4588 C CA . LYS A 1 570 ? 34.226 22.303 -5.395 1.00 86.44 570 LYS A CA 1
ATOM 4589 C C . LYS A 1 570 ? 34.338 23.653 -6.099 1.00 86.44 570 LYS A C 1
ATOM 4591 O O . LYS A 1 570 ? 33.325 24.285 -6.397 1.00 86.44 570 LYS A O 1
ATOM 4596 N N . LYS A 1 571 ? 35.566 24.093 -6.397 1.00 86.75 571 LYS A N 1
ATOM 4597 C CA . LYS A 1 571 ? 35.799 25.311 -7.181 1.00 86.75 571 LYS A CA 1
ATOM 4598 C C . LYS A 1 571 ? 35.235 25.170 -8.596 1.00 86.75 571 LYS A C 1
ATOM 4600 O O . LYS A 1 571 ? 34.516 26.054 -9.040 1.00 86.75 571 LYS A O 1
ATOM 4605 N N . ILE A 1 572 ? 35.516 24.062 -9.278 1.00 88.31 572 ILE A N 1
ATOM 4606 C CA . ILE A 1 572 ? 35.026 23.787 -10.637 1.00 88.31 572 ILE A CA 1
ATOM 4607 C C . ILE A 1 572 ? 33.493 23.724 -10.691 1.00 88.31 572 ILE A C 1
ATOM 4609 O O . ILE A 1 572 ? 32.914 24.256 -11.635 1.00 88.31 572 ILE A O 1
ATOM 4613 N N . ILE A 1 573 ? 32.837 23.108 -9.703 1.00 86.19 573 ILE A N 1
ATOM 4614 C CA . ILE A 1 573 ? 31.370 23.033 -9.625 1.00 86.19 573 ILE A CA 1
ATOM 4615 C C . ILE A 1 573 ? 30.781 24.441 -9.503 1.00 86.19 573 ILE A C 1
ATOM 4617 O O . ILE A 1 573 ? 29.910 24.790 -10.290 1.00 86.19 573 ILE A O 1
ATOM 4621 N N . ARG A 1 574 ? 31.335 25.295 -8.632 1.00 83.44 574 ARG A N 1
ATOM 4622 C CA . ARG A 1 574 ? 30.916 26.705 -8.532 1.00 83.44 574 ARG A CA 1
ATOM 4623 C C . ARG A 1 574 ? 31.152 27.497 -9.820 1.00 83.44 574 ARG A C 1
ATOM 4625 O O . ARG A 1 574 ? 30.298 28.282 -10.219 1.00 83.44 574 ARG A O 1
ATOM 4632 N N . GLU A 1 575 ? 32.296 27.294 -10.485 1.00 84.31 575 GLU A N 1
ATOM 4633 C CA . GLU A 1 575 ? 32.567 27.894 -11.804 1.00 84.31 575 GLU A CA 1
ATOM 4634 C C . GLU A 1 575 ? 31.484 27.471 -12.814 1.00 84.31 575 GLU A C 1
ATOM 4636 O O . GLU A 1 575 ? 30.949 28.304 -13.546 1.00 84.31 575 GLU A O 1
ATOM 4641 N N . PHE A 1 576 ? 31.137 26.181 -12.836 1.00 84.69 576 PHE A N 1
ATOM 4642 C CA . PHE A 1 576 ? 30.116 25.627 -13.720 1.00 84.69 576 PHE A CA 1
ATOM 4643 C C . PHE A 1 576 ? 28.715 26.168 -13.420 1.00 84.69 576 PHE A C 1
ATOM 4645 O O . PHE A 1 576 ? 28.036 26.579 -14.358 1.00 84.69 576 PHE A O 1
ATOM 4652 N N . GLU A 1 577 ? 28.305 26.215 -12.152 1.00 80.81 577 GLU A N 1
ATOM 4653 C CA . GLU A 1 577 ? 27.018 26.773 -11.718 1.00 80.81 577 GLU A CA 1
ATOM 4654 C C . GLU A 1 577 ? 26.857 28.220 -12.191 1.00 80.81 577 GLU A C 1
ATOM 4656 O O . GLU A 1 577 ? 25.847 28.561 -12.811 1.00 80.81 577 GLU A O 1
ATOM 4661 N N . LEU A 1 578 ? 27.889 29.050 -11.992 1.00 79.94 578 LEU A N 1
ATOM 4662 C CA . LEU A 1 578 ? 27.864 30.443 -12.433 1.00 79.94 578 LEU A CA 1
ATOM 4663 C C . LEU A 1 578 ? 27.768 30.546 -13.958 1.00 79.94 578 LEU A C 1
ATOM 4665 O O . LEU A 1 578 ? 26.928 31.277 -14.484 1.00 79.94 578 LEU A O 1
ATOM 4669 N N . TYR A 1 579 ? 28.600 29.800 -14.690 1.00 82.88 579 TYR A N 1
ATOM 4670 C CA . TYR A 1 579 ? 28.547 29.834 -16.147 1.00 82.88 579 TYR A CA 1
ATOM 4671 C C . TYR A 1 579 ? 27.203 29.336 -16.684 1.00 82.88 579 TYR A C 1
ATOM 4673 O O . TYR A 1 579 ? 26.690 29.910 -17.641 1.00 82.88 579 TYR A O 1
ATOM 4681 N N . LYS A 1 580 ? 26.626 28.281 -16.097 1.00 80.00 580 LYS A N 1
ATOM 4682 C CA . LYS A 1 580 ? 25.355 27.700 -16.546 1.00 80.00 580 LYS A CA 1
ATOM 4683 C C . LYS A 1 580 ? 24.184 28.643 -16.294 1.00 80.00 580 LYS A C 1
ATOM 4685 O O . LYS A 1 580 ? 23.297 28.721 -17.140 1.00 80.00 580 LYS A O 1
ATOM 4690 N N . TYR A 1 581 ? 24.215 29.385 -15.188 1.00 74.56 581 TYR A N 1
ATOM 4691 C CA . TYR A 1 581 ? 23.251 30.451 -14.924 1.00 74.56 581 TYR A CA 1
ATOM 4692 C C . TYR A 1 581 ? 23.304 31.551 -15.998 1.00 74.56 581 TYR A C 1
ATOM 4694 O O . TYR A 1 581 ? 22.271 32.018 -16.467 1.00 74.56 581 TYR A O 1
ATOM 4702 N N . LEU A 1 582 ? 24.509 31.927 -16.436 1.00 75.94 582 LEU A N 1
ATOM 4703 C CA . LEU A 1 582 ? 24.717 32.973 -17.446 1.00 75.94 582 LEU A CA 1
ATOM 4704 C C . LEU A 1 582 ? 24.478 32.505 -18.889 1.00 75.94 582 LEU A C 1
ATOM 4706 O O . LEU A 1 582 ? 24.286 33.326 -19.787 1.00 75.94 582 LEU A O 1
ATOM 4710 N N . ASP A 1 583 ? 24.559 31.203 -19.147 1.00 77.75 583 ASP A N 1
ATOM 4711 C CA . ASP A 1 583 ? 24.599 30.662 -20.496 1.00 77.75 583 ASP A CA 1
ATOM 4712 C C . ASP A 1 583 ? 23.977 29.268 -20.564 1.00 77.75 583 ASP A C 1
ATOM 4714 O O . ASP A 1 583 ? 24.580 28.234 -20.258 1.00 77.75 583 ASP A O 1
ATOM 4718 N N . SER A 1 584 ? 22.750 29.252 -21.075 1.00 77.56 584 SER A N 1
ATOM 4719 C CA . SER A 1 584 ? 21.936 28.050 -21.226 1.00 77.56 584 SER A CA 1
ATOM 4720 C C . SER A 1 584 ? 22.566 26.986 -22.131 1.00 77.56 584 SER A C 1
ATOM 4722 O O . SER A 1 584 ? 22.217 25.817 -21.983 1.00 77.56 584 SER A O 1
ATOM 4724 N N . ASN A 1 585 ? 23.535 27.350 -22.985 1.00 79.88 585 ASN A N 1
ATOM 4725 C CA . ASN A 1 585 ? 24.189 26.442 -23.939 1.00 79.88 585 ASN A CA 1
ATOM 4726 C C . ASN A 1 585 ? 25.237 25.495 -23.317 1.00 79.88 585 ASN A C 1
ATOM 4728 O O . ASN A 1 585 ? 25.905 24.749 -24.043 1.00 79.88 585 ASN A O 1
ATOM 4732 N N . LEU A 1 586 ? 25.478 25.587 -22.009 1.00 84.19 586 LEU A N 1
ATOM 4733 C CA . LEU A 1 586 ? 26.326 24.663 -21.250 1.00 84.19 586 LEU A CA 1
ATOM 4734 C C . LEU A 1 586 ? 25.549 23.391 -20.876 1.00 84.19 586 LEU A C 1
ATOM 4736 O O . LEU A 1 586 ? 24.322 23.405 -20.963 1.00 84.19 586 LEU A O 1
ATOM 4740 N N . PRO A 1 587 ? 26.209 22.279 -20.498 1.00 85.62 587 PRO A N 1
ATOM 4741 C CA . PRO A 1 587 ? 25.487 21.048 -20.188 1.00 85.62 587 PRO A CA 1
ATOM 4742 C C . PRO A 1 587 ? 24.505 21.252 -19.029 1.00 85.62 587 PRO A C 1
ATOM 4744 O O . PRO A 1 587 ? 24.743 22.098 -18.166 1.00 85.62 587 PRO A O 1
ATOM 4747 N N . SER A 1 588 ? 23.387 20.526 -19.018 1.00 81.44 588 SER A N 1
ATOM 4748 C CA . SER A 1 588 ? 22.405 20.612 -17.922 1.00 81.44 588 SER A CA 1
ATOM 4749 C C . SER A 1 588 ? 22.955 20.040 -16.619 1.00 81.44 588 SER A C 1
ATOM 4751 O O . SER A 1 588 ? 22.763 20.632 -15.560 1.00 81.44 588 SER A O 1
ATOM 4753 N N . ARG A 1 589 ? 23.669 18.914 -16.708 1.00 82.31 589 ARG A N 1
ATOM 4754 C CA . ARG A 1 589 ? 24.241 18.175 -15.577 1.00 82.31 589 ARG A CA 1
ATOM 4755 C C . ARG A 1 589 ? 25.639 17.664 -15.926 1.00 82.31 589 ARG A C 1
ATOM 4757 O O . ARG A 1 589 ? 25.966 17.471 -17.099 1.00 82.31 589 ARG A O 1
ATOM 4764 N N . LEU A 1 590 ? 26.457 17.419 -14.904 1.00 84.50 590 LEU A N 1
ATOM 4765 C CA . LEU A 1 590 ? 27.748 16.751 -15.055 1.00 84.50 590 LEU A CA 1
ATOM 4766 C C . LEU A 1 590 ? 27.638 15.290 -14.619 1.00 84.50 590 LEU A C 1
ATOM 4768 O O . LEU A 1 590 ? 26.976 14.962 -13.644 1.00 84.50 590 LEU A O 1
ATOM 4772 N N . THR A 1 591 ? 28.326 14.414 -15.341 1.00 86.69 591 THR A N 1
ATOM 4773 C CA . THR A 1 591 ? 28.590 13.032 -14.911 1.00 86.69 591 THR A CA 1
ATOM 4774 C C . THR A 1 591 ? 29.935 12.958 -14.193 1.00 86.69 591 THR A C 1
ATOM 4776 O O . THR A 1 591 ? 30.819 13.781 -14.448 1.00 86.69 591 THR A O 1
ATOM 4779 N N . VAL A 1 592 ? 30.145 11.919 -13.380 1.00 85.25 592 VAL A N 1
ATOM 4780 C CA . VAL A 1 592 ? 31.433 11.661 -12.706 1.00 85.25 592 VAL A CA 1
ATOM 4781 C C . VAL A 1 592 ? 32.605 11.683 -13.696 1.00 85.25 592 VAL A C 1
ATOM 4783 O O . VAL A 1 592 ? 33.577 12.402 -13.493 1.00 85.25 592 VAL A O 1
ATOM 4786 N N . LYS A 1 593 ? 32.476 11.013 -14.849 1.00 83.69 593 LYS A N 1
ATOM 4787 C CA . LYS A 1 593 ? 33.529 10.978 -15.882 1.00 83.69 593 LYS A CA 1
ATOM 4788 C C . LYS A 1 593 ? 33.832 12.359 -16.488 1.00 83.69 593 LYS A C 1
ATOM 4790 O O . LYS A 1 593 ? 34.960 12.632 -16.899 1.00 83.69 593 LYS A O 1
ATOM 4795 N N . GLN A 1 594 ? 32.838 13.245 -16.584 1.00 88.56 594 GLN A N 1
ATOM 4796 C CA . GLN A 1 594 ? 33.048 14.621 -17.056 1.00 88.56 594 GLN A CA 1
ATOM 4797 C C . GLN A 1 594 ? 33.710 15.488 -15.981 1.00 88.56 594 GLN A C 1
ATOM 4799 O O . GLN A 1 594 ? 34.579 16.292 -16.318 1.00 88.56 594 GLN A O 1
ATOM 4804 N N . ALA A 1 595 ? 33.339 15.300 -14.711 1.00 88.50 595 ALA A N 1
ATOM 4805 C CA . ALA A 1 595 ? 33.977 15.955 -13.572 1.00 88.50 595 ALA A CA 1
ATOM 4806 C C . ALA A 1 595 ? 35.453 15.541 -13.441 1.00 88.50 595 ALA A C 1
ATOM 4808 O O . ALA A 1 595 ? 36.327 16.402 -13.362 1.00 88.50 595 ALA A O 1
ATOM 4809 N N . GLU A 1 596 ? 35.749 14.244 -13.566 1.00 86.50 596 GLU A N 1
ATOM 4810 C CA . GLU A 1 596 ? 37.117 13.722 -13.674 1.00 86.50 596 GLU A CA 1
ATOM 4811 C C . GLU A 1 596 ? 37.896 14.410 -14.792 1.00 86.50 596 GLU A C 1
ATOM 4813 O O . GLU A 1 596 ? 39.036 14.817 -14.599 1.00 86.50 596 GLU A O 1
ATOM 4818 N N . ARG A 1 597 ? 37.279 14.589 -15.968 1.00 85.19 597 ARG A N 1
ATOM 4819 C CA . ARG A 1 597 ? 37.921 15.265 -17.104 1.00 85.19 597 ARG A CA 1
ATOM 4820 C C . ARG A 1 597 ? 38.229 16.730 -16.797 1.00 85.19 597 ARG A C 1
ATOM 4822 O O . ARG A 1 597 ? 39.270 17.220 -17.221 1.00 85.19 597 ARG A O 1
ATOM 4829 N N . LEU A 1 598 ? 37.335 17.425 -16.094 1.00 89.25 598 LEU A N 1
ATOM 4830 C CA . LEU A 1 598 ? 37.516 18.827 -15.714 1.00 89.25 598 LEU A CA 1
ATOM 4831 C C . LEU A 1 598 ? 38.679 19.020 -14.737 1.00 89.25 598 LEU A C 1
ATOM 4833 O O . LEU A 1 598 ? 39.360 20.039 -14.838 1.00 89.25 598 LEU A O 1
ATOM 4837 N N . LEU A 1 599 ? 38.939 18.044 -13.859 1.00 86.50 599 LEU A N 1
ATOM 4838 C CA . LEU A 1 599 ? 40.095 18.058 -12.953 1.00 86.50 599 LEU A CA 1
ATOM 4839 C C . LEU A 1 599 ? 41.439 17.970 -13.695 1.00 86.50 599 LEU A C 1
ATOM 4841 O O . LEU A 1 599 ? 42.433 18.481 -13.197 1.00 86.50 599 LEU A O 1
ATOM 4845 N N . ILE A 1 600 ? 41.476 17.370 -14.891 1.00 84.38 600 ILE A N 1
ATOM 4846 C CA . ILE A 1 600 ? 42.701 17.229 -15.708 1.00 84.38 600 ILE A CA 1
ATOM 4847 C C . ILE A 1 600 ? 43.035 18.525 -16.466 1.00 84.38 600 ILE A C 1
ATOM 4849 O O . ILE A 1 600 ? 44.149 18.697 -16.948 1.00 84.38 600 ILE A O 1
ATOM 4853 N N . LEU A 1 601 ? 42.063 19.422 -16.655 1.00 84.12 601 LEU A N 1
ATOM 4854 C CA . LEU A 1 601 ? 42.227 20.585 -17.526 1.00 84.12 601 LEU A CA 1
ATOM 4855 C C . LEU A 1 601 ? 42.819 21.785 -16.780 1.00 84.12 601 LEU A C 1
ATOM 4857 O O . LEU A 1 601 ? 42.184 22.376 -15.899 1.00 84.12 601 LEU A O 1
ATOM 4861 N N . ASP A 1 602 ? 43.990 22.217 -17.246 1.00 78.94 602 ASP A N 1
ATOM 4862 C CA . ASP A 1 602 ? 44.701 23.367 -16.699 1.00 78.94 602 ASP A CA 1
ATOM 4863 C C . ASP A 1 602 ? 44.025 24.692 -17.087 1.00 78.94 602 ASP A C 1
ATOM 4865 O O . ASP A 1 602 ? 44.048 25.147 -18.238 1.00 78.94 602 ASP A O 1
ATOM 4869 N N . GLY A 1 603 ? 43.430 25.344 -16.089 1.00 82.94 603 GLY A N 1
ATOM 4870 C CA . GLY A 1 603 ? 42.908 26.706 -16.184 1.00 82.94 603 GLY A CA 1
ATOM 4871 C C . GLY A 1 603 ? 41.454 26.844 -16.660 1.00 82.94 603 GLY A C 1
ATOM 4872 O O . GLY A 1 603 ? 40.899 26.013 -17.387 1.00 82.94 603 GLY A O 1
ATOM 4873 N N . LYS A 1 604 ? 40.838 27.970 -16.265 1.00 84.88 604 LYS A N 1
ATOM 4874 C CA . LYS A 1 604 ? 39.416 28.297 -16.496 1.00 84.88 604 LYS A CA 1
ATOM 4875 C C . LYS A 1 604 ? 39.030 28.218 -17.980 1.00 84.88 604 LYS A C 1
ATOM 4877 O O . LYS A 1 604 ? 38.014 27.631 -18.338 1.00 84.88 604 LYS A O 1
ATOM 4882 N N . THR A 1 605 ? 39.883 28.729 -18.872 1.00 84.94 605 THR A N 1
ATOM 4883 C CA . THR A 1 605 ? 39.636 28.743 -20.326 1.00 84.94 605 THR A CA 1
ATOM 4884 C C . THR A 1 605 ? 39.509 27.343 -20.924 1.00 84.94 605 THR A C 1
ATOM 4886 O O . THR A 1 605 ? 38.667 27.123 -21.797 1.00 84.94 605 THR A O 1
ATOM 4889 N N . GLN A 1 606 ? 40.330 26.382 -20.487 1.00 83.44 606 GLN A N 1
ATOM 4890 C CA . GLN A 1 606 ? 40.252 25.008 -20.989 1.00 83.44 606 GLN A CA 1
ATOM 4891 C C . GLN A 1 606 ? 38.977 24.320 -20.496 1.00 83.44 606 GLN A C 1
ATOM 4893 O O . GLN A 1 606 ? 38.260 23.719 -21.302 1.00 83.44 606 GLN A O 1
ATOM 4898 N N . ARG A 1 607 ? 38.648 24.492 -19.209 1.00 90.06 607 ARG A N 1
ATOM 4899 C CA . ARG A 1 607 ? 37.408 23.982 -18.608 1.00 90.06 607 ARG A CA 1
ATOM 4900 C C . ARG A 1 607 ? 36.164 24.553 -19.280 1.00 90.06 607 ARG A C 1
ATOM 4902 O O . ARG A 1 607 ? 35.309 23.785 -19.708 1.00 90.06 607 ARG A O 1
ATOM 4909 N N . LEU A 1 608 ? 36.096 25.866 -19.498 1.00 88.12 608 LEU A N 1
ATOM 4910 C CA . LEU A 1 608 ? 34.957 26.497 -20.171 1.00 88.12 608 LEU A CA 1
ATOM 4911 C C . LEU A 1 608 ? 34.806 26.034 -21.628 1.00 88.12 608 LEU A C 1
ATOM 4913 O O . LEU A 1 608 ? 33.688 25.821 -22.103 1.00 88.12 608 LEU A O 1
ATOM 4917 N N . ARG A 1 609 ? 35.916 25.828 -22.352 1.00 85.56 609 ARG A N 1
ATOM 4918 C CA . ARG A 1 609 ? 35.878 25.242 -23.705 1.00 85.56 609 ARG A CA 1
ATOM 4919 C C . ARG A 1 609 ? 35.336 23.818 -23.689 1.00 85.56 609 ARG A C 1
ATOM 4921 O O . ARG A 1 609 ? 34.581 23.460 -24.595 1.00 85.56 609 ARG A O 1
ATOM 4928 N N . TYR A 1 610 ? 35.710 23.029 -22.684 1.00 88.94 610 TYR A N 1
ATOM 4929 C CA . TYR A 1 610 ? 35.203 21.674 -22.501 1.00 88.94 610 TYR A CA 1
ATOM 4930 C C . TYR A 1 610 ? 33.714 21.670 -22.135 1.00 88.94 610 TYR A C 1
ATOM 4932 O O . TYR A 1 610 ? 32.941 21.004 -22.815 1.00 88.94 610 TYR A O 1
ATOM 4940 N N . LEU A 1 611 ? 33.274 22.496 -21.182 1.00 90.12 611 LEU A N 1
ATOM 4941 C CA . LEU A 1 611 ? 31.854 22.673 -20.850 1.00 90.12 611 LEU A CA 1
ATOM 4942 C C . LEU A 1 611 ? 31.045 23.129 -22.077 1.00 90.12 611 LEU A C 1
ATOM 4944 O O . LEU A 1 611 ? 30.030 22.532 -22.419 1.00 90.12 611 LEU A O 1
ATOM 4948 N N . SER A 1 612 ? 31.549 24.103 -22.838 1.00 89.25 612 SER A N 1
ATOM 4949 C CA . SER A 1 612 ? 30.924 24.540 -24.097 1.00 89.25 612 SER A CA 1
ATOM 4950 C C . SER A 1 612 ? 30.900 23.445 -25.172 1.00 89.25 612 SER A C 1
ATOM 4952 O O . SER A 1 612 ? 30.089 23.489 -26.097 1.00 89.25 612 SER A O 1
ATOM 4954 N N . TYR A 1 613 ? 31.830 22.489 -25.138 1.00 87.69 613 TYR A N 1
ATOM 4955 C CA . TYR A 1 613 ? 31.786 21.299 -25.990 1.00 87.69 613 TYR A CA 1
ATOM 4956 C C . TYR A 1 613 ? 30.707 20.318 -25.518 1.00 87.69 613 TYR A C 1
ATOM 4958 O O . TYR A 1 613 ? 29.933 19.851 -26.353 1.00 87.69 613 TYR A O 1
ATOM 4966 N N . LEU A 1 614 ? 30.615 20.068 -24.209 1.00 89.69 614 LEU A N 1
ATOM 4967 C CA . LEU A 1 614 ? 29.603 19.195 -23.615 1.00 89.69 614 LEU A CA 1
ATOM 4968 C C . LEU A 1 614 ? 28.181 19.685 -23.904 1.00 89.69 614 LEU A C 1
ATOM 4970 O O . LEU A 1 614 ? 27.389 18.918 -24.441 1.00 89.69 614 LEU A O 1
ATOM 4974 N N . GLY A 1 615 ? 27.883 20.965 -23.670 1.00 89.06 615 GLY A N 1
ATOM 4975 C CA . GLY A 1 615 ? 26.539 21.505 -23.907 1.00 89.06 615 GLY A CA 1
ATOM 4976 C C . GLY A 1 615 ? 26.142 21.492 -25.387 1.00 89.06 615 GLY A C 1
ATOM 4977 O O . GLY A 1 615 ? 25.040 21.092 -25.749 1.00 89.06 615 GLY A O 1
ATOM 4978 N N . ARG A 1 616 ? 27.083 21.770 -26.303 1.00 87.00 616 ARG A N 1
ATOM 4979 C CA . ARG A 1 616 ? 26.840 21.575 -27.747 1.00 87.00 616 ARG A CA 1
ATOM 4980 C C . ARG A 1 616 ? 26.531 20.126 -28.104 1.00 87.00 616 ARG A C 1
ATOM 4982 O O . ARG A 1 616 ? 25.754 19.882 -29.025 1.00 87.00 616 ARG A O 1
ATOM 4989 N N . LYS A 1 617 ? 27.184 19.173 -27.441 1.00 84.25 617 LYS A N 1
ATOM 4990 C CA . LYS A 1 617 ? 26.951 17.747 -27.664 1.00 84.25 617 LYS A CA 1
ATOM 4991 C C . LYS A 1 617 ? 25.557 17.350 -27.173 1.00 84.25 617 LYS A C 1
ATOM 4993 O O . LYS A 1 617 ? 24.871 16.653 -27.912 1.00 84.25 617 LYS A O 1
ATOM 4998 N N . GLU A 1 618 ? 25.146 17.851 -26.010 1.00 88.25 618 GLU A N 1
ATOM 4999 C CA . GLU A 1 618 ? 23.813 17.666 -25.422 1.00 88.25 618 GLU A CA 1
ATOM 5000 C C . GLU A 1 618 ? 22.704 18.222 -26.328 1.00 88.25 618 GLU A C 1
ATOM 5002 O O . GLU A 1 618 ? 21.842 17.472 -26.785 1.00 88.25 618 GLU A O 1
ATOM 5007 N N . HIS A 1 619 ? 22.806 19.483 -26.750 1.00 85.62 619 HIS A N 1
ATOM 5008 C CA . HIS A 1 619 ? 21.836 20.071 -27.680 1.00 85.62 619 HIS A CA 1
ATOM 5009 C C . HIS A 1 619 ? 21.802 19.376 -29.043 1.00 85.62 619 HIS A C 1
ATOM 5011 O O . HIS A 1 619 ? 20.751 19.257 -29.675 1.00 85.62 619 HIS A O 1
ATOM 5017 N N . LEU A 1 620 ? 22.948 18.885 -29.525 1.00 85.06 620 LEU A N 1
ATOM 5018 C CA . LEU A 1 620 ? 22.977 18.092 -30.751 1.00 85.06 620 LEU A CA 1
ATOM 5019 C C . LEU A 1 620 ? 22.252 16.754 -30.563 1.00 85.06 620 LEU A C 1
ATOM 5021 O O . LEU A 1 620 ? 21.584 16.299 -31.492 1.00 85.06 620 LEU A O 1
ATOM 5025 N N . THR A 1 621 ? 22.385 16.109 -29.401 1.00 85.06 621 THR A N 1
ATOM 5026 C CA . THR A 1 621 ? 21.644 14.880 -29.094 1.00 85.06 621 THR A CA 1
ATOM 5027 C C . THR A 1 621 ? 20.145 15.135 -28.972 1.00 85.06 621 THR A C 1
ATOM 5029 O O . THR A 1 621 ? 19.382 14.413 -29.609 1.00 85.06 621 THR A O 1
ATOM 5032 N N . GLU A 1 622 ? 19.725 16.205 -28.295 1.00 84.94 622 GLU A N 1
ATOM 5033 C CA . GLU A 1 622 ? 18.317 16.626 -28.201 1.00 84.94 622 GLU A CA 1
ATOM 5034 C C . GLU A 1 622 ? 17.725 16.933 -29.582 1.00 84.94 622 GLU A C 1
ATOM 5036 O O . GLU A 1 622 ? 16.654 16.449 -29.943 1.00 84.94 622 GLU A O 1
ATOM 5041 N N . SER A 1 623 ? 18.457 17.684 -30.410 1.00 85.12 623 SER A N 1
ATOM 5042 C CA . SER A 1 623 ? 18.047 18.002 -31.779 1.00 85.12 623 SER A CA 1
ATOM 5043 C C . SER A 1 623 ? 17.915 16.743 -32.645 1.00 85.12 623 SER A C 1
ATOM 5045 O O . SER A 1 623 ? 16.967 16.621 -33.428 1.00 85.12 623 SER A O 1
ATOM 5047 N N . LYS A 1 624 ? 18.828 15.772 -32.490 1.00 83.69 624 LYS A N 1
ATOM 5048 C CA . LYS A 1 624 ? 18.749 14.471 -33.174 1.00 83.69 624 LYS A CA 1
ATOM 5049 C C . LYS A 1 624 ? 17.543 13.655 -32.715 1.00 83.69 624 LYS A C 1
ATOM 5051 O O . LYS A 1 624 ? 16.870 13.090 -33.573 1.00 83.69 624 LYS A O 1
ATOM 5056 N N . GLU A 1 625 ? 17.259 13.611 -31.415 1.00 84.50 625 GLU A N 1
ATOM 5057 C CA . GLU A 1 625 ? 16.073 12.957 -30.844 1.00 84.50 625 GLU A CA 1
ATOM 5058 C C . GLU A 1 625 ? 14.782 13.603 -31.365 1.00 84.50 625 GLU A C 1
ATOM 5060 O O . GLU A 1 625 ? 13.933 12.914 -31.930 1.00 84.50 625 GLU A O 1
ATOM 5065 N N . LYS A 1 626 ? 14.682 14.937 -31.337 1.00 84.56 626 LYS A N 1
ATOM 5066 C CA . LYS A 1 626 ? 13.543 15.670 -31.912 1.00 84.56 626 LYS A CA 1
ATOM 5067 C C . LYS A 1 626 ? 13.355 15.357 -33.399 1.00 84.56 626 LYS A C 1
ATOM 5069 O O . LYS A 1 626 ? 12.262 14.995 -33.829 1.00 84.56 626 LYS A O 1
ATOM 5074 N N . THR A 1 627 ? 14.438 15.397 -34.178 1.00 85.50 627 THR A N 1
ATOM 5075 C CA . THR A 1 627 ? 14.412 15.048 -35.610 1.00 85.50 627 THR A CA 1
ATOM 5076 C C . THR A 1 627 ? 14.010 13.583 -35.830 1.00 85.50 627 THR A C 1
ATOM 5078 O O . THR A 1 627 ? 13.321 13.265 -36.800 1.00 85.50 627 THR A O 1
ATOM 5081 N N . ARG A 1 628 ? 14.428 12.666 -34.948 1.00 84.00 628 ARG A N 1
ATOM 5082 C CA . ARG A 1 628 ? 14.060 11.243 -34.990 1.00 84.00 628 ARG A CA 1
ATOM 5083 C C . ARG A 1 628 ? 12.570 11.048 -34.714 1.00 84.00 628 ARG A C 1
ATOM 5085 O O . ARG A 1 628 ? 11.935 10.313 -35.464 1.00 84.00 628 ARG A O 1
ATOM 5092 N N . LEU A 1 629 ? 12.011 11.726 -33.712 1.00 87.00 629 LEU A N 1
ATOM 5093 C CA . LEU A 1 629 ? 10.580 11.697 -33.388 1.00 87.00 629 LEU A CA 1
ATOM 5094 C C . LEU A 1 629 ? 9.727 12.279 -34.523 1.00 87.00 629 LEU A C 1
ATOM 5096 O O . LEU A 1 629 ? 8.729 11.681 -34.922 1.00 87.00 629 LEU A O 1
ATOM 5100 N N . GLU A 1 630 ? 10.149 13.399 -35.114 1.00 87.81 630 GLU A N 1
ATOM 5101 C CA . GLU A 1 630 ? 9.486 13.981 -36.289 1.00 87.81 630 GLU A CA 1
ATOM 5102 C C . GLU A 1 630 ? 9.525 13.033 -37.499 1.00 87.81 630 GLU A C 1
ATOM 5104 O O . GLU A 1 630 ? 8.521 12.864 -38.196 1.00 87.81 630 GLU A O 1
ATOM 5109 N N . ARG A 1 631 ? 10.665 12.366 -37.740 1.00 84.12 631 ARG A N 1
ATOM 5110 C CA . ARG A 1 631 ? 10.787 11.330 -38.780 1.00 84.12 631 ARG A CA 1
ATOM 5111 C C . ARG A 1 631 ? 9.927 10.105 -38.482 1.00 84.12 631 ARG A C 1
ATOM 5113 O O . ARG A 1 631 ? 9.368 9.549 -39.421 1.00 84.12 631 ARG A O 1
ATOM 5120 N N . ALA A 1 632 ? 9.800 9.698 -37.220 1.00 85.88 632 ALA A N 1
ATOM 5121 C CA . ALA A 1 632 ? 8.942 8.587 -36.817 1.00 85.88 632 ALA A CA 1
ATOM 5122 C C . ALA A 1 632 ? 7.465 8.897 -37.109 1.00 85.88 632 ALA A C 1
ATOM 5124 O O . ALA A 1 632 ? 6.822 8.102 -37.791 1.00 85.88 632 ALA A O 1
ATOM 5125 N N . LYS A 1 633 ? 6.982 10.093 -36.732 1.00 88.56 633 LYS A N 1
ATOM 5126 C CA . LYS A 1 633 ? 5.624 10.573 -37.055 1.00 88.56 633 LYS A CA 1
ATOM 5127 C C . LYS A 1 633 ? 5.372 10.625 -38.564 1.00 88.56 633 LYS A C 1
ATOM 5129 O O . LYS A 1 633 ? 4.390 10.073 -39.051 1.00 88.56 633 LYS A O 1
ATOM 5134 N N . LYS A 1 634 ? 6.292 11.214 -39.341 1.00 85.56 634 LYS A N 1
ATOM 5135 C CA . LYS A 1 634 ? 6.200 11.202 -40.817 1.00 85.56 634 LYS A CA 1
ATOM 5136 C C . LYS A 1 634 ? 6.208 9.777 -41.383 1.00 85.56 634 LYS A C 1
ATOM 5138 O O . LYS A 1 634 ? 5.495 9.488 -42.337 1.00 85.56 634 LYS A O 1
ATOM 5143 N N . GLY A 1 635 ? 6.997 8.883 -40.790 1.00 83.69 635 GLY A N 1
ATOM 5144 C CA . GLY A 1 635 ? 7.060 7.472 -41.160 1.00 83.69 635 GLY A CA 1
ATOM 5145 C C . GLY A 1 635 ? 5.794 6.684 -40.815 1.00 83.69 635 GLY A C 1
ATOM 5146 O O . GLY A 1 635 ? 5.512 5.695 -41.484 1.00 83.69 635 GLY A O 1
ATOM 5147 N N . GLU A 1 636 ? 5.032 7.078 -39.795 1.00 85.69 636 GLU A N 1
ATOM 5148 C CA . GLU A 1 636 ? 3.708 6.517 -39.486 1.00 85.69 636 GLU A CA 1
ATOM 5149 C C . GLU A 1 636 ? 2.662 6.968 -40.500 1.00 85.69 636 GLU A C 1
ATOM 5151 O O . GLU A 1 636 ? 1.987 6.117 -41.073 1.00 85.69 636 GLU A O 1
ATOM 5156 N N . VAL A 1 637 ? 2.610 8.269 -40.807 1.00 88.00 637 VAL A N 1
ATOM 5157 C CA . VAL A 1 637 ? 1.731 8.811 -41.859 1.00 88.00 637 VAL A CA 1
ATOM 5158 C C . VAL A 1 637 ? 2.019 8.125 -43.194 1.00 88.00 637 VAL A C 1
ATOM 5160 O O . VAL A 1 637 ? 1.112 7.584 -43.822 1.00 88.00 637 VAL A O 1
ATOM 5163 N N . ARG A 1 638 ? 3.298 8.021 -43.582 1.00 82.00 638 ARG A N 1
ATOM 5164 C CA . ARG A 1 638 ? 3.685 7.331 -44.818 1.00 82.00 638 ARG A CA 1
ATOM 5165 C C . ARG A 1 638 ? 3.334 5.842 -44.798 1.00 82.00 638 ARG A C 1
ATOM 5167 O O . ARG A 1 638 ? 2.961 5.293 -45.829 1.00 82.00 638 ARG A O 1
ATOM 5174 N N . ARG A 1 639 ? 3.456 5.167 -43.648 1.00 81.00 639 ARG A N 1
ATOM 5175 C CA . ARG A 1 639 ? 3.033 3.764 -43.503 1.00 81.00 639 ARG A CA 1
ATOM 5176 C C . ARG A 1 639 ? 1.521 3.613 -43.660 1.00 81.00 639 ARG A C 1
ATOM 5178 O O . ARG A 1 639 ? 1.106 2.661 -44.311 1.00 81.00 639 ARG A O 1
ATOM 5185 N N . ALA A 1 640 ? 0.729 4.537 -43.117 1.00 86.38 640 ALA A N 1
ATOM 5186 C CA . ALA A 1 640 ? -0.723 4.547 -43.270 1.00 86.38 640 ALA A CA 1
ATOM 5187 C C . ALA A 1 640 ? -1.144 4.794 -44.729 1.00 86.38 640 ALA A C 1
ATOM 5189 O O . ALA A 1 640 ? -1.973 4.052 -45.246 1.00 86.38 640 ALA A O 1
ATOM 5190 N N . GLU A 1 641 ? -0.515 5.752 -45.421 1.00 83.75 641 GLU A N 1
ATOM 5191 C CA . GLU A 1 641 ? -0.724 5.996 -46.859 1.00 83.75 641 GLU A CA 1
ATOM 5192 C C . GLU A 1 641 ? -0.411 4.755 -47.701 1.00 83.75 641 GLU A C 1
ATOM 5194 O O . GLU A 1 641 ? -1.239 4.313 -48.493 1.00 83.75 641 GLU A O 1
ATOM 5199 N N . VAL A 1 642 ? 0.770 4.159 -47.497 1.00 76.25 642 VAL A N 1
ATOM 5200 C CA . VAL A 1 642 ? 1.190 2.950 -48.219 1.00 76.25 642 VAL A CA 1
ATOM 5201 C C . VAL A 1 642 ? 0.255 1.781 -47.908 1.00 76.25 642 VAL A C 1
ATOM 5203 O O . VAL A 1 642 ? -0.030 0.979 -48.792 1.00 76.25 642 VAL A O 1
ATOM 5206 N N . LEU A 1 643 ? -0.238 1.655 -46.672 1.00 79.00 643 LEU A N 1
ATOM 5207 C CA . LEU A 1 643 ? -1.213 0.624 -46.318 1.00 79.00 643 LEU A CA 1
ATOM 5208 C C . LEU A 1 643 ? -2.556 0.850 -47.029 1.00 79.00 643 LEU A C 1
ATOM 5210 O O . LEU A 1 643 ? -3.105 -0.106 -47.568 1.00 79.00 643 LEU A O 1
ATOM 5214 N N . ALA A 1 644 ? -3.051 2.088 -47.087 1.00 82.62 644 ALA A N 1
ATOM 5215 C CA . ALA A 1 644 ? -4.282 2.430 -47.798 1.00 82.62 644 ALA A CA 1
ATOM 5216 C C . ALA A 1 644 ? -4.168 2.164 -49.311 1.00 82.62 644 ALA A C 1
ATOM 5218 O O . ALA A 1 644 ? -5.055 1.547 -49.902 1.00 82.62 644 ALA A O 1
ATOM 5219 N N . GLU A 1 645 ? -3.044 2.541 -49.929 1.00 74.12 645 GLU A N 1
ATOM 5220 C CA . GLU A 1 645 ? -2.739 2.248 -51.337 1.00 74.12 645 GLU A CA 1
ATOM 5221 C C . GLU A 1 645 ? -2.688 0.732 -51.605 1.00 74.12 645 GLU A C 1
ATOM 5223 O O . GLU A 1 645 ? -3.227 0.240 -52.597 1.00 74.12 645 GLU A O 1
ATOM 5228 N N . ARG A 1 646 ? -2.098 -0.036 -50.680 1.00 70.81 646 ARG A N 1
ATOM 5229 C CA . ARG A 1 646 ? -2.035 -1.505 -50.739 1.00 70.81 646 ARG A CA 1
ATOM 5230 C C . ARG A 1 646 ? -3.397 -2.176 -50.578 1.00 70.81 646 ARG A C 1
ATOM 5232 O O . ARG A 1 646 ? -3.647 -3.174 -51.244 1.00 70.81 646 ARG A O 1
ATOM 5239 N N . MET A 1 647 ? -4.263 -1.653 -49.707 1.00 73.31 647 MET A N 1
ATOM 5240 C CA . MET A 1 647 ? -5.629 -2.164 -49.532 1.00 73.31 647 MET A CA 1
ATOM 5241 C C . MET A 1 647 ? -6.511 -1.879 -50.756 1.00 73.31 647 MET A C 1
ATOM 5243 O O . MET A 1 647 ? -7.395 -2.673 -51.058 1.00 73.31 647 MET A O 1
ATOM 5247 N N . SER A 1 648 ? -6.240 -0.786 -51.475 1.00 78.69 648 SER A N 1
ATOM 5248 C CA . SER A 1 648 ? -6.867 -0.468 -52.764 1.00 78.69 648 SER A CA 1
ATOM 5249 C C . SER A 1 648 ? -6.424 -1.430 -53.884 1.00 78.69 648 SER A C 1
ATOM 5251 O O . SER A 1 648 ? -7.254 -1.931 -54.642 1.00 78.69 648 SER A O 1
ATOM 5253 N N . ASN A 1 649 ? -5.130 -1.770 -53.955 1.00 69.06 649 ASN A N 1
ATOM 5254 C CA . ASN A 1 649 ? -4.559 -2.628 -55.002 1.00 69.06 649 ASN A CA 1
ATOM 5255 C C . ASN A 1 649 ? -4.401 -4.098 -54.562 1.00 69.06 649 ASN A C 1
ATOM 5257 O O . ASN A 1 649 ? -3.291 -4.587 -54.344 1.00 69.06 649 ASN A O 1
ATOM 5261 N N . THR A 1 650 ? -5.509 -4.840 -54.494 1.00 65.94 650 THR A N 1
ATOM 5262 C CA . THR A 1 650 ? -5.539 -6.231 -53.989 1.00 65.94 650 THR A CA 1
ATOM 5263 C C . THR A 1 650 ? -4.734 -7.252 -54.809 1.00 65.94 650 THR A C 1
ATOM 5265 O O . THR A 1 650 ? -4.338 -8.279 -54.265 1.00 65.94 650 THR A O 1
ATOM 5268 N N . HIS A 1 651 ? -4.451 -6.994 -56.092 1.00 69.69 651 HIS A N 1
ATOM 5269 C CA . HIS A 1 651 ? -3.810 -7.964 -56.995 1.00 69.69 651 HIS A CA 1
ATOM 5270 C C . HIS A 1 651 ? -2.270 -7.851 -57.090 1.00 69.69 651 HIS A C 1
ATOM 5272 O O . HIS A 1 651 ? -1.623 -8.774 -57.585 1.00 69.69 651 HIS A O 1
ATOM 5278 N N . LEU A 1 652 ? -1.653 -6.763 -56.601 1.00 66.44 652 LEU A N 1
ATOM 5279 C CA . LEU A 1 652 ? -0.206 -6.492 -56.729 1.00 66.44 652 LEU A CA 1
ATOM 5280 C C . LEU A 1 652 ? 0.425 -6.005 -55.415 1.00 66.44 652 LEU A C 1
ATOM 5282 O O . LEU A 1 652 ? 1.081 -4.964 -55.347 1.00 66.44 652 LEU A O 1
ATOM 5286 N N . LEU A 1 653 ? 0.261 -6.777 -54.342 1.00 62.66 653 LEU A N 1
ATOM 5287 C CA . LEU A 1 653 ? 0.843 -6.437 -53.046 1.00 62.66 653 LEU A CA 1
ATOM 5288 C C . LEU A 1 653 ? 2.361 -6.716 -53.017 1.00 62.66 653 LEU A C 1
ATOM 5290 O O . LEU A 1 653 ? 2.791 -7.800 -52.630 1.00 62.66 653 LEU A O 1
ATOM 5294 N N . TYR A 1 654 ? 3.196 -5.738 -53.384 1.00 63.66 654 TYR A N 1
ATOM 5295 C CA . TYR A 1 654 ? 4.653 -5.805 -53.180 1.00 63.66 654 TYR A CA 1
ATOM 5296 C C . TYR A 1 654 ? 5.007 -5.579 -51.696 1.00 63.66 654 TYR A C 1
ATOM 5298 O O . TYR A 1 654 ? 5.164 -4.444 -51.225 1.00 63.66 654 TYR A O 1
ATOM 5306 N N . ALA A 1 655 ? 5.110 -6.669 -50.930 1.00 60.19 655 ALA A N 1
ATOM 5307 C CA . ALA A 1 655 ? 5.477 -6.654 -49.512 1.00 60.19 655 ALA A CA 1
ATOM 5308 C C . ALA A 1 655 ? 6.198 -7.944 -49.079 1.00 60.19 655 ALA A C 1
ATOM 5310 O O . ALA A 1 655 ? 6.143 -8.970 -49.756 1.00 60.19 655 ALA A O 1
ATOM 5311 N N . LEU A 1 656 ? 6.878 -7.891 -47.928 1.00 56.81 656 LEU A N 1
ATOM 5312 C CA . LEU A 1 656 ? 7.508 -9.060 -47.313 1.00 56.81 656 LEU A CA 1
ATOM 5313 C C . LEU A 1 656 ? 6.423 -10.102 -46.972 1.00 56.81 656 LEU A C 1
ATOM 5315 O O . LEU A 1 656 ? 5.551 -9.809 -46.160 1.00 56.81 656 LEU A O 1
ATOM 5319 N N . GLY A 1 657 ? 6.461 -11.281 -47.603 1.00 63.03 657 GLY A N 1
ATOM 5320 C CA . GLY A 1 657 ? 5.409 -12.308 -47.492 1.00 63.03 657 GLY A CA 1
ATOM 5321 C C . GLY A 1 657 ? 4.312 -12.243 -48.567 1.00 63.03 657 GLY A C 1
ATOM 5322 O O . GLY A 1 657 ? 3.390 -13.048 -48.526 1.00 63.03 657 GLY A O 1
ATOM 5323 N N . ALA A 1 658 ? 4.417 -11.318 -49.526 1.00 66.88 658 ALA A N 1
ATOM 5324 C CA . ALA A 1 658 ? 3.527 -11.194 -50.681 1.00 66.88 658 ALA A CA 1
ATOM 5325 C C . ALA A 1 658 ? 4.343 -11.224 -51.997 1.00 66.88 658 ALA A C 1
ATOM 5327 O O . ALA A 1 658 ? 5.308 -11.984 -52.096 1.00 66.88 658 ALA A O 1
ATOM 5328 N N . ASN A 1 659 ? 4.005 -10.407 -53.003 1.00 66.94 659 ASN A N 1
ATOM 5329 C CA . ASN A 1 659 ? 4.681 -10.387 -54.309 1.00 66.94 659 ASN A CA 1
ATOM 5330 C C . ASN A 1 659 ? 6.052 -9.695 -54.218 1.00 66.94 659 ASN A C 1
ATOM 5332 O O . ASN A 1 659 ? 6.192 -8.538 -54.593 1.00 66.94 659 ASN A O 1
ATOM 5336 N N . CYS A 1 660 ? 7.081 -10.366 -53.701 1.00 64.81 660 CYS A N 1
ATOM 5337 C CA . CYS A 1 660 ? 8.434 -9.812 -53.632 1.00 64.81 660 CYS A CA 1
ATOM 5338 C C . CYS A 1 660 ? 9.464 -10.818 -54.158 1.00 64.81 660 CYS A C 1
ATOM 5340 O O . CYS A 1 660 ? 9.730 -11.825 -53.509 1.00 64.81 660 CYS A O 1
ATOM 5342 N N . ILE A 1 661 ? 10.065 -10.526 -55.320 1.00 70.88 661 ILE A N 1
ATOM 5343 C CA . ILE A 1 661 ? 11.100 -11.376 -55.945 1.00 70.88 661 ILE A CA 1
ATOM 5344 C C . ILE A 1 661 ? 12.347 -11.476 -55.049 1.00 70.88 661 ILE A C 1
ATOM 5346 O O . ILE A 1 661 ? 12.953 -12.538 -54.935 1.00 70.88 661 ILE A O 1
ATOM 5350 N N . SER A 1 662 ? 12.704 -10.388 -54.362 1.00 65.50 662 SER A N 1
ATOM 5351 C CA . SER A 1 662 ? 13.901 -10.323 -53.518 1.00 65.50 662 SER A CA 1
ATOM 5352 C C . SER A 1 662 ? 13.530 -10.396 -52.040 1.00 65.50 662 SER A C 1
ATOM 5354 O O . SER A 1 662 ? 12.832 -9.522 -51.528 1.00 65.50 662 SER A O 1
ATOM 5356 N N . ARG A 1 663 ? 14.019 -11.404 -51.308 1.00 65.00 663 ARG A N 1
ATOM 5357 C CA . ARG A 1 663 ? 13.921 -11.398 -49.837 1.00 65.00 663 ARG A CA 1
ATOM 5358 C C . ARG A 1 663 ? 14.628 -10.153 -49.289 1.00 65.00 663 ARG A C 1
ATOM 5360 O O . ARG A 1 663 ? 15.696 -9.785 -49.773 1.00 65.00 663 ARG A O 1
ATOM 5367 N N . ARG A 1 664 ? 14.061 -9.518 -48.256 1.00 71.69 664 ARG A N 1
ATOM 5368 C CA . ARG A 1 664 ? 14.750 -8.434 -47.539 1.00 71.69 664 ARG A CA 1
ATOM 5369 C C . ARG A 1 664 ? 16.053 -8.975 -46.962 1.00 71.69 664 ARG A C 1
ATOM 5371 O O . ARG A 1 664 ? 16.024 -9.877 -46.126 1.00 71.69 664 ARG A O 1
ATOM 5378 N N . ILE A 1 665 ? 17.168 -8.380 -47.364 1.00 75.31 665 ILE A N 1
ATOM 5379 C CA . ILE A 1 665 ? 18.447 -8.584 -46.693 1.00 75.31 665 ILE A CA 1
ATOM 5380 C C . ILE A 1 665 ? 18.372 -7.787 -45.392 1.00 75.31 665 ILE A C 1
ATOM 5382 O O . ILE A 1 665 ? 18.289 -6.560 -45.403 1.00 75.31 665 ILE A O 1
ATOM 5386 N N . ILE A 1 666 ? 18.264 -8.497 -44.275 1.00 81.69 666 ILE A N 1
ATOM 5387 C CA . ILE A 1 666 ? 18.211 -7.886 -42.947 1.00 81.69 666 ILE A CA 1
ATOM 5388 C C . ILE A 1 666 ? 19.616 -7.475 -42.499 1.00 81.69 666 ILE A C 1
ATOM 5390 O O . ILE A 1 666 ? 20.610 -8.023 -42.975 1.00 81.69 666 ILE A O 1
ATOM 5394 N N . ASP A 1 667 ? 19.702 -6.540 -41.554 1.00 84.06 667 ASP A N 1
ATOM 5395 C CA . ASP A 1 667 ? 20.979 -5.979 -41.092 1.00 84.06 667 ASP A CA 1
ATOM 5396 C C . ASP A 1 667 ? 21.940 -7.060 -40.573 1.00 84.06 667 ASP A C 1
ATOM 5398 O O . ASP A 1 667 ? 23.143 -6.974 -40.788 1.00 84.06 667 ASP A O 1
ATOM 5402 N N . SER A 1 668 ? 21.423 -8.137 -39.969 1.00 88.56 668 SER A N 1
ATOM 5403 C CA . SER A 1 668 ? 22.249 -9.272 -39.537 1.00 88.56 668 SER A CA 1
ATOM 5404 C C . SER A 1 668 ? 22.864 -10.049 -40.705 1.00 88.56 668 SER A C 1
ATOM 5406 O O . SER A 1 668 ? 23.972 -10.562 -40.576 1.00 88.56 668 SER A O 1
ATOM 5408 N N . SER A 1 669 ? 22.189 -10.120 -41.854 1.00 87.56 669 SER A N 1
ATOM 5409 C CA . SER A 1 669 ? 22.749 -10.690 -43.081 1.00 87.56 669 SER A CA 1
ATOM 5410 C C . SER A 1 669 ? 23.810 -9.768 -43.680 1.00 87.56 669 SER A C 1
ATOM 5412 O O . SER A 1 669 ? 24.867 -10.255 -44.067 1.00 87.56 669 SER A O 1
ATOM 5414 N N . MET A 1 670 ? 23.571 -8.451 -43.703 1.00 89.06 670 MET A N 1
ATOM 5415 C CA . MET A 1 670 ? 24.574 -7.477 -44.156 1.00 89.06 670 MET A CA 1
ATOM 5416 C C . MET A 1 670 ? 25.827 -7.497 -43.278 1.00 89.06 670 MET A C 1
ATOM 5418 O O . MET A 1 670 ? 26.932 -7.556 -43.807 1.00 89.06 670 MET A O 1
ATOM 5422 N N . ASN A 1 671 ? 25.665 -7.558 -41.953 1.00 91.12 671 ASN A N 1
ATOM 5423 C CA . ASN A 1 671 ? 26.785 -7.641 -41.016 1.00 91.12 671 ASN A CA 1
ATOM 5424 C C . ASN A 1 671 ? 27.674 -8.857 -41.288 1.00 91.12 671 ASN A C 1
ATOM 5426 O O . ASN A 1 671 ? 28.890 -8.696 -41.306 1.00 91.12 671 ASN A O 1
ATOM 5430 N N . LYS A 1 672 ? 27.074 -10.026 -41.567 1.00 91.06 672 LYS A N 1
ATOM 5431 C CA . LYS A 1 672 ? 27.804 -11.249 -41.943 1.00 91.06 672 LYS A CA 1
ATOM 5432 C C . LYS A 1 672 ? 28.565 -11.096 -43.257 1.00 91.06 672 LYS A C 1
ATOM 5434 O O . LYS A 1 672 ? 29.668 -11.613 -43.378 1.00 91.06 672 LYS A O 1
ATOM 5439 N N . ILE A 1 673 ? 27.983 -10.409 -44.242 1.00 91.25 673 ILE A N 1
ATOM 5440 C CA . ILE A 1 673 ? 28.644 -10.149 -45.529 1.00 91.25 673 ILE A CA 1
ATOM 5441 C C . ILE A 1 673 ? 29.850 -9.230 -45.320 1.00 91.25 673 ILE A C 1
ATOM 5443 O O . ILE A 1 673 ? 30.936 -9.529 -45.808 1.00 91.25 673 ILE A O 1
ATOM 5447 N N . ASP A 1 674 ? 29.674 -8.138 -44.581 1.00 94.12 674 ASP A N 1
ATOM 5448 C CA . ASP A 1 674 ? 30.754 -7.190 -44.307 1.00 94.12 674 ASP A CA 1
ATOM 5449 C C . ASP A 1 674 ? 31.865 -7.830 -43.454 1.00 94.12 674 ASP A C 1
ATOM 5451 O O . ASP A 1 674 ? 33.045 -7.622 -43.716 1.00 94.12 674 ASP A O 1
ATOM 5455 N N . GLU A 1 675 ? 31.508 -8.665 -42.473 1.00 92.75 675 GLU A N 1
ATOM 5456 C CA . GLU A 1 675 ? 32.466 -9.451 -41.680 1.00 92.75 675 GLU A CA 1
ATOM 5457 C C . GLU A 1 675 ? 33.224 -10.465 -42.537 1.00 92.75 675 GLU A C 1
ATOM 5459 O O . GLU A 1 675 ? 34.439 -10.582 -42.402 1.00 92.75 675 GLU A O 1
ATOM 5464 N N . ALA A 1 676 ? 32.546 -11.142 -43.469 1.00 92.88 676 ALA A N 1
ATOM 5465 C CA . ALA A 1 676 ? 33.209 -12.030 -44.417 1.00 92.88 676 ALA A CA 1
ATOM 5466 C C . ALA A 1 676 ? 34.204 -11.261 -45.299 1.00 92.88 676 ALA A C 1
ATOM 5468 O O . ALA A 1 676 ? 35.327 -11.723 -45.480 1.00 92.88 676 ALA A O 1
ATOM 5469 N N . ARG A 1 677 ? 33.843 -10.068 -45.802 1.00 94.69 677 ARG A N 1
ATOM 5470 C CA . ARG A 1 677 ? 34.778 -9.225 -46.572 1.00 94.69 677 ARG A CA 1
ATOM 5471 C C . ARG A 1 677 ? 36.001 -8.828 -45.752 1.00 94.69 677 ARG A C 1
ATOM 5473 O O . ARG A 1 677 ? 37.104 -8.863 -46.284 1.00 94.69 677 ARG A O 1
ATOM 5480 N N . LEU A 1 678 ? 35.820 -8.477 -44.479 1.00 95.94 678 LEU A N 1
ATOM 5481 C CA . LEU A 1 678 ? 36.941 -8.160 -43.592 1.00 95.94 678 LEU A CA 1
ATOM 5482 C C . LEU A 1 678 ? 37.829 -9.381 -43.326 1.00 95.94 678 LEU A C 1
ATOM 5484 O O . LEU A 1 678 ? 39.046 -9.246 -43.366 1.00 95.94 678 LEU A O 1
ATOM 5488 N N . ALA A 1 679 ? 37.253 -10.571 -43.140 1.00 93.62 679 ALA A N 1
ATOM 5489 C CA . ALA A 1 679 ? 38.029 -11.805 -43.012 1.00 93.62 679 ALA A CA 1
ATOM 5490 C C . ALA A 1 679 ? 38.855 -12.090 -44.282 1.00 93.62 679 ALA A C 1
ATOM 5492 O O . ALA A 1 679 ? 40.039 -12.406 -44.195 1.00 93.62 679 ALA A O 1
ATOM 5493 N N . PHE A 1 680 ? 38.270 -11.897 -45.470 1.00 93.88 680 PHE A N 1
ATOM 5494 C CA . PHE A 1 680 ? 39.012 -11.992 -46.731 1.00 93.88 680 PHE A CA 1
ATOM 5495 C C . PHE A 1 680 ? 40.109 -10.928 -46.848 1.00 93.88 680 PHE A C 1
ATOM 5497 O O . PHE A 1 680 ? 41.193 -11.235 -47.341 1.00 93.88 680 PHE A O 1
ATOM 5504 N N . ALA A 1 681 ? 39.865 -9.702 -46.379 1.00 94.38 681 ALA A N 1
ATOM 5505 C CA . ALA A 1 681 ? 40.881 -8.657 -46.361 1.00 94.38 681 ALA A CA 1
ATOM 5506 C C . ALA A 1 681 ? 42.035 -8.981 -45.403 1.00 94.38 681 ALA A C 1
ATOM 5508 O O . ALA A 1 681 ? 43.178 -8.780 -45.780 1.00 94.38 681 ALA A O 1
ATOM 5509 N N . GLN A 1 682 ? 41.782 -9.567 -44.233 1.00 93.12 682 GLN A N 1
ATOM 5510 C CA . GLN A 1 682 ? 42.858 -10.023 -43.338 1.00 93.12 682 GLN A CA 1
ATOM 5511 C C . GLN A 1 682 ? 43.722 -11.132 -43.954 1.00 93.12 682 GLN A C 1
ATOM 5513 O O . GLN A 1 682 ? 44.904 -11.250 -43.649 1.00 93.12 682 GLN A O 1
ATOM 5518 N N . MET A 1 683 ? 43.143 -11.968 -44.819 1.00 92.12 683 MET A N 1
ATOM 5519 C CA . MET A 1 683 ? 43.875 -13.058 -45.469 1.00 92.12 683 MET A CA 1
ATOM 5520 C C . MET A 1 683 ? 44.635 -12.608 -46.723 1.00 92.12 683 MET A C 1
ATOM 5522 O O . MET A 1 683 ? 45.722 -13.116 -46.997 1.00 92.12 683 MET A O 1
ATOM 5526 N N . TYR A 1 684 ? 44.046 -11.705 -47.513 1.00 92.81 684 TYR A N 1
ATOM 5527 C CA . TYR A 1 684 ? 44.498 -11.406 -48.881 1.00 92.81 684 TYR A CA 1
ATOM 5528 C C . TYR A 1 684 ? 44.481 -9.916 -49.244 1.00 92.81 684 TYR A C 1
ATOM 5530 O O . TYR A 1 684 ? 44.908 -9.541 -50.336 1.00 92.81 684 TYR A O 1
ATOM 5538 N N . GLY A 1 685 ? 43.935 -9.071 -48.377 1.00 91.12 685 GLY A N 1
ATOM 5539 C CA . GLY A 1 685 ? 43.805 -7.638 -48.591 1.00 91.12 685 GLY A CA 1
ATOM 5540 C C . GLY A 1 685 ? 45.124 -6.898 -48.402 1.00 91.12 685 GLY A C 1
ATOM 5541 O O . GLY A 1 685 ? 46.071 -7.378 -47.783 1.00 91.12 685 GLY A O 1
ATOM 5542 N N . GLN A 1 686 ? 45.182 -5.689 -48.953 1.00 95.12 686 GLN A N 1
ATOM 5543 C CA . GLN A 1 686 ? 46.327 -4.808 -48.769 1.00 95.12 686 GLN A CA 1
ATOM 5544 C C . GLN A 1 686 ? 46.316 -4.230 -47.340 1.00 95.12 686 GLN A C 1
ATOM 5546 O O . GLN A 1 686 ? 45.282 -3.703 -46.919 1.00 95.12 686 GLN A O 1
ATOM 5551 N N . PRO A 1 687 ? 47.439 -4.267 -46.599 1.00 97.12 687 PRO A N 1
ATOM 5552 C CA . PRO A 1 687 ? 47.520 -3.636 -45.288 1.00 97.12 687 PRO A CA 1
ATOM 5553 C C . PRO A 1 687 ? 47.475 -2.106 -45.371 1.00 97.12 687 PRO A C 1
ATOM 5555 O O . PRO A 1 687 ? 48.181 -1.483 -46.171 1.00 97.12 687 PRO A O 1
ATOM 5558 N N . LEU A 1 688 ? 46.689 -1.496 -44.488 1.00 98.06 688 LEU A N 1
ATOM 5559 C CA . LEU A 1 688 ? 46.624 -0.057 -44.257 1.00 98.06 688 LEU A CA 1
ATOM 5560 C C . LEU A 1 688 ? 46.812 0.228 -42.767 1.00 98.06 688 LEU A C 1
ATOM 5562 O O . LEU A 1 688 ? 46.084 -0.287 -41.920 1.00 98.06 688 LEU A O 1
ATOM 5566 N N . VAL A 1 689 ? 47.771 1.090 -42.446 1.00 98.19 689 VAL A N 1
ATOM 5567 C CA . VAL A 1 689 ? 48.190 1.344 -41.067 1.00 98.19 689 VAL A CA 1
ATOM 5568 C C . VAL A 1 689 ? 47.696 2.702 -40.582 1.00 98.19 689 VAL A C 1
ATOM 5570 O O . VAL A 1 689 ? 47.941 3.730 -41.217 1.00 98.19 689 VAL A O 1
ATOM 5573 N N . LEU A 1 690 ? 47.071 2.716 -39.406 1.00 97.56 690 LEU A N 1
ATOM 5574 C CA . LEU A 1 690 ? 46.836 3.908 -38.599 1.00 97.56 690 LEU A CA 1
ATOM 5575 C C . LEU A 1 690 ? 47.841 3.938 -37.441 1.00 97.56 690 LEU A C 1
ATOM 5577 O O . LEU A 1 690 ? 47.794 3.123 -36.521 1.00 97.56 690 LEU A O 1
ATOM 5581 N N . ASP A 1 691 ? 48.770 4.885 -37.509 1.00 96.00 691 ASP A N 1
ATOM 5582 C CA . ASP A 1 691 ? 49.817 5.087 -36.510 1.00 96.00 691 ASP A CA 1
ATOM 5583 C C . ASP A 1 691 ? 49.249 5.820 -35.290 1.00 96.00 691 ASP A C 1
ATOM 5585 O O . ASP A 1 691 ? 48.922 7.006 -35.375 1.00 96.00 691 ASP A O 1
ATOM 5589 N N . MET A 1 692 ? 49.129 5.107 -34.168 1.00 95.25 692 MET A N 1
ATOM 5590 C CA . MET A 1 692 ? 48.500 5.572 -32.928 1.00 95.25 692 MET A CA 1
ATOM 5591 C C . MET A 1 692 ? 49.460 6.317 -32.000 1.00 95.25 692 MET A C 1
ATOM 5593 O O . MET A 1 692 ? 49.005 6.934 -31.036 1.00 95.25 692 MET A O 1
ATOM 5597 N N . SER A 1 693 ? 50.760 6.374 -32.307 1.00 92.38 693 SER A N 1
ATOM 5598 C CA . SER A 1 693 ? 51.731 7.097 -31.475 1.00 92.38 693 SER A CA 1
ATOM 5599 C C . SER A 1 693 ? 51.360 8.559 -31.148 1.00 92.38 693 SER A C 1
ATOM 5601 O O . SER A 1 693 ? 51.694 9.008 -30.048 1.00 92.38 693 SER A O 1
ATOM 5603 N N . PRO A 1 694 ? 50.686 9.336 -32.032 1.00 90.25 694 PRO A N 1
ATOM 5604 C CA . PRO A 1 694 ? 50.299 10.713 -31.730 1.00 90.25 694 PRO A CA 1
ATOM 5605 C C . PRO A 1 694 ? 49.400 10.839 -30.496 1.00 90.25 694 PRO A C 1
ATOM 5607 O O . PRO A 1 694 ? 49.392 11.896 -29.865 1.00 90.25 694 PRO A O 1
ATOM 5610 N N . MET A 1 695 ? 48.664 9.779 -30.139 1.00 89.75 695 MET A N 1
ATOM 5611 C CA . MET A 1 695 ? 47.684 9.761 -29.046 1.00 89.75 695 MET A CA 1
ATOM 5612 C C . MET A 1 695 ? 48.284 10.146 -27.690 1.00 89.75 695 MET A C 1
ATOM 5614 O O . MET A 1 695 ? 47.566 10.700 -26.859 1.00 89.75 695 MET A O 1
ATOM 5618 N N . ARG A 1 696 ? 49.591 9.917 -27.494 1.00 88.56 696 ARG A N 1
ATOM 5619 C CA . ARG A 1 696 ? 50.346 10.280 -26.280 1.00 88.56 696 ARG A CA 1
ATOM 5620 C C . ARG A 1 696 ? 50.422 11.792 -26.053 1.00 88.56 696 ARG A C 1
ATOM 5622 O O . ARG A 1 696 ? 50.532 12.245 -24.921 1.00 88.56 696 ARG A O 1
ATOM 5629 N N . GLU A 1 697 ? 50.367 12.572 -27.129 1.00 85.19 697 GLU A N 1
ATOM 5630 C CA . GLU A 1 697 ? 50.561 14.023 -27.095 1.00 85.19 697 GLU A CA 1
ATOM 5631 C C . GLU A 1 697 ? 49.246 14.797 -27.264 1.00 85.19 697 GLU A C 1
ATOM 5633 O O . GLU A 1 697 ? 49.247 16.028 -27.221 1.00 85.19 697 GLU A O 1
ATOM 5638 N N . LEU A 1 698 ? 48.136 14.124 -27.576 1.00 85.25 698 LEU A N 1
ATOM 5639 C CA . LEU A 1 698 ? 46.860 14.786 -27.847 1.00 85.25 698 LEU A CA 1
ATOM 5640 C C . LEU A 1 698 ? 46.199 15.254 -26.550 1.00 85.25 698 LEU A C 1
ATOM 5642 O O . LEU A 1 698 ? 46.174 14.543 -25.547 1.00 85.25 698 LEU A O 1
ATOM 5646 N N . SER A 1 699 ? 45.596 16.444 -26.586 1.00 83.00 699 SER A N 1
ATOM 5647 C CA . SER A 1 699 ? 44.741 16.890 -25.486 1.00 83.00 699 SER A CA 1
ATOM 5648 C C . SER A 1 699 ? 43.514 15.980 -25.359 1.00 83.00 699 SER A C 1
ATOM 5650 O O . SER A 1 699 ? 43.068 15.395 -26.351 1.00 83.00 699 SER A O 1
ATOM 5652 N N . PRO A 1 700 ? 42.856 15.928 -24.190 1.00 81.25 700 PRO A N 1
ATOM 5653 C CA . PRO A 1 700 ? 41.732 15.019 -23.995 1.00 81.25 700 PRO A CA 1
ATOM 5654 C C . PRO A 1 700 ? 40.561 15.246 -24.975 1.00 81.25 700 PRO A C 1
ATOM 5656 O O . PRO A 1 700 ? 39.835 14.310 -25.303 1.00 81.25 700 PRO A O 1
ATOM 5659 N N . ILE A 1 701 ? 40.359 16.472 -25.468 1.00 83.06 701 ILE A N 1
ATOM 5660 C CA . ILE A 1 701 ? 39.350 16.760 -26.503 1.00 83.06 701 ILE A CA 1
ATOM 5661 C C . ILE A 1 701 ? 39.778 16.175 -27.856 1.00 83.06 701 ILE A C 1
ATOM 5663 O O . ILE A 1 701 ? 38.956 15.632 -28.588 1.00 83.06 701 ILE A O 1
ATOM 5667 N N . GLU A 1 702 ? 41.060 16.283 -28.197 1.00 86.06 702 GLU A N 1
ATOM 5668 C CA . GLU A 1 702 ? 41.604 15.772 -29.458 1.00 86.06 702 GLU A CA 1
ATOM 5669 C C . GLU A 1 702 ? 41.620 14.249 -29.482 1.00 86.06 702 GLU A C 1
ATOM 5671 O O . GLU A 1 702 ? 41.275 13.665 -30.506 1.00 86.06 702 GLU A O 1
ATOM 5676 N N . THR A 1 703 ? 41.932 13.602 -28.359 1.00 88.50 703 THR A N 1
ATOM 5677 C CA . THR A 1 703 ? 41.846 12.146 -28.242 1.00 88.50 703 THR A CA 1
ATOM 5678 C C . THR A 1 703 ? 40.416 11.646 -28.458 1.00 88.50 703 THR A C 1
ATOM 5680 O O . THR A 1 703 ? 40.212 10.715 -29.232 1.00 88.50 703 THR A O 1
ATOM 5683 N N . ASP A 1 704 ? 39.409 12.300 -27.859 1.00 87.81 704 ASP A N 1
ATOM 5684 C CA . ASP A 1 704 ? 37.988 11.950 -28.053 1.00 87.81 704 ASP A CA 1
ATOM 5685 C C . ASP A 1 704 ? 37.582 12.078 -29.533 1.00 87.81 704 ASP A C 1
ATOM 5687 O O . ASP A 1 704 ? 36.959 11.177 -30.094 1.00 87.81 704 ASP A O 1
ATOM 5691 N N . LEU A 1 705 ? 37.988 13.167 -30.197 1.00 89.94 705 LEU A N 1
ATOM 5692 C CA . LEU A 1 705 ? 37.727 13.368 -31.626 1.00 89.94 705 LEU A CA 1
ATOM 5693 C C . LEU A 1 705 ? 38.477 12.360 -32.508 1.00 89.94 705 LEU A C 1
ATOM 5695 O O . LEU A 1 705 ? 37.934 11.925 -33.525 1.00 89.94 705 LEU A O 1
ATOM 5699 N N . THR A 1 706 ? 39.697 11.978 -32.126 1.00 93.19 706 THR A N 1
ATOM 5700 C CA . THR A 1 706 ? 40.508 10.991 -32.852 1.00 93.19 706 THR A CA 1
ATOM 5701 C C . THR A 1 706 ? 39.869 9.612 -32.767 1.00 93.19 706 THR A C 1
ATOM 5703 O O . THR A 1 706 ? 39.655 8.996 -33.806 1.00 93.19 706 THR A O 1
ATOM 5706 N N . TRP A 1 707 ? 39.432 9.171 -31.583 1.00 94.31 707 TRP A N 1
ATOM 5707 C CA . TRP A 1 707 ? 38.675 7.923 -31.435 1.00 94.31 707 TRP A CA 1
ATOM 5708 C C . TRP A 1 707 ? 37.380 7.907 -32.254 1.00 94.31 707 TRP A C 1
ATOM 5710 O O . TRP A 1 707 ? 37.059 6.896 -32.881 1.00 94.31 707 TRP A O 1
ATOM 5720 N N . SER A 1 708 ? 36.666 9.037 -32.324 1.00 93.25 708 SER A N 1
ATOM 5721 C CA . SER A 1 708 ? 35.501 9.164 -33.207 1.00 93.25 708 SER A CA 1
ATOM 5722 C C . SER A 1 708 ? 35.871 8.941 -34.675 1.00 93.25 708 SER A C 1
ATOM 5724 O O . SER A 1 708 ? 35.183 8.195 -35.370 1.00 93.25 708 SER A O 1
ATOM 5726 N N . GLN A 1 709 ? 36.963 9.547 -35.151 1.00 93.62 709 GLN A N 1
ATOM 5727 C CA . GLN A 1 709 ? 37.420 9.359 -36.530 1.00 93.62 709 GLN A CA 1
ATOM 5728 C C . GLN A 1 709 ? 37.947 7.948 -36.790 1.00 93.62 709 GLN A C 1
ATOM 5730 O O . GLN A 1 709 ? 37.696 7.419 -37.866 1.00 93.62 709 GLN A O 1
ATOM 5735 N N . LEU A 1 710 ? 38.621 7.313 -35.831 1.00 96.25 710 LEU A N 1
ATOM 5736 C CA . LEU A 1 710 ? 39.080 5.923 -35.937 1.00 96.25 710 LEU A CA 1
ATOM 5737 C C . LEU A 1 710 ? 37.904 4.953 -36.086 1.00 96.25 710 LEU A C 1
ATOM 5739 O O . LEU A 1 710 ? 37.932 4.054 -36.925 1.00 96.25 710 LEU A O 1
ATOM 5743 N N . ARG A 1 711 ? 36.823 5.181 -35.335 1.00 95.75 711 ARG A N 1
ATOM 5744 C CA . ARG A 1 711 ? 35.573 4.439 -35.514 1.00 95.75 711 ARG A CA 1
ATOM 5745 C C . ARG A 1 711 ? 34.991 4.657 -36.909 1.00 95.75 711 ARG A C 1
ATOM 5747 O O . ARG A 1 711 ? 34.607 3.697 -37.568 1.00 95.75 711 ARG A O 1
ATOM 5754 N N . GLU A 1 712 ? 34.933 5.904 -37.374 1.00 95.69 712 GLU A N 1
ATOM 5755 C CA . GLU A 1 712 ? 34.476 6.211 -38.736 1.00 95.69 712 GLU A CA 1
ATOM 5756 C C . GLU A 1 712 ? 35.348 5.529 -39.799 1.00 95.69 712 GLU A C 1
ATOM 5758 O O . GLU A 1 712 ? 34.806 4.982 -40.753 1.00 95.69 712 GLU A O 1
ATOM 5763 N N . CYS A 1 713 ? 36.670 5.497 -39.611 1.00 96.25 713 CYS A N 1
ATOM 5764 C CA . CYS A 1 713 ? 37.615 4.786 -40.474 1.00 96.25 713 CYS A CA 1
ATOM 5765 C C . CYS A 1 713 ? 37.271 3.303 -40.576 1.00 96.25 713 CYS A C 1
ATOM 5767 O O . CYS A 1 713 ? 37.136 2.786 -41.683 1.00 96.25 713 CYS A O 1
ATOM 5769 N N . TYR A 1 714 ? 37.072 2.641 -39.432 1.00 96.94 714 TYR A N 1
ATOM 5770 C CA . TYR A 1 714 ? 36.692 1.234 -39.402 1.00 96.94 714 TYR A CA 1
ATOM 5771 C C . TYR A 1 714 ? 35.390 0.979 -40.167 1.00 96.94 714 TYR A C 1
ATOM 5773 O O . TYR A 1 714 ? 35.335 0.062 -40.977 1.00 96.94 714 TYR A O 1
ATOM 5781 N N . PHE A 1 715 ? 34.344 1.785 -39.959 1.00 96.00 715 PHE A N 1
ATOM 5782 C CA . PHE A 1 715 ? 33.058 1.558 -40.631 1.00 96.00 715 PHE A CA 1
ATOM 5783 C C . PHE A 1 715 ? 33.077 1.905 -42.123 1.00 96.00 715 PHE A C 1
ATOM 5785 O O . PHE A 1 715 ? 32.442 1.199 -42.910 1.00 96.00 715 PHE A O 1
ATOM 5792 N N . VAL A 1 716 ? 33.815 2.946 -42.522 1.00 95.88 716 VAL A N 1
ATOM 5793 C CA . VAL A 1 716 ? 34.047 3.258 -43.941 1.00 95.88 716 VAL A CA 1
ATOM 5794 C C . VAL A 1 716 ? 34.784 2.105 -44.620 1.00 95.88 716 VAL A C 1
ATOM 5796 O O . VAL A 1 716 ? 34.386 1.711 -45.708 1.00 95.88 716 VAL A O 1
ATOM 5799 N N . ASN A 1 717 ? 35.779 1.511 -43.956 1.00 97.06 717 ASN A N 1
ATOM 5800 C CA . ASN A 1 717 ? 36.474 0.326 -44.454 1.00 97.06 717 ASN A CA 1
ATOM 5801 C C . ASN A 1 717 ? 35.546 -0.899 -44.505 1.00 97.06 717 ASN A C 1
ATOM 5803 O O . ASN A 1 717 ? 35.348 -1.474 -45.566 1.00 97.06 717 ASN A O 1
ATOM 5807 N N . ARG A 1 718 ? 34.895 -1.245 -43.386 1.00 95.69 718 ARG A N 1
ATOM 5808 C CA . ARG A 1 718 ? 34.004 -2.412 -43.233 1.00 95.69 718 ARG A CA 1
ATOM 5809 C C . ARG A 1 718 ? 32.931 -2.503 -44.313 1.00 95.69 718 ARG A C 1
ATOM 5811 O O . ARG A 1 718 ? 32.643 -3.588 -44.802 1.00 95.69 718 ARG A O 1
ATOM 5818 N N . THR A 1 719 ? 32.303 -1.375 -44.625 1.00 93.62 719 THR A N 1
ATOM 5819 C CA . THR A 1 719 ? 31.176 -1.327 -45.570 1.00 93.62 719 THR A CA 1
ATOM 5820 C C . THR A 1 719 ? 31.623 -1.179 -47.024 1.00 93.62 719 THR A C 1
ATOM 5822 O O . THR A 1 719 ? 30.789 -1.195 -47.930 1.00 93.62 719 THR A O 1
ATOM 5825 N N . HIS A 1 720 ? 32.930 -1.051 -47.267 1.00 95.88 720 HIS A N 1
ATOM 5826 C CA . HIS A 1 720 ? 33.487 -0.984 -48.606 1.00 95.88 720 HIS A CA 1
ATOM 5827 C C . HIS A 1 720 ? 33.483 -2.360 -49.285 1.00 95.88 720 HIS A C 1
ATOM 5829 O O . HIS A 1 720 ? 33.530 -3.404 -48.632 1.00 95.88 720 HIS A O 1
ATOM 5835 N N . LEU A 1 721 ? 33.431 -2.375 -50.620 1.00 92.62 721 LEU A N 1
ATOM 5836 C CA . LEU A 1 721 ? 33.464 -3.624 -51.390 1.00 92.62 721 LEU A CA 1
ATOM 5837 C C . LEU A 1 721 ? 34.851 -4.268 -51.390 1.00 92.62 721 LEU A C 1
ATOM 5839 O O . LEU A 1 721 ? 34.958 -5.490 -51.426 1.00 92.62 721 LEU A O 1
ATOM 5843 N N . VAL A 1 722 ? 35.890 -3.436 -51.329 1.00 92.12 722 VAL A N 1
ATOM 5844 C CA . VAL A 1 722 ? 37.298 -3.843 -51.312 1.00 92.12 722 VAL A CA 1
ATOM 5845 C C . VAL A 1 722 ? 37.961 -3.214 -50.080 1.00 92.12 722 VAL A C 1
ATOM 5847 O O . VAL A 1 722 ? 38.565 -2.150 -50.210 1.00 92.12 722 VAL A O 1
ATOM 5850 N N . PRO A 1 723 ? 37.728 -3.748 -48.866 1.00 97.06 723 PRO A N 1
ATOM 5851 C CA . PRO A 1 723 ? 38.334 -3.212 -47.653 1.00 97.06 723 PRO A CA 1
ATOM 5852 C C . PRO A 1 723 ? 39.844 -3.472 -47.612 1.00 97.06 723 PRO A C 1
ATOM 5854 O O . PRO A 1 723 ? 40.323 -4.494 -48.101 1.00 97.06 723 PRO A O 1
ATOM 5857 N N . PHE A 1 724 ? 40.578 -2.567 -46.969 1.00 97.56 724 PHE A N 1
ATOM 5858 C CA . PHE A 1 724 ? 41.954 -2.819 -46.546 1.00 97.56 724 PHE A CA 1
ATOM 5859 C C . PHE A 1 724 ? 41.984 -3.721 -45.308 1.00 97.56 724 PHE A C 1
ATOM 5861 O O . PHE A 1 724 ? 41.040 -3.713 -44.509 1.00 97.56 724 PHE A O 1
ATOM 5868 N N . ASP A 1 725 ? 43.096 -4.426 -45.106 1.00 96.75 725 ASP A N 1
ATOM 5869 C CA . ASP A 1 725 ? 43.428 -4.986 -43.797 1.00 96.75 725 ASP A CA 1
ATOM 5870 C C . ASP A 1 725 ? 43.901 -3.847 -42.887 1.00 96.75 725 ASP A C 1
ATOM 5872 O O . ASP A 1 725 ? 44.923 -3.210 -43.146 1.00 96.75 725 ASP A O 1
ATOM 5876 N N . LEU A 1 726 ? 43.100 -3.494 -41.883 1.00 97.19 726 LEU A N 1
ATOM 5877 C CA . LEU A 1 726 ? 43.308 -2.280 -41.099 1.00 97.19 726 LEU A CA 1
ATOM 5878 C C . LEU A 1 726 ? 44.120 -2.587 -39.837 1.00 97.19 726 LEU A C 1
ATOM 5880 O O . LEU A 1 726 ? 43.670 -3.353 -38.984 1.00 97.19 726 LEU A O 1
ATOM 5884 N N . HIS A 1 727 ? 45.266 -1.920 -39.688 1.00 98.00 727 HIS A N 1
ATOM 5885 C CA . HIS A 1 727 ? 46.172 -2.077 -38.549 1.00 98.00 727 HIS A CA 1
ATOM 5886 C C . HIS A 1 727 ? 46.260 -0.802 -37.714 1.00 98.00 727 HIS A C 1
ATOM 5888 O O . HIS A 1 727 ? 46.657 0.244 -38.221 1.00 98.00 727 HIS A O 1
ATOM 5894 N N . PHE A 1 728 ? 45.965 -0.883 -36.420 1.00 97.75 728 PHE A N 1
ATOM 5895 C CA . PHE A 1 728 ? 46.283 0.166 -35.449 1.00 97.75 728 PHE A CA 1
ATOM 5896 C C . PHE A 1 728 ? 47.614 -0.182 -34.780 1.00 97.75 728 PHE A C 1
ATOM 5898 O O . PHE A 1 728 ? 47.733 -1.228 -34.154 1.00 97.75 728 PHE A O 1
ATOM 5905 N N . THR A 1 729 ? 48.636 0.656 -34.915 1.00 97.62 729 THR A N 1
ATOM 5906 C CA . THR A 1 729 ? 49.997 0.344 -34.421 1.00 97.62 729 THR A CA 1
ATOM 5907 C C . THR A 1 729 ? 50.465 1.355 -33.390 1.00 97.62 729 THR A C 1
ATOM 5909 O O . THR A 1 729 ? 50.035 2.503 -33.467 1.00 97.62 729 THR A O 1
ATOM 5912 N N . ASP A 1 730 ? 51.399 0.977 -32.512 1.00 95.81 730 ASP A N 1
ATOM 5913 C CA . ASP A 1 730 ? 51.828 1.790 -31.356 1.00 95.81 730 ASP A CA 1
ATOM 5914 C C . ASP A 1 730 ? 50.644 2.087 -30.412 1.00 95.81 730 ASP A C 1
ATOM 5916 O O . ASP A 1 730 ? 50.446 3.205 -29.928 1.00 95.81 730 ASP A O 1
ATOM 5920 N N . CYS A 1 731 ? 49.788 1.077 -30.219 1.00 95.25 731 CYS A N 1
ATOM 5921 C CA . CYS A 1 731 ? 48.684 1.124 -29.270 1.00 95.25 731 CYS A CA 1
ATOM 5922 C C . CYS A 1 731 ? 49.234 1.031 -27.846 1.00 95.25 731 CYS A C 1
ATOM 5924 O O . CYS A 1 731 ? 49.859 0.040 -27.489 1.00 95.25 731 CYS A O 1
ATOM 5926 N N . ASP A 1 732 ? 48.975 2.045 -27.025 1.00 93.19 732 ASP A N 1
ATOM 5927 C CA . ASP A 1 732 ? 49.415 2.072 -25.632 1.00 93.19 732 ASP A CA 1
ATOM 5928 C C . ASP A 1 732 ? 48.219 2.062 -24.685 1.00 93.19 732 ASP A C 1
ATOM 5930 O O . ASP A 1 732 ? 47.544 3.079 -24.488 1.00 93.19 732 ASP A O 1
ATOM 5934 N N . GLN A 1 733 ? 47.983 0.897 -24.084 1.00 91.12 733 GLN A N 1
ATOM 5935 C CA . GLN A 1 733 ? 46.899 0.699 -23.128 1.00 91.12 733 GLN A CA 1
ATOM 5936 C C . GLN A 1 733 ? 47.115 1.445 -21.805 1.00 91.12 733 GLN A C 1
ATOM 5938 O O . GLN A 1 733 ? 46.150 1.683 -21.080 1.00 91.12 733 GLN A O 1
ATOM 5943 N N . SER A 1 734 ? 48.351 1.855 -21.492 1.00 90.12 734 SER A N 1
ATOM 5944 C CA . SER A 1 734 ? 48.660 2.605 -20.269 1.00 90.12 734 SER A CA 1
ATOM 5945 C C . SER A 1 734 ? 48.196 4.065 -20.326 1.00 90.12 734 SER A C 1
ATOM 5947 O O . SER A 1 734 ? 48.119 4.742 -19.297 1.00 90.12 734 SER A O 1
ATOM 5949 N N . LEU A 1 735 ? 47.838 4.570 -21.514 1.00 87.56 735 LEU A N 1
ATOM 5950 C CA . LEU A 1 735 ? 47.305 5.918 -21.662 1.00 87.56 735 LEU A CA 1
ATOM 5951 C C . LEU A 1 735 ? 45.979 6.057 -20.909 1.00 87.56 735 LEU A C 1
ATOM 5953 O O . LEU A 1 735 ? 45.022 5.328 -21.153 1.00 87.56 735 LEU A O 1
ATOM 5957 N N . ARG A 1 736 ? 45.858 7.094 -20.070 1.00 81.81 736 ARG A N 1
ATOM 5958 C CA . ARG A 1 736 ? 44.611 7.399 -19.335 1.00 81.81 736 ARG A CA 1
ATOM 5959 C C . ARG A 1 736 ? 43.392 7.548 -20.260 1.00 81.81 736 ARG A C 1
ATOM 5961 O O . ARG A 1 736 ? 42.259 7.275 -19.867 1.00 81.81 736 ARG A O 1
ATOM 5968 N N . THR A 1 737 ? 43.623 7.971 -21.501 1.00 84.69 737 THR A N 1
ATOM 5969 C CA . THR A 1 737 ? 42.611 8.133 -22.553 1.00 84.69 737 THR A CA 1
ATOM 5970 C C . THR A 1 737 ? 42.342 6.860 -23.366 1.00 84.69 737 THR A C 1
ATOM 5972 O O . THR A 1 737 ? 41.456 6.875 -24.221 1.00 84.69 737 THR A O 1
ATOM 5975 N N . TRP A 1 738 ? 43.042 5.748 -23.110 1.00 88.38 738 TRP A N 1
ATOM 5976 C CA . TRP A 1 738 ? 42.782 4.453 -23.750 1.00 88.38 738 TRP A CA 1
ATOM 5977 C C . TRP A 1 738 ? 41.369 3.948 -23.451 1.00 88.38 738 TRP A C 1
ATOM 5979 O O . TRP A 1 738 ? 40.679 3.476 -24.352 1.00 88.38 738 TRP A O 1
ATOM 5989 N N . SER A 1 739 ? 40.888 4.167 -22.223 1.00 86.31 739 SER A N 1
ATOM 5990 C CA . SER A 1 739 ? 39.513 3.854 -21.801 1.00 86.31 739 SER A CA 1
ATOM 5991 C C . SER A 1 739 ? 38.426 4.570 -22.621 1.00 86.31 739 SER A C 1
ATOM 5993 O O . SER A 1 739 ? 37.261 4.174 -22.601 1.00 86.31 739 SER A O 1
ATOM 5995 N N . ASP A 1 740 ? 38.766 5.627 -23.372 1.00 85.50 740 ASP A N 1
ATOM 5996 C CA . ASP A 1 740 ? 37.815 6.266 -24.284 1.00 85.50 740 ASP A CA 1
ATOM 5997 C C . ASP A 1 740 ? 37.511 5.382 -25.506 1.00 85.50 740 ASP A C 1
ATOM 5999 O O . ASP A 1 740 ? 36.424 5.511 -26.074 1.00 85.50 740 ASP A O 1
ATOM 6003 N N . SER A 1 741 ? 38.409 4.457 -25.875 1.00 89.69 741 SER A N 1
ATOM 6004 C CA . SER A 1 741 ? 38.229 3.523 -26.995 1.00 89.69 741 SER A CA 1
ATOM 6005 C C . SER A 1 741 ? 36.965 2.676 -26.850 1.00 89.69 741 SER A C 1
ATOM 6007 O O . SER A 1 741 ? 36.193 2.579 -27.802 1.00 89.69 741 SER A O 1
ATOM 6009 N N . GLU A 1 742 ? 36.676 2.171 -25.648 1.00 87.31 742 GLU A N 1
ATOM 6010 C CA . GLU A 1 742 ? 35.517 1.317 -25.351 1.00 87.31 742 GLU A CA 1
ATOM 6011 C C . GLU A 1 742 ? 34.176 2.016 -25.610 1.00 87.31 742 GLU A C 1
ATOM 6013 O O . GLU A 1 742 ? 33.170 1.376 -25.927 1.00 87.31 742 GLU A O 1
ATOM 6018 N N . ARG A 1 743 ? 34.151 3.355 -25.530 1.00 88.31 743 ARG A N 1
ATOM 6019 C CA . ARG A 1 743 ? 32.961 4.154 -25.857 1.00 88.31 743 ARG A CA 1
ATOM 6020 C C . ARG A 1 743 ? 32.663 4.146 -27.356 1.00 88.31 743 ARG A C 1
ATOM 6022 O O . ARG A 1 743 ? 31.508 4.289 -27.755 1.00 88.31 743 ARG A O 1
ATOM 6029 N N . TYR A 1 744 ? 33.697 4.049 -28.185 1.00 91.44 744 TYR A N 1
ATOM 6030 C CA . TYR A 1 744 ? 33.592 4.084 -29.644 1.00 91.44 744 TYR A CA 1
ATOM 6031 C C . TYR A 1 744 ? 33.565 2.678 -30.260 1.00 91.44 744 TYR A C 1
ATOM 6033 O O . TYR A 1 744 ? 32.875 2.462 -31.262 1.00 91.44 744 TYR A O 1
ATOM 6041 N N . PHE A 1 745 ? 34.247 1.733 -29.619 1.00 92.19 745 PHE A N 1
ATOM 6042 C CA . PHE A 1 745 ? 34.314 0.315 -29.944 1.00 92.19 745 PHE A CA 1
ATOM 6043 C C . PHE A 1 745 ? 33.721 -0.480 -28.776 1.00 92.19 745 PHE A C 1
ATOM 6045 O O . PHE A 1 745 ? 34.414 -0.861 -27.835 1.00 92.19 745 PHE A O 1
ATOM 6052 N N . CYS A 1 746 ? 32.401 -0.674 -28.807 1.00 84.56 746 CYS A N 1
ATOM 6053 C CA . CYS A 1 746 ? 31.656 -1.231 -27.683 1.00 84.56 746 CYS A CA 1
ATOM 6054 C C . CYS A 1 746 ? 32.122 -2.656 -27.352 1.00 84.56 746 CYS A C 1
ATOM 6056 O O . CYS A 1 746 ? 31.926 -3.583 -28.138 1.00 84.56 746 CYS A O 1
ATOM 6058 N N . GLY A 1 747 ? 32.678 -2.829 -26.151 1.00 85.19 747 GLY A N 1
ATOM 6059 C CA . GLY A 1 747 ? 33.220 -4.101 -25.674 1.00 85.19 747 GLY A CA 1
ATOM 6060 C C . GLY A 1 747 ? 34.668 -4.379 -26.082 1.00 85.19 747 GLY A C 1
ATOM 6061 O O . GLY A 1 747 ? 35.064 -5.538 -26.017 1.00 85.19 747 GLY A O 1
ATOM 6062 N N . GLY A 1 748 ? 35.416 -3.349 -26.484 1.00 88.94 748 GLY A N 1
ATOM 6063 C CA . GLY A 1 748 ? 36.845 -3.429 -26.785 1.00 88.94 748 GLY A CA 1
ATOM 6064 C C . GLY A 1 748 ? 37.143 -3.601 -28.273 1.00 88.94 748 GLY A C 1
ATOM 6065 O O . GLY A 1 748 ? 36.269 -3.964 -29.063 1.00 88.94 748 GLY A O 1
ATOM 6066 N N . LEU A 1 749 ? 38.392 -3.324 -28.656 1.00 91.25 749 LEU A N 1
ATOM 6067 C CA . LEU A 1 749 ? 38.860 -3.457 -30.040 1.00 91.25 749 LEU A CA 1
ATOM 6068 C C . LEU A 1 749 ? 38.821 -4.914 -30.529 1.00 91.25 749 LEU A C 1
ATOM 6070 O O . LEU A 1 749 ? 38.517 -5.135 -31.695 1.00 91.25 749 LEU A O 1
ATOM 6074 N N . ASP A 1 750 ? 39.001 -5.892 -29.637 1.00 89.69 750 ASP A N 1
ATOM 6075 C CA . ASP A 1 750 ? 39.026 -7.330 -29.967 1.00 89.69 750 ASP A CA 1
ATOM 6076 C C . ASP A 1 750 ? 37.706 -7.872 -30.533 1.00 89.69 750 ASP A C 1
ATOM 6078 O O . ASP A 1 750 ? 37.670 -8.927 -31.161 1.00 89.69 750 ASP A O 1
ATOM 6082 N N . LYS A 1 751 ? 36.593 -7.155 -30.330 1.00 89.62 751 LYS A N 1
ATOM 6083 C CA . LYS A 1 751 ? 35.292 -7.517 -30.918 1.00 89.62 751 LYS A CA 1
ATOM 6084 C C . LYS A 1 751 ? 35.145 -7.097 -32.377 1.00 89.62 751 LYS A C 1
ATOM 6086 O O . LYS A 1 751 ? 34.153 -7.445 -33.018 1.00 89.62 751 LYS A O 1
ATOM 6091 N N . TYR A 1 752 ? 36.071 -6.292 -32.881 1.00 92.50 752 TYR A N 1
ATOM 6092 C CA . TYR A 1 752 ? 36.031 -5.737 -34.222 1.00 92.50 752 TYR A CA 1
ATOM 6093 C C . TYR A 1 752 ? 37.063 -6.455 -35.091 1.00 92.50 752 TYR A C 1
ATOM 6095 O O . TYR A 1 752 ? 38.158 -6.762 -34.637 1.00 92.50 752 TYR A O 1
ATOM 6103 N N . MET A 1 753 ? 36.721 -6.709 -36.358 1.00 91.62 753 MET A N 1
ATOM 6104 C CA . MET A 1 753 ? 37.610 -7.375 -37.321 1.00 91.62 753 MET A CA 1
ATOM 6105 C C . MET A 1 753 ? 38.662 -6.382 -37.843 1.00 91.62 753 MET A C 1
ATOM 6107 O O . MET A 1 753 ? 38.641 -5.982 -39.005 1.00 91.62 753 MET A O 1
ATOM 6111 N N . LEU A 1 754 ? 39.530 -5.914 -36.946 1.00 92.81 754 LEU A N 1
ATOM 6112 C CA . LEU A 1 754 ? 40.697 -5.076 -37.215 1.00 92.81 754 LEU A CA 1
ATOM 6113 C C . LEU A 1 754 ? 41.880 -5.604 -36.407 1.00 92.81 754 LEU A C 1
ATOM 6115 O O . LEU A 1 754 ? 41.693 -6.243 -35.375 1.00 92.81 754 LEU A O 1
ATOM 6119 N N . GLN A 1 755 ? 43.090 -5.313 -36.862 1.00 93.69 755 GLN A N 1
ATOM 6120 C CA . GLN A 1 755 ? 44.307 -5.693 -36.160 1.00 93.69 755 GLN A CA 1
ATOM 6121 C C . GLN A 1 755 ? 44.805 -4.504 -35.339 1.00 93.69 755 GLN A C 1
ATOM 6123 O O . GLN A 1 755 ? 44.848 -3.379 -35.836 1.00 93.69 755 GLN A O 1
ATOM 6128 N N . TRP A 1 756 ? 45.195 -4.723 -34.089 1.00 95.62 756 TRP A N 1
ATOM 6129 C CA . TRP A 1 756 ? 45.815 -3.682 -33.275 1.00 95.62 756 TRP A CA 1
ATOM 6130 C C . TRP A 1 756 ? 47.039 -4.234 -32.545 1.00 95.62 756 TRP A C 1
ATOM 6132 O O . TRP A 1 756 ? 47.065 -5.395 -32.151 1.00 95.62 756 TRP A O 1
ATOM 6142 N N . HIS A 1 757 ? 48.080 -3.408 -32.443 1.00 97.19 757 HIS A N 1
ATOM 6143 C CA . HIS A 1 757 ? 49.431 -3.820 -32.068 1.00 97.19 757 HIS A CA 1
ATOM 6144 C C . HIS A 1 757 ? 50.056 -2.794 -31.130 1.00 97.19 757 HIS A C 1
ATOM 6146 O O . HIS A 1 757 ? 49.993 -1.588 -31.396 1.00 97.19 757 HIS A O 1
ATOM 6152 N N . GLU A 1 758 ? 50.716 -3.267 -30.077 1.00 96.31 758 GLU A N 1
ATOM 6153 C CA . GLU A 1 758 ? 51.590 -2.432 -29.239 1.00 96.31 758 GLU A CA 1
ATOM 6154 C C . GLU A 1 758 ? 52.883 -2.069 -29.984 1.00 96.31 758 GLU A C 1
ATOM 6156 O O . GLU A 1 758 ? 53.460 -0.999 -29.794 1.00 96.31 758 GLU A O 1
ATOM 6161 N N . GLN A 1 759 ? 53.320 -2.952 -30.884 1.00 97.56 759 GLN A N 1
ATOM 6162 C CA . GLN A 1 759 ? 54.495 -2.763 -31.719 1.00 97.56 759 GLN A CA 1
ATOM 6163 C C . GLN A 1 759 ? 54.302 -1.606 -32.698 1.00 97.56 759 GLN A C 1
ATOM 6165 O O . GLN A 1 759 ? 53.198 -1.277 -33.149 1.00 97.56 759 GLN A O 1
ATOM 6170 N N . ARG A 1 760 ? 55.427 -1.006 -33.080 1.00 96.44 760 ARG A N 1
ATOM 6171 C CA . ARG A 1 760 ? 55.445 0.075 -34.057 1.00 96.44 760 ARG A CA 1
ATOM 6172 C C . ARG A 1 760 ? 55.305 -0.501 -35.458 1.00 96.44 760 ARG A C 1
ATOM 6174 O O . ARG A 1 760 ? 55.784 -1.591 -35.756 1.00 96.44 760 ARG A O 1
ATOM 6181 N N . PHE A 1 761 ? 54.700 0.263 -36.360 1.00 96.12 761 PHE A N 1
ATOM 6182 C CA . PHE A 1 761 ? 54.440 -0.206 -37.723 1.00 96.12 761 PHE A CA 1
ATOM 6183 C C . PHE A 1 761 ? 55.704 -0.605 -38.501 1.00 96.12 761 PHE A C 1
ATOM 6185 O O . PHE A 1 761 ? 55.649 -1.497 -39.337 1.00 96.12 761 PHE A O 1
ATOM 6192 N N . TYR A 1 762 ? 56.850 0.015 -38.216 1.00 95.12 762 TYR A N 1
ATOM 6193 C CA . TYR A 1 762 ? 58.132 -0.313 -38.848 1.00 95.12 762 TYR A CA 1
ATOM 6194 C C . TYR A 1 762 ? 58.868 -1.501 -38.212 1.00 95.12 762 TYR A C 1
ATOM 6196 O O . TYR A 1 762 ? 59.928 -1.876 -38.711 1.00 95.12 762 TYR A O 1
ATOM 6204 N N . ASP A 1 763 ? 58.328 -2.063 -37.129 1.00 95.88 763 ASP A N 1
ATOM 6205 C CA . ASP A 1 763 ? 58.771 -3.337 -36.553 1.00 95.88 763 ASP A CA 1
ATOM 6206 C C . ASP A 1 763 ? 57.909 -4.503 -37.086 1.00 95.88 763 ASP A C 1
ATOM 6208 O O . ASP A 1 763 ? 58.359 -5.643 -37.125 1.00 95.88 763 ASP A O 1
ATOM 6212 N N . LEU A 1 764 ? 56.680 -4.209 -37.534 1.00 95.25 764 LEU A N 1
ATOM 6213 C CA . LEU A 1 764 ? 55.726 -5.183 -38.086 1.00 95.25 764 LEU A CA 1
ATOM 6214 C C . LEU A 1 764 ? 55.846 -5.361 -39.602 1.00 95.25 764 LEU A C 1
ATOM 6216 O O . LEU A 1 764 ? 55.588 -6.443 -40.125 1.00 95.25 764 LEU A O 1
ATOM 6220 N N . PHE A 1 765 ? 56.202 -4.292 -40.314 1.00 96.19 765 PHE A N 1
ATOM 6221 C CA . PHE A 1 765 ? 56.224 -4.264 -41.771 1.00 96.19 765 PHE A CA 1
ATOM 6222 C C . PHE A 1 765 ? 57.599 -3.838 -42.303 1.00 96.19 765 PHE A C 1
ATOM 6224 O O . PHE A 1 765 ? 58.232 -2.943 -41.734 1.00 96.19 765 PHE A O 1
ATOM 6231 N N . PRO A 1 766 ? 58.056 -4.423 -43.424 1.00 94.62 766 PRO A N 1
ATOM 6232 C CA . PRO A 1 766 ? 59.345 -4.091 -44.026 1.00 94.62 766 PRO A CA 1
ATOM 6233 C C . PRO A 1 766 ? 59.377 -2.636 -44.509 1.00 94.62 766 PRO A C 1
ATOM 6235 O O . PRO A 1 766 ? 58.450 -2.151 -45.169 1.00 94.62 766 PRO A O 1
ATOM 6238 N N . ARG A 1 767 ? 60.464 -1.928 -44.188 1.00 93.06 767 ARG A N 1
ATOM 6239 C CA . ARG A 1 767 ? 60.568 -0.467 -44.350 1.00 93.06 767 ARG A CA 1
ATOM 6240 C C . ARG A 1 767 ? 60.458 -0.011 -45.800 1.00 93.06 767 ARG A C 1
ATOM 6242 O O . ARG A 1 767 ? 59.855 1.021 -46.072 1.00 93.06 767 ARG A O 1
ATOM 6249 N N . GLU A 1 768 ? 60.978 -0.799 -46.729 1.00 94.38 768 GLU A N 1
ATOM 6250 C CA . GLU A 1 768 ? 60.943 -0.569 -48.174 1.00 94.38 768 GLU A CA 1
ATOM 6251 C C . GLU A 1 768 ? 59.530 -0.624 -48.784 1.00 94.38 768 GLU A C 1
ATOM 6253 O O . GLU A 1 768 ? 59.301 -0.081 -49.870 1.00 94.38 768 GLU A O 1
ATOM 6258 N N . ARG A 1 769 ? 58.563 -1.239 -48.087 1.00 96.94 769 ARG A N 1
ATOM 6259 C CA . ARG A 1 769 ? 57.150 -1.268 -48.500 1.00 96.94 769 ARG A CA 1
ATOM 6260 C C . ARG A 1 769 ? 56.339 -0.120 -47.897 1.00 96.94 769 ARG A C 1
ATOM 6262 O O . ARG A 1 769 ? 55.257 0.171 -48.400 1.00 96.94 769 ARG A O 1
ATOM 6269 N N . LEU A 1 770 ? 56.838 0.547 -46.855 1.00 97.94 770 LEU A N 1
ATOM 6270 C CA . LEU A 1 770 ? 56.100 1.587 -46.140 1.00 97.94 770 LEU A CA 1
ATOM 6271 C C . LEU A 1 770 ? 56.069 2.919 -46.906 1.00 97.94 770 LEU A C 1
ATOM 6273 O O . LEU A 1 770 ? 57.098 3.444 -47.337 1.00 97.94 770 LEU A O 1
ATOM 6277 N N . VAL A 1 771 ? 54.875 3.509 -47.000 1.00 97.81 771 VAL A N 1
ATOM 6278 C CA . VAL A 1 771 ? 54.647 4.857 -47.534 1.00 97.81 771 VAL A CA 1
ATOM 6279 C C . VAL A 1 771 ? 53.828 5.666 -46.534 1.00 97.81 771 VAL A C 1
ATOM 6281 O O . VAL A 1 771 ? 52.634 5.439 -46.350 1.00 97.81 771 VAL A O 1
ATOM 6284 N N . TYR A 1 772 ? 54.456 6.646 -45.890 1.00 97.06 772 TYR A N 1
ATOM 6285 C CA . TYR A 1 772 ? 53.778 7.503 -44.923 1.00 97.06 772 TYR A CA 1
ATOM 6286 C C . TYR A 1 772 ? 53.036 8.639 -45.638 1.00 97.06 772 TYR A C 1
ATOM 6288 O O . TYR A 1 772 ? 53.642 9.495 -46.295 1.00 97.06 772 TYR A O 1
ATOM 6296 N N . LEU A 1 773 ? 51.713 8.675 -45.489 1.00 95.69 773 LEU A N 1
ATOM 6297 C CA . LEU A 1 773 ? 50.866 9.711 -46.061 1.00 95.69 773 LEU A CA 1
ATOM 6298 C C . LEU A 1 773 ? 50.927 10.985 -45.219 1.00 95.69 773 LEU A C 1
ATOM 6300 O O . LEU A 1 773 ? 50.552 11.011 -44.046 1.00 95.69 773 LEU A O 1
ATOM 6304 N N . SER A 1 774 ? 51.399 12.065 -45.836 1.00 91.88 774 SER A N 1
ATOM 6305 C CA . SER A 1 774 ? 51.521 13.372 -45.197 1.00 91.88 774 SER A CA 1
ATOM 6306 C C . SER A 1 774 ? 51.060 14.472 -46.151 1.00 91.88 774 SER A C 1
ATOM 6308 O O . SER A 1 774 ? 51.534 14.506 -47.288 1.00 91.88 774 SER A O 1
ATOM 6310 N N . PRO A 1 775 ? 50.184 15.403 -45.719 1.00 89.12 775 PRO A N 1
ATOM 6311 C CA . PRO A 1 775 ? 49.763 16.532 -46.553 1.00 89.12 775 PRO A CA 1
ATOM 6312 C C . PRO A 1 775 ? 50.936 17.445 -46.948 1.00 89.12 775 PRO A C 1
ATOM 6314 O O . PRO A 1 775 ? 50.871 18.106 -47.985 1.00 89.12 775 PRO A O 1
ATOM 6317 N N . ASP A 1 776 ? 52.017 17.428 -46.164 1.00 87.88 776 ASP A N 1
ATOM 6318 C CA . ASP A 1 776 ? 53.212 18.251 -46.355 1.00 87.88 776 ASP A CA 1
ATOM 6319 C C . ASP A 1 776 ? 54.265 17.591 -47.272 1.00 87.88 776 ASP A C 1
ATOM 6321 O O . ASP A 1 776 ? 55.319 18.173 -47.547 1.00 87.88 776 ASP A O 1
ATOM 6325 N N . SER A 1 777 ? 54.014 16.373 -47.775 1.00 91.38 777 SER A N 1
ATOM 6326 C CA . SER A 1 777 ? 54.945 15.714 -48.696 1.00 91.38 777 SER A CA 1
ATOM 6327 C C . SER A 1 777 ? 55.055 16.460 -50.032 1.00 91.38 777 SER A C 1
ATOM 6329 O O . SER A 1 777 ? 54.082 16.983 -50.586 1.00 91.38 777 SER A O 1
ATOM 6331 N N . ARG A 1 778 ? 56.267 16.481 -50.598 1.00 90.69 778 ARG A N 1
ATOM 6332 C CA . ARG A 1 778 ? 56.510 17.028 -51.942 1.00 90.69 778 ARG A CA 1
ATOM 6333 C C . ARG A 1 778 ? 56.040 16.076 -53.043 1.00 90.69 778 ARG A C 1
ATOM 6335 O O . ARG A 1 778 ? 55.652 16.545 -54.109 1.00 90.69 778 ARG A O 1
ATOM 6342 N N . ARG A 1 779 ? 56.053 14.764 -52.785 1.00 93.75 779 ARG A N 1
ATOM 6343 C CA . ARG A 1 779 ? 55.682 13.725 -53.752 1.00 93.75 779 ARG A CA 1
ATOM 6344 C C . ARG A 1 779 ? 54.172 13.506 -53.722 1.00 93.75 779 ARG A C 1
ATOM 6346 O O . ARG A 1 779 ? 53.612 13.247 -52.661 1.00 93.75 779 ARG A O 1
ATOM 6353 N N . MET A 1 780 ? 53.512 13.611 -54.872 1.00 94.25 780 MET A N 1
ATOM 6354 C CA . MET A 1 780 ? 52.111 13.208 -55.005 1.00 94.25 780 MET A CA 1
ATOM 6355 C C . MET A 1 780 ? 52.016 11.687 -55.141 1.00 94.25 780 MET A C 1
ATOM 6357 O O . MET A 1 780 ? 52.906 11.052 -55.701 1.00 94.25 780 MET A O 1
ATOM 6361 N N . LEU A 1 781 ? 50.958 11.108 -54.583 1.00 95.56 781 LEU A N 1
ATOM 6362 C CA . LEU A 1 781 ? 50.635 9.703 -54.758 1.00 95.56 781 LEU A CA 1
ATOM 6363 C C . LEU A 1 781 ? 49.921 9.533 -56.102 1.00 95.56 781 LEU A C 1
ATOM 6365 O O . LEU A 1 781 ? 48.764 9.926 -56.233 1.00 95.56 781 LEU A O 1
ATOM 6369 N N . ASP A 1 782 ? 50.623 9.000 -57.100 1.00 90.69 782 ASP A N 1
ATOM 6370 C CA . ASP A 1 782 ? 50.079 8.838 -58.454 1.00 90.69 782 ASP A CA 1
ATOM 6371 C C . ASP A 1 782 ? 49.149 7.621 -58.571 1.00 90.69 782 ASP A C 1
ATOM 6373 O O . ASP A 1 782 ? 48.140 7.676 -59.277 1.00 90.69 782 ASP A O 1
ATOM 6377 N N . ALA A 1 783 ? 49.453 6.547 -57.838 1.00 93.75 783 ALA A N 1
ATOM 6378 C CA . ALA A 1 783 ? 48.668 5.319 -57.770 1.00 93.75 783 ALA A CA 1
ATOM 6379 C C . ALA A 1 783 ? 48.763 4.685 -56.373 1.00 93.75 783 ALA A C 1
ATOM 6381 O O . ALA A 1 783 ? 49.721 4.928 -55.635 1.00 93.75 783 ALA A O 1
ATOM 6382 N N . VAL A 1 784 ? 47.762 3.875 -56.017 1.00 94.94 784 VAL A N 1
ATOM 6383 C CA . VAL A 1 784 ? 47.807 3.007 -54.834 1.00 94.94 784 VAL A CA 1
ATOM 6384 C C . VAL A 1 784 ? 48.408 1.670 -55.274 1.00 94.94 784 VAL A C 1
ATOM 6386 O O . VAL A 1 784 ? 47.742 0.864 -55.915 1.00 94.94 784 VAL A O 1
ATOM 6389 N N . GLU A 1 785 ? 49.698 1.482 -55.009 1.00 94.75 785 GLU A N 1
ATOM 6390 C CA . GLU A 1 785 ? 50.487 0.324 -55.436 1.00 94.75 785 GLU A CA 1
ATOM 6391 C C . GLU A 1 785 ? 50.199 -0.888 -54.524 1.00 94.75 785 GLU A C 1
ATOM 6393 O O . GLU A 1 785 ? 50.315 -0.743 -53.304 1.00 94.75 785 GLU A O 1
ATOM 6398 N N . PRO A 1 786 ? 49.853 -2.080 -55.056 1.00 92.19 786 PRO A N 1
ATOM 6399 C CA . PRO A 1 786 ? 49.480 -3.241 -54.235 1.00 92.19 786 PRO A CA 1
ATOM 6400 C C . PRO A 1 786 ? 50.594 -3.792 -53.329 1.00 92.19 786 PRO A C 1
ATOM 6402 O O . PRO A 1 786 ? 50.306 -4.394 -52.296 1.00 92.19 786 PRO A O 1
ATOM 6405 N N . ASP A 1 787 ? 51.870 -3.601 -53.686 1.00 93.56 787 ASP A N 1
ATOM 6406 C CA . ASP A 1 787 ? 53.014 -4.036 -52.875 1.00 93.56 787 ASP A CA 1
ATOM 6407 C C . ASP A 1 787 ? 53.326 -3.067 -51.724 1.00 93.56 787 ASP A C 1
ATOM 6409 O O . ASP A 1 787 ? 54.055 -3.434 -50.800 1.00 93.56 787 ASP A O 1
ATOM 6413 N N . LYS A 1 788 ? 52.777 -1.847 -51.734 1.00 97.19 788 LYS A N 1
ATOM 6414 C CA . LYS A 1 788 ? 53.035 -0.831 -50.705 1.00 97.19 788 LYS A CA 1
ATOM 6415 C C . LYS A 1 788 ? 52.078 -0.939 -49.526 1.00 97.19 788 LYS A C 1
ATOM 6417 O O . LYS A 1 788 ? 50.979 -1.471 -49.626 1.00 97.19 788 LYS A O 1
ATOM 6422 N N . ILE A 1 789 ? 52.513 -0.412 -48.388 1.00 97.75 789 ILE A N 1
ATOM 6423 C CA . ILE A 1 789 ? 51.745 -0.344 -47.147 1.00 97.75 789 ILE A CA 1
ATOM 6424 C C . ILE A 1 789 ? 51.671 1.121 -46.746 1.00 97.75 789 ILE A C 1
ATOM 6426 O O . ILE A 1 789 ? 52.684 1.756 -46.439 1.00 97.75 789 ILE A O 1
ATOM 6430 N N . TYR A 1 790 ? 50.464 1.672 -46.782 1.00 98.12 790 TYR A N 1
ATOM 6431 C CA . TYR A 1 790 ? 50.244 3.087 -46.520 1.00 98.12 790 TYR A CA 1
ATOM 6432 C C . TYR A 1 790 ? 50.043 3.329 -45.025 1.00 98.12 790 TYR A C 1
ATOM 6434 O O . TYR A 1 790 ? 49.298 2.608 -44.365 1.00 98.12 790 TYR A O 1
ATOM 6442 N N . VAL A 1 791 ? 50.705 4.355 -44.490 1.00 98.00 791 VAL A N 1
ATOM 6443 C CA . VAL A 1 791 ? 50.634 4.732 -43.071 1.00 98.00 791 VAL A CA 1
ATOM 6444 C C . VAL A 1 791 ? 49.990 6.106 -42.938 1.00 98.00 791 VAL A C 1
ATOM 6446 O O . VAL A 1 791 ? 50.397 7.052 -43.612 1.00 98.00 791 VAL A O 1
ATOM 6449 N N . ILE A 1 792 ? 49.004 6.234 -42.053 1.00 96.12 792 ILE A N 1
ATOM 6450 C CA . ILE A 1 792 ? 48.310 7.488 -41.747 1.00 96.12 792 ILE A CA 1
ATOM 6451 C C . ILE A 1 792 ? 48.436 7.745 -40.243 1.00 96.12 792 ILE A C 1
ATOM 6453 O O . ILE A 1 792 ? 48.097 6.891 -39.433 1.00 96.12 792 ILE A O 1
ATOM 6457 N N . GLY A 1 793 ? 48.903 8.930 -39.844 1.00 93.69 793 GLY A N 1
ATOM 6458 C CA . GLY A 1 793 ? 48.984 9.291 -38.423 1.00 93.69 793 GLY A CA 1
ATOM 6459 C C . GLY A 1 793 ? 47.602 9.523 -37.815 1.00 93.69 793 GLY A C 1
ATOM 6460 O O . GLY A 1 793 ? 46.886 10.407 -38.283 1.00 93.69 793 GLY A O 1
ATOM 6461 N N . ALA A 1 794 ? 47.243 8.785 -36.763 1.00 92.94 794 ALA A N 1
ATOM 6462 C CA . ALA A 1 794 ? 45.961 8.893 -36.073 1.00 92.94 794 ALA A CA 1
ATOM 6463 C C . ALA A 1 794 ? 45.897 10.160 -35.205 1.00 92.94 794 ALA A C 1
ATOM 6465 O O . ALA A 1 794 ? 46.184 10.147 -34.010 1.00 92.94 794 ALA A O 1
ATOM 6466 N N . MET A 1 795 ? 45.532 11.286 -35.819 1.00 88.12 795 MET A N 1
ATOM 6467 C CA . MET A 1 795 ? 45.341 12.560 -35.126 1.00 88.12 795 MET A CA 1
ATOM 6468 C C . MET A 1 795 ? 44.308 13.441 -35.830 1.00 88.12 795 MET A C 1
ATOM 6470 O O . MET A 1 795 ? 44.130 13.366 -37.045 1.00 88.12 795 MET A O 1
ATOM 6474 N N . VAL A 1 796 ? 43.654 14.319 -35.067 1.00 80.00 796 VAL A N 1
ATOM 6475 C CA . VAL A 1 796 ? 42.732 15.335 -35.597 1.00 80.00 796 VAL A CA 1
ATOM 6476 C C . VAL A 1 796 ? 43.436 16.690 -35.682 1.00 80.00 796 VAL A C 1
ATOM 6478 O O . VAL A 1 796 ? 44.045 17.141 -34.716 1.00 80.00 796 VAL A O 1
ATOM 6481 N N . ASP A 1 797 ? 43.339 1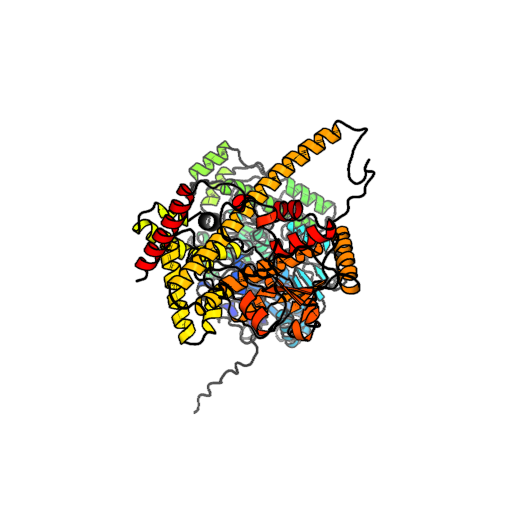7.339 -36.845 1.00 61.22 797 ASP A N 1
ATOM 6482 C CA . ASP A 1 797 ? 44.062 18.571 -37.187 1.00 61.22 797 ASP A CA 1
ATOM 6483 C C . ASP A 1 797 ? 43.947 19.716 -36.163 1.00 61.22 797 ASP A C 1
ATOM 6485 O O . ASP A 1 797 ? 42.851 20.160 -35.799 1.00 61.22 797 ASP A O 1
ATOM 6489 N N . ARG A 1 798 ? 45.101 20.333 -35.872 1.00 57.75 798 ARG A N 1
ATOM 6490 C CA . ARG A 1 798 ? 45.237 21.733 -35.437 1.00 57.75 798 ARG A CA 1
ATOM 6491 C C . ARG A 1 798 ? 46.381 22.425 -36.192 1.00 57.75 798 ARG A C 1
ATOM 6493 O O . ARG A 1 798 ? 47.345 21.764 -36.564 1.00 57.75 798 ARG A O 1
ATOM 6500 N N . PRO A 1 799 ? 46.339 23.763 -36.346 1.00 51.25 799 PRO A N 1
ATOM 6501 C CA . PRO A 1 799 ? 47.379 24.530 -37.046 1.00 51.25 799 PRO A CA 1
ATOM 6502 C C . PRO A 1 799 ? 48.788 24.430 -36.426 1.00 51.25 799 PRO A C 1
ATOM 6504 O O . PRO A 1 799 ? 49.763 24.696 -37.117 1.00 51.25 799 PRO A O 1
ATOM 6507 N N . ASN A 1 800 ? 48.916 24.019 -35.159 1.00 51.16 800 ASN A N 1
ATOM 6508 C CA . ASN A 1 800 ? 50.191 24.034 -34.427 1.00 51.16 800 ASN A CA 1
ATOM 6509 C C . ASN A 1 800 ? 51.068 22.779 -34.616 1.00 51.16 800 ASN A C 1
ATOM 6511 O O . ASN A 1 800 ? 52.120 22.697 -33.992 1.00 51.16 800 ASN A O 1
ATOM 6515 N N . ARG A 1 801 ? 50.671 21.803 -35.447 1.00 62.59 801 ARG A N 1
ATOM 6516 C CA . ARG A 1 801 ? 51.470 20.588 -35.733 1.00 6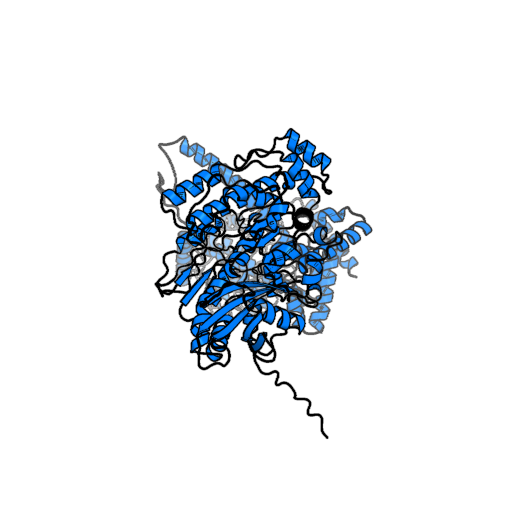2.59 801 ARG A CA 1
ATOM 6517 C C . ARG A 1 801 ? 51.879 20.476 -37.201 1.00 62.59 801 ARG A C 1
ATOM 6519 O O . ARG A 1 801 ? 51.863 19.388 -37.776 1.00 62.59 801 ARG A O 1
ATOM 6526 N N . LEU A 1 802 ? 52.226 21.610 -37.811 1.00 63.34 802 LEU A N 1
ATOM 6527 C CA . LEU A 1 802 ? 52.739 21.644 -39.181 1.00 63.34 802 LEU A CA 1
ATOM 6528 C C . LEU A 1 802 ? 53.914 20.657 -39.310 1.00 63.34 802 LEU A C 1
ATOM 6530 O O . LEU A 1 802 ? 54.850 20.716 -38.513 1.00 63.34 802 LEU A O 1
ATOM 6534 N N . ASN A 1 803 ? 53.877 19.768 -40.304 1.00 76.50 803 ASN A N 1
ATOM 6535 C CA . ASN A 1 803 ? 54.930 18.797 -40.611 1.00 76.50 803 ASN A CA 1
ATOM 6536 C C . ASN A 1 803 ? 55.156 17.642 -39.616 1.00 76.50 803 ASN A C 1
ATOM 6538 O O . ASN A 1 803 ? 56.161 16.952 -39.773 1.00 76.50 803 ASN A O 1
ATOM 6542 N N . TRP A 1 804 ? 54.283 17.362 -38.636 1.00 84.31 804 TRP A N 1
ATOM 6543 C CA . TRP A 1 804 ? 54.540 16.266 -37.673 1.00 84.31 804 TRP A CA 1
ATOM 6544 C C . TRP A 1 804 ? 54.718 14.903 -38.370 1.00 84.31 804 TRP A C 1
ATOM 6546 O O . TRP A 1 804 ? 55.725 14.222 -38.174 1.00 84.31 804 TRP A O 1
ATOM 6556 N N . THR A 1 805 ? 53.792 14.533 -39.263 1.00 87.94 805 THR A N 1
ATOM 6557 C CA . THR A 1 805 ? 53.841 13.250 -39.996 1.00 87.94 805 THR A CA 1
ATOM 6558 C C . THR A 1 805 ? 55.032 13.175 -40.947 1.00 87.94 805 THR A C 1
ATOM 6560 O O . THR A 1 805 ? 55.693 12.143 -41.039 1.00 87.94 805 THR A O 1
ATOM 6563 N N . LEU A 1 806 ? 55.357 14.289 -41.611 1.00 89.50 806 LEU A N 1
ATOM 6564 C CA . LEU A 1 806 ? 56.530 14.394 -42.477 1.00 89.50 806 LEU A CA 1
ATOM 6565 C C . LEU A 1 806 ? 57.837 14.284 -41.679 1.00 89.50 806 LEU A C 1
ATOM 6567 O O . LEU A 1 806 ? 58.777 13.636 -42.134 1.00 89.50 806 LEU A O 1
ATOM 6571 N N . GLY A 1 807 ? 57.899 14.909 -40.502 1.00 89.94 807 GLY A N 1
ATOM 6572 C CA . GLY A 1 807 ? 59.040 14.859 -39.592 1.00 89.94 807 GLY A CA 1
ATOM 6573 C C . GLY A 1 807 ? 59.301 13.441 -39.096 1.00 89.94 807 GLY A C 1
ATOM 6574 O O . GLY A 1 807 ? 60.417 12.944 -39.251 1.00 89.94 807 GLY A O 1
ATOM 6575 N N . LYS A 1 808 ? 58.257 12.755 -38.610 1.00 89.38 808 LYS A N 1
ATOM 6576 C CA . LYS A 1 808 ? 58.345 11.355 -38.169 1.00 89.38 808 LYS A CA 1
ATOM 6577 C C . LYS A 1 808 ? 58.815 10.433 -39.296 1.00 89.38 808 LYS A C 1
ATOM 6579 O O . LYS A 1 808 ? 59.745 9.654 -39.109 1.00 89.38 808 LYS A O 1
ATOM 6584 N N . ALA A 1 809 ? 58.230 10.551 -40.487 1.00 91.62 809 ALA A N 1
ATOM 6585 C CA . ALA A 1 809 ? 58.615 9.716 -41.623 1.00 91.62 809 ALA A CA 1
ATOM 6586 C C . ALA A 1 809 ? 60.073 9.937 -42.063 1.00 91.62 809 ALA A C 1
ATOM 6588 O O . ALA A 1 809 ? 60.779 8.969 -42.344 1.00 91.62 809 ALA A O 1
ATOM 6589 N N . LYS A 1 810 ? 60.554 11.190 -42.061 1.00 91.81 810 LYS A N 1
ATOM 6590 C CA . LYS A 1 810 ? 61.963 11.510 -42.349 1.00 91.81 810 LYS A CA 1
ATOM 6591 C C . LYS A 1 810 ? 62.915 10.934 -41.306 1.00 91.81 810 LYS A C 1
ATOM 6593 O O . LYS A 1 810 ? 63.937 10.374 -41.684 1.00 91.81 810 LYS A O 1
ATOM 6598 N N . GLN A 1 811 ? 62.577 11.037 -40.020 1.00 92.56 811 GLN A N 1
ATOM 6599 C CA . GLN A 1 811 ? 63.384 10.467 -38.937 1.00 92.56 811 GLN A CA 1
ATOM 6600 C C . GLN A 1 811 ? 63.522 8.943 -39.067 1.00 92.56 811 GLN A C 1
ATOM 6602 O O . GLN A 1 811 ? 64.571 8.384 -38.763 1.00 92.56 811 GLN A O 1
ATOM 6607 N N . LEU A 1 812 ? 62.473 8.275 -39.548 1.00 92.31 812 LEU A N 1
ATOM 6608 C CA . LEU A 1 812 ? 62.446 6.825 -39.747 1.00 92.31 812 LEU A CA 1
ATOM 6609 C C . LEU A 1 812 ? 62.994 6.374 -41.109 1.00 92.31 812 LEU A C 1
ATOM 6611 O O . LEU A 1 812 ? 63.085 5.169 -41.352 1.00 92.31 812 LEU A O 1
ATOM 6615 N N . ASN A 1 813 ? 63.373 7.322 -41.972 1.00 93.62 813 ASN A N 1
ATOM 6616 C CA . ASN A 1 813 ? 63.845 7.094 -43.336 1.00 93.62 813 ASN A CA 1
ATOM 6617 C C . ASN A 1 813 ? 62.821 6.348 -44.222 1.00 93.62 813 ASN A C 1
ATOM 6619 O O . ASN A 1 813 ? 63.168 5.456 -44.993 1.00 93.62 813 ASN A O 1
ATOM 6623 N N . ILE A 1 814 ? 61.539 6.706 -44.087 1.00 94.88 814 ILE A N 1
ATOM 6624 C CA . ILE A 1 814 ? 60.409 6.090 -44.799 1.00 94.88 814 ILE A CA 1
ATOM 6625 C C . ILE A 1 814 ? 59.934 7.009 -45.929 1.00 94.88 814 ILE A C 1
ATOM 6627 O O . ILE A 1 814 ? 59.869 8.233 -45.779 1.00 94.88 814 ILE A O 1
ATOM 6631 N N . THR A 1 815 ? 59.564 6.416 -47.067 1.00 95.31 815 THR A N 1
ATOM 6632 C CA . THR A 1 815 ? 59.028 7.158 -48.217 1.00 95.31 815 THR A CA 1
ATOM 6633 C C . THR A 1 815 ? 57.749 7.897 -47.829 1.00 95.31 815 THR A C 1
ATOM 6635 O O . THR A 1 815 ? 56.890 7.349 -47.143 1.00 95.31 815 THR A O 1
ATOM 6638 N N . THR A 1 816 ? 57.583 9.139 -48.290 1.00 96.06 816 THR A N 1
ATOM 6639 C CA . THR A 1 816 ? 56.356 9.917 -48.051 1.00 96.06 816 THR A CA 1
ATOM 6640 C C . THR A 1 816 ? 55.634 10.247 -49.344 1.00 96.06 816 THR A C 1
ATOM 6642 O O . THR A 1 816 ? 56.270 10.444 -50.381 1.00 96.06 816 THR A O 1
ATOM 6645 N N . ALA A 1 817 ? 54.310 10.367 -49.264 1.00 96.25 817 ALA A N 1
ATOM 6646 C CA . ALA A 1 817 ? 53.480 10.871 -50.351 1.00 96.25 817 ALA A CA 1
ATOM 6647 C C . ALA A 1 817 ? 52.297 11.688 -49.810 1.00 96.25 817 ALA A C 1
ATOM 6649 O O . ALA A 1 817 ? 51.864 11.497 -48.674 1.00 96.25 817 ALA A O 1
ATOM 6650 N N . LYS A 1 818 ? 51.758 12.595 -50.626 1.00 94.69 818 LYS A N 1
ATOM 6651 C CA . LYS A 1 818 ? 50.494 13.299 -50.370 1.00 94.69 818 LYS A CA 1
ATOM 6652 C C . LYS A 1 818 ? 49.438 12.890 -51.386 1.00 94.69 818 LYS A C 1
ATOM 6654 O O . LYS A 1 818 ? 49.767 12.564 -52.524 1.00 94.69 818 LYS A O 1
ATOM 6659 N N . LEU A 1 819 ? 48.165 12.987 -51.015 1.00 95.56 819 LEU A N 1
ATOM 6660 C CA . LEU A 1 819 ? 47.075 12.794 -51.971 1.00 95.56 819 LEU A CA 1
ATOM 6661 C C . LEU A 1 819 ? 47.156 13.847 -53.100 1.00 95.56 819 LEU A C 1
ATOM 6663 O O . LEU A 1 819 ? 47.421 15.021 -52.810 1.00 95.56 819 LEU A O 1
ATOM 6667 N N . PRO A 1 820 ? 46.896 13.478 -54.367 1.00 94.38 820 PRO A N 1
ATOM 6668 C CA . PRO A 1 820 ? 47.014 14.364 -55.530 1.00 94.38 820 PRO A CA 1
ATOM 6669 C C . PRO A 1 820 ? 45.824 15.337 -55.659 1.00 94.38 820 PRO A C 1
ATOM 6671 O O . PRO A 1 820 ? 45.255 15.508 -56.731 1.00 94.38 820 PRO A O 1
ATOM 6674 N N . LEU A 1 821 ? 45.422 15.991 -54.564 1.00 92.62 821 LEU A N 1
ATOM 6675 C CA . LEU A 1 821 ? 44.205 16.814 -54.501 1.00 92.62 821 LEU A CA 1
ATOM 6676 C C . LEU A 1 821 ? 44.199 17.929 -55.554 1.00 92.62 821 LEU A C 1
ATOM 6678 O O . LEU A 1 821 ? 43.230 18.087 -56.289 1.00 92.62 821 LEU A O 1
ATOM 6682 N N . ASP A 1 822 ? 45.310 18.654 -55.668 1.00 88.75 822 ASP A N 1
ATOM 6683 C CA . ASP A 1 822 ? 45.438 19.805 -56.569 1.00 88.75 822 ASP A CA 1
ATOM 6684 C C . ASP A 1 822 ? 45.395 19.437 -58.053 1.00 88.75 822 ASP A C 1
ATOM 6686 O O . ASP A 1 822 ? 45.109 20.291 -58.888 1.00 88.75 822 ASP A O 1
ATOM 6690 N N . LYS A 1 823 ? 45.657 18.167 -58.379 1.00 90.44 823 LYS A N 1
ATOM 6691 C CA . LYS A 1 823 ? 45.590 17.658 -59.750 1.00 90.44 823 LYS A CA 1
ATOM 6692 C C . LYS A 1 823 ? 44.144 17.477 -60.218 1.00 90.44 823 LYS A C 1
ATOM 6694 O O . LYS A 1 823 ? 43.885 17.599 -61.410 1.00 90.44 823 LYS A O 1
ATOM 6699 N N . TYR A 1 824 ? 43.215 17.195 -59.301 1.00 90.81 824 TYR A N 1
ATOM 6700 C CA . TYR A 1 824 ? 41.860 16.756 -59.654 1.00 90.81 824 TYR A CA 1
ATOM 6701 C C . TYR A 1 824 ? 40.738 17.675 -59.164 1.00 90.81 824 TYR A C 1
ATOM 6703 O O . TYR A 1 824 ? 39.638 17.610 -59.710 1.00 90.81 824 TYR A O 1
ATOM 6711 N N . VAL A 1 825 ? 40.968 18.532 -58.161 1.00 88.88 825 VAL A N 1
ATOM 6712 C CA . VAL A 1 825 ? 39.933 19.444 -57.644 1.00 88.88 825 VAL A CA 1
ATOM 6713 C C . VAL A 1 825 ? 40.470 20.835 -57.321 1.00 88.88 825 VAL A C 1
ATOM 6715 O O . VAL A 1 825 ? 41.579 21.010 -56.819 1.00 88.88 825 VAL A O 1
ATOM 6718 N N . ARG A 1 826 ? 39.628 21.854 -57.532 1.00 87.19 826 ARG A N 1
ATOM 6719 C CA . ARG A 1 826 ? 39.926 23.234 -57.133 1.00 87.19 826 ARG A CA 1
ATOM 6720 C C . ARG A 1 826 ? 39.537 23.471 -55.674 1.00 87.19 826 ARG A C 1
ATOM 6722 O O . ARG A 1 826 ? 38.356 23.471 -55.318 1.00 87.19 826 ARG A O 1
ATOM 6729 N N . TRP A 1 827 ? 40.535 23.705 -54.828 1.00 87.00 827 TRP A N 1
ATOM 6730 C CA . TRP A 1 827 ? 40.334 23.979 -53.405 1.00 87.00 827 TRP A CA 1
ATOM 6731 C C . TRP A 1 827 ? 39.935 25.440 -53.166 1.00 87.00 827 TRP A C 1
ATOM 6733 O O . TRP A 1 827 ? 40.683 26.348 -53.517 1.00 87.00 827 TRP A O 1
ATOM 6743 N N . HIS A 1 828 ? 38.779 25.674 -52.543 1.00 84.31 828 HIS A N 1
ATOM 6744 C CA . HIS A 1 828 ? 38.241 27.022 -52.314 1.00 84.31 828 HIS A CA 1
ATOM 6745 C C . HIS A 1 828 ? 38.291 27.463 -50.850 1.00 84.31 828 HIS A C 1
ATOM 6747 O O . HIS A 1 828 ? 38.340 28.661 -50.573 1.00 84.31 828 HIS A O 1
ATOM 6753 N N . SER A 1 829 ? 38.238 26.536 -49.884 1.00 79.88 829 SER A N 1
ATOM 6754 C CA . SER A 1 829 ? 38.291 26.921 -48.470 1.00 79.88 829 SER A CA 1
ATOM 6755 C C . SER A 1 829 ? 38.857 25.854 -47.532 1.00 79.88 829 SER A C 1
ATOM 6757 O O . SER A 1 829 ? 38.641 24.655 -47.704 1.00 79.88 829 SER A O 1
ATOM 6759 N N . GLY A 1 830 ? 39.519 26.320 -46.469 1.00 77.38 830 GLY A N 1
ATOM 6760 C CA . GLY A 1 830 ? 40.098 25.476 -45.421 1.00 77.38 830 GLY A CA 1
ATOM 6761 C C . GLY A 1 830 ? 41.427 24.827 -45.814 1.00 77.38 830 GLY A C 1
ATOM 6762 O O . GLY A 1 830 ? 41.895 24.956 -46.941 1.00 77.38 830 GLY A O 1
ATOM 6763 N N . THR A 1 831 ? 42.032 24.117 -44.865 1.00 82.19 831 THR A N 1
ATOM 6764 C CA . THR A 1 831 ? 43.278 23.370 -45.077 1.00 82.19 831 THR A CA 1
ATOM 6765 C C . THR A 1 831 ? 43.054 22.165 -45.996 1.00 82.19 831 THR A C 1
ATOM 6767 O O . THR A 1 831 ? 41.940 21.627 -46.080 1.00 82.19 831 THR A O 1
ATOM 6770 N N . LYS A 1 832 ? 44.124 21.741 -46.680 1.00 83.88 832 LYS A N 1
ATOM 6771 C CA . LYS A 1 832 ? 44.170 20.514 -47.498 1.00 83.88 832 LYS A CA 1
ATOM 6772 C C . LYS A 1 832 ? 44.422 19.247 -46.680 1.00 83.88 832 LYS A C 1
ATOM 6774 O O . LYS A 1 832 ? 44.392 18.152 -47.224 1.00 83.88 832 LYS A O 1
ATOM 6779 N N . SER A 1 833 ? 44.592 19.392 -45.373 1.00 84.12 833 SER A N 1
ATOM 6780 C CA . SER A 1 833 ? 44.542 18.284 -44.434 1.00 84.12 833 SER A CA 1
ATOM 6781 C C . SER A 1 833 ? 43.103 17.763 -44.329 1.00 84.12 833 SER A C 1
ATOM 6783 O O . SER A 1 833 ? 42.130 18.524 -44.185 1.00 84.12 833 SER A O 1
ATOM 6785 N N . LEU A 1 834 ? 42.962 16.460 -44.548 1.00 89.25 834 LEU A N 1
ATOM 6786 C CA . LEU A 1 834 ? 41.697 15.733 -44.554 1.00 89.25 834 LEU A CA 1
ATOM 6787 C C . LEU A 1 834 ? 41.559 14.930 -43.261 1.00 89.25 834 LEU A C 1
ATOM 6789 O O . LEU A 1 834 ? 42.557 14.593 -42.630 1.00 89.25 834 LEU A O 1
ATOM 6793 N N . THR A 1 835 ? 40.321 14.619 -42.871 1.00 90.75 835 THR A N 1
ATOM 6794 C CA . THR A 1 835 ? 40.087 13.716 -41.734 1.00 90.75 835 THR A CA 1
ATOM 6795 C C . THR A 1 835 ? 40.492 12.291 -42.097 1.00 90.75 835 THR A C 1
ATOM 6797 O O . THR A 1 835 ? 40.501 11.931 -43.277 1.00 90.75 835 THR A O 1
ATOM 6800 N N . LEU A 1 836 ? 40.799 11.464 -41.095 1.00 93.56 836 LEU A N 1
ATOM 6801 C CA . LEU A 1 836 ? 41.318 10.109 -41.316 1.00 93.56 836 LEU A CA 1
ATOM 6802 C C . LEU A 1 836 ? 40.401 9.292 -42.236 1.00 93.56 836 LEU A C 1
ATOM 6804 O O . LEU A 1 836 ? 40.838 8.764 -43.253 1.00 93.56 836 LEU A O 1
ATOM 6808 N N . ASN A 1 837 ? 39.098 9.296 -41.957 1.00 94.31 837 ASN A N 1
ATOM 6809 C CA . ASN A 1 837 ? 38.106 8.571 -42.746 1.00 94.31 837 ASN A CA 1
ATOM 6810 C C . ASN A 1 837 ? 37.977 9.079 -44.189 1.00 94.31 837 ASN A C 1
ATOM 6812 O O . ASN A 1 837 ? 37.659 8.295 -45.074 1.00 94.31 837 ASN A O 1
ATOM 6816 N N . GLN A 1 838 ? 38.241 10.365 -44.444 1.00 94.62 838 GLN A N 1
ATOM 6817 C CA . GLN A 1 838 ? 38.254 10.910 -45.806 1.00 94.62 838 GLN A CA 1
ATOM 6818 C C . GLN A 1 838 ? 39.472 10.414 -46.579 1.00 94.62 838 GLN A C 1
ATOM 6820 O O . GLN A 1 838 ? 39.341 10.077 -47.749 1.00 94.62 838 GLN A O 1
ATOM 6825 N N . VAL A 1 839 ? 40.642 10.349 -45.934 1.00 95.56 839 VAL A N 1
ATOM 6826 C CA . VAL A 1 839 ? 41.853 9.793 -46.555 1.00 95.56 839 VAL A CA 1
ATOM 6827 C C . VAL A 1 839 ? 41.626 8.326 -46.907 1.00 95.56 839 VAL A C 1
ATOM 6829 O O . VAL A 1 839 ? 41.834 7.946 -48.055 1.00 95.56 839 VAL A O 1
ATOM 6832 N N . ILE A 1 840 ? 41.126 7.529 -45.960 1.00 96.25 840 ILE A N 1
ATOM 6833 C CA . ILE A 1 840 ? 40.833 6.109 -46.194 1.00 96.25 840 ILE A CA 1
ATOM 6834 C C . ILE A 1 840 ? 39.771 5.936 -47.283 1.00 96.25 840 ILE A C 1
ATOM 6836 O O . ILE A 1 840 ? 39.973 5.145 -48.195 1.00 96.25 840 ILE A O 1
ATOM 6840 N N . GLY A 1 841 ? 38.675 6.699 -47.233 1.00 96.81 841 GLY A N 1
ATOM 6841 C CA . GLY A 1 841 ? 37.619 6.640 -48.247 1.00 96.81 841 GLY A CA 1
ATOM 6842 C C . GLY A 1 841 ? 38.129 6.943 -49.658 1.00 96.81 841 GLY A C 1
ATOM 6843 O O . GLY A 1 841 ? 37.756 6.254 -50.602 1.00 96.81 841 GLY A O 1
ATOM 6844 N N . ILE A 1 842 ? 39.046 7.910 -49.800 1.00 97.44 842 ILE A N 1
ATOM 6845 C CA . ILE A 1 842 ? 39.699 8.196 -51.087 1.00 97.44 842 ILE A CA 1
ATOM 6846 C C . ILE A 1 842 ? 40.531 6.999 -51.548 1.00 97.44 842 ILE A C 1
ATOM 6848 O O . ILE A 1 842 ? 40.408 6.598 -52.700 1.00 97.44 842 ILE A O 1
ATOM 6852 N N . LEU A 1 843 ? 41.366 6.426 -50.676 1.00 97.75 843 LEU A N 1
ATOM 6853 C CA . LEU A 1 843 ? 42.203 5.276 -51.038 1.00 97.75 843 LEU A CA 1
ATOM 6854 C C . LEU A 1 843 ? 41.353 4.071 -51.457 1.00 97.75 843 LEU A C 1
ATOM 6856 O O . LEU A 1 843 ? 41.627 3.464 -52.487 1.00 97.75 843 LEU A O 1
ATOM 6860 N N . LEU A 1 844 ? 40.300 3.772 -50.695 1.00 97.44 844 LEU A N 1
ATOM 6861 C CA . LEU A 1 844 ? 39.357 2.693 -50.977 1.00 97.44 844 LEU A CA 1
ATOM 6862 C C . LEU A 1 844 ? 38.699 2.858 -52.354 1.00 97.44 844 LEU A C 1
ATOM 6864 O O . LEU A 1 844 ? 38.737 1.939 -53.173 1.00 97.44 844 LEU A O 1
ATOM 6868 N N . ASP A 1 845 ? 38.155 4.043 -52.639 1.00 97.25 845 ASP A N 1
ATOM 6869 C CA . ASP A 1 845 ? 37.474 4.317 -53.907 1.00 97.25 845 ASP A CA 1
ATOM 6870 C C . ASP A 1 845 ? 38.438 4.289 -55.107 1.00 97.25 845 ASP A C 1
ATOM 6872 O O . ASP A 1 845 ? 38.076 3.819 -56.189 1.00 97.25 845 ASP A O 1
ATOM 6876 N N . VAL A 1 846 ? 39.679 4.755 -54.931 1.00 96.69 846 VAL A N 1
ATOM 6877 C CA . VAL A 1 846 ? 40.715 4.692 -55.977 1.00 96.69 846 VAL A CA 1
ATOM 6878 C C . VAL A 1 846 ? 41.112 3.249 -56.271 1.00 96.69 846 VAL A C 1
ATOM 6880 O O . VAL A 1 846 ? 41.222 2.886 -57.441 1.00 96.69 846 VAL A O 1
ATOM 6883 N N . VAL A 1 847 ? 41.283 2.417 -55.240 1.00 95.12 847 VAL A N 1
ATOM 6884 C CA . VAL A 1 847 ? 41.592 0.989 -55.410 1.00 95.12 847 VAL A CA 1
ATOM 6885 C C . VAL A 1 847 ? 40.447 0.270 -56.118 1.00 95.12 847 VAL A C 1
ATOM 6887 O O . VAL A 1 847 ? 40.685 -0.429 -57.098 1.00 95.12 847 VAL A O 1
ATOM 6890 N N . GLN A 1 848 ? 39.199 0.485 -55.691 1.00 94.44 848 GLN A N 1
ATOM 6891 C CA . GLN A 1 848 ? 38.038 -0.158 -56.314 1.00 94.44 848 GLN A CA 1
ATOM 6892 C C . GLN A 1 848 ? 37.841 0.261 -57.778 1.00 94.44 848 GLN A C 1
ATOM 6894 O O . GLN A 1 848 ? 37.437 -0.557 -58.600 1.00 94.44 848 GLN A O 1
ATOM 6899 N N . SER A 1 849 ? 38.088 1.530 -58.104 1.00 93.75 849 SER A N 1
ATOM 6900 C CA . SER A 1 849 ? 37.929 2.047 -59.470 1.00 93.75 849 SER A CA 1
ATOM 6901 C C . SER A 1 849 ? 39.116 1.751 -60.389 1.00 93.75 849 SER A C 1
ATOM 6903 O O . SER A 1 849 ? 39.018 1.991 -61.590 1.00 93.75 849 SER A O 1
ATOM 6905 N N . GLY A 1 850 ? 40.236 1.257 -59.851 1.00 91.62 850 GLY A N 1
ATOM 6906 C CA . GLY A 1 850 ? 41.467 1.058 -60.614 1.00 91.62 850 GLY A CA 1
ATOM 6907 C C . GLY A 1 850 ? 42.196 2.359 -60.975 1.00 91.62 850 GLY A C 1
ATOM 6908 O O . GLY A 1 850 ? 42.946 2.374 -61.948 1.00 91.62 850 GLY A O 1
ATOM 6909 N N . GLY A 1 851 ? 41.994 3.449 -60.219 1.00 92.00 851 GLY A N 1
ATOM 6910 C CA . GLY A 1 851 ? 42.748 4.699 -60.398 1.00 92.00 851 GLY A CA 1
ATOM 6911 C C . GLY A 1 851 ? 41.933 5.980 -60.606 1.00 92.00 851 GLY A C 1
ATOM 6912 O O . GLY A 1 851 ? 42.531 7.012 -60.924 1.00 92.00 851 GLY A O 1
ATOM 6913 N N . ASP A 1 852 ? 40.605 5.975 -60.432 1.00 94.69 852 ASP A N 1
ATOM 6914 C CA . ASP A 1 852 ? 39.783 7.185 -60.603 1.00 94.69 852 ASP A CA 1
ATOM 6915 C C . ASP A 1 852 ? 39.848 8.111 -59.376 1.00 94.69 852 ASP A C 1
ATOM 6917 O O . ASP A 1 852 ? 38.947 8.197 -58.533 1.00 94.69 852 ASP A O 1
ATOM 6921 N N . TRP A 1 853 ? 40.947 8.859 -59.298 1.00 95.69 853 TRP A N 1
ATOM 6922 C CA . TRP A 1 853 ? 41.171 9.871 -58.271 1.00 95.69 853 TRP A CA 1
ATOM 6923 C C . TRP A 1 853 ? 40.119 10.981 -58.266 1.00 95.69 853 TRP A C 1
ATOM 6925 O O . TRP A 1 853 ? 39.801 11.502 -57.198 1.00 95.69 853 TRP A O 1
ATOM 6935 N N . SER A 1 854 ? 39.588 11.373 -59.428 1.00 93.25 854 SER A N 1
ATOM 6936 C CA . SER A 1 854 ? 38.659 12.503 -59.509 1.00 93.25 854 SER A CA 1
ATOM 6937 C C . SER A 1 854 ? 37.358 12.174 -58.784 1.00 93.25 854 SER A C 1
ATOM 6939 O O . SER A 1 854 ? 36.968 12.892 -57.855 1.00 93.25 854 SER A O 1
ATOM 6941 N N . SER A 1 855 ? 36.747 11.036 -59.124 1.00 93.75 855 SER A N 1
ATOM 6942 C CA . SER A 1 855 ? 35.512 10.581 -58.483 1.00 93.75 855 SER A CA 1
ATOM 6943 C C . SER A 1 855 ? 35.718 10.293 -56.998 1.00 93.75 855 SER A C 1
ATOM 6945 O O . SER A 1 855 ? 34.905 10.720 -56.173 1.00 93.75 855 SER A O 1
ATOM 6947 N N . ALA A 1 856 ? 36.832 9.650 -56.634 1.00 95.75 856 ALA A N 1
ATOM 6948 C CA . ALA A 1 856 ? 37.161 9.358 -55.241 1.00 95.75 856 ALA A CA 1
ATOM 6949 C C . ALA A 1 856 ? 37.301 10.635 -54.393 1.00 95.75 856 ALA A C 1
ATOM 6951 O O . ALA A 1 856 ? 36.731 10.737 -53.303 1.00 95.75 856 ALA A O 1
ATOM 6952 N N . ILE A 1 857 ? 38.011 11.651 -54.896 1.00 94.69 857 ILE A N 1
ATOM 6953 C CA . ILE A 1 857 ? 38.194 12.922 -54.185 1.00 94.69 857 ILE A CA 1
ATOM 6954 C C . ILE A 1 857 ? 36.862 13.672 -54.075 1.00 94.69 857 ILE A C 1
ATOM 6956 O O . ILE A 1 857 ? 36.516 14.134 -52.989 1.00 94.69 857 ILE A O 1
ATOM 6960 N N . VAL A 1 858 ? 36.085 13.777 -55.156 1.00 92.44 858 VAL A N 1
ATOM 6961 C CA . VAL A 1 858 ? 34.799 14.499 -55.142 1.00 92.44 858 VAL A CA 1
ATOM 6962 C C . VAL A 1 858 ? 33.784 13.839 -54.204 1.00 92.44 858 VAL A C 1
ATOM 6964 O O . VAL A 1 858 ? 33.034 14.544 -53.524 1.00 92.44 858 VAL A O 1
ATOM 6967 N N . LYS A 1 859 ? 33.774 12.503 -54.133 1.00 93.75 859 LYS A N 1
ATOM 6968 C CA . LYS A 1 859 ? 32.886 11.739 -53.249 1.00 93.75 859 LYS A CA 1
ATOM 6969 C C . LYS A 1 859 ? 33.218 11.945 -51.769 1.00 93.75 859 LYS A C 1
ATOM 6971 O O . LYS A 1 859 ? 32.306 12.127 -50.963 1.00 93.75 859 LYS A O 1
ATOM 6976 N N . ASN A 1 860 ? 34.502 11.934 -51.412 1.00 94.25 860 ASN A N 1
ATOM 6977 C CA . ASN A 1 860 ? 34.935 11.912 -50.012 1.00 94.25 860 ASN A CA 1
ATOM 6978 C C . ASN A 1 860 ? 35.241 13.301 -49.434 1.00 94.25 860 ASN A C 1
ATOM 6980 O O . ASN A 1 860 ? 35.087 13.523 -48.230 1.00 94.25 860 ASN A O 1
ATOM 6984 N N . VAL A 1 861 ? 35.664 14.268 -50.254 1.00 92.19 861 VAL A N 1
ATOM 6985 C CA . VAL A 1 861 ? 35.977 15.617 -49.769 1.00 92.19 861 VAL A CA 1
ATOM 6986 C C . VAL A 1 861 ? 34.684 16.400 -49.509 1.00 92.19 861 VAL A C 1
ATOM 6988 O O . VAL A 1 861 ? 33.818 16.493 -50.380 1.00 92.19 861 VAL A O 1
ATOM 6991 N N . PRO A 1 862 ? 34.535 17.056 -48.340 1.00 88.88 862 PRO A N 1
ATOM 6992 C CA . PRO A 1 862 ? 33.353 17.858 -48.056 1.00 88.88 862 PRO A CA 1
ATOM 6993 C C . PRO A 1 862 ? 33.135 18.943 -49.113 1.00 88.88 862 PRO A C 1
ATOM 6995 O O . PRO A 1 862 ? 33.977 19.830 -49.268 1.00 88.88 862 PRO A O 1
ATOM 6998 N N . LYS A 1 863 ? 31.955 18.952 -49.750 1.00 85.44 863 LYS A N 1
ATOM 6999 C CA . LYS A 1 863 ? 31.583 19.915 -50.810 1.00 85.44 863 LYS A CA 1
ATOM 7000 C C . LYS A 1 863 ? 31.904 21.372 -50.452 1.00 85.44 863 LYS A C 1
ATOM 7002 O O . LYS A 1 863 ? 32.378 22.130 -51.286 1.00 85.44 863 LYS A O 1
ATOM 7007 N N . ARG A 1 864 ? 31.758 21.760 -49.178 1.00 84.06 864 ARG A N 1
ATOM 7008 C CA . ARG A 1 864 ? 32.097 23.107 -48.669 1.00 84.06 864 ARG A CA 1
ATOM 7009 C C . ARG A 1 864 ? 33.559 23.542 -48.876 1.00 84.06 864 ARG A C 1
ATOM 7011 O O . ARG A 1 864 ? 33.836 24.733 -48.774 1.00 84.06 864 ARG A O 1
ATOM 7018 N N . LYS A 1 865 ? 34.500 22.605 -49.047 1.00 85.50 865 LYS A N 1
ATOM 7019 C CA . LYS A 1 865 ? 35.909 22.903 -49.360 1.00 85.50 865 LYS A CA 1
ATOM 7020 C C . LYS A 1 865 ? 36.111 23.150 -50.862 1.00 85.50 865 LYS A C 1
ATOM 7022 O O . LYS A 1 865 ? 37.065 23.825 -51.233 1.00 85.50 865 LYS A O 1
ATOM 7027 N N . LEU A 1 866 ? 35.198 22.645 -51.695 1.00 85.38 866 LEU A N 1
ATOM 7028 C CA . LEU A 1 866 ? 35.231 22.710 -53.159 1.00 85.38 866 LEU A CA 1
ATOM 7029 C C . LEU A 1 866 ? 34.343 23.822 -53.739 1.00 85.38 866 LEU A C 1
ATOM 7031 O O . LEU A 1 866 ? 34.454 24.124 -54.919 1.00 85.38 866 LEU A O 1
ATOM 7035 N N . ILE A 1 867 ? 33.477 24.432 -52.927 1.00 81.50 867 ILE A N 1
ATOM 7036 C CA . ILE A 1 867 ? 32.559 25.503 -53.339 1.00 81.50 867 ILE A CA 1
ATOM 7037 C C . ILE A 1 867 ? 33.068 26.854 -52.798 1.00 81.50 867 ILE A C 1
ATOM 7039 O O . ILE A 1 867 ? 33.475 26.916 -51.629 1.00 81.50 867 ILE A O 1
ATOM 7043 N N . PRO A 1 868 ? 33.024 27.942 -53.594 1.00 74.06 868 PRO A N 1
ATOM 7044 C CA . PRO A 1 868 ? 33.304 29.296 -53.121 1.00 74.06 868 PRO A CA 1
ATOM 7045 C C . PRO A 1 868 ? 32.413 29.670 -51.927 1.00 74.06 868 PRO A C 1
ATOM 7047 O O . PRO A 1 868 ? 31.193 29.525 -51.973 1.00 74.06 868 PRO A O 1
ATOM 7050 N N . LYS A 1 869 ? 33.013 30.146 -50.831 1.00 65.81 869 LYS A N 1
ATOM 7051 C CA . LYS A 1 869 ? 32.274 30.578 -49.636 1.00 65.81 869 LYS A CA 1
ATOM 7052 C C . LYS A 1 869 ? 31.997 32.074 -49.656 1.00 65.81 869 LYS A C 1
ATOM 7054 O O . LYS A 1 869 ? 32.915 32.856 -49.879 1.00 65.81 869 LYS A O 1
ATOM 7059 N N . ASN A 1 870 ? 30.793 32.454 -49.232 1.00 67.00 870 ASN A N 1
ATOM 7060 C CA . ASN A 1 870 ? 30.530 33.795 -48.719 1.00 67.00 870 ASN A CA 1
ATOM 7061 C C . ASN A 1 870 ? 31.116 33.905 -47.291 1.00 67.00 870 ASN A C 1
ATOM 7063 O O . ASN A 1 870 ? 30.665 33.227 -46.364 1.00 67.00 870 ASN A O 1
ATOM 7067 N N . THR A 1 871 ? 32.208 34.655 -47.127 1.00 66.25 871 THR A N 1
ATOM 7068 C CA . THR A 1 871 ? 33.066 34.632 -45.925 1.00 66.25 871 THR A CA 1
ATOM 7069 C C . THR A 1 871 ? 32.542 35.471 -44.758 1.00 66.25 871 THR A C 1
ATOM 7071 O O . THR A 1 871 ? 32.920 35.196 -43.615 1.00 66.25 871 THR A O 1
ATOM 7074 N N . GLU A 1 872 ? 31.657 36.434 -45.004 1.00 72.12 872 GLU A N 1
ATOM 7075 C CA . GLU A 1 872 ? 31.294 37.491 -44.051 1.00 72.12 872 GLU A CA 1
ATOM 7076 C C . GLU A 1 872 ? 30.509 36.977 -42.832 1.00 72.12 872 GLU A C 1
ATOM 7078 O O . GLU A 1 872 ? 30.980 37.085 -41.697 1.00 72.12 872 GLU A O 1
ATOM 7083 N N . CYS A 1 873 ? 29.397 36.272 -43.058 1.00 69.81 873 CYS A N 1
ATOM 7084 C CA . CYS A 1 873 ? 28.585 35.670 -41.990 1.00 69.81 873 CYS A CA 1
ATOM 7085 C C . CYS A 1 873 ? 29.410 34.717 -41.098 1.00 69.81 873 CYS A C 1
ATOM 7087 O O . CYS A 1 873 ? 29.290 34.694 -39.872 1.00 69.81 873 CYS A O 1
ATOM 7089 N N . SER A 1 874 ? 30.338 33.962 -41.697 1.00 68.19 874 SER A N 1
ATOM 7090 C CA . SER A 1 874 ? 31.176 33.022 -40.946 1.00 68.19 874 SER A CA 1
ATOM 7091 C C . SER A 1 874 ? 32.166 33.706 -39.997 1.00 68.19 874 SER A C 1
ATOM 7093 O O . SER A 1 874 ? 32.511 33.121 -38.967 1.00 68.19 874 SER A O 1
ATOM 7095 N N . LYS A 1 875 ? 32.624 34.925 -40.326 1.00 71.94 875 LYS A N 1
ATOM 7096 C CA . LYS A 1 875 ? 33.474 35.735 -39.444 1.00 71.94 875 LYS A CA 1
ATOM 7097 C C . LYS A 1 875 ? 32.662 36.264 -38.262 1.00 71.94 875 LYS A C 1
ATOM 7099 O O . LYS A 1 875 ? 33.108 36.093 -37.132 1.00 71.94 875 LYS A O 1
ATOM 7104 N N . GLN A 1 876 ? 31.457 36.786 -38.506 1.00 74.69 876 GLN A N 1
ATOM 7105 C CA . GLN A 1 876 ? 30.557 37.284 -37.454 1.00 74.69 876 GLN A CA 1
ATOM 7106 C C . GLN A 1 876 ? 30.216 36.198 -36.420 1.00 74.69 876 GLN A C 1
ATOM 7108 O O . GLN A 1 876 ? 30.359 36.420 -35.221 1.00 74.69 876 GLN A O 1
ATOM 7113 N N . ILE A 1 877 ? 29.883 34.977 -36.865 1.00 73.38 877 ILE A N 1
ATOM 7114 C CA . ILE A 1 877 ? 29.595 33.849 -35.956 1.00 73.38 877 ILE A CA 1
ATOM 7115 C C . ILE A 1 877 ? 30.816 33.480 -35.097 1.00 73.38 877 ILE A C 1
ATOM 7117 O O . ILE A 1 877 ? 30.669 33.128 -33.926 1.00 73.38 877 ILE A O 1
ATOM 7121 N N . ARG A 1 878 ? 32.034 33.517 -35.659 1.00 72.06 878 ARG A N 1
ATOM 7122 C CA . ARG A 1 878 ? 33.255 33.241 -34.880 1.00 72.06 878 ARG A CA 1
ATOM 7123 C C . ARG A 1 878 ? 33.516 34.342 -33.863 1.00 72.06 878 ARG A C 1
ATOM 7125 O O . ARG A 1 878 ? 33.826 34.006 -32.726 1.00 72.06 878 ARG A O 1
ATOM 7132 N N . GLN A 1 879 ? 33.366 35.602 -34.263 1.00 76.69 879 GLN A N 1
ATOM 7133 C CA . GLN A 1 879 ? 33.564 36.754 -33.388 1.00 76.69 879 GLN A CA 1
ATOM 7134 C C . GLN A 1 879 ? 32.607 36.699 -32.192 1.00 76.69 879 GLN A C 1
ATOM 7136 O O . GLN A 1 879 ? 33.071 36.658 -31.058 1.00 76.69 879 GLN A O 1
ATOM 7141 N N . GLY A 1 880 ? 31.307 36.488 -32.433 1.00 78.81 880 GLY A N 1
ATOM 7142 C CA . GLY A 1 880 ? 30.321 36.351 -31.355 1.00 78.81 880 GLY A CA 1
ATOM 7143 C C . GLY A 1 880 ? 30.614 35.196 -30.386 1.00 78.81 880 GLY A C 1
ATOM 7144 O O . GLY A 1 880 ? 30.359 35.305 -29.190 1.00 78.81 880 GLY A O 1
ATOM 7145 N N . ARG A 1 881 ? 31.224 34.095 -30.856 1.00 78.06 881 ARG A N 1
ATOM 7146 C CA . ARG A 1 881 ? 31.682 33.008 -29.966 1.00 78.06 881 ARG A CA 1
ATOM 7147 C C . ARG A 1 881 ? 32.866 33.417 -29.095 1.00 78.06 881 ARG A C 1
ATOM 7149 O O . ARG A 1 881 ? 32.922 33.005 -27.938 1.00 78.06 881 ARG A O 1
ATOM 7156 N N . PHE A 1 882 ? 33.817 34.167 -29.648 1.00 77.75 882 PHE A N 1
ATOM 7157 C CA . PHE A 1 882 ? 34.949 34.687 -28.881 1.00 77.75 882 PHE A CA 1
ATOM 7158 C C . PHE A 1 882 ? 34.484 35.698 -27.835 1.00 77.75 882 PHE A C 1
ATOM 7160 O O . PHE A 1 882 ? 34.898 35.588 -26.682 1.00 77.75 882 PHE A O 1
ATOM 7167 N N . ASP A 1 883 ? 33.579 36.600 -28.208 1.00 81.62 883 ASP A N 1
ATOM 7168 C CA . ASP A 1 883 ? 33.041 37.622 -27.310 1.00 81.62 883 ASP A CA 1
ATOM 7169 C C . ASP A 1 883 ? 32.229 36.986 -26.173 1.00 81.62 883 ASP A C 1
ATOM 7171 O O . ASP A 1 883 ? 32.467 37.294 -25.007 1.00 81.62 883 ASP A O 1
ATOM 7175 N N . ARG A 1 884 ? 31.381 35.988 -26.477 1.00 81.62 884 ARG A N 1
ATOM 7176 C CA . ARG A 1 884 ? 30.670 35.186 -25.463 1.00 81.62 884 ARG A CA 1
ATOM 7177 C C . ARG A 1 884 ? 31.628 34.508 -24.485 1.00 81.62 884 ARG A C 1
ATOM 7179 O O . ARG A 1 884 ? 31.405 34.535 -23.282 1.00 81.62 884 ARG A O 1
ATOM 7186 N N . MET A 1 885 ? 32.685 33.865 -24.985 1.00 82.31 885 MET A N 1
ATOM 7187 C CA . MET A 1 885 ? 33.643 33.173 -24.116 1.00 82.31 885 MET A CA 1
ATOM 7188 C C . MET A 1 885 ? 34.415 34.159 -23.233 1.00 82.31 885 MET A C 1
ATOM 7190 O O . MET A 1 885 ? 34.654 33.855 -22.069 1.00 82.31 885 MET A O 1
ATOM 7194 N N . ARG A 1 886 ? 34.781 35.332 -23.766 1.00 81.19 886 ARG A N 1
ATOM 7195 C CA . ARG A 1 886 ? 35.440 36.395 -22.999 1.00 81.19 886 ARG A CA 1
ATOM 7196 C C . ARG A 1 886 ? 34.527 36.928 -21.890 1.00 81.19 886 ARG A C 1
ATOM 7198 O O . ARG A 1 886 ? 34.995 37.051 -20.768 1.00 81.19 886 ARG A O 1
ATOM 7205 N N . TYR A 1 887 ? 33.250 37.165 -22.196 1.00 80.62 887 TYR A N 1
ATOM 7206 C CA . TYR A 1 887 ? 32.243 37.607 -21.227 1.00 80.62 887 TYR A CA 1
ATOM 7207 C C . TYR A 1 887 ? 32.045 36.607 -20.083 1.00 80.62 887 TYR A C 1
ATOM 7209 O O . TYR A 1 887 ? 32.029 36.989 -18.918 1.00 80.62 887 TYR A O 1
ATOM 7217 N N . LEU A 1 888 ? 31.940 35.313 -20.399 1.00 78.62 888 LEU A N 1
ATOM 7218 C CA . LEU A 1 888 ? 31.808 34.290 -19.363 1.00 78.62 888 LEU A CA 1
ATOM 7219 C C . LEU A 1 888 ? 33.049 34.253 -18.470 1.00 78.62 888 LEU A C 1
ATOM 7221 O O . LEU A 1 888 ? 32.918 34.295 -17.253 1.00 78.62 888 LEU A O 1
ATOM 7225 N N . LEU A 1 889 ? 34.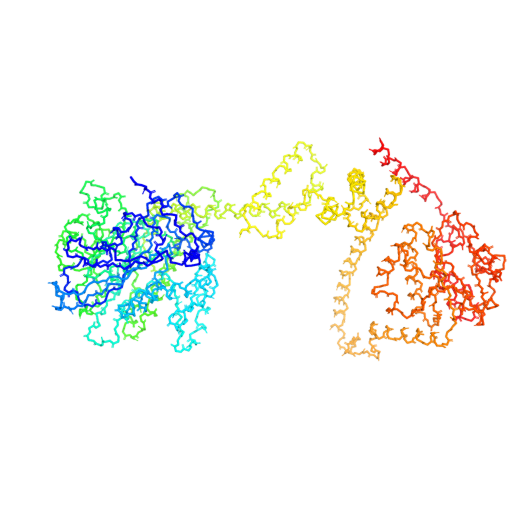252 34.231 -19.056 1.00 80.69 889 LEU A N 1
ATOM 7226 C CA . LEU A 1 889 ? 35.494 34.204 -18.277 1.00 80.69 889 LEU A CA 1
ATOM 7227 C C . LEU A 1 889 ? 35.613 35.402 -17.325 1.00 80.69 889 LEU A C 1
ATOM 7229 O O . LEU A 1 889 ? 35.992 35.188 -16.179 1.00 80.69 889 LEU A O 1
ATOM 7233 N N . SER A 1 890 ? 35.207 36.605 -17.750 1.00 77.50 890 SER A N 1
ATOM 7234 C CA . SER A 1 890 ? 35.273 37.813 -16.915 1.00 77.50 890 SER A CA 1
ATOM 7235 C C . SER A 1 890 ? 34.311 37.843 -15.726 1.00 77.50 890 SER A C 1
ATOM 7237 O O . SER A 1 890 ? 34.418 38.751 -14.919 1.00 77.50 890 SER A O 1
ATOM 7239 N N . MET A 1 891 ? 33.356 36.914 -15.626 1.00 72.62 891 MET A N 1
ATOM 7240 C CA . MET A 1 891 ? 32.420 36.845 -14.490 1.00 72.62 891 MET A CA 1
ATOM 7241 C C . MET A 1 891 ? 32.922 35.964 -13.340 1.00 72.62 891 MET A C 1
ATOM 7243 O O . MET A 1 891 ? 32.383 36.015 -12.240 1.00 72.62 891 MET A O 1
ATOM 7247 N N . VAL A 1 892 ? 33.906 35.104 -13.614 1.00 64.75 892 VAL A N 1
ATOM 7248 C CA . VAL A 1 892 ? 34.533 34.208 -12.622 1.00 64.75 892 VAL A CA 1
ATOM 7249 C C . VAL A 1 892 ? 35.882 34.755 -12.152 1.00 64.75 892 VAL A C 1
ATOM 7251 O O . VAL A 1 892 ? 36.464 34.238 -11.194 1.00 64.75 892 VAL A O 1
ATOM 7254 N N . ASP A 1 893 ? 36.435 35.718 -12.882 1.00 58.38 893 ASP A N 1
ATOM 7255 C CA . ASP A 1 893 ? 37.529 36.569 -12.413 1.00 58.38 893 ASP A CA 1
ATOM 7256 C C . ASP A 1 893 ? 36.956 37.651 -11.496 1.00 58.38 893 ASP A C 1
ATOM 7258 O O . ASP A 1 893 ? 37.570 37.858 -10.425 1.00 58.38 893 ASP A O 1
#

=== Feature glossary ===
Legend for the data blocks above and below:

— What the protein is —

The amino-acid sequence is the protein's primary structure: the linear order of residues from the N-terminus to the C-terminus, written in one-letter code. Everything else here — the 3D coordinates, the secondary structure, the domain annotations — is ultimately a consequence of this string.

Functional annotations link the protein to curated databases. InterPro entries identify conserved domains and families by matching the sequence against member-database signatures (Pfam, PROSITE, CDD, …). Gene Ontology (GO) terms describe molecular function, biological process, and cellular component in a controlled vocabulary. CATH places the structure in a hierarchical fold classification (Class/Architecture/Topology/Homologous-superfamily). The organism is the source species.

— Where its atoms are —

Atomic coordinates in PDBx/mmCIF format — the same representation the Protein Data Bank distributes. Each line of the _atom_site loop places one backbone atom in Cartesian space (units: ångströms, origin: arbitrary).

The six renders are orthographic views along the three Cartesian axes in both directions. Representation (cartoon, sticks, or surface) and color scheme (sequence-rainbow or by-chain) vary across proteins so the training set covers all the common visualization conventions.

— Local backbone conformation —

Eight-state secondary structure (DSSP): H is the canonical α-helix, G the tighter 3₁₀-helix, I the wider π-helix; E/B are β-structure, T and S are turns and bends, and '-' is everything else. DSSP derives these from the pattern of main-chain N–H···O=C hydrogen bonds, not from the sequence.

Three-state secondary structure (P-SEA) collapses the eight DSSP classes into helix (a), strand (b), and coil (c). P-SEA assigns these from Cα geometry alone — distances and angles — without requiring backbone oxygens, so it works on any Cα trace.

φ (phi) and ψ (psi) are the two rotatable backbone dihedrals per residue: φ is the C(i-1)–N–Cα–C torsion, ψ is the N–Cα–C–N(i+1) torsion, both in degrees on (−180°, 180°]. α-helical residues cluster near (−60°, −45°); β-strand residues near (−120°, +130°). A Ramachandran plot is simply a scatter of (φ, ψ) for every residue.

— Global shape and packing —

The geometric summary reports three shape descriptors. Rg (radius of gyration) measures how spread out the Cα atoms are about their centre of mass; compact globular proteins have small Rg, elongated or unfolded ones large. Cα contacts (<8 Å, |i−j|>4) count long-range residue pairs in spatial proximity — high for tightly packed folds, near zero for rods or random coil. The bounding-box extents give the protein's footprint along x, y, z in Å.

SASA measures how much of the protein is reachable by solvent. It is computed by rolling a water-sized probe over the atomic surface and summing the exposed area (Å²). Per-residue SASA distinguishes core (buried, low SASA) from surface (exposed, high SASA) residues; total SASA is a whole-molecule size measure.

Plot images: a contact map (which residues are close in 3D, as an N×N binary image), a Ramachandran scatter (backbone torsion angles, revealing secondary-structure composition at a glance), and — for AlphaFold structures — a PAE heatmap (pairwise prediction confidence).

— Structural neighborhood —

A 3Di character summarizes, for each residue, the relative orientation of the Cα frame of its nearest spatial neighbor. Because it encodes fold topology rather than chemistry, 3Di alignments detect remote structural similarity that sequence alignment misses.

The Fol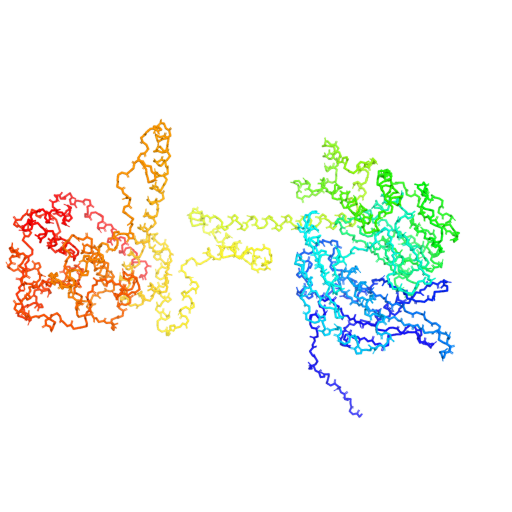dseek neighbor list gives the closest experimentally determined structures in the PDB, ranked by structural alignment. TM-score near 1 means near-identical fold; near 0.3 means only rough topology match. This is how one finds what a novel AlphaFold prediction most resembles in the solved-structure universe.

— Confidence and disorder —

For AlphaFold models, the B-factor field carries pLDDT — the model's own estimate of local accuracy on a 0–100 scale. Regions with pLDDT<50 should be treated as essentially unmodeled; they often correspond to intrinsically disordered segments.

Crystallographic B-factors measure how much each atom's electron density is smeared out, in Å². They rise in mobile loops and surface residues and fall in the buried interior. In AlphaFold models this column is repurposed to hold pLDDT instead.

Predicted Aligned Error (PAE) is an AlphaFold confidence matrix: entry (i, j) is the expected error in the position of residue j, in ångströms, when the prediction is superimposed on the true structure at residue i. Low PAE within a block of residues means that block is internally rigid and well-predicted; high PAE between two blocks means their relative placement is uncertain even if each block individually is confident.